Protein AF-0000000076294453 (afdb_homodimer)

Organism: Zalophus californianus (NCBI:txid9704)

Solvent-accessible surface area (backbone atoms only — not comparable to full-atom values): 73682 Å² total; per-residue (Å²): 132,81,81,84,73,70,45,68,74,37,52,49,32,31,35,40,75,52,94,70,22,35,30,37,31,33,67,86,77,64,52,67,44,80,68,43,57,43,66,64,54,66,71,43,93,54,70,73,77,50,72,50,68,24,59,67,66,48,37,33,41,40,30,26,72,77,43,80,71,57,98,69,33,40,28,24,25,54,46,42,32,32,57,86,75,67,43,68,56,78,45,56,62,64,64,71,60,25,55,44,75,48,65,25,65,39,47,58,26,36,40,35,25,48,76,32,16,32,31,38,23,75,39,73,65,36,69,66,40,70,63,51,84,73,35,31,89,80,31,26,27,29,33,32,49,52,62,63,42,21,68,62,53,62,65,29,34,70,32,61,46,63,21,65,68,36,48,33,42,32,32,35,35,36,40,29,77,75,21,48,64,45,71,46,55,37,58,79,51,83,90,40,80,59,65,44,77,48,76,41,52,49,30,25,36,74,50,48,67,58,48,75,47,38,34,41,29,72,51,77,78,68,40,91,89,48,82,65,71,67,42,75,57,76,75,60,79,92,46,66,88,51,67,55,42,82,58,46,80,47,71,67,45,80,53,30,39,35,39,30,35,27,38,58,46,32,26,38,35,40,33,40,44,32,36,58,36,82,90,74,72,41,75,46,69,53,79,59,33,48,48,75,48,72,35,90,67,42,44,41,60,80,82,47,71,55,70,76,48,61,43,96,84,59,53,34,31,37,33,56,43,65,46,97,86,29,22,36,24,43,27,42,31,44,51,76,47,84,70,66,47,67,64,50,86,63,97,38,30,55,73,44,81,72,47,79,57,96,54,37,38,32,30,32,26,17,54,73,89,64,32,59,35,31,27,32,41,33,39,30,32,67,93,42,58,84,49,63,45,69,73,39,64,75,71,42,58,83,40,30,41,22,48,51,75,49,62,23,79,74,48,48,25,30,37,43,35,28,39,1,54,29,77,43,34,33,32,35,29,36,55,87,77,64,44,78,74,48,80,74,41,63,47,59,68,50,51,59,65,45,67,84,45,67,62,48,46,78,45,81,49,68,51,74,57,96,90,36,84,31,42,26,26,35,35,34,25,48,87,68,52,70,88,40,68,25,39,36,35,36,52,43,47,56,38,77,47,35,76,72,35,50,31,61,50,79,90,50,71,58,46,46,38,6,40,73,66,49,25,32,31,30,27,66,35,46,45,8,15,40,62,71,34,43,73,35,26,32,62,29,48,49,35,60,76,42,54,40,31,52,37,52,56,52,49,50,54,56,50,40,68,37,76,32,35,33,63,81,32,24,32,33,29,19,55,34,56,4,5,26,38,32,45,45,43,52,29,62,56,78,78,64,49,44,32,38,35,23,32,35,27,54,31,42,58,59,66,32,46,25,68,68,38,16,37,42,35,43,46,70,36,86,91,62,28,29,66,43,53,70,70,39,34,41,50,84,25,27,66,35,37,66,75,33,47,44,37,44,34,38,23,53,38,14,84,69,54,42,45,59,29,53,41,47,43,47,40,33,22,30,65,55,65,34,73,65,46,34,43,71,41,59,62,20,33,72,76,36,67,50,70,45,50,39,54,38,52,54,52,50,51,49,52,51,51,29,59,71,60,67,50,134,132,80,81,86,73,71,45,68,75,37,52,49,32,33,36,40,76,53,94,70,21,35,28,36,32,34,68,88,79,63,52,66,45,80,68,41,56,42,67,63,54,66,72,41,95,55,70,71,78,48,72,49,68,27,60,68,65,47,38,34,41,39,29,26,71,76,42,81,70,56,98,67,34,38,28,23,24,55,47,42,34,31,58,86,76,68,43,69,57,77,44,55,62,64,64,72,59,25,55,45,75,48,65,25,66,38,47,58,26,36,38,35,24,49,76,33,16,31,32,38,22,75,38,73,65,36,68,66,39,69,64,50,85,70,34,32,88,79,32,24,26,28,33,32,49,53,62,63,42,19,69,61,53,61,66,27,36,68,31,62,46,62,21,66,69,35,47,34,41,32,32,34,34,36,40,29,78,77,21,48,65,46,73,46,56,38,59,80,51,84,91,40,82,58,61,44,76,48,75,40,53,48,30,26,35,75,50,48,67,57,48,76,48,38,35,40,30,71,51,78,76,68,40,92,88,48,80,64,71,67,42,73,59,78,74,60,76,91,46,67,87,51,67,56,42,81,58,45,80,45,70,66,45,80,52,30,39,35,40,32,35,25,38,61,47,31,28,39,34,40,33,40,42,32,36,58,36,81,89,75,73,40,74,45,69,52,78,58,32,48,46,74,48,74,35,93,67,42,44,40,61,79,82,47,70,57,70,75,48,61,41,95,84,56,53,33,30,38,31,54,44,66,46,97,86,30,23,34,24,44,27,42,32,44,49,76,45,85,68,66,47,67,65,48,85,64,97,38,30,56,74,43,81,71,47,77,59,96,54,36,40,31,30,33,26,15,55,74,89,65,32,60,36,32,27,31,43,33,40,29,32,67,92,42,60,84,50,62,44,70,74,40,66,76,74,42,57,83,41,30,40,22,48,50,75,50,63,22,79,78,49,49,26,32,39,42,33,29,40,1,53,30,77,44,34,34,32,36,29,35,56,87,77,65,44,78,75,48,79,74,40,62,45,61,70,52,52,61,64,45,66,83,46,68,62,47,46,78,46,81,50,68,50,76,56,96,90,36,83,31,42,25,25,35,36,33,24,49,86,68,53,70,88,38,67,23,38,36,35,36,52,43,49,58,39,78,46,34,78,73,37,50,31,61,49,78,89,50,71,59,47,50,38,6,40,73,67,49,26,32,33,31,25,66,35,45,45,8,15,40,62,70,34,44,73,35,26,31,63,30,48,50,36,59,77,42,54,41,31,53,38,51,55,52,48,51,54,56,49,40,69,37,75,32,35,32,63,81,33,23,32,32,28,18,54,34,56,4,5,27,40,32,46,43,44,51,28,62,55,76,78,63,50,45,32,38,34,22,32,36,26,53,30,43,57,61,66,32,46,25,66,65,40,16,37,41,34,43,48,70,36,86,93,61,29,28,67,42,53,68,70,37,35,41,48,84,25,26,67,36,36,67,76,34,47,43,37,45,33,39,24,54,38,13,82,70,52,43,45,57,30,52,39,47,43,47,41,32,24,31,66,56,64,34,72,65,45,35,44,72,40,58,61,20,33,71,76,38,66,52,71,45,51,38,53,38,52,53,53,51,51,48,52,51,50,28,59,71,60,69,50,132

Foldseek 3Di:
DDDWDWAFLFQQWIWGADPQFIWIAGQQPGDIDTLDDSVLQVPDPFHFDDKDAASVRFKMKTWGPWADDDPAWTFTAIWIAGSVVRGTQDAQGDDGRWTAKDAALDDGKIWTDDQQWIWIGPDNRDHIATADDPRHPQFKHKQFDADCCCVAFAVHGGQWDAANHRQKIKIKMKGLNQQDWDWFWADPPVVDPDTDIDIGRFAFFQGDGIDMWMWMWGDPPDDSVDHTDTDTDDDDPVPVVADKDWRDWAHLHRFKIKTKMAGLLAQKIKIWMWGADPVVRDIDTDPLQIAMDGHPLAHWDQRHFFDWAADNVRQKTWGWGQDPQFETFIWIDGRRDYDTHTLDDDQFHWPDFADDAPFKTKTWILPQVNDLQFIWIKIAGPVDSVDIDTLGCVVPVQFARHWDKAAHPRRQKIWIWGQFPHHIWIFIAGPVVRDTDDTDDDCVVVVVVCPPAQWWDKDWDWDADPNDTKIKMKTFARVHDLQAAAFEEEEEQQAAQADDRHGGHDDDLQRCCRHPVRYMYMYIHFQLHHGRGCVRNSVCAQAPLPGSLVVVLVVLVVVCPRSHYDQQRYEYEYAESSLLSRLSNQLVLPLRHAEYEHELYAFASSQAGNSVSSSRNNHCDPVGRVPSSVVRGSLVSLLSNQRHEYEYEYESQAPGSHCVRVVSSVVSNVVNVRDYHYYYDRSAYRQLPPPVSVVVVSVVVVVVSCVSNVHD/DDDWDWAFLFQFWIWGADPQFIWIAGQQPGDIDTLDDSVLQVPDPFHFDDKDAASVRFKMKTWGPWADDDPAWTFTAIWIAGSVVRGTQDAQGDDGRWTAKDAALDDGKIWTDDQQWIWIRPDRRDHIATADDPRHPQFKHKQFDADCCCVAFAVHGGQWDAANHRFKIKIKMKGLNQQDWDWFWACPPVVDPDTDIDIGRFAFFQGDGIDMWMWMWGDPPDDSVDHTDTDTDDDDPVPNVADKDWRDWAHLHRFKIKTKMAGLLAQKIKIWMWGADPVVRDIDTDPLQIAMDGHPLAHWDQRHFFDWAADNVRQKTWGWGQDPQFETFIWIDGRRDYDTHTLDDDQFHWPDFADDAPFKTKTWILPQVNDLQFIWIKIATPVDSVDIDTLGCPVPVQFAGHWDKAAHPRRQKIWIWGQFPHHIWIFIAGPVVRDTDDTDDDCVVVVVVCPPAQWWDKDWDWDADPNDTKIKMKTFARVHDLQAAAFEEEEEQQAAQADDRHGGHDDDLQRCCRHPVRYMYMYIHFQLHHGRGCVRNSVCAQAPLPGSLVVVLVVLVVVCPRSHYDQQRYEYEYAESSLLSRLSNQLVLPLRHAEYEHELYAFASSQAGNSVSSSRNNHCDPVGRVPSSVVRGSLVSLLSNQRHEYEYEYESQAPGSHCVRVVSSVVSNVVNVRDYHYYYDRSAYRQLPPPVSVVVVSVVVVVVSCVSNVHD

Secondary structure (DSSP, 8-state):
------EESSSSEEEEEETTEEEEEETTT--EEEEE-HHHHHTSSS---EEEE-TTSSEEEEEEEEEE-SSS-EEEEEEEEETTTTEE--SSPPPSSBSEEEE-SSTT-EEEEETTEEEEESSTTSPPEE-----BTTTEEESB--HHIIIIISSSSB-EEE-TTSSEEEEEEEE-TTSPEEEEEE---TT-SSPEEEEEE--BTTSPPPEEEEEEEE-TT--TTS---PEEPPPPHHHHTS-EEEEEEEEEETTEEEEEEEETTSSEEEEEEEEEETTTTEEEEEEEEEEEEE-SSS-SSSSSPPPPEE-TTSSEEEEEEE-TTS-EEEEEEETTSS-EEES--SSS-EEEEEEE-SSEEEEEES-GGG-TT-BEEEEEETTEEEEEEESSTTTSTTTBSBEEEEE-TTSSEEEEEE--BSS-EEEEEETTT--EEEEEE--HHHHHHHTTS---EEEEEEEEETTEEEEEEEEEPTT--TTS-EEEEEE----TT----SS----SHHHHHHHHH--EEEEEE-TT-SSS-HHHHGGGTT-TTSHHHHHHHHHHHHHHTSTTEEEEEEEEEEETHHHHHHHHHHHTT-S--SEEEEES----GGGSBHHHHHHHH--SSTTTTHHHHHTT-SGGGGGGGGGSEEEEEEETT-SSS-THHHHHHHHHHHHTT---EEEEETT--TT--SHHHHHHHHHHHHHHHHHHHT--/------EESSSSEEEEEETTEEEEEETTT--EEEEE-HHHHHTSSS---EEEE-TTSSEEEEEEEEEE-SSS-EEEEEEEEETTTTEE--SSPPPSSBSEEEE-SSTT-EEEEETTEEEEESSTTSPPEE-----BTTTEEESB--HHIIIIISSSSB-EEE-TTSSEEEEEEEE-TTSPEEEEEE---TT-SSPEEEEEE--BTTSPPPEEEEEEEE-TT--TTS---PEEPPPPHHHHTS-EEEEEEEEEETTEEEEEEEETTSSEEEEEEEEEETTTTEEEEEEEEEEEEE-SSS-SSSSSPPPPEE-TTSSEEEEEEE-TTS-EEEEEEETTSS-EEES--SSS-EEEEEEE-SSEEEEEES-GGG-TT-BEEEEEETTEEEEEEESSTTTSTTTBSBEEEEE-TTSSEEEEEE--BSS-EEEEEETTT--EEEEEE--HHHHHHHTTS---EEEEEEEEETTEEEEEEEEE-TT--TTS-EEEEEEE---TT----SS----SHHHHHHHHH--EEEEEE-TT-SSS-HHHHGGGTT-TTSHHHHHHHHHHHHHHTSTTEEEEEEEEEEETHHHHHHHHHHHTT-S--SEEEEES----GGGSBHHHHHHHH--SSTTTTHHHHHTT-SGGGGGGGGGSEEEEEEETT-SSS-THHHHHHHHHHHHTT---EEEEETT--TT--SHHHHHHHHHHHHHHHHHHHT--

Structure (mmCIF, N/CA/C/O backbone):
data_AF-0000000076294453-model_v1
#
loop_
_entity.id
_entity.type
_entity.pdbx_description
1 polymer 'Dipeptidyl peptidase 4'
#
loop_
_atom_site.group_PDB
_atom_site.id
_atom_site.type_symbol
_atom_site.label_atom_id
_atom_site.label_alt_id
_atom_site.label_comp_id
_atom_site.label_asym_id
_atom_site.label_entity_id
_atom_site.label_seq_id
_atom_site.pdbx_PDB_ins_code
_atom_site.Cartn_x
_atom_site.Cartn_y
_atom_site.Cartn_z
_atom_site.occupancy
_atom_site.B_iso_or_equiv
_atom_site.auth_seq_id
_atom_site.auth_comp_id
_atom_site.auth_asym_id
_atom_site.auth_atom_id
_atom_site.pdbx_PDB_model_num
ATOM 1 N N . MET A 1 1 ? 15.383 18.453 25.781 1 88.38 1 MET A N 1
ATOM 2 C CA . MET A 1 1 ? 14.914 19.828 25.875 1 88.38 1 MET A CA 1
ATOM 3 C C . MET A 1 1 ? 13.625 19.906 26.688 1 88.38 1 MET A C 1
ATOM 5 O O . MET A 1 1 ? 12.688 19.141 26.453 1 88.38 1 MET A O 1
ATOM 9 N N . LYS A 1 2 ? 13.609 20.734 27.641 1 89.12 2 LYS A N 1
ATOM 10 C CA . LYS A 1 2 ? 12.469 20.859 28.531 1 89.12 2 LYS A CA 1
ATOM 11 C C . LYS A 1 2 ? 11.594 22.062 28.156 1 89.12 2 LYS A C 1
ATOM 13 O O . LYS A 1 2 ? 12.102 23.125 27.812 1 89.12 2 LYS A O 1
ATOM 18 N N . PHE A 1 3 ? 10.266 21.875 28.141 1 90.56 3 PHE A N 1
ATOM 19 C CA . PHE A 1 3 ? 9.281 22.922 27.891 1 90.56 3 PHE A CA 1
ATOM 20 C C . PHE A 1 3 ? 8.531 23.281 29.156 1 90.56 3 PHE A C 1
ATOM 22 O O . PHE A 1 3 ? 8.297 22.422 30.016 1 90.56 3 PHE A O 1
ATOM 29 N N . TYR A 1 4 ? 8.297 24.516 29.391 1 94.06 4 TYR A N 1
ATOM 30 C CA . TYR A 1 4 ? 7.48 24.969 30.516 1 94.06 4 TYR A CA 1
ATOM 31 C C . TYR A 1 4 ? 6.109 25.422 30.031 1 94.06 4 TYR A C 1
ATOM 33 O O . TYR A 1 4 ? 5.926 26.578 29.672 1 94.06 4 TYR A O 1
ATOM 41 N N . SER A 1 5 ? 5.211 24.594 30.047 1 91.19 5 SER A N 1
ATOM 42 C CA . SER A 1 5 ? 3.844 24.922 29.641 1 91.19 5 SER A CA 1
ATOM 43 C C . SER A 1 5 ? 2.979 25.281 30.844 1 91.19 5 SER A C 1
ATOM 45 O O . SER A 1 5 ? 2.719 24.438 31.703 1 91.19 5 SER A O 1
ATOM 47 N N . LEU A 1 6 ? 2.588 26.469 30.953 1 93.44 6 LEU A N 1
ATOM 48 C CA . LEU A 1 6 ? 1.692 26.875 32.031 1 93.44 6 LEU A CA 1
ATOM 49 C C . LEU A 1 6 ? 0.281 27.109 31.516 1 93.44 6 LEU A C 1
ATOM 51 O O . LEU A 1 6 ? 0.094 27.391 30.328 1 93.44 6 LEU A O 1
ATOM 55 N N . ARG A 1 7 ? -0.727 26.969 32.406 1 93.25 7 ARG A N 1
ATOM 56 C CA . ARG A 1 7 ? -2.129 27.219 32.094 1 93.25 7 ARG A CA 1
ATOM 57 C C . ARG A 1 7 ? -2.697 28.312 33 1 93.25 7 ARG A C 1
ATOM 59 O O . ARG A 1 7 ? -2.914 28.078 34.188 1 93.25 7 ARG A O 1
ATOM 66 N N . TRP A 1 8 ? -3.006 29.469 32.375 1 93.75 8 TRP A N 1
ATOM 67 C CA . TRP A 1 8 ? -3.557 30.578 33.156 1 93.75 8 TRP A CA 1
ATOM 68 C C . TRP A 1 8 ? -4.969 30.25 33.625 1 93.75 8 TRP A C 1
ATOM 70 O O . TRP A 1 8 ? -5.816 29.828 32.844 1 93.75 8 TRP A O 1
ATOM 80 N N . ILE A 1 9 ? -5.266 30.438 34.875 1 90.31 9 ILE A N 1
ATOM 81 C CA . ILE A 1 9 ? -6.617 30.219 35.406 1 90.31 9 ILE A CA 1
ATOM 82 C C . ILE A 1 9 ? -7.211 31.547 35.875 1 90.31 9 ILE A C 1
ATOM 84 O O . ILE A 1 9 ? -8.422 31.656 36.062 1 90.31 9 ILE A O 1
ATOM 88 N N . SER A 1 10 ? -6.34 32.5 36.188 1 90.38 10 SER A N 1
ATOM 89 C CA . SER A 1 10 ? -6.73 33.875 36.469 1 90.38 10 SER A CA 1
ATOM 90 C C . SER A 1 10 ? -5.664 34.844 36 1 90.38 10 SER A C 1
ATOM 92 O O . SER A 1 10 ? -4.738 34.469 35.281 1 90.38 10 SER A O 1
ATOM 94 N N . ASP A 1 11 ? -5.93 36.062 36.25 1 93.25 11 ASP A N 1
ATOM 95 C CA . ASP A 1 11 ? -4.965 37.062 35.844 1 93.25 11 ASP A CA 1
ATOM 96 C C . ASP A 1 11 ? -3.705 37 36.688 1 93.25 11 ASP A C 1
ATOM 98 O O . ASP A 1 11 ? -2.67 37.562 36.344 1 93.25 11 ASP A O 1
ATOM 102 N N . GLN A 1 12 ? -3.781 36.312 37.812 1 94.25 12 GLN A N 1
ATOM 103 C CA . GLN A 1 12 ? -2.637 36.344 38.719 1 94.25 12 GLN A CA 1
ATOM 104 C C . GLN A 1 12 ? -2.164 34.906 39 1 94.25 12 GLN A C 1
ATOM 106 O O . GLN A 1 12 ? -1.132 34.719 39.656 1 94.25 12 GLN A O 1
ATOM 111 N N . GLU A 1 13 ? -2.9 34 38.531 1 95.19 13 GLU A N 1
ATOM 112 C CA . GLU A 1 13 ? -2.559 32.625 38.906 1 95.19 13 GLU A CA 1
ATOM 113 C C . GLU A 1 13 ? -2.479 31.719 37.656 1 95.19 13 GLU A C 1
ATOM 115 O O . GLU A 1 13 ? -3.217 31.922 36.688 1 95.19 13 GLU A O 1
ATOM 120 N N . TYR A 1 14 ? -1.602 30.703 37.688 1 95.62 14 TYR A N 1
ATOM 121 C CA . TYR A 1 14 ? -1.502 29.703 36.625 1 95.62 14 TYR A CA 1
ATOM 122 C C . TYR A 1 14 ? -1.182 28.328 37.188 1 95.62 14 TYR A C 1
ATOM 124 O O . TYR A 1 14 ? -0.699 28.219 38.312 1 95.62 14 TYR A O 1
ATOM 132 N N . LEU A 1 15 ? -1.502 27.297 36.469 1 94 15 LEU A N 1
ATOM 133 C CA . LEU A 1 15 ? -1.23 25.922 36.844 1 94 15 LEU A CA 1
ATOM 134 C C . LEU A 1 15 ? -0.004 25.391 36.094 1 94 15 LEU A C 1
ATOM 136 O O . LEU A 1 15 ? 0.245 25.766 34.969 1 94 15 LEU A O 1
ATOM 140 N N . TYR A 1 16 ? 0.75 24.641 36.75 1 93.5 16 TYR A N 1
ATOM 141 C CA . TYR A 1 16 ? 1.919 23.969 36.188 1 93.5 16 TYR A CA 1
ATOM 142 C C . TYR A 1 16 ? 2.064 22.562 36.781 1 93.5 16 TYR A C 1
ATOM 144 O O . TYR A 1 16 ? 1.974 22.375 37.969 1 93.5 16 TYR A O 1
ATOM 152 N N . LYS A 1 17 ? 2.17 21.609 35.906 1 89.06 17 LYS A N 1
ATOM 153 C CA . LYS A 1 17 ? 2.301 20.219 36.344 1 89.06 17 LYS A CA 1
ATOM 154 C C . LYS A 1 17 ? 3.76 19.875 36.625 1 89.06 17 LYS A C 1
ATOM 156 O O . LYS A 1 17 ? 4.621 20.047 35.75 1 89.06 17 LYS A O 1
ATOM 161 N N . GLN A 1 18 ? 4.059 19.453 37.781 1 86.38 18 GLN A N 1
ATOM 162 C CA . GLN A 1 18 ? 5.391 19.031 38.188 1 86.38 18 GLN A CA 1
ATOM 163 C C . GLN A 1 18 ? 5.336 17.672 38.906 1 86.38 18 GLN A C 1
ATOM 165 O O . GLN A 1 18 ? 4.664 17.547 39.938 1 86.38 18 GLN A O 1
ATOM 170 N N . GLU A 1 19 ? 6.07 16.719 38.5 1 82.31 19 GLU A N 1
ATOM 171 C CA . GLU A 1 19 ? 6.121 15.383 39.094 1 82.31 19 GLU A CA 1
ATOM 172 C C . GLU A 1 19 ? 4.719 14.836 39.344 1 82.31 19 GLU A C 1
ATOM 174 O O . GLU A 1 19 ? 4.406 14.391 40.438 1 82.31 19 GLU A O 1
ATOM 179 N N . ASN A 1 20 ? 3.771 15.039 38.469 1 80 20 ASN A N 1
ATOM 180 C CA . ASN A 1 20 ? 2.402 14.531 38.438 1 80 20 ASN A CA 1
ATOM 181 C C . ASN A 1 20 ? 1.506 15.273 39.406 1 80 20 ASN A C 1
ATOM 183 O O . ASN A 1 20 ? 0.361 14.875 39.625 1 80 20 ASN A O 1
ATOM 187 N N . ASN A 1 21 ? 2.141 16.297 40.062 1 88.12 21 ASN A N 1
ATOM 188 C CA . ASN A 1 21 ? 1.314 17.219 40.844 1 88.12 21 ASN A CA 1
ATOM 189 C C . ASN A 1 21 ? 0.903 18.438 40 1 88.12 21 ASN A C 1
ATOM 191 O O . ASN A 1 21 ? 1.689 18.938 39.188 1 88.12 21 ASN A O 1
ATOM 195 N N . ILE A 1 22 ? -0.321 18.797 40.188 1 90.31 22 ILE A N 1
ATOM 196 C CA . ILE A 1 22 ? -0.741 20.078 39.625 1 90.31 22 ILE A CA 1
ATOM 197 C C . ILE A 1 22 ? -0.573 21.188 40.656 1 90.31 22 ILE A C 1
ATOM 199 O O . ILE A 1 22 ? -1.228 21.156 41.719 1 90.31 22 ILE A O 1
ATOM 203 N N . LEU A 1 23 ? 0.267 22.078 40.375 1 93.88 23 LEU A N 1
ATOM 204 C CA . LEU A 1 23 ? 0.557 23.172 41.312 1 93.88 23 LEU A CA 1
ATOM 205 C C . LEU A 1 23 ? -0.106 24.469 40.844 1 93.88 23 LEU A C 1
ATOM 207 O O . LEU A 1 23 ? -0.193 24.734 39.656 1 93.88 23 LEU A O 1
ATOM 211 N N . LEU A 1 24 ? -0.628 25.141 41.75 1 94.62 24 LEU A N 1
ATOM 212 C CA . LEU A 1 24 ? -1.154 26.484 41.531 1 94.62 24 LEU A CA 1
ATOM 213 C C . LEU A 1 24 ? -0.132 27.547 41.938 1 94.62 24 LEU A C 1
ATOM 215 O O . LEU A 1 24 ? 0.283 27.594 43.094 1 94.62 24 LEU A O 1
ATOM 219 N N . PHE A 1 25 ? 0.237 28.344 41 1 96 25 PHE A N 1
ATOM 220 C CA . PHE A 1 25 ? 1.238 29.375 41.25 1 96 25 PHE A CA 1
ATOM 221 C C . PHE A 1 25 ? 0.598 30.766 41.281 1 96 25 PHE A C 1
ATOM 223 O O . PHE A 1 25 ? -0.32 31.047 40.5 1 96 25 PHE A O 1
ATOM 230 N N . ASN A 1 26 ? 1.118 31.562 42.188 1 96.06 26 ASN A N 1
ATOM 231 C CA . ASN A 1 26 ? 0.835 33 42.125 1 96.06 26 ASN A CA 1
ATOM 232 C C . ASN A 1 26 ? 1.87 33.75 41.281 1 96.06 26 ASN A C 1
ATOM 234 O O . ASN A 1 26 ? 3.061 33.719 41.594 1 96.06 26 ASN A O 1
ATOM 238 N N . ALA A 1 27 ? 1.435 34.438 40.281 1 95.44 27 ALA A N 1
ATOM 239 C CA . ALA A 1 27 ? 2.352 35.094 39.344 1 95.44 27 ALA A CA 1
ATOM 240 C C . ALA A 1 27 ? 3.119 36.219 40 1 95.44 27 ALA A C 1
ATOM 242 O O . ALA A 1 27 ? 4.297 36.438 39.719 1 95.44 27 ALA A O 1
ATOM 243 N N . GLU A 1 28 ? 2.5 36.906 40.906 1 92.19 28 GLU A N 1
ATOM 244 C CA . GLU A 1 28 ? 3.098 38.062 41.531 1 92.19 28 GLU A CA 1
ATOM 245 C C . GLU A 1 28 ? 4.156 37.656 42.562 1 92.19 28 GLU A C 1
ATOM 247 O O . GLU A 1 28 ? 5.27 38.188 42.562 1 92.19 28 GLU A O 1
ATOM 252 N N . TYR A 1 29 ? 3.867 36.625 43.344 1 93.19 29 TYR A N 1
ATOM 253 C CA . TYR A 1 29 ? 4.719 36.344 44.5 1 93.19 29 TYR A CA 1
ATOM 254 C C . TYR A 1 29 ? 5.594 35.125 44.219 1 93.19 29 TYR A C 1
ATOM 256 O O . TYR A 1 29 ? 6.637 34.938 44.875 1 93.19 29 TYR A O 1
ATOM 264 N N . GLY A 1 30 ? 5.125 34.281 43.375 1 92.31 30 GLY A N 1
ATOM 265 C CA . GLY A 1 30 ? 5.926 33.125 43 1 92.31 30 GLY A CA 1
ATOM 266 C C . GLY A 1 30 ? 5.668 31.906 43.875 1 92.31 30 GLY A C 1
ATOM 267 O O . GLY A 1 30 ? 6.145 30.812 43.594 1 92.31 30 GLY A O 1
ATOM 268 N N . ASN A 1 31 ? 4.918 32.094 44.906 1 94.25 31 ASN A N 1
ATOM 269 C CA . ASN A 1 31 ? 4.594 30.953 45.75 1 94.25 31 ASN A CA 1
ATOM 270 C C . ASN A 1 31 ? 3.598 30.016 45.094 1 94.25 31 ASN A C 1
ATOM 272 O O . ASN A 1 31 ? 2.877 30.422 44.156 1 94.25 31 ASN A O 1
ATOM 276 N N . SER A 1 32 ? 3.66 28.766 45.406 1 93.75 32 SER A N 1
ATOM 277 C CA . SER A 1 32 ? 2.777 27.766 44.812 1 93.75 32 SER A CA 1
ATOM 278 C C . SER A 1 32 ? 2.141 26.891 45.906 1 93.75 32 SER A C 1
ATOM 280 O O . SER A 1 32 ? 2.623 26.844 47.031 1 93.75 32 SER A O 1
ATOM 282 N N . SER A 1 33 ? 1.049 26.422 45.656 1 93.31 33 SER A N 1
ATOM 283 C CA . SER A 1 33 ? 0.343 25.438 46.469 1 93.31 33 SER A CA 1
ATOM 284 C C . SER A 1 33 ? -0.123 24.25 45.625 1 93.31 33 SER A C 1
ATOM 286 O O . SER A 1 33 ? -0.222 24.359 44.375 1 93.31 33 SER A O 1
ATOM 288 N N . ILE A 1 34 ? -0.321 23.172 46.312 1 90.75 34 ILE A N 1
ATOM 289 C CA . ILE A 1 34 ? -0.808 21.984 45.625 1 90.75 34 ILE A CA 1
ATOM 290 C C . ILE A 1 34 ? -2.279 22.156 45.25 1 90.75 34 ILE A C 1
ATOM 292 O O . ILE A 1 34 ? -3.123 22.359 46.125 1 90.75 34 ILE A O 1
ATOM 296 N N . PHE A 1 35 ? -2.5 22.172 44.031 1 89.62 35 PHE A N 1
ATOM 297 C CA . PHE A 1 35 ? -3.873 22.25 43.531 1 89.62 35 PHE A CA 1
ATOM 298 C C . PHE A 1 35 ? -4.523 20.875 43.531 1 89.62 35 PHE A C 1
ATOM 300 O O . PHE A 1 35 ? -5.652 20.703 43.969 1 89.62 35 PHE A O 1
ATOM 307 N N . LEU A 1 36 ? -3.859 19.938 42.969 1 87.75 36 LEU A N 1
ATOM 308 C CA . LEU A 1 36 ? -4.258 18.531 42.969 1 87.75 36 LEU A CA 1
ATOM 309 C C . LEU A 1 36 ? -3.049 17.625 43.188 1 87.75 36 LEU A C 1
ATOM 311 O O . LEU A 1 36 ? -2.062 17.719 42.469 1 87.75 36 LEU A O 1
ATOM 315 N N . GLU A 1 37 ? -3.158 16.781 44.094 1 86.44 37 GLU A N 1
ATOM 316 C CA . GLU A 1 37 ? -2.045 15.906 44.469 1 86.44 37 GLU A CA 1
ATOM 317 C C . GLU A 1 37 ? -1.945 14.719 43.5 1 86.44 37 GLU A C 1
ATOM 319 O O . GLU A 1 37 ? -2.961 14.227 43 1 86.44 37 GLU A O 1
ATOM 324 N N . ASN A 1 38 ? -0.693 14.289 43.375 1 82.88 38 ASN A N 1
ATOM 325 C CA . ASN A 1 38 ? -0.419 13.117 42.562 1 82.88 38 ASN A CA 1
ATOM 326 C C . ASN A 1 38 ? -1.168 11.891 43.062 1 82.88 38 ASN A C 1
ATOM 328 O O . ASN A 1 38 ? -1.541 11.016 42.281 1 82.88 38 ASN A O 1
ATOM 332 N N . SER A 1 39 ? -1.406 11.828 44.344 1 78.12 39 SER A N 1
ATOM 333 C CA . SER A 1 39 ? -2.096 10.695 44.938 1 78.12 39 SER A CA 1
ATOM 334 C C . SER A 1 39 ? -3.545 10.617 44.5 1 78.12 39 SER A C 1
ATOM 336 O O . SER A 1 39 ? -4.133 9.531 44.438 1 78.12 39 SER A O 1
ATOM 338 N N . THR A 1 40 ? -4.09 11.711 44.188 1 78.88 40 THR A N 1
ATOM 339 C CA . THR A 1 40 ? -5.453 11.734 43.656 1 78.88 40 THR A CA 1
ATOM 340 C C . THR A 1 40 ? -5.531 11 42.312 1 78.88 40 THR A C 1
ATOM 342 O O . THR A 1 40 ? -6.492 10.266 42.062 1 78.88 40 THR A O 1
ATOM 345 N N . PHE A 1 41 ? -4.508 11.156 41.562 1 78.19 41 PHE A N 1
ATOM 346 C CA . PHE A 1 41 ? -4.469 10.516 40.25 1 78.19 41 PHE A CA 1
ATOM 347 C C . PHE A 1 41 ? -4.262 9.008 40.406 1 78.19 41 PHE A C 1
ATOM 349 O O . PHE A 1 41 ? -4.719 8.234 39.562 1 78.19 41 PHE A O 1
ATOM 356 N N . GLU A 1 42 ? -3.549 8.617 41.406 1 75.19 42 GLU A N 1
ATOM 357 C CA . GLU A 1 42 ? -3.229 7.207 41.625 1 75.19 42 GLU A CA 1
ATOM 358 C C . GLU A 1 42 ? -4.465 6.418 42.062 1 75.19 42 GLU A C 1
ATOM 360 O O . GLU A 1 42 ? -4.508 5.195 41.906 1 75.19 42 GLU A O 1
ATOM 365 N N . GLU A 1 43 ? -5.387 7.156 42.562 1 77.5 43 GLU A N 1
ATOM 366 C CA . GLU A 1 43 ? -6.605 6.496 43.031 1 77.5 43 GLU A CA 1
ATOM 367 C C . GLU A 1 43 ? -7.504 6.125 41.844 1 77.5 43 GLU A C 1
ATOM 369 O O . GLU A 1 43 ? -8.406 5.293 41.969 1 77.5 43 GLU A O 1
ATOM 374 N N . PHE A 1 44 ? -7.094 6.617 40.75 1 80.56 44 PHE A N 1
ATOM 375 C CA . PHE A 1 44 ? -7.938 6.371 39.594 1 80.56 44 PHE A CA 1
ATOM 376 C C . PHE A 1 44 ? -7.508 5.098 38.875 1 80.56 44 PHE A C 1
ATOM 378 O O . PHE A 1 44 ? -6.32 4.766 38.844 1 80.56 44 PHE A O 1
ATOM 385 N N . GLU A 1 45 ? -8.438 4.289 38.406 1 79.56 45 GLU A N 1
ATOM 386 C CA . GLU A 1 45 ? -8.203 3.021 37.719 1 79.56 45 GLU A CA 1
ATOM 387 C C . GLU A 1 45 ? -7.48 3.232 36.375 1 79.56 45 GLU A C 1
ATOM 389 O O . GLU A 1 45 ? -6.781 2.34 35.906 1 79.56 45 GLU A O 1
ATOM 394 N N . HIS A 1 46 ? -7.762 4.395 35.812 1 86.44 46 HIS A N 1
ATOM 395 C CA . HIS A 1 46 ? -7.199 4.66 34.5 1 86.44 46 HIS A CA 1
ATOM 396 C C . HIS A 1 46 ? -6.098 5.715 34.562 1 86.44 46 HIS A C 1
ATOM 398 O O . HIS A 1 46 ? -6.133 6.594 35.438 1 86.44 46 HIS A O 1
ATOM 404 N N . SER A 1 47 ? -5.141 5.543 33.719 1 86.75 47 SER A N 1
ATOM 405 C CA . SER A 1 47 ? -4.117 6.574 33.594 1 86.75 47 SER A CA 1
ATOM 406 C C . SER A 1 47 ? -4.688 7.855 33 1 86.75 47 SER A C 1
ATOM 408 O O . SER A 1 47 ? -5.359 7.82 31.969 1 86.75 47 SER A O 1
ATOM 410 N N . ILE A 1 48 ? -4.43 8.977 33.688 1 89.5 48 ILE A N 1
ATOM 411 C CA . ILE A 1 48 ? -4.961 10.266 33.25 1 89.5 48 ILE A CA 1
ATOM 412 C C . ILE A 1 48 ? -4.031 10.898 32.219 1 89.5 48 ILE A C 1
ATOM 414 O O . ILE A 1 48 ? -2.838 11.07 32.469 1 89.5 48 ILE A O 1
ATOM 418 N N . ASN A 1 49 ? -4.578 11.25 31.094 1 90 49 ASN A N 1
ATOM 419 C CA . ASN A 1 49 ? -3.822 11.82 29.984 1 90 49 ASN A CA 1
ATOM 420 C C . ASN A 1 49 ? -3.752 13.336 30.078 1 90 49 ASN A C 1
ATOM 422 O O . ASN A 1 49 ? -2.781 13.945 29.625 1 90 49 ASN A O 1
ATOM 426 N N . ASP A 1 50 ? -4.773 13.977 30.469 1 92.06 50 ASP A N 1
ATOM 427 C CA . ASP A 1 50 ? -4.902 15.43 30.531 1 92.06 50 ASP A CA 1
ATOM 428 C C . ASP A 1 50 ? -5.996 15.844 31.516 1 92.06 50 ASP A C 1
ATOM 430 O O . ASP A 1 50 ? -6.688 14.992 32.062 1 92.06 50 ASP A O 1
ATOM 434 N N . TYR A 1 51 ? -6.035 17.109 31.828 1 92.06 51 TYR A N 1
ATOM 435 C CA . TYR A 1 51 ? -7.043 17.641 32.75 1 92.06 51 TYR A CA 1
ATOM 436 C C . TYR A 1 51 ? -7.438 19.062 32.375 1 92.06 51 TYR A C 1
ATOM 438 O O . TYR A 1 51 ? -6.711 19.734 31.641 1 92.06 51 TYR A O 1
ATOM 446 N N . SER A 1 52 ? -8.617 19.516 32.781 1 94.06 52 SER A N 1
ATOM 447 C CA . SER A 1 52 ? -9.086 20.891 32.625 1 94.06 52 SER A CA 1
ATOM 448 C C . SER A 1 52 ? -9.914 21.344 33.812 1 94.06 52 SER A C 1
ATOM 450 O O . SER A 1 52 ? -10.812 20.609 34.281 1 94.06 52 SER A O 1
ATOM 452 N N . VAL A 1 53 ? -9.633 22.5 34.312 1 94.25 53 VAL A N 1
ATOM 453 C CA . VAL A 1 53 ? -10.312 23.031 35.5 1 94.25 53 VAL A CA 1
ATOM 454 C C . VAL A 1 53 ? -11.445 23.953 35.094 1 94.25 53 VAL A C 1
ATOM 456 O O . VAL A 1 53 ? -11.281 24.766 34.156 1 94.25 53 VAL A O 1
ATOM 459 N N . SER A 1 54 ? -12.586 23.766 35.812 1 96 54 SER A N 1
ATOM 460 C CA . SER A 1 54 ? -13.688 24.688 35.5 1 96 54 SER A CA 1
ATOM 461 C C . SER A 1 54 ? -13.312 26.125 35.875 1 96 54 SER A C 1
ATOM 463 O O . SER A 1 54 ? -12.57 26.359 36.812 1 96 54 SER A O 1
ATOM 465 N N . PRO A 1 55 ? -13.891 27.109 35.156 1 94.12 55 PRO A N 1
ATOM 466 C CA . PRO A 1 55 ? -13.516 28.516 35.344 1 94.12 55 PRO A CA 1
ATOM 467 C C . PRO A 1 55 ? -13.766 28.984 36.781 1 94.12 55 PRO A C 1
ATOM 469 O O . PRO A 1 55 ? -13.062 29.875 37.281 1 94.12 55 PRO A O 1
ATOM 472 N N . ASP A 1 56 ? -14.703 28.406 37.469 1 93.94 56 ASP A N 1
ATOM 473 C CA . ASP A 1 56 ? -14.992 28.828 38.844 1 93.94 56 ASP A CA 1
ATOM 474 C C . ASP A 1 56 ? -14.117 28.062 39.844 1 93.94 56 ASP A C 1
ATOM 476 O O . ASP A 1 56 ? -14.211 28.297 41.062 1 93.94 56 ASP A O 1
ATOM 480 N N . GLY A 1 57 ? -13.336 27.078 39.375 1 91.44 57 GLY A N 1
ATOM 481 C CA . GLY A 1 57 ? -12.383 26.375 40.219 1 91.44 57 GLY A CA 1
ATOM 482 C C . GLY A 1 57 ? -13.031 25.297 41.094 1 91.44 57 GLY A C 1
ATOM 483 O O . GLY A 1 57 ? -12.414 24.797 42.031 1 91.44 57 GLY A O 1
ATOM 484 N N . GLN A 1 58 ? -14.188 24.891 40.719 1 94.31 58 GLN A N 1
ATOM 485 C CA . GLN A 1 58 ? -14.906 23.969 41.562 1 94.31 58 GLN A CA 1
ATOM 486 C C . GLN A 1 58 ? -14.734 22.531 41.094 1 94.31 58 GLN A C 1
ATOM 488 O O . GLN A 1 58 ? -14.844 21.594 41.875 1 94.31 58 GLN A O 1
ATOM 493 N N . PHE A 1 59 ? -14.539 22.391 39.844 1 95.44 59 PHE A N 1
ATOM 494 C CA . PHE A 1 59 ? -14.516 21.047 39.25 1 95.44 59 PHE A CA 1
ATOM 495 C C . PHE A 1 59 ? -13.297 20.875 38.344 1 95.44 59 PHE A C 1
ATOM 497 O O . PHE A 1 59 ? -12.742 21.859 37.875 1 95.44 59 PHE A O 1
ATOM 504 N N . ILE A 1 60 ? -12.883 19.609 38.188 1 93.88 60 ILE A N 1
ATOM 505 C CA . ILE A 1 60 ? -11.812 19.234 37.25 1 93.88 60 ILE A CA 1
ATOM 506 C C . ILE A 1 60 ? -12.289 18.109 36.344 1 93.88 60 ILE A C 1
ATOM 508 O O . ILE A 1 60 ? -12.914 17.156 36.812 1 93.88 60 ILE A O 1
ATOM 512 N N . LEU A 1 61 ? -12.094 18.312 35.031 1 95.25 61 LEU A N 1
ATOM 513 C CA . LEU A 1 61 ? -12.242 17.234 34.062 1 95.25 61 LEU A CA 1
ATOM 514 C C . LEU A 1 61 ? -10.961 16.406 33.969 1 95.25 61 LEU A C 1
ATOM 516 O O . LEU A 1 61 ? -9.891 16.953 33.688 1 95.25 61 LEU A O 1
ATOM 520 N N . LEU A 1 62 ? -11.078 15.102 34.188 1 94 62 LEU A N 1
ATOM 521 C CA . LEU A 1 62 ? -9.953 14.188 34.062 1 94 62 LEU A CA 1
ATOM 522 C C . LEU A 1 62 ? -10.094 13.32 32.812 1 94 62 LEU A C 1
ATOM 524 O O . LEU A 1 62 ? -11.047 12.547 32.688 1 94 62 LEU A O 1
ATOM 528 N N . GLU A 1 63 ? -9.148 13.398 31.891 1 95.75 63 GLU A N 1
ATOM 529 C CA . GLU A 1 63 ? -9.203 12.727 30.594 1 95.75 63 GLU A CA 1
ATOM 530 C C . GLU A 1 63 ? -8.477 11.391 30.641 1 95.75 63 GLU A C 1
ATOM 532 O O . GLU A 1 63 ? -7.34 11.312 31.109 1 95.75 63 GLU A O 1
ATOM 537 N N . TYR A 1 64 ? -9.109 10.297 30.219 1 94.94 64 TYR A N 1
ATOM 538 C CA . TYR A 1 64 ? -8.484 8.984 30.094 1 94.94 64 TYR A CA 1
ATOM 539 C C . TYR A 1 64 ? -8.984 8.25 28.859 1 94.94 64 TYR A C 1
ATOM 541 O O . TYR A 1 64 ? -9.906 8.711 28.188 1 94.94 64 TYR A O 1
ATOM 549 N N . ASN A 1 65 ? -8.32 7.184 28.406 1 95.62 65 ASN A N 1
ATOM 550 C CA . ASN A 1 65 ? -8.672 6.391 27.234 1 95.62 65 ASN A CA 1
ATOM 551 C C . ASN A 1 65 ? -8.562 7.207 25.953 1 95.62 65 ASN A C 1
ATOM 553 O O . ASN A 1 65 ? -9.492 7.234 25.141 1 95.62 65 ASN A O 1
ATOM 557 N N . TYR A 1 66 ? -7.441 7.887 25.828 1 95.75 66 TYR A N 1
ATOM 558 C CA . TYR A 1 66 ? -7.168 8.719 24.656 1 95.75 66 TYR A CA 1
ATOM 559 C C . TYR A 1 66 ? -6.879 7.867 23.438 1 95.75 66 TYR A C 1
ATOM 561 O O . TYR A 1 66 ? -6.043 6.961 23.484 1 95.75 66 TYR A O 1
ATOM 569 N N . VAL A 1 67 ? -7.672 8.07 22.312 1 94.06 67 VAL A N 1
ATOM 570 C CA . VAL A 1 67 ? -7.414 7.406 21.047 1 94.06 67 VAL A CA 1
ATOM 571 C C . VAL A 1 67 ? -7.371 8.438 19.922 1 94.06 67 VAL A C 1
ATOM 573 O O . VAL A 1 67 ? -8.383 9.086 19.625 1 94.06 67 VAL A O 1
ATOM 576 N N . LYS A 1 68 ? -6.215 8.594 19.297 1 92.94 68 LYS A N 1
ATOM 577 C CA . LYS A 1 68 ? -6.031 9.523 18.188 1 92.94 68 LYS A CA 1
ATOM 578 C C . LYS A 1 68 ? -6.879 9.117 16.984 1 92.94 68 LYS A C 1
ATOM 580 O O . LYS A 1 68 ? -6.98 7.93 16.656 1 92.94 68 LYS A O 1
ATOM 585 N N . LYS A 1 69 ? -7.523 10.031 16.281 1 92.5 69 LYS A N 1
ATOM 586 C CA . LYS A 1 69 ? -8.25 9.812 15.031 1 92.5 69 LYS A CA 1
ATOM 587 C C . LYS A 1 69 ? -7.473 10.383 13.844 1 92.5 69 LYS A C 1
ATOM 589 O O . LYS A 1 69 ? -6.805 9.641 13.125 1 92.5 69 LYS A O 1
ATOM 594 N N . TRP A 1 70 ? -7.508 11.688 13.633 1 92.31 70 TRP A N 1
ATOM 595 C CA . TRP A 1 70 ? -6.676 12.367 12.641 1 92.31 70 TRP A CA 1
ATOM 596 C C . TRP A 1 70 ? -5.648 13.266 13.32 1 92.31 70 TRP A C 1
ATOM 598 O O . TRP A 1 70 ? -5.297 13.047 14.484 1 92.31 70 TRP A O 1
ATOM 608 N N . ARG A 1 71 ? -5.086 14.219 12.562 1 91.38 71 ARG A N 1
ATOM 609 C CA . ARG A 1 71 ? -3.994 15.062 13.039 1 91.38 71 ARG A CA 1
ATOM 610 C C . ARG A 1 71 ? -4.367 15.758 14.344 1 91.38 71 ARG A C 1
ATOM 612 O O . ARG A 1 71 ? -3.549 15.844 15.266 1 91.38 71 ARG A O 1
ATOM 619 N N . HIS A 1 72 ? -5.656 16.234 14.422 1 91.38 72 HIS A N 1
ATOM 620 C CA . HIS A 1 72 ? -6.062 17.062 15.555 1 91.38 72 HIS A CA 1
ATOM 621 C C . HIS A 1 72 ? -7.145 16.391 16.375 1 91.38 72 HIS A C 1
ATOM 623 O O . HIS A 1 72 ? -7.418 16.797 17.516 1 91.38 72 HIS A O 1
ATOM 629 N N . SER A 1 73 ? -7.742 15.367 15.914 1 93.5 73 SER A N 1
ATOM 630 C CA . SER A 1 73 ? -8.914 14.805 16.578 1 93.5 73 SER A CA 1
ATOM 631 C C . SER A 1 73 ? -8.57 13.516 17.312 1 93.5 73 SER A C 1
ATOM 633 O O . SER A 1 73 ? -7.613 12.828 16.953 1 93.5 73 SER A O 1
ATOM 635 N N . TYR A 1 74 ? -9.328 13.258 18.328 1 95.31 74 TYR A N 1
ATOM 636 C CA . TYR A 1 74 ? -9.242 12.07 19.172 1 95.31 74 TYR A CA 1
ATOM 637 C C . TYR A 1 74 ? -10.57 11.789 19.859 1 95.31 74 TYR A C 1
ATOM 639 O O . TYR A 1 74 ? -11.492 12.609 19.797 1 95.31 74 TYR A O 1
ATOM 647 N N . THR A 1 75 ? -10.711 10.648 20.375 1 96.75 75 THR A N 1
ATOM 648 C CA . THR A 1 75 ? -11.75 10.352 21.344 1 96.75 75 THR A CA 1
ATOM 649 C C . THR A 1 75 ? -11.148 10.07 22.719 1 96.75 75 THR A C 1
ATOM 651 O O . THR A 1 75 ? -9.977 9.68 22.828 1 96.75 75 THR A O 1
ATOM 654 N N . ALA A 1 76 ? -11.859 10.391 23.656 1 97.44 76 ALA A N 1
ATOM 655 C CA . ALA A 1 76 ? -11.422 10.125 25.016 1 97.44 76 ALA A CA 1
ATOM 656 C C . ALA A 1 76 ? -12.617 9.961 25.953 1 97.44 76 ALA A C 1
ATOM 658 O O . ALA A 1 76 ? -13.766 10.133 25.547 1 97.44 76 ALA A O 1
ATOM 659 N N . SER A 1 77 ? -12.336 9.469 27.125 1 97.44 77 SER A N 1
ATOM 660 C CA . SER A 1 77 ? -13.305 9.406 28.203 1 97.44 77 SER A CA 1
ATOM 661 C C . SER A 1 77 ? -12.953 10.391 29.312 1 97.44 77 SER A C 1
ATOM 663 O O . SER A 1 77 ? -11.812 10.844 29.406 1 97.44 77 SER A O 1
ATOM 665 N N . TYR A 1 78 ? -13.977 10.805 30.109 1 96.62 78 TYR A N 1
ATOM 666 C CA . TYR A 1 78 ? -13.75 11.867 31.078 1 96.62 78 TYR A CA 1
ATOM 667 C C . TYR A 1 78 ? -14.445 11.562 32.406 1 96.62 78 TYR A C 1
ATOM 669 O O . TYR A 1 78 ? -15.57 11.055 32.406 1 96.62 78 TYR A O 1
ATOM 677 N N . ASP A 1 79 ? -13.781 11.805 33.5 1 94.69 79 ASP A N 1
ATOM 678 C CA . ASP A 1 79 ? -14.375 11.875 34.844 1 94.69 79 ASP A CA 1
ATOM 679 C C . ASP A 1 79 ? -14.375 13.312 35.344 1 94.69 79 ASP A C 1
ATOM 681 O O . ASP A 1 79 ? -13.461 14.086 35.062 1 94.69 79 ASP A O 1
ATOM 685 N N . ILE A 1 80 ? -15.414 13.633 36.094 1 95.69 80 ILE A N 1
ATOM 686 C CA . ILE A 1 80 ? -15.484 14.953 36.719 1 95.69 80 ILE A CA 1
ATOM 687 C C . ILE A 1 80 ? -15.172 14.836 38.188 1 95.69 80 ILE A C 1
ATOM 689 O O . ILE A 1 80 ? -15.773 14.031 38.906 1 95.69 80 ILE A O 1
ATOM 693 N N . TYR A 1 81 ? -14.273 15.523 38.688 1 93.62 81 TYR A N 1
ATOM 694 C CA . TYR A 1 81 ? -13.867 15.555 40.062 1 93.62 81 TYR A CA 1
ATOM 695 C C . TYR A 1 81 ? -14.352 16.828 40.75 1 93.62 81 TYR A C 1
ATOM 697 O O . TYR A 1 81 ? -14.078 17.938 40.281 1 93.62 81 TYR A O 1
ATOM 705 N N . ASP A 1 82 ? -15.023 16.656 41.844 1 94 82 ASP A N 1
ATOM 706 C CA . ASP A 1 82 ? -15.469 17.781 42.656 1 94 82 ASP A CA 1
ATOM 707 C C . ASP A 1 82 ? -14.391 18.188 43.656 1 94 82 ASP A C 1
ATOM 709 O O . ASP A 1 82 ? -14.086 17.453 44.594 1 94 82 ASP A O 1
ATOM 713 N N . LEU A 1 83 ? -13.945 19.375 43.531 1 91.31 83 LEU A N 1
ATOM 714 C CA . LEU A 1 83 ? -12.82 19.812 44.344 1 91.31 83 LEU A CA 1
ATOM 715 C C . LEU A 1 83 ? -13.258 20.109 45.781 1 91.31 83 LEU A C 1
ATOM 717 O O . LEU A 1 83 ? -12.484 19.938 46.719 1 91.31 83 LEU A O 1
ATOM 721 N N . ALA A 1 84 ? -14.391 20.641 45.969 1 91.56 84 ALA A N 1
ATOM 722 C CA . ALA A 1 84 ? -14.891 20.953 47.281 1 91.56 84 ALA A CA 1
ATOM 723 C C . ALA A 1 84 ? -15.156 19.688 48.094 1 91.56 84 ALA A C 1
ATOM 725 O O . ALA A 1 84 ? -14.805 19.594 49.281 1 91.56 84 ALA A O 1
ATOM 726 N N . LYS A 1 85 ? -15.711 18.781 47.406 1 91.38 85 LYS A N 1
ATOM 727 C CA . LYS A 1 85 ? -16.062 17.516 48.062 1 91.38 85 LYS A CA 1
ATOM 728 C C . LYS A 1 85 ? -14.914 16.516 48 1 91.38 85 LYS A C 1
ATOM 730 O O . LYS A 1 85 ? -14.914 15.516 48.719 1 91.38 85 LYS A O 1
ATOM 735 N N . ARG A 1 86 ? -14 16.766 47.156 1 88.94 86 ARG A N 1
ATOM 736 C CA . ARG A 1 86 ? -12.82 15.922 46.969 1 88.94 86 ARG A CA 1
ATOM 737 C C . ARG A 1 86 ? -13.219 14.508 46.594 1 88.94 86 ARG A C 1
ATOM 739 O O . ARG A 1 86 ? -12.758 13.531 47.188 1 88.94 86 ARG A O 1
ATOM 746 N N . ARG A 1 87 ? -14.102 14.406 45.656 1 90.19 87 ARG A N 1
ATOM 747 C CA . ARG A 1 87 ? -14.531 13.109 45.125 1 90.19 87 ARG A CA 1
ATOM 748 C C . ARG A 1 87 ? -14.992 13.219 43.688 1 90.19 87 ARG A C 1
ATOM 750 O O . ARG A 1 87 ? -15.297 14.312 43.188 1 90.19 87 ARG A O 1
ATOM 757 N N . LEU A 1 88 ? -15.133 12.102 43.031 1 92.25 88 LEU A N 1
ATOM 758 C CA . LEU A 1 88 ? -15.617 12.031 41.656 1 92.25 88 LEU A CA 1
ATOM 759 C C . LEU A 1 88 ? -17.141 12.164 41.625 1 92.25 88 LEU A C 1
ATOM 761 O O . LEU A 1 88 ? -17.828 11.656 42.5 1 92.25 88 LEU A O 1
ATOM 765 N N . VAL A 1 89 ? -17.578 12.875 40.656 1 94 89 VAL A N 1
ATOM 766 C CA . VAL A 1 89 ? -19 12.898 40.344 1 94 89 VAL A CA 1
ATOM 767 C C . VAL A 1 89 ? -19.422 11.578 39.719 1 94 89 VAL A C 1
ATOM 769 O O . VAL A 1 89 ? -18.953 11.227 38.625 1 94 89 VAL A O 1
ATOM 772 N N . THR A 1 90 ? -20.328 10.844 40.281 1 92.31 90 THR A N 1
ATOM 773 C CA . THR A 1 90 ? -20.672 9.5 39.812 1 92.31 90 THR A CA 1
ATOM 774 C C . THR A 1 90 ? -22.016 9.5 39.125 1 92.31 90 THR A C 1
ATOM 776 O O . THR A 1 90 ? -22.344 8.562 38.375 1 92.31 90 THR A O 1
ATOM 779 N N . GLU A 1 91 ? -22.797 10.516 39.312 1 92.12 91 GLU A N 1
ATOM 780 C CA . GLU A 1 91 ? -24.109 10.602 38.688 1 92.12 91 GLU A CA 1
ATOM 781 C C . GLU A 1 91 ? -24 11.172 37.281 1 92.12 91 GLU A C 1
ATOM 783 O O . GLU A 1 91 ? -23.234 12.117 37.031 1 92.12 91 GLU A O 1
ATOM 788 N N . GLU A 1 92 ? -24.828 10.602 36.344 1 94.12 92 GLU A N 1
ATOM 789 C CA . GLU A 1 92 ? -24.953 11.141 35 1 94.12 92 GLU A CA 1
ATOM 790 C C . GLU A 1 92 ? -23.594 11.398 34.375 1 94.12 92 GLU A C 1
ATOM 792 O O . GLU A 1 92 ? -23.312 12.508 33.906 1 94.12 92 GLU A O 1
ATOM 797 N N . LYS A 1 93 ? -22.844 10.406 34.25 1 95.25 93 LYS A N 1
ATOM 798 C CA . LYS A 1 93 ? -21.469 10.5 33.781 1 95.25 93 LYS A CA 1
ATOM 799 C C . LYS A 1 93 ? -21.438 10.867 32.281 1 95.25 93 LYS A C 1
ATOM 801 O O . LYS A 1 93 ? -22.406 10.664 31.578 1 95.25 93 LYS A O 1
ATOM 806 N N . ILE A 1 94 ? -20.312 11.414 31.906 1 96.56 94 ILE A N 1
ATOM 807 C CA . ILE A 1 94 ? -20.047 11.664 30.5 1 96.56 94 ILE A CA 1
ATOM 808 C C . ILE A 1 94 ? -19.828 10.344 29.766 1 96.56 94 ILE A C 1
ATOM 810 O O . ILE A 1 94 ? -19.141 9.453 30.281 1 96.56 94 ILE A O 1
ATOM 814 N N . PRO A 1 95 ? -20.484 10.133 28.625 1 96.94 95 PRO A N 1
ATOM 815 C CA . PRO A 1 95 ? -20.281 8.875 27.891 1 96.94 95 PRO A CA 1
ATOM 816 C C . PRO A 1 95 ? -18.812 8.648 27.5 1 96.94 95 PRO A C 1
ATOM 818 O O . PRO A 1 95 ? -18.078 9.617 27.281 1 96.94 95 PRO A O 1
ATOM 821 N N . ASN A 1 96 ? -18.375 7.402 27.422 1 96.88 96 ASN A N 1
ATOM 822 C CA . ASN A 1 96 ? -17.031 7.07 26.953 1 96.88 96 ASN A CA 1
ATOM 823 C C . ASN A 1 96 ? -16.844 7.445 25.484 1 96.88 96 ASN A C 1
ATOM 825 O O . ASN A 1 96 ? -17.828 7.613 24.75 1 96.88 96 ASN A O 1
ATOM 829 N N . ASN A 1 97 ? -15.602 7.574 25.062 1 97 97 ASN A N 1
ATOM 830 C CA . ASN A 1 97 ? -15.227 7.859 23.672 1 97 97 ASN A CA 1
ATOM 831 C C . ASN A 1 97 ? -15.859 9.156 23.172 1 97 97 ASN A C 1
ATOM 833 O O . ASN A 1 97 ? -16.438 9.188 22.094 1 97 97 ASN A O 1
ATOM 837 N N . THR A 1 98 ? -15.836 10.094 24.109 1 97.88 98 THR A N 1
ATOM 838 C CA . THR A 1 98 ? -16.281 11.438 23.766 1 97.88 98 THR A CA 1
ATOM 839 C C . THR A 1 98 ? -15.352 12.086 22.75 1 97.88 98 THR A C 1
ATOM 841 O O . THR A 1 98 ? -14.125 11.961 22.859 1 97.88 98 THR A O 1
ATOM 844 N N . GLN A 1 99 ? -15.953 12.703 21.766 1 97.62 99 GLN A N 1
ATOM 845 C CA . GLN A 1 99 ? -15.164 13.25 20.656 1 97.62 99 GLN A CA 1
ATOM 846 C C . GLN A 1 99 ? -14.609 14.633 21.016 1 97.62 99 GLN A C 1
ATOM 848 O O . GLN A 1 99 ? -13.547 15.023 20.531 1 97.62 99 GLN A O 1
ATOM 853 N N . TRP A 1 100 ? -15.367 15.469 21.766 1 97.12 100 TRP A N 1
ATOM 854 C CA . TRP A 1 100 ? -14.961 16.797 22.219 1 97.12 100 TRP A CA 1
ATOM 855 C C . TRP A 1 100 ? -15.703 17.188 23.484 1 97.12 100 TRP A C 1
ATOM 857 O O . TRP A 1 100 ? -16.859 16.797 23.688 1 97.12 100 TRP A O 1
ATOM 867 N N . ILE A 1 101 ? -15.023 17.906 24.375 1 97.62 101 ILE A N 1
ATOM 868 C CA . ILE A 1 101 ? -15.664 18.391 25.594 1 97.62 101 ILE A CA 1
ATOM 869 C C . ILE A 1 101 ? -15.023 19.703 26.031 1 97.62 101 ILE A C 1
ATOM 871 O O . ILE A 1 101 ? -13.812 19.891 25.875 1 97.62 101 ILE A O 1
ATOM 875 N N . THR A 1 102 ? -15.828 20.688 26.484 1 97.12 102 THR A N 1
ATOM 876 C CA . THR A 1 102 ? -15.297 21.953 26.953 1 97.12 102 THR A CA 1
ATOM 877 C C . THR A 1 102 ? -16.172 22.547 28.062 1 97.12 102 THR A C 1
ATOM 879 O O . THR A 1 102 ? -17.391 22.359 28.062 1 97.12 102 THR A O 1
ATOM 882 N N . TRP A 1 103 ? -15.547 23.25 29.047 1 97.19 103 TRP A N 1
ATOM 883 C CA . TRP A 1 103 ? -16.25 24.047 30.047 1 97.19 103 TRP A CA 1
ATOM 884 C C . TRP A 1 103 ? -16.781 25.344 29.438 1 97.19 103 TRP A C 1
ATOM 886 O O . TRP A 1 103 ? -16.219 25.859 28.469 1 97.19 103 TRP A O 1
ATOM 896 N N . SER A 1 104 ? -17.906 25.797 30.031 1 96.5 104 SER A N 1
ATOM 897 C CA . SER A 1 104 ? -18.297 27.172 29.75 1 96.5 104 SER A CA 1
ATOM 898 C C . SER A 1 104 ? -17.266 28.156 30.281 1 96.5 104 SER A C 1
ATOM 900 O O . SER A 1 104 ? -16.5 27.828 31.188 1 96.5 104 SER A O 1
ATOM 902 N N . PRO A 1 105 ? -17.25 29.391 29.656 1 94.56 105 PRO A N 1
ATOM 903 C CA . PRO A 1 105 ? -16.234 30.359 30.078 1 94.56 105 PRO A CA 1
ATOM 904 C C . PRO A 1 105 ? -16.469 30.891 31.484 1 94.56 105 PRO A C 1
ATOM 906 O O . PRO A 1 105 ? -15.547 31.453 32.094 1 94.56 105 PRO A O 1
ATOM 909 N N . GLU A 1 106 ? -17.672 30.766 31.984 1 93.94 106 GLU A N 1
ATOM 910 C CA . GLU A 1 106 ? -18.047 31.094 33.344 1 93.94 106 GLU A CA 1
ATOM 911 C C . GLU A 1 106 ? -18.828 29.953 34 1 93.94 106 GLU A C 1
ATOM 913 O O . GLU A 1 106 ? -19.594 29.266 33.344 1 93.94 106 GLU A O 1
ATOM 918 N N . GLY A 1 107 ? -18.516 29.828 35.219 1 94.19 107 GLY A N 1
ATOM 919 C CA . GLY A 1 107 ? -19.203 28.75 35.906 1 94.19 107 GLY A CA 1
ATOM 920 C C . GLY A 1 107 ? -18.625 27.375 35.594 1 94.19 107 GLY A C 1
ATOM 921 O O . GLY A 1 107 ? -17.406 27.203 35.594 1 94.19 107 GLY A O 1
ATOM 922 N N . HIS A 1 108 ? -19.594 26.359 35.531 1 96.44 108 HIS A N 1
ATOM 923 C CA . HIS A 1 108 ? -19.125 25 35.312 1 96.44 108 HIS A CA 1
ATOM 924 C C . HIS A 1 108 ? -20.078 24.234 34.406 1 96.44 108 HIS A C 1
ATOM 926 O O . HIS A 1 108 ? -20.266 23.016 34.594 1 96.44 108 HIS A O 1
ATOM 932 N N . LYS A 1 109 ? -20.734 24.938 33.406 1 94.94 109 LYS A N 1
ATOM 933 C CA . LYS A 1 109 ? -21.469 24.234 32.375 1 94.94 109 LYS A CA 1
ATOM 934 C C . LYS A 1 109 ? -20.516 23.484 31.453 1 94.94 109 LYS A C 1
ATOM 936 O O . LYS A 1 109 ? -19.359 23.875 31.297 1 94.94 109 LYS A O 1
ATOM 941 N N . LEU A 1 110 ? -21.094 22.406 30.953 1 96.62 110 LEU A N 1
ATOM 942 C CA . LEU A 1 110 ? -20.297 21.641 30.016 1 96.62 110 LEU A CA 1
ATOM 943 C C . LEU A 1 110 ? -21.016 21.5 28.672 1 96.62 110 LEU A C 1
ATOM 945 O O . LEU A 1 110 ? -22.25 21.391 28.641 1 96.62 110 LEU A O 1
ATOM 949 N N . ALA A 1 111 ? -20.312 21.516 27.594 1 97.56 111 ALA A N 1
ATOM 950 C CA . ALA A 1 111 ? -20.75 21.062 26.281 1 97.56 111 ALA A CA 1
ATOM 951 C C . ALA A 1 111 ? -19.828 19.969 25.75 1 97.56 111 ALA A C 1
ATOM 953 O O . ALA A 1 111 ? -18.609 20.031 25.922 1 97.56 111 ALA A O 1
ATOM 954 N N . TYR A 1 112 ? -20.375 18.969 25.219 1 98.06 112 TYR A N 1
ATOM 955 C CA . TYR A 1 112 ? -19.562 17.922 24.641 1 98.06 112 TYR A CA 1
ATOM 956 C C . TYR A 1 112 ? -20.219 17.344 23.391 1 98.06 112 TYR A C 1
ATOM 958 O O . TYR A 1 112 ? -21.391 17.609 23.125 1 98.06 112 TYR A O 1
ATOM 966 N N . VAL A 1 113 ? -19.469 16.688 22.578 1 98.38 113 VAL A N 1
ATOM 967 C CA . VAL A 1 113 ? -19.938 16.016 21.375 1 98.38 113 VAL A CA 1
ATOM 968 C C . VAL A 1 113 ? -19.734 14.516 21.5 1 98.38 113 VAL A C 1
ATOM 970 O O . VAL A 1 113 ? -18.641 14.055 21.859 1 98.38 113 VAL A O 1
ATOM 973 N N . TRP A 1 114 ? -20.734 13.805 21.25 1 98.12 114 TRP A N 1
ATOM 974 C CA . TRP A 1 114 ? -20.734 12.344 21.281 1 98.12 114 TRP A CA 1
ATOM 975 C C . TRP A 1 114 ? -21.562 11.773 20.141 1 98.12 114 TRP A C 1
ATOM 977 O O . TRP A 1 114 ? -22.703 12.188 19.922 1 98.12 114 TRP A O 1
ATOM 987 N N . ASN A 1 115 ? -20.922 10.938 19.359 1 97.62 115 ASN A N 1
ATOM 988 C CA . ASN A 1 115 ? -21.547 10.352 18.188 1 97.62 115 ASN A CA 1
ATOM 989 C C . ASN A 1 115 ? -22 11.422 17.203 1 97.62 115 ASN A C 1
ATOM 991 O O . ASN A 1 115 ? -23.109 11.352 16.672 1 97.62 115 ASN A O 1
ATOM 995 N N . ASN A 1 116 ? -21.281 12.461 17.094 1 97.88 116 ASN A N 1
ATOM 996 C CA . ASN A 1 116 ? -21.453 13.531 16.125 1 97.88 116 ASN A CA 1
ATOM 997 C C . ASN A 1 116 ? -22.625 14.445 16.484 1 97.88 116 ASN A C 1
ATOM 999 O O . ASN A 1 116 ? -23.109 15.195 15.633 1 97.88 116 ASN A O 1
ATOM 1003 N N . ASP A 1 117 ? -23.078 14.344 17.688 1 98.06 117 ASP A N 1
ATOM 1004 C CA . ASP A 1 117 ? -24.141 15.227 18.172 1 98.06 117 ASP A CA 1
ATOM 1005 C C . ASP A 1 117 ? -23.672 16.031 19.375 1 98.06 117 ASP A C 1
ATOM 1007 O O . ASP A 1 117 ? -22.828 15.586 20.141 1 98.06 117 ASP A O 1
ATOM 1011 N N . VAL A 1 118 ? -24.312 17.188 19.562 1 98 118 VAL A N 1
ATOM 1012 C CA . VAL A 1 118 ? -23.922 18.125 20.594 1 98 118 VAL A CA 1
ATOM 1013 C C . VAL A 1 118 ? -24.797 17.938 21.828 1 98 118 VAL A C 1
ATOM 1015 O O . VAL A 1 118 ? -26.016 17.734 21.719 1 98 118 VAL A O 1
ATOM 1018 N N . TYR A 1 119 ? -24.188 17.938 22.969 1 96.75 119 TYR A N 1
ATOM 1019 C CA . TYR A 1 119 ? -24.859 17.859 24.266 1 96.75 119 TYR A CA 1
ATOM 1020 C C . TYR A 1 119 ? -24.391 18.984 25.188 1 96.75 119 TYR A C 1
ATOM 1022 O O . TYR A 1 119 ? -23.25 19.453 25.078 1 96.75 119 TYR A O 1
ATOM 1030 N N . VAL A 1 120 ? -25.328 19.438 26.078 1 96.31 120 VAL A N 1
ATOM 1031 C CA . VAL A 1 120 ? -25 20.438 27.078 1 96.31 120 VAL A CA 1
ATOM 1032 C C . VAL A 1 120 ? -25.375 19.938 28.469 1 96.31 120 VAL A C 1
ATOM 1034 O O . VAL A 1 120 ? -26.422 19.312 28.641 1 96.31 120 VAL A O 1
ATOM 1037 N N . LYS A 1 121 ? -24.438 20.109 29.312 1 93.5 121 LYS A N 1
ATOM 1038 C CA . LYS A 1 121 ? -24.672 19.797 30.719 1 93.5 121 LYS A CA 1
ATOM 1039 C C . LYS A 1 121 ? -24.641 21.062 31.578 1 93.5 121 LYS A C 1
ATOM 1041 O O . LYS A 1 121 ? -23.609 21.719 31.688 1 93.5 121 LYS A O 1
ATOM 1046 N N . ASN A 1 122 ? -25.75 21.344 32.25 1 91.25 122 ASN A N 1
ATOM 1047 C CA . ASN A 1 122 ? -25.828 22.562 33.062 1 91.25 122 ASN A CA 1
ATOM 1048 C C . ASN A 1 122 ? -25.094 22.391 34.375 1 91.25 122 ASN A C 1
ATOM 1050 O O . ASN A 1 122 ? -24.562 23.344 34.938 1 91.25 122 ASN A O 1
ATOM 1054 N N . GLU A 1 123 ? -25.25 21.234 34.969 1 92.31 123 GLU A N 1
ATOM 1055 C CA . GLU A 1 123 ? -24.547 20.828 36.188 1 92.31 123 GLU A CA 1
ATOM 1056 C C . GLU A 1 123 ? -23.844 19.5 36 1 92.31 123 GLU A C 1
ATOM 1058 O O . GLU A 1 123 ? -24.391 18.594 35.344 1 92.31 123 GLU A O 1
ATOM 1063 N N . PRO A 1 124 ? -22.688 19.438 36.562 1 94.19 124 PRO A N 1
ATOM 1064 C CA . PRO A 1 124 ? -21.906 18.203 36.375 1 94.19 124 PRO A CA 1
ATOM 1065 C C . PRO A 1 124 ? -22.672 16.953 36.812 1 94.19 124 PRO A C 1
ATOM 1067 O O . PRO A 1 124 ? -22.453 15.875 36.281 1 94.19 124 PRO A O 1
ATOM 1070 N N . ASN A 1 125 ? -23.516 17.109 37.781 1 92.5 125 ASN A N 1
ATOM 1071 C CA . ASN A 1 125 ? -24.219 15.961 38.344 1 92.5 125 ASN A CA 1
ATOM 1072 C C . ASN A 1 125 ? -25.594 15.797 37.719 1 92.5 125 ASN A C 1
ATOM 1074 O O . ASN A 1 125 ? -26.328 14.867 38.031 1 92.5 125 ASN A O 1
ATOM 1078 N N . SER A 1 126 ? -25.938 16.625 36.781 1 90.5 126 SER A N 1
ATOM 1079 C CA . SER A 1 126 ? -27.25 16.562 36.125 1 90.5 126 SER A CA 1
ATOM 1080 C C . SER A 1 126 ? -27.156 15.859 34.781 1 90.5 126 SER A C 1
ATOM 1082 O O . SER A 1 126 ? -26.062 15.633 34.25 1 90.5 126 SER A O 1
ATOM 1084 N N . SER A 1 127 ? -28.328 15.484 34.312 1 91.56 127 SER A N 1
ATOM 1085 C CA . SER A 1 127 ? -28.391 14.859 32.969 1 91.56 127 SER A CA 1
ATOM 1086 C C . SER A 1 127 ? -28.031 15.852 31.891 1 91.56 127 SER A C 1
ATOM 1088 O O . SER A 1 127 ? -28.25 17.062 32.031 1 91.56 127 SER A O 1
ATOM 1090 N N . SER A 1 128 ? -27.516 15.32 30.812 1 93.19 128 SER A N 1
ATOM 1091 C CA . SER A 1 128 ? -27.156 16.141 29.656 1 93.19 128 SER A CA 1
ATOM 1092 C C . SER A 1 128 ? -28.375 16.406 28.781 1 93.19 128 SER A C 1
ATOM 1094 O O . SER A 1 128 ? -29.281 15.57 28.672 1 93.19 128 SER A O 1
ATOM 1096 N N . GLN A 1 129 ? -28.438 17.469 28.234 1 93.12 129 GLN A N 1
ATOM 1097 C CA . GLN A 1 129 ? -29.453 17.812 27.219 1 93.12 129 GLN A CA 1
ATOM 1098 C C . GLN A 1 129 ? -28.875 17.703 25.812 1 93.12 129 GLN A C 1
ATOM 1100 O O . GLN A 1 129 ? -27.859 18.328 25.5 1 93.12 129 GLN A O 1
ATOM 1105 N N . ARG A 1 130 ? -29.562 16.906 24.938 1 94 130 ARG A N 1
ATOM 1106 C CA . ARG A 1 130 ? -29.156 16.75 23.547 1 94 130 ARG A CA 1
ATOM 1107 C C . ARG A 1 130 ? -29.609 17.922 22.703 1 94 130 ARG A C 1
ATOM 1109 O O . ARG A 1 130 ? -30.766 18.344 22.781 1 94 130 ARG A O 1
ATOM 1116 N N . ILE A 1 131 ? -28.797 18.5 21.906 1 96.06 131 ILE A N 1
ATOM 1117 C CA . ILE A 1 131 ? -29.047 19.703 21.125 1 96.06 131 ILE A CA 1
ATOM 1118 C C . ILE A 1 131 ? -29.297 19.328 19.672 1 96.06 131 ILE A C 1
ATOM 1120 O O . ILE A 1 131 ? -30.125 19.969 19 1 96.06 131 ILE A O 1
ATOM 1124 N N . THR A 1 132 ? -28.516 18.422 19.156 1 96.62 132 THR A N 1
ATOM 1125 C CA . THR A 1 132 ? -28.641 18.016 17.766 1 96.62 132 THR A CA 1
ATOM 1126 C C . THR A 1 132 ? -28.953 16.516 17.672 1 96.62 132 THR A C 1
ATOM 1128 O O . THR A 1 132 ? -28.641 15.758 18.594 1 96.62 132 THR A O 1
ATOM 1131 N N . TRP A 1 133 ? -29.5 16.016 16.484 1 95.75 133 TRP A N 1
ATOM 1132 C CA . TRP A 1 133 ? -29.969 14.633 16.375 1 95.75 133 TRP A CA 1
ATOM 1133 C C . TRP A 1 133 ? -29.547 14.023 15.039 1 95.75 133 TRP A C 1
ATOM 1135 O O . TRP A 1 133 ? -29.875 12.867 14.758 1 95.75 133 TRP A O 1
ATOM 1145 N N . THR A 1 134 ? -28.844 14.742 14.25 1 96.5 134 THR A N 1
ATOM 1146 C CA . THR A 1 134 ? -28.609 14.297 12.883 1 96.5 134 THR A CA 1
ATOM 1147 C C . THR A 1 134 ? -27.203 13.703 12.75 1 96.5 134 THR A C 1
ATOM 1149 O O . THR A 1 134 ? -26.797 13.312 11.656 1 96.5 134 THR A O 1
ATOM 1152 N N . GLY A 1 135 ? -26.469 13.641 13.781 1 97.56 135 GLY A N 1
ATOM 1153 C CA . GLY A 1 135 ? -25.078 13.188 13.734 1 97.56 135 GLY A CA 1
ATOM 1154 C C . GLY A 1 135 ? -24.938 11.789 13.156 1 97.56 135 GLY A C 1
ATOM 1155 O O . GLY A 1 135 ? -25.703 10.891 13.5 1 97.56 135 GLY A O 1
ATOM 1156 N N . LYS A 1 136 ? -24.094 11.664 12.188 1 97.31 136 LYS A N 1
ATOM 1157 C CA . LYS A 1 136 ? -23.703 10.383 11.594 1 97.31 136 LYS A CA 1
ATOM 1158 C C . LYS A 1 136 ? -22.25 10.391 11.156 1 97.31 136 LYS A C 1
ATOM 1160 O O . LYS A 1 136 ? -21.812 11.281 10.43 1 97.31 136 LYS A O 1
ATOM 1165 N N . GLU A 1 137 ? -21.484 9.383 11.633 1 94.81 137 GLU A N 1
ATOM 1166 C CA . GLU A 1 137 ? -20.062 9.312 11.367 1 94.81 137 GLU A CA 1
ATOM 1167 C C . GLU A 1 137 ? -19.766 9.383 9.867 1 94.81 137 GLU A C 1
ATOM 1169 O O . GLU A 1 137 ? -20.391 8.664 9.078 1 94.81 137 GLU A O 1
ATOM 1174 N N . ASN A 1 138 ? -18.938 10.219 9.422 1 93.94 138 ASN A N 1
ATOM 1175 C CA . ASN A 1 138 ? -18.469 10.422 8.055 1 93.94 138 ASN A CA 1
ATOM 1176 C C . ASN A 1 138 ? -19.578 10.945 7.148 1 93.94 138 ASN A C 1
ATOM 1178 O O . ASN A 1 138 ? -19.516 10.789 5.926 1 93.94 138 ASN A O 1
ATOM 1182 N N . VAL A 1 139 ? -20.672 11.492 7.715 1 97.5 139 VAL A N 1
ATOM 1183 C CA . VAL A 1 139 ? -21.781 12.016 6.926 1 97.5 139 VAL A CA 1
ATOM 1184 C C . VAL A 1 139 ? -22.156 13.406 7.43 1 97.5 139 VAL A C 1
ATOM 1186 O O . VAL A 1 139 ? -22.078 14.391 6.684 1 97.5 139 VAL A O 1
ATOM 1189 N N . ILE A 1 140 ? -22.547 13.492 8.711 1 98.44 140 ILE A N 1
ATOM 1190 C CA . ILE A 1 140 ? -22.922 14.766 9.312 1 98.44 140 ILE A CA 1
ATOM 1191 C C . ILE A 1 140 ? -22.219 14.914 10.664 1 98.44 140 ILE A C 1
ATOM 1193 O O . ILE A 1 140 ? -22.328 14.047 11.531 1 98.44 140 ILE A O 1
ATOM 1197 N N . SER A 1 141 ? -21.516 15.977 10.867 1 98.12 141 SER A N 1
ATOM 1198 C CA . SER A 1 141 ? -20.844 16.297 12.125 1 98.12 141 SER A CA 1
ATOM 1199 C C . SER A 1 141 ? -21.312 17.641 12.672 1 98.12 141 SER A C 1
ATOM 1201 O O . SER A 1 141 ? -21.312 18.641 11.945 1 98.12 141 SER A O 1
ATOM 1203 N N . SER A 1 142 ? -21.703 17.656 13.914 1 98.44 142 SER A N 1
ATOM 1204 C CA . SER A 1 142 ? -22.078 18.891 14.586 1 98.44 142 SER A CA 1
ATOM 1205 C C . SER A 1 142 ? -21.156 19.188 15.766 1 98.44 142 SER A C 1
ATOM 1207 O O . SER A 1 142 ? -20.953 18.328 16.641 1 98.44 142 SER A O 1
ATOM 1209 N N . GLY A 1 143 ? -20.625 20.328 15.766 1 98.31 143 GLY A N 1
ATOM 1210 C CA . GLY A 1 143 ? -19.797 20.75 16.891 1 98.31 143 GLY A CA 1
ATOM 1211 C C . GLY A 1 143 ? -18.375 20.25 16.797 1 98.31 143 GLY A C 1
ATOM 1212 O O . GLY A 1 143 ? -17.531 20.625 17.609 1 98.31 143 GLY A O 1
ATOM 1213 N N . ILE A 1 144 ? -18.109 19.406 15.883 1 98.19 144 ILE A N 1
ATOM 1214 C CA . ILE A 1 144 ? -16.766 18.953 15.57 1 98.19 144 ILE A CA 1
ATOM 1215 C C . ILE A 1 144 ? -16.531 19.016 14.055 1 98.19 144 ILE A C 1
ATOM 1217 O O . ILE A 1 144 ? -17.484 18.969 13.281 1 98.19 144 ILE A O 1
ATOM 1221 N N . THR A 1 145 ? -15.352 19.109 13.695 1 97.75 145 THR A N 1
ATOM 1222 C CA . THR A 1 145 ? -15.008 19.266 12.281 1 97.75 145 THR A CA 1
ATOM 1223 C C . THR A 1 145 ? -14.977 17.922 11.578 1 97.75 145 THR A C 1
ATOM 1225 O O . THR A 1 145 ? -14.781 16.875 12.219 1 97.75 145 THR A O 1
ATOM 1228 N N . ASP A 1 146 ? -15.32 17.922 10.242 1 97.31 146 ASP A N 1
ATOM 1229 C CA . ASP A 1 146 ? -14.922 16.812 9.383 1 97.31 146 ASP A CA 1
ATOM 1230 C C . ASP A 1 146 ? -13.445 16.891 9.023 1 97.31 146 ASP A C 1
ATOM 1232 O O . ASP A 1 146 ? -12.711 17.719 9.578 1 97.31 146 ASP A O 1
ATOM 1236 N N . TRP A 1 147 ? -12.984 15.992 8.172 1 96.81 147 TRP A N 1
ATOM 1237 C CA . TRP A 1 147 ? -11.547 15.891 7.934 1 96.81 147 TRP A CA 1
ATOM 1238 C C . TRP A 1 147 ? -11 17.188 7.332 1 96.81 147 TRP A C 1
ATOM 1240 O O . TRP A 1 147 ? -10 17.719 7.812 1 96.81 147 TRP A O 1
ATOM 1250 N N . VAL A 1 148 ? -11.625 17.688 6.273 1 97.31 148 VAL A N 1
ATOM 1251 C CA . VAL A 1 148 ? -11.031 18.781 5.52 1 97.31 148 VAL A CA 1
ATOM 1252 C C . VAL A 1 148 ? -11.047 20.062 6.363 1 97.31 148 VAL A C 1
ATOM 1254 O O . VAL A 1 148 ? -10.117 20.875 6.289 1 97.31 148 VAL A O 1
ATOM 1257 N N . TYR A 1 149 ? -12.094 20.328 7.172 1 97.56 149 TYR A N 1
ATOM 1258 C CA . TYR A 1 149 ? -12.133 21.5 8.031 1 97.56 149 TYR A CA 1
ATOM 1259 C C . TYR A 1 149 ? -11.094 21.391 9.148 1 97.56 149 TYR A C 1
ATOM 1261 O O . TYR A 1 149 ? -10.484 22.391 9.531 1 97.56 149 TYR A O 1
ATOM 1269 N N . GLU A 1 150 ? -10.953 20.25 9.648 1 96.81 150 GLU A N 1
ATOM 1270 C CA . GLU A 1 150 ? -9.945 20.062 10.688 1 96.81 150 GLU A CA 1
ATOM 1271 C C . GLU A 1 150 ? -8.539 20.328 10.141 1 96.81 150 GLU A C 1
ATOM 1273 O O . GLU A 1 150 ? -7.73 20.984 10.789 1 96.81 150 GLU A O 1
ATOM 1278 N N . GLU A 1 151 ? -8.32 19.844 8.992 1 95.88 151 GLU A N 1
ATOM 1279 C CA . GLU A 1 151 ? -6.98 19.844 8.422 1 95.88 151 GLU A CA 1
ATOM 1280 C C . GLU A 1 151 ? -6.629 21.219 7.863 1 95.88 151 GLU A C 1
ATOM 1282 O O . GLU A 1 151 ? -5.508 21.703 8.047 1 95.88 151 GLU A O 1
ATOM 1287 N N . GLU A 1 152 ? -7.633 21.875 7.223 1 96.69 152 GLU A N 1
ATOM 1288 C CA . GLU A 1 152 ? -7.238 22.984 6.359 1 96.69 152 GLU A CA 1
ATOM 1289 C C . GLU A 1 152 ? -7.848 24.297 6.84 1 96.69 152 GLU A C 1
ATOM 1291 O O . GLU A 1 152 ? -7.336 25.375 6.527 1 96.69 152 GLU A O 1
ATOM 1296 N N . ILE A 1 153 ? -8.914 24.219 7.574 1 96.5 153 ILE A N 1
ATOM 1297 C CA . ILE A 1 153 ? -9.641 25.469 7.812 1 96.5 153 ILE A CA 1
ATOM 1298 C C . ILE A 1 153 ? -9.469 25.891 9.266 1 96.5 153 ILE A C 1
ATOM 1300 O O . ILE A 1 153 ? -8.844 26.922 9.547 1 96.5 153 ILE A O 1
ATOM 1304 N N . PHE A 1 154 ? -9.852 24.969 10.156 1 94.88 154 PHE A N 1
ATOM 1305 C CA . PHE A 1 154 ? -9.812 25.359 11.562 1 94.88 154 PHE A CA 1
ATOM 1306 C C . PHE A 1 154 ? -8.531 24.859 12.227 1 94.88 154 PHE A C 1
ATOM 1308 O O . PHE A 1 154 ? -8.164 25.328 13.312 1 94.88 154 PHE A O 1
ATOM 1315 N N . SER A 1 155 ? -7.816 23.922 11.523 1 92.56 155 SER A N 1
ATOM 1316 C CA . SER A 1 155 ? -6.68 23.281 12.18 1 92.56 155 SER A CA 1
ATOM 1317 C C . SER A 1 155 ? -7.016 22.906 13.625 1 92.56 155 SER A C 1
ATOM 1319 O O . SER A 1 155 ? -6.23 23.172 14.539 1 92.56 155 SER A O 1
ATOM 1321 N N . ALA A 1 156 ? -8.203 22.484 13.781 1 90.44 156 ALA A N 1
ATOM 1322 C CA . ALA A 1 156 ? -8.758 22.078 15.07 1 90.44 156 ALA A CA 1
ATOM 1323 C C . ALA A 1 156 ? -9.898 21.094 14.891 1 90.44 156 ALA A C 1
ATOM 1325 O O . ALA A 1 156 ? -10.508 21.016 13.82 1 90.44 156 ALA A O 1
ATOM 1326 N N . TYR A 1 157 ? -10.094 20.438 15.914 1 92.88 157 TYR A N 1
ATOM 1327 C CA . TYR A 1 157 ? -11.156 19.438 15.891 1 92.88 157 TYR A CA 1
ATOM 1328 C C . TYR A 1 157 ? -12.484 20.047 16.328 1 92.88 157 TYR A C 1
ATOM 1330 O O . TYR A 1 157 ? -13.555 19.594 15.906 1 92.88 157 TYR A O 1
ATOM 1338 N N . SER A 1 158 ? -12.367 21.062 17.109 1 95.44 158 SER A N 1
ATOM 1339 C CA . SER A 1 158 ? -13.57 21.672 17.672 1 95.44 158 SER A CA 1
ATOM 1340 C C . SER A 1 158 ? -14.219 22.641 16.703 1 95.44 158 SER A C 1
ATOM 1342 O O . SER A 1 158 ? -13.531 23.391 16 1 95.44 158 SER A O 1
ATOM 1344 N N . ALA A 1 159 ? -15.508 22.594 16.609 1 98 159 ALA A N 1
ATOM 1345 C CA . ALA A 1 159 ? -16.344 23.594 15.945 1 98 159 ALA A CA 1
ATOM 1346 C C . ALA A 1 159 ? -17.5 24.016 16.828 1 98 159 ALA A C 1
ATOM 1348 O O . ALA A 1 159 ? -18.656 24.031 16.391 1 98 159 ALA A O 1
ATOM 1349 N N . LEU A 1 160 ? -17.141 24.234 18.094 1 97.5 160 LEU A N 1
ATOM 1350 C CA . LEU A 1 160 ? -18.031 24.641 19.156 1 97.5 160 LEU A CA 1
ATOM 1351 C C . LEU A 1 160 ? -17.5 25.875 19.875 1 97.5 160 LEU A C 1
ATOM 1353 O O . LEU A 1 160 ? -16.328 25.938 20.219 1 97.5 160 LEU A O 1
ATOM 1357 N N . TRP A 1 161 ? -18.484 26.906 20.109 1 97.94 161 TRP A N 1
ATOM 1358 C CA . TRP A 1 161 ? -18.031 28.156 20.719 1 97.94 161 TRP A CA 1
ATOM 1359 C C . TRP A 1 161 ? -19.047 28.656 21.734 1 97.94 161 TRP A C 1
ATOM 1361 O O . TRP A 1 161 ? -20.172 29.016 21.375 1 97.94 161 TRP A O 1
ATOM 1371 N N . TRP A 1 162 ? -18.625 28.766 23.031 1 97.56 162 TRP A N 1
ATOM 1372 C CA . TRP A 1 162 ? -19.453 29.359 24.078 1 97.56 162 TRP A CA 1
ATOM 1373 C C . TRP A 1 162 ? -19.438 30.875 23.984 1 97.56 162 TRP A C 1
ATOM 1375 O O . TRP A 1 162 ? -18.406 31.484 23.703 1 97.56 162 TRP A O 1
ATOM 1385 N N . SER A 1 163 ? -20.625 31.469 24.219 1 97.19 163 SER A N 1
ATOM 1386 C CA . SER A 1 163 ? -20.609 32.906 24.438 1 97.19 163 SER A CA 1
ATOM 1387 C C . SER A 1 163 ? -19.875 33.25 25.734 1 97.19 163 SER A C 1
ATOM 1389 O O . SER A 1 163 ? -19.672 32.406 26.578 1 97.19 163 SER A O 1
ATOM 1391 N N . PRO A 1 164 ? -19.438 34.469 25.953 1 95.31 164 PRO A N 1
ATOM 1392 C CA . PRO A 1 164 ? -18.547 34.844 27.062 1 95.31 164 PRO A CA 1
ATOM 1393 C C . PRO A 1 164 ? -19.109 34.469 28.422 1 95.31 164 PRO A C 1
ATOM 1395 O O . PRO A 1 164 ? -18.359 34.094 29.328 1 95.31 164 PRO A O 1
ATOM 1398 N N . LYS A 1 165 ? -20.406 34.469 28.641 1 94.31 165 LYS A N 1
ATOM 1399 C CA . LYS A 1 165 ? -20.984 34.156 29.938 1 94.31 165 LYS A CA 1
ATOM 1400 C C . LYS A 1 165 ? -21.672 32.781 29.891 1 94.31 165 LYS A C 1
ATOM 1402 O O . LYS A 1 165 ? -22.344 32.375 30.844 1 94.31 165 LYS A O 1
ATOM 1407 N N . GLY A 1 166 ? -21.609 32.156 28.797 1 94.69 166 GLY A N 1
ATOM 1408 C CA . GLY A 1 166 ? -22.172 30.812 28.672 1 94.69 166 GLY A CA 1
ATOM 1409 C C . GLY A 1 166 ? -23.672 30.812 28.438 1 94.69 166 GLY A C 1
ATOM 1410 O O . GLY A 1 166 ? -24.328 29.797 28.641 1 94.69 166 GLY A O 1
ATOM 1411 N N . THR A 1 167 ? -24.188 31.922 28.016 1 93.88 167 THR A N 1
ATOM 1412 C CA . THR A 1 167 ? -25.625 32.031 27.766 1 93.88 167 THR A CA 1
ATOM 1413 C C . THR A 1 167 ? -26 31.438 26.422 1 93.88 167 THR A C 1
ATOM 1415 O O . THR A 1 167 ? -27.141 31.031 26.219 1 93.88 167 THR A O 1
ATOM 1418 N N . PHE A 1 168 ? -25.109 31.5 25.484 1 95.62 168 PHE A N 1
ATOM 1419 C CA . PHE A 1 168 ? -25.297 30.922 24.172 1 95.62 168 PHE A CA 1
ATOM 1420 C C . PHE A 1 168 ? -24.203 29.922 23.844 1 95.62 168 PHE A C 1
ATOM 1422 O O . PHE A 1 168 ? -23.094 30.031 24.359 1 95.62 168 PHE A O 1
ATOM 1429 N N . LEU A 1 169 ? -24.531 28.906 23.078 1 96.94 169 LEU A N 1
ATOM 1430 C CA . LEU A 1 169 ? -23.578 27.984 22.469 1 96.94 169 LEU A CA 1
ATOM 1431 C C . LEU A 1 169 ? -23.734 27.984 20.938 1 96.94 169 LEU A C 1
ATOM 1433 O O . LEU A 1 169 ? -24.828 27.797 20.422 1 96.94 169 LEU A O 1
ATOM 1437 N N . ALA A 1 170 ? -22.656 28.297 20.297 1 98.12 170 ALA A N 1
ATOM 1438 C CA . ALA A 1 170 ? -22.641 28.25 18.844 1 98.12 170 ALA A CA 1
ATOM 1439 C C . ALA A 1 170 ? -21.906 27 18.344 1 98.12 170 ALA A C 1
ATOM 1441 O O . ALA A 1 170 ? -21 26.484 19.016 1 98.12 170 ALA A O 1
ATOM 1442 N N . TYR A 1 171 ? -22.328 26.469 17.234 1 98.44 171 TYR A N 1
ATOM 1443 C CA . TYR A 1 171 ? -21.656 25.328 16.641 1 98.44 171 TYR A CA 1
ATOM 1444 C C . TYR A 1 171 ? -21.828 25.328 15.125 1 98.44 171 TYR A C 1
ATOM 1446 O O . TYR A 1 171 ? -22.781 25.906 14.602 1 98.44 171 TYR A O 1
ATOM 1454 N N . ALA A 1 172 ? -20.906 24.734 14.461 1 98.56 172 ALA A N 1
ATOM 1455 C CA . ALA A 1 172 ? -21.016 24.5 13.023 1 98.56 172 ALA A CA 1
ATOM 1456 C C . ALA A 1 172 ? -21.406 23.047 12.727 1 98.56 172 ALA A C 1
ATOM 1458 O O . ALA A 1 172 ? -21.125 22.156 13.516 1 98.56 172 ALA A O 1
ATOM 1459 N N . GLN A 1 173 ? -22.156 22.859 11.688 1 98.44 173 GLN A N 1
ATOM 1460 C CA . GLN A 1 173 ? -22.531 21.531 11.188 1 98.44 173 GLN A CA 1
ATOM 1461 C C . GLN A 1 173 ? -21.969 21.297 9.789 1 98.44 173 GLN A C 1
ATOM 1463 O O . GLN A 1 173 ? -22.156 22.125 8.891 1 98.44 173 GLN A O 1
ATOM 1468 N N . PHE A 1 174 ? -21.344 20.203 9.625 1 98.38 174 PHE A N 1
ATOM 1469 C CA . PHE A 1 174 ? -20.75 19.859 8.336 1 98.38 174 PHE A CA 1
ATOM 1470 C C . PHE A 1 174 ? -21.453 18.656 7.73 1 98.38 174 PHE A C 1
ATOM 1472 O O . PHE A 1 174 ? -21.719 17.656 8.414 1 98.38 174 PHE A O 1
ATOM 1479 N N . ASN A 1 175 ? -21.781 18.734 6.492 1 98.38 175 ASN A N 1
ATOM 1480 C CA . ASN A 1 175 ? -22.469 17.672 5.75 1 98.38 175 ASN A CA 1
ATOM 1481 C C . ASN A 1 175 ? -21.578 17.109 4.641 1 98.38 175 ASN A C 1
ATOM 1483 O O . ASN A 1 175 ? -21.344 17.781 3.629 1 98.38 175 ASN A O 1
ATOM 1487 N N . ASP A 1 176 ? -21.188 15.883 4.781 1 98.44 176 ASP A N 1
ATOM 1488 C CA . ASP A 1 176 ? -20.266 15.227 3.844 1 98.44 176 ASP A CA 1
ATOM 1489 C C . ASP A 1 176 ? -21.016 14.242 2.947 1 98.44 176 ASP A C 1
ATOM 1491 O O . ASP A 1 176 ? -20.391 13.414 2.277 1 98.44 176 ASP A O 1
ATOM 1495 N N . THR A 1 177 ? -22.266 14.258 2.887 1 97.94 177 THR A N 1
ATOM 1496 C CA . THR A 1 177 ? -23.078 13.273 2.182 1 97.94 177 THR A CA 1
ATOM 1497 C C . THR A 1 177 ? -22.609 13.109 0.74 1 97.94 177 THR A C 1
ATOM 1499 O O . THR A 1 177 ? -22.547 12 0.221 1 97.94 177 THR A O 1
ATOM 1502 N N . GLU A 1 178 ? -22.25 14.234 0.079 1 97.56 178 GLU A N 1
ATOM 1503 C CA . GLU A 1 178 ? -21.922 14.18 -1.344 1 97.56 178 GLU A CA 1
ATOM 1504 C C . GLU A 1 178 ? -20.406 14.195 -1.564 1 97.56 178 GLU A C 1
ATOM 1506 O O . GLU A 1 178 ? -19.938 14.203 -2.705 1 97.56 178 GLU A O 1
ATOM 1511 N N . VAL A 1 179 ? -19.609 14.242 -0.516 1 98.25 179 VAL A N 1
ATOM 1512 C CA . VAL A 1 179 ? -18.156 14.273 -0.635 1 98.25 179 VAL A CA 1
ATOM 1513 C C . VAL A 1 179 ? -17.625 12.883 -0.969 1 98.25 179 VAL A C 1
ATOM 1515 O O . VAL A 1 179 ? -17.969 11.906 -0.302 1 98.25 179 VAL A O 1
ATOM 1518 N N . PRO A 1 180 ? -16.797 12.734 -2.039 1 97.38 180 PRO A N 1
ATOM 1519 C CA . PRO A 1 180 ? -16.234 11.422 -2.357 1 97.38 180 PRO A CA 1
ATOM 1520 C C . PRO A 1 180 ? -15.359 10.859 -1.235 1 97.38 180 PRO A C 1
ATOM 1522 O O . PRO A 1 180 ? -14.75 11.633 -0.49 1 97.38 180 PRO A O 1
ATOM 1525 N N . LEU A 1 181 ? -15.328 9.578 -1.139 1 96.75 181 LEU A N 1
ATOM 1526 C CA . LEU A 1 181 ? -14.57 8.898 -0.096 1 96.75 181 LEU A CA 1
ATOM 1527 C C . LEU A 1 181 ? -13.203 8.453 -0.62 1 96.75 181 LEU A C 1
ATOM 1529 O O . LEU A 1 181 ? -13.086 8.039 -1.774 1 96.75 181 LEU A O 1
ATOM 1533 N N . ILE A 1 182 ? -12.172 8.633 0.127 1 97.12 182 ILE A N 1
ATOM 1534 C CA . ILE A 1 182 ? -10.914 7.922 -0.063 1 97.12 182 ILE A CA 1
ATOM 1535 C C . ILE A 1 182 ? -10.883 6.672 0.813 1 97.12 182 ILE A C 1
ATOM 1537 O O . ILE A 1 182 ? -11.383 6.688 1.942 1 97.12 182 ILE A O 1
ATOM 1541 N N . GLU A 1 183 ? -10.43 5.57 0.263 1 96.19 183 GLU A N 1
ATOM 1542 C CA . GLU A 1 183 ? -10.344 4.305 0.982 1 96.19 183 GLU A CA 1
ATOM 1543 C C . GLU A 1 183 ? -8.914 3.764 0.98 1 96.19 183 GLU A C 1
ATOM 1545 O O . GLU A 1 183 ? -8.203 3.883 -0.02 1 96.19 183 GLU A O 1
ATOM 1550 N N . TYR A 1 184 ? -8.414 3.285 2.029 1 95.38 184 TYR A N 1
ATOM 1551 C CA . TYR A 1 184 ? -7.117 2.615 2.096 1 95.38 184 TYR A CA 1
ATOM 1552 C C . TYR A 1 184 ? -7.121 1.522 3.156 1 95.38 184 TYR A C 1
ATOM 1554 O O . TYR A 1 184 ? -8.023 1.465 3.994 1 95.38 184 TYR A O 1
ATOM 1562 N N . SER A 1 185 ? -6.164 0.666 3.158 1 95.31 185 SER A N 1
ATOM 1563 C CA . SER A 1 185 ? -6.129 -0.51 4.02 1 95.31 185 SER A CA 1
ATOM 1564 C C . SER A 1 185 ? -5.316 -0.243 5.285 1 95.31 185 SER A C 1
ATOM 1566 O O . SER A 1 185 ? -4.297 0.449 5.242 1 95.31 185 SER A O 1
ATOM 1568 N N . PHE A 1 186 ? -5.77 -0.771 6.395 1 95.5 186 PHE A N 1
ATOM 1569 C CA . PHE A 1 186 ? -5.035 -0.887 7.648 1 95.5 186 PHE A CA 1
ATOM 1570 C C . PHE A 1 186 ? -4.73 -2.346 7.965 1 95.5 186 PHE A C 1
ATOM 1572 O O . PHE A 1 186 ? -5.645 -3.15 8.156 1 95.5 186 PHE A O 1
ATOM 1579 N N . TYR A 1 187 ? -3.48 -2.742 8.109 1 94.69 187 TYR A N 1
ATOM 1580 C CA . TYR A 1 187 ? -3.055 -4.137 8.047 1 94.69 187 TYR A CA 1
ATOM 1581 C C . TYR A 1 187 ? -2.869 -4.711 9.445 1 94.69 187 TYR A C 1
ATOM 1583 O O . TYR A 1 187 ? -2.982 -5.922 9.648 1 94.69 187 TYR A O 1
ATOM 1591 N N . SER A 1 188 ? -2.453 -4.023 10.391 1 76.5 188 SER A N 1
ATOM 1592 C CA . SER A 1 188 ? -1.842 -4.582 11.594 1 76.5 188 SER A CA 1
ATOM 1593 C C . SER A 1 188 ? -2.838 -4.633 12.75 1 76.5 188 SER A C 1
ATOM 1595 O O . SER A 1 188 ? -2.459 -4.902 13.891 1 76.5 188 SER A O 1
ATOM 1597 N N . ASP A 1 189 ? -4.078 -4.648 12.414 1 76.75 189 ASP A N 1
ATOM 1598 C CA . ASP A 1 189 ? -4.992 -4.902 13.523 1 76.75 189 ASP A CA 1
ATOM 1599 C C . ASP A 1 189 ? -4.98 -6.379 13.914 1 76.75 189 ASP A C 1
ATOM 1601 O O . ASP A 1 189 ? -5.547 -7.219 13.211 1 76.75 189 ASP A O 1
ATOM 1605 N N . GLU A 1 190 ? -4.199 -6.738 14.922 1 67.19 190 GLU A N 1
ATOM 1606 C CA . GLU A 1 190 ? -3.902 -8.109 15.328 1 67.19 190 GLU A CA 1
ATOM 1607 C C . GLU A 1 190 ? -5.184 -8.898 15.586 1 67.19 190 GLU A C 1
ATOM 1609 O O . GLU A 1 190 ? -5.176 -10.125 15.562 1 67.19 190 GLU A O 1
ATOM 1614 N N . SER A 1 191 ? -6.164 -8.211 15.805 1 71.5 191 SER A N 1
ATOM 1615 C CA . SER A 1 191 ? -7.426 -8.883 16.094 1 71.5 191 SER A CA 1
ATOM 1616 C C . SER A 1 191 ? -8.117 -9.328 14.805 1 71.5 191 SER A C 1
ATOM 1618 O O . SER A 1 191 ? -9.062 -10.125 14.844 1 71.5 191 SER A O 1
ATOM 1620 N N . LEU A 1 192 ? -7.484 -8.883 13.719 1 84.06 192 LEU A N 1
ATOM 1621 C CA . LEU A 1 192 ? -8.18 -9.156 12.469 1 84.06 192 LEU A CA 1
ATOM 1622 C C . LEU A 1 192 ? -7.309 -9.984 11.531 1 84.06 192 LEU A C 1
ATOM 1624 O O . LEU A 1 192 ? -6.117 -9.703 11.375 1 84.06 192 LEU A O 1
ATOM 1628 N N . GLN A 1 193 ? -7.887 -10.992 11.023 1 94.31 193 GLN A N 1
ATOM 1629 C CA . GLN A 1 193 ? -7.211 -11.797 10.016 1 94.31 193 GLN A CA 1
ATOM 1630 C C . GLN A 1 193 ? -7.156 -11.07 8.672 1 94.31 193 GLN A C 1
ATOM 1632 O O . GLN A 1 193 ? -6.199 -11.227 7.914 1 94.31 193 GLN A O 1
ATOM 1637 N N . TYR A 1 194 ? -8.211 -10.234 8.414 1 96.62 194 TYR A N 1
ATOM 1638 C CA . TYR A 1 194 ? -8.312 -9.453 7.188 1 96.62 194 TYR A CA 1
ATOM 1639 C C . TYR A 1 194 ? -8 -7.984 7.449 1 96.62 194 TYR A C 1
ATOM 1641 O O . TYR A 1 194 ? -8.336 -7.449 8.508 1 96.62 194 TYR A O 1
ATOM 1649 N N . PRO A 1 195 ? -7.289 -7.273 6.52 1 96 195 PRO A N 1
ATOM 1650 C CA . PRO A 1 195 ? -7.102 -5.832 6.688 1 96 195 PRO A CA 1
ATOM 1651 C C . PRO A 1 195 ? -8.422 -5.07 6.785 1 96 195 PRO A C 1
ATOM 1653 O O . PRO A 1 195 ? -9.43 -5.508 6.23 1 96 195 PRO A O 1
ATOM 1656 N N . LYS A 1 196 ? -8.375 -4.051 7.516 1 94.38 196 LYS A N 1
ATOM 1657 C CA . LYS A 1 196 ? -9.531 -3.166 7.602 1 94.38 196 LYS A CA 1
ATOM 1658 C C . LYS A 1 196 ? -9.461 -2.061 6.555 1 94.38 196 LYS A C 1
ATOM 1660 O O . LYS A 1 196 ? -8.391 -1.519 6.285 1 94.38 196 LYS A O 1
ATOM 1665 N N . THR A 1 197 ? -10.578 -1.727 5.91 1 94.88 197 THR A N 1
ATOM 1666 C CA . THR A 1 197 ? -10.633 -0.603 4.98 1 94.88 197 THR A CA 1
ATOM 1667 C C . THR A 1 197 ? -11.086 0.667 5.695 1 94.88 197 THR A C 1
ATOM 1669 O O . THR A 1 197 ? -12.172 0.71 6.266 1 94.88 197 THR A O 1
ATOM 1672 N N . VAL A 1 198 ? -10.227 1.632 5.723 1 94.94 198 VAL A N 1
ATOM 1673 C CA . VAL A 1 198 ? -10.555 2.941 6.277 1 94.94 198 VAL A CA 1
ATOM 1674 C C . VAL A 1 198 ? -11.188 3.818 5.199 1 94.94 198 VAL A C 1
ATOM 1676 O O . VAL A 1 198 ? -10.719 3.84 4.055 1 94.94 198 VAL A O 1
ATOM 1679 N N . ARG A 1 199 ? -12.336 4.512 5.551 1 95.25 199 ARG A N 1
ATOM 1680 C CA . ARG A 1 199 ? -13.047 5.402 4.637 1 95.25 199 ARG A CA 1
ATOM 1681 C C . ARG A 1 199 ? -13.125 6.816 5.199 1 95.25 199 ARG A C 1
ATOM 1683 O O . ARG A 1 199 ? -13.562 7.012 6.34 1 95.25 199 ARG A O 1
ATOM 1690 N N . ILE A 1 200 ? -12.68 7.766 4.414 1 96.19 200 ILE A N 1
ATOM 1691 C CA . ILE A 1 200 ? -12.688 9.164 4.844 1 96.19 200 ILE A CA 1
ATOM 1692 C C . ILE A 1 200 ? -13.258 10.039 3.736 1 96.19 200 ILE A C 1
ATOM 1694 O O . ILE A 1 200 ? -12.789 10 2.596 1 96.19 200 ILE A O 1
ATOM 1698 N N . PRO A 1 201 ? -14.383 10.812 4.066 1 97.75 201 PRO A N 1
ATOM 1699 C CA . PRO A 1 201 ? -14.719 11.844 3.08 1 97.75 201 PRO A CA 1
ATOM 1700 C C . PRO A 1 201 ? -13.555 12.797 2.816 1 97.75 201 PRO A C 1
ATOM 1702 O O . PRO A 1 201 ? -13.031 13.414 3.75 1 97.75 201 PRO A O 1
ATOM 1705 N N . TYR A 1 202 ? -13.125 12.844 1.66 1 98.12 202 TYR A N 1
ATOM 1706 C CA . TYR A 1 202 ? -11.945 13.609 1.281 1 98.12 202 TYR A CA 1
ATOM 1707 C C . TYR A 1 202 ? -12.141 14.289 -0.068 1 98.12 202 TYR A C 1
ATOM 1709 O O . TYR A 1 202 ? -11.953 13.672 -1.117 1 98.12 202 TYR A O 1
ATOM 1717 N N . PRO A 1 203 ? -12.578 15.547 -0.064 1 98.5 203 PRO A N 1
ATOM 1718 C CA . PRO A 1 203 ? -12.734 16.25 -1.344 1 98.5 203 PRO A CA 1
ATOM 1719 C C . PRO A 1 203 ? -11.398 16.578 -2.004 1 98.5 203 PRO A C 1
ATOM 1721 O O . PRO A 1 203 ? -10.656 17.422 -1.509 1 98.5 203 PRO A O 1
ATOM 1724 N N . LYS A 1 204 ? -11.156 15.914 -3.111 1 98.19 204 LYS A N 1
ATOM 1725 C CA . LYS A 1 204 ? -9.977 16.266 -3.9 1 98.19 204 LYS A CA 1
ATOM 1726 C C . LYS A 1 204 ? -10.25 17.5 -4.766 1 98.19 204 LYS A C 1
ATOM 1728 O O . LYS A 1 204 ? -11.391 17.969 -4.855 1 98.19 204 LYS A O 1
ATOM 1733 N N . ALA A 1 205 ? -9.195 18.094 -5.344 1 98.25 205 ALA A N 1
ATOM 1734 C CA . ALA A 1 205 ? -9.344 19.297 -6.156 1 98.25 205 ALA A CA 1
ATOM 1735 C C . ALA A 1 205 ? -10.422 19.109 -7.223 1 98.25 205 ALA A C 1
ATOM 1737 O O . ALA A 1 205 ? -10.398 18.141 -7.977 1 98.25 205 ALA A O 1
ATOM 1738 N N . GLY A 1 206 ? -11.32 19.984 -7.258 1 97.69 206 GLY A N 1
ATOM 1739 C CA . GLY A 1 206 ? -12.383 19.938 -8.242 1 97.69 206 GLY A CA 1
ATOM 1740 C C . GLY A 1 206 ? -13.594 19.156 -7.777 1 97.69 206 GLY A C 1
ATOM 1741 O O . GLY A 1 206 ? -14.688 19.297 -8.336 1 97.69 206 GLY A O 1
ATOM 1742 N N . ALA A 1 207 ? -13.508 18.312 -6.738 1 97.62 207 ALA A N 1
ATOM 1743 C CA . ALA A 1 207 ? -14.602 17.484 -6.25 1 97.62 207 ALA A CA 1
ATOM 1744 C C . ALA A 1 207 ? -15.531 18.281 -5.34 1 97.62 207 ALA A C 1
ATOM 1746 O O . ALA A 1 207 ? -15.242 19.422 -4.992 1 97.62 207 ALA A O 1
ATOM 1747 N N . VAL A 1 208 ? -16.656 17.656 -4.953 1 97.56 208 VAL A N 1
ATOM 1748 C CA . VAL A 1 208 ? -17.672 18.281 -4.109 1 97.56 208 VAL A CA 1
ATOM 1749 C C . VAL A 1 208 ? -17.125 18.453 -2.693 1 97.56 208 VAL A C 1
ATOM 1751 O O . VAL A 1 208 ? -16.578 17.516 -2.115 1 97.56 208 VAL A O 1
ATOM 1754 N N . ASN A 1 209 ? -17.188 19.688 -2.143 1 97.81 209 ASN A N 1
ATOM 1755 C CA . ASN A 1 209 ? -16.797 19.984 -0.767 1 97.81 209 ASN A CA 1
ATOM 1756 C C . ASN A 1 209 ? -17.953 19.734 0.201 1 97.81 209 ASN A C 1
ATOM 1758 O O . ASN A 1 209 ? -19.109 19.672 -0.211 1 97.81 209 ASN A O 1
ATOM 1762 N N . PRO A 1 210 ? -17.625 19.562 1.475 1 97.44 210 PRO A N 1
ATOM 1763 C CA . PRO A 1 210 ? -18.719 19.547 2.451 1 97.44 210 PRO A CA 1
ATOM 1764 C C . PRO A 1 210 ? -19.469 20.875 2.527 1 97.44 210 PRO A C 1
ATOM 1766 O O . PRO A 1 210 ? -18.875 21.922 2.275 1 97.44 210 PRO A O 1
ATOM 1769 N N . THR A 1 211 ? -20.719 20.812 2.871 1 96.75 211 THR A N 1
ATOM 1770 C CA . THR A 1 211 ? -21.469 22.031 3.156 1 96.75 211 THR A CA 1
ATOM 1771 C C . THR A 1 211 ? -21.422 22.359 4.648 1 96.75 211 THR A C 1
ATOM 1773 O O . THR A 1 211 ? -21.344 21.453 5.48 1 96.75 211 THR A O 1
ATOM 1776 N N . VAL A 1 212 ? -21.484 23.641 4.941 1 97.25 212 VAL A N 1
ATOM 1777 C CA . VAL A 1 212 ? -21.375 24.062 6.336 1 97.25 212 VAL A CA 1
ATOM 1778 C C . VAL A 1 212 ? -22.562 24.938 6.699 1 97.25 212 VAL A C 1
ATOM 1780 O O . VAL A 1 212 ? -23 25.781 5.898 1 97.25 212 VAL A O 1
ATOM 1783 N N . LYS A 1 213 ? -23.172 24.656 7.773 1 97.06 213 LYS A N 1
ATOM 1784 C CA . LYS A 1 213 ? -24.188 25.5 8.414 1 97.06 213 LYS A CA 1
ATOM 1785 C C . LYS A 1 213 ? -23.734 25.922 9.805 1 97.06 213 LYS A C 1
ATOM 1787 O O . LYS A 1 213 ? -22.938 25.234 10.453 1 97.06 213 LYS A O 1
ATOM 1792 N N . PHE A 1 214 ? -24.203 27.094 10.195 1 97.75 214 PHE A N 1
ATOM 1793 C CA . PHE A 1 214 ? -23.812 27.641 11.5 1 97.75 214 PHE A CA 1
ATOM 1794 C C . PHE A 1 214 ? -25.062 27.922 12.344 1 97.75 214 PHE A C 1
ATOM 1796 O O . PHE A 1 214 ? -26.031 28.484 11.859 1 97.75 214 PHE A O 1
ATOM 1803 N N . PHE A 1 215 ? -25 27.438 13.609 1 97.81 215 PHE A N 1
ATOM 1804 C CA . PHE A 1 215 ? -26.156 27.547 14.484 1 97.81 215 PHE A CA 1
ATOM 1805 C C . PHE A 1 215 ? -25.766 28.172 15.82 1 97.81 215 PHE A C 1
ATOM 1807 O O . PHE A 1 215 ? -24.625 28.062 16.25 1 97.81 215 PHE A O 1
ATOM 1814 N N . VAL A 1 216 ? -26.734 28.859 16.453 1 96.94 216 VAL A N 1
ATOM 1815 C CA . VAL A 1 216 ? -26.594 29.344 17.812 1 96.94 216 VAL A CA 1
ATOM 1816 C C . VAL A 1 216 ? -27.797 28.906 18.641 1 96.94 216 VAL A C 1
ATOM 1818 O O . VAL A 1 216 ? -28.938 28.938 18.156 1 96.94 216 VAL A O 1
ATOM 1821 N N . VAL A 1 217 ? -27.531 28.453 19.859 1 95.06 217 VAL A N 1
ATOM 1822 C CA . VAL A 1 217 ? -28.609 28.016 20.734 1 95.06 217 VAL A CA 1
ATOM 1823 C C . VAL A 1 217 ? -28.469 28.688 22.109 1 95.06 217 VAL A C 1
ATOM 1825 O O . VAL A 1 217 ? -27.359 28.875 22.609 1 95.06 217 VAL A O 1
ATOM 1828 N N . LYS A 1 218 ? -29.578 29.047 22.656 1 92.31 218 LYS A N 1
ATOM 1829 C CA . LYS A 1 218 ? -29.594 29.578 24.016 1 92.31 218 LYS A CA 1
ATOM 1830 C C . LYS A 1 218 ? -29.5 28.453 25.047 1 92.31 218 LYS A C 1
ATOM 1832 O O . LYS A 1 218 ? -30.203 27.438 24.953 1 92.31 218 LYS A O 1
ATOM 1837 N N . THR A 1 219 ? -28.703 28.609 26.078 1 91.81 219 THR A N 1
ATOM 1838 C CA . THR A 1 219 ? -28.453 27.5 26.984 1 91.81 219 THR A CA 1
ATOM 1839 C C . THR A 1 219 ? -28.984 27.797 28.375 1 91.81 219 THR A C 1
ATOM 1841 O O . THR A 1 219 ? -29.016 26.922 29.25 1 91.81 219 THR A O 1
ATOM 1844 N N . ASP A 1 220 ? -29.359 28.984 28.703 1 82.31 220 ASP A N 1
ATOM 1845 C CA . ASP A 1 220 ? -29.812 29.359 30.047 1 82.31 220 ASP A CA 1
ATOM 1846 C C . ASP A 1 220 ? -31.109 28.656 30.406 1 82.31 220 ASP A C 1
ATOM 1848 O O . ASP A 1 220 ? -31.375 28.391 31.578 1 82.31 220 ASP A O 1
ATOM 1852 N N . ASN A 1 221 ? -31.984 28.531 29.453 1 76.12 221 ASN A N 1
ATOM 1853 C CA . ASN A 1 221 ? -33.281 27.953 29.812 1 76.12 221 ASN A CA 1
ATOM 1854 C C . ASN A 1 221 ? -33.5 26.609 29.125 1 76.12 221 ASN A C 1
ATOM 1856 O O . ASN A 1 221 ? -34.594 26.359 28.594 1 76.12 221 ASN A O 1
ATOM 1860 N N . LEU A 1 222 ? -32.406 25.891 29.172 1 81.19 222 LEU A N 1
ATOM 1861 C CA . LEU A 1 222 ? -32.594 24.578 28.562 1 81.19 222 LEU A CA 1
ATOM 1862 C C . LEU A 1 222 ? -33.438 23.672 29.453 1 81.19 222 LEU A C 1
ATOM 1864 O O . LEU A 1 222 ? -33.156 23.531 30.641 1 81.19 222 LEU A O 1
ATOM 1868 N N . ASP A 1 223 ? -34.625 23.422 28.984 1 71.12 223 ASP A N 1
ATOM 1869 C CA . ASP A 1 223 ? -35.562 22.547 29.656 1 71.12 223 ASP A CA 1
ATOM 1870 C C . ASP A 1 223 ? -35.469 21.109 29.125 1 71.12 223 ASP A C 1
ATOM 1872 O O . ASP A 1 223 ? -35.625 20.891 27.922 1 71.12 223 ASP A O 1
ATOM 1876 N N . PRO A 1 224 ? -35.156 20.234 30.047 1 67.25 224 PRO A N 1
ATOM 1877 C CA . PRO A 1 224 ? -35.031 18.844 29.594 1 67.25 224 PRO A CA 1
ATOM 1878 C C . PRO A 1 224 ? -36.281 18.344 28.875 1 67.25 224 PRO A C 1
ATOM 1880 O O . PRO A 1 224 ? -36.219 17.391 28.109 1 67.25 224 PRO A O 1
ATOM 1883 N N . ASN A 1 225 ? -37.375 19.031 29.172 1 67.62 225 ASN A N 1
ATOM 1884 C CA . ASN A 1 225 ? -38.625 18.562 28.609 1 67.62 225 ASN A CA 1
ATOM 1885 C C . ASN A 1 225 ? -38.938 19.203 27.25 1 67.62 225 ASN A C 1
ATOM 1887 O O . ASN A 1 225 ? -39.906 18.844 26.578 1 67.62 225 ASN A O 1
ATOM 1891 N N . THR A 1 226 ? -38.188 20.188 26.875 1 72.62 226 THR A N 1
ATOM 1892 C CA . THR A 1 226 ? -38.375 20.844 25.578 1 72.62 226 THR A CA 1
ATOM 1893 C C . THR A 1 226 ? -37.062 20.844 24.781 1 72.62 226 THR A C 1
ATOM 1895 O O . THR A 1 226 ? -36 21.016 25.328 1 72.62 226 THR A O 1
ATOM 1898 N N . ASN A 1 227 ? -37.281 20.578 23.5 1 76.94 227 ASN A N 1
ATOM 1899 C CA . ASN A 1 227 ? -36.125 20.609 22.625 1 76.94 227 ASN A CA 1
ATOM 1900 C C . ASN A 1 227 ? -35.625 22.031 22.406 1 76.94 227 ASN A C 1
ATOM 1902 O O . ASN A 1 227 ? -36.438 22.953 22.234 1 76.94 227 ASN A O 1
ATOM 1906 N N . ALA A 1 228 ? -34.344 22.109 22.562 1 80 228 ALA A N 1
ATOM 1907 C CA . ALA A 1 228 ? -33.75 23.406 22.203 1 80 228 ALA A CA 1
ATOM 1908 C C . ALA A 1 228 ? -33.906 23.688 20.719 1 80 228 ALA A C 1
ATOM 1910 O O . ALA A 1 228 ? -34.031 22.766 19.906 1 80 228 ALA A O 1
ATOM 1911 N N . THR A 1 229 ? -34.094 24.875 20.375 1 85.12 229 THR A N 1
ATOM 1912 C CA . THR A 1 229 ? -34.25 25.25 18.969 1 85.12 229 THR A CA 1
ATOM 1913 C C . THR A 1 229 ? -33.031 26.062 18.5 1 85.12 229 THR A C 1
ATOM 1915 O O . THR A 1 229 ? -33 27.281 18.672 1 85.12 229 THR A O 1
ATOM 1918 N N . PRO A 1 230 ? -32.094 25.406 17.922 1 93.12 230 PRO A N 1
ATOM 1919 C CA . PRO A 1 230 ? -30.984 26.156 17.344 1 93.12 230 PRO A CA 1
ATOM 1920 C C . PRO A 1 230 ? -31.406 27.094 16.219 1 93.12 230 PRO A C 1
ATOM 1922 O O . PRO A 1 230 ? -32.281 26.75 15.422 1 93.12 230 PRO A O 1
ATOM 1925 N N . ILE A 1 231 ? -30.891 28.234 16.188 1 95 231 ILE A N 1
ATOM 1926 C CA . ILE A 1 231 ? -31.156 29.219 15.148 1 95 231 ILE A CA 1
ATOM 1927 C C . ILE A 1 231 ? -29.984 29.266 14.172 1 95 231 ILE A C 1
ATOM 1929 O O . ILE A 1 231 ? -28.828 29.422 14.578 1 95 231 ILE A O 1
ATOM 1933 N N . GLU A 1 232 ? -30.266 29.141 12.93 1 95.19 232 GLU A N 1
ATOM 1934 C CA . GLU A 1 232 ? -29.234 29.156 11.898 1 95.19 232 GLU A CA 1
ATOM 1935 C C . GLU A 1 232 ? -28.859 30.594 11.523 1 95.19 232 GLU A C 1
ATOM 1937 O O . GLU A 1 232 ? -29.734 31.453 11.375 1 95.19 232 GLU A O 1
ATOM 1942 N N . ILE A 1 233 ? -27.641 30.875 11.492 1 95.19 233 ILE A N 1
ATOM 1943 C CA . ILE A 1 233 ? -27.141 32.125 10.898 1 95.19 233 ILE A CA 1
ATOM 1944 C C . ILE A 1 233 ? -26.625 31.844 9.484 1 95.19 233 ILE A C 1
ATOM 1946 O O . ILE A 1 233 ? -25.656 31.109 9.305 1 95.19 233 ILE A O 1
ATOM 1950 N N . VAL A 1 234 ? -27.234 32.469 8.492 1 92.38 234 VAL A N 1
ATOM 1951 C CA . VAL A 1 234 ? -26.922 32.219 7.09 1 92.38 234 VAL A CA 1
ATOM 1952 C C . VAL A 1 234 ? -25.781 33.125 6.633 1 92.38 234 VAL A C 1
ATOM 1954 O O . VAL A 1 234 ? -25.656 34.25 7.121 1 92.38 234 VAL A O 1
ATOM 1957 N N . PRO A 1 235 ? -24.938 32.625 5.77 1 91.81 235 PRO A N 1
ATOM 1958 C CA . PRO A 1 235 ? -23.875 33.469 5.242 1 91.81 235 PRO A CA 1
ATOM 1959 C C . PRO A 1 235 ? -24.391 34.688 4.465 1 91.81 235 PRO A C 1
ATOM 1961 O O . PRO A 1 235 ? -25.562 34.688 4.062 1 91.81 235 PRO A O 1
ATOM 1964 N N . PRO A 1 236 ? -23.531 35.625 4.25 1 90.94 236 PRO A N 1
ATOM 1965 C CA . PRO A 1 236 ? -23.938 36.781 3.465 1 90.94 236 PRO A CA 1
ATOM 1966 C C . PRO A 1 236 ? -24.359 36.438 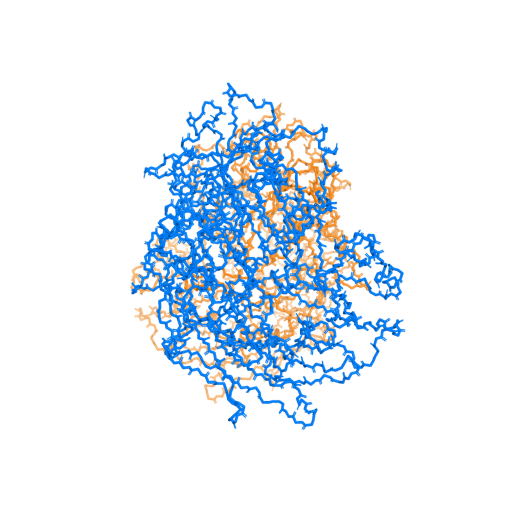2.043 1 90.94 236 PRO A C 1
ATOM 1968 O O . PRO A 1 236 ? -23.875 35.438 1.483 1 90.94 236 PRO A O 1
ATOM 1971 N N . ALA A 1 237 ? -25.188 37.25 1.415 1 84.38 237 ALA A N 1
ATOM 1972 C CA . ALA A 1 237 ? -25.766 37.031 0.097 1 84.38 237 ALA A CA 1
ATOM 1973 C C . ALA A 1 237 ? -24.688 36.875 -0.968 1 84.38 237 ALA A C 1
ATOM 1975 O O . ALA A 1 237 ? -24.844 36.125 -1.929 1 84.38 237 ALA A O 1
ATOM 1976 N N . ALA A 1 238 ? -23.625 37.562 -0.758 1 81.56 238 ALA A N 1
ATOM 1977 C CA . ALA A 1 238 ? -22.547 37.562 -1.733 1 81.56 238 ALA A CA 1
ATOM 1978 C C . ALA A 1 238 ? -21.969 36.156 -1.919 1 81.56 238 ALA A C 1
ATOM 1980 O O . ALA A 1 238 ? -21.344 35.875 -2.941 1 81.56 238 ALA A O 1
ATOM 1981 N N . LEU A 1 239 ? -22.141 35.312 -0.958 1 85.62 239 LEU A N 1
ATOM 1982 C CA . LEU A 1 239 ? -21.531 34 -1 1 85.62 239 LEU A CA 1
ATOM 1983 C C . LEU A 1 239 ? -22.578 32.906 -1.217 1 85.62 239 LEU A C 1
ATOM 1985 O O . LEU A 1 239 ? -22.25 31.781 -1.559 1 85.62 239 LEU A O 1
ATOM 1989 N N . SER A 1 240 ? -23.828 33.125 -0.991 1 74.44 240 SER A N 1
ATOM 1990 C CA . SER A 1 240 ? -24.875 32.125 -0.885 1 74.44 240 SER A CA 1
ATOM 1991 C C . SER A 1 240 ? -25.016 31.328 -2.18 1 74.44 240 SER A C 1
ATOM 1993 O O . SER A 1 240 ? -25.422 30.172 -2.162 1 74.44 240 SER A O 1
ATOM 1995 N N . ALA A 1 241 ? -24.672 31.844 -3.264 1 73.81 241 ALA A N 1
ATOM 1996 C CA . ALA A 1 241 ? -24.891 31.141 -4.523 1 73.81 241 ALA A CA 1
ATOM 1997 C C . ALA A 1 241 ? -23.641 30.344 -4.926 1 73.81 241 ALA A C 1
ATOM 1999 O O . ALA A 1 241 ? -23.594 29.766 -6.016 1 73.81 241 ALA A O 1
ATOM 2000 N N . ARG A 1 242 ? -22.688 30.25 -4.047 1 83.25 242 ARG A N 1
ATOM 2001 C CA . ARG A 1 242 ? -21.406 29.625 -4.395 1 83.25 242 ARG A CA 1
ATOM 2002 C C . ARG A 1 242 ? -20.906 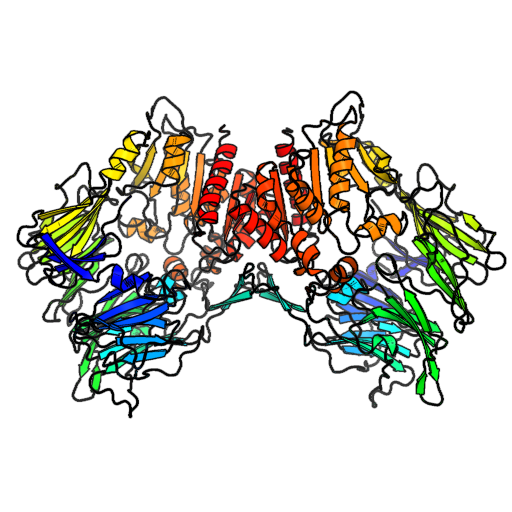28.75 -3.254 1 83.25 242 ARG A C 1
ATOM 2004 O O . ARG A 1 242 ? -21.516 28.688 -2.186 1 83.25 242 ARG A O 1
ATOM 2011 N N . ASP A 1 243 ? -19.906 27.938 -3.557 1 91.88 243 ASP A N 1
ATOM 2012 C CA . ASP A 1 243 ? -19.234 27.188 -2.504 1 91.88 243 ASP A CA 1
ATOM 2013 C C . ASP A 1 243 ? -18.438 28.125 -1.591 1 91.88 243 ASP A C 1
ATOM 2015 O O . ASP A 1 243 ? -17.828 29.094 -2.059 1 91.88 243 ASP A O 1
ATOM 2019 N N . TYR A 1 244 ? -18.625 28 -0.31 1 95.56 244 TYR A N 1
ATOM 2020 C CA . TYR A 1 244 ? -17.922 28.844 0.656 1 95.56 244 TYR A CA 1
ATOM 2021 C C . TYR A 1 244 ? -17.453 28.031 1.85 1 95.56 244 TYR A C 1
ATOM 2023 O O . TYR A 1 244 ? -17.844 26.875 2.014 1 95.56 244 TYR A O 1
ATOM 2031 N N . TYR A 1 245 ? -16.562 28.609 2.582 1 97.06 245 TYR A N 1
ATOM 2032 C CA . TYR A 1 245 ? -16.062 28.031 3.828 1 97.06 245 TYR A CA 1
ATOM 2033 C C . TYR A 1 245 ? -16.312 28.969 5 1 97.06 245 TYR A C 1
ATOM 2035 O O . TYR A 1 245 ? -16.219 30.188 4.855 1 97.06 245 TYR A O 1
ATOM 2043 N N . LEU A 1 246 ? -16.734 28.438 6.152 1 97.5 246 LEU A N 1
ATOM 2044 C CA . LEU A 1 246 ? -16.641 29.156 7.422 1 97.5 246 LEU A CA 1
ATOM 2045 C C . LEU A 1 246 ? -15.242 29.047 8.016 1 97.5 246 LEU A C 1
ATOM 2047 O O . LEU A 1 246 ? -14.789 27.953 8.352 1 97.5 246 LEU A O 1
ATOM 2051 N N . CYS A 1 247 ? -14.57 30.203 8.18 1 96.69 247 CYS A N 1
ATOM 2052 C CA . CYS A 1 247 ? -13.156 30.047 8.508 1 96.69 247 CYS A CA 1
ATOM 2053 C C . CYS A 1 247 ? -12.844 30.672 9.867 1 96.69 247 CYS A C 1
ATOM 2055 O O . CYS A 1 247 ? -11.75 30.5 10.391 1 96.69 247 CYS A O 1
ATOM 2057 N N . ASP A 1 248 ? -13.781 31.391 10.453 1 96.75 248 ASP A N 1
ATOM 2058 C CA . ASP A 1 248 ? -13.531 31.953 11.773 1 96.75 248 ASP A CA 1
ATOM 2059 C C . ASP A 1 248 ? -14.844 32.281 12.477 1 96.75 248 ASP A C 1
ATOM 2061 O O . ASP A 1 248 ? -15.812 32.688 11.836 1 96.75 248 ASP A O 1
ATOM 2065 N N . VAL A 1 249 ? -14.914 32.062 13.727 1 97.81 249 VAL A N 1
ATOM 2066 C CA . VAL A 1 249 ? -16.016 32.438 14.602 1 97.81 249 VAL A CA 1
ATOM 2067 C C . VAL A 1 249 ? -15.477 33.125 15.859 1 97.81 249 VAL A C 1
ATOM 2069 O O . VAL A 1 249 ? -14.688 32.531 16.594 1 97.81 249 VAL A O 1
ATOM 2072 N N . THR A 1 250 ? -15.891 34.344 16.094 1 97.31 250 THR A N 1
ATOM 2073 C CA . THR A 1 250 ? -15.414 35.125 17.234 1 97.31 250 THR A CA 1
ATOM 2074 C C . THR A 1 250 ? -16.578 35.812 17.953 1 97.31 250 THR A C 1
ATOM 2076 O O . THR A 1 250 ? -17.297 36.594 17.344 1 97.31 250 THR A O 1
ATOM 2079 N N . TRP A 1 251 ? -16.844 35.531 19.25 1 97.56 251 TRP A N 1
ATOM 2080 C CA . TRP A 1 251 ? -17.797 36.281 20.047 1 97.56 251 TRP A CA 1
ATOM 2081 C C . TRP A 1 251 ? -17.266 37.656 20.375 1 97.56 251 TRP A C 1
ATOM 2083 O O . TRP A 1 251 ? -16.156 37.812 20.891 1 97.56 251 TRP A O 1
ATOM 2093 N N . VAL A 1 252 ? -18.047 38.688 20.062 1 96.94 252 VAL A N 1
ATOM 2094 C CA . VAL A 1 252 ? -17.703 40.062 20.391 1 96.94 252 VAL A CA 1
ATOM 2095 C C . VAL A 1 252 ? -18.094 40.375 21.828 1 96.94 252 VAL A C 1
ATOM 2097 O O . VAL A 1 252 ? -17.328 40.969 22.578 1 96.94 252 VAL A O 1
ATOM 2100 N N . ASN A 1 253 ? -19.219 40.031 22.141 1 95.62 253 ASN A N 1
ATOM 2101 C CA . ASN A 1 253 ? -19.797 40.031 23.484 1 95.62 253 ASN A CA 1
ATOM 2102 C C . ASN A 1 253 ? -20.938 39.031 23.609 1 95.62 253 ASN A C 1
ATOM 2104 O O . ASN A 1 253 ? -21.031 38.094 22.812 1 95.62 253 ASN A O 1
ATOM 2108 N N . GLU A 1 254 ? -21.766 39.156 24.609 1 93.62 254 GLU A N 1
ATOM 2109 C CA . GLU A 1 254 ? -22.781 38.156 24.922 1 93.62 254 GLU A CA 1
ATOM 2110 C C . GLU A 1 254 ? -23.844 38.062 23.812 1 93.62 254 GLU A C 1
ATOM 2112 O O . GLU A 1 254 ? -24.469 37.031 23.625 1 93.62 254 GLU A O 1
ATOM 2117 N N . GLU A 1 255 ? -24.031 39.125 23.125 1 93.75 255 GLU A N 1
ATOM 2118 C CA . GLU A 1 255 ? -25.125 39.188 22.172 1 93.75 255 GLU A CA 1
ATOM 2119 C C . GLU A 1 255 ? -24.641 39.594 20.781 1 93.75 255 GLU A C 1
ATOM 2121 O O . GLU A 1 255 ? -25.422 40.094 19.969 1 93.75 255 GLU A O 1
ATOM 2126 N N . ARG A 1 256 ? -23.422 39.531 20.5 1 96.44 256 ARG A N 1
ATOM 2127 C CA . ARG A 1 256 ? -22.828 39.844 19.219 1 96.44 256 ARG A CA 1
ATOM 2128 C C . ARG A 1 256 ? -21.734 38.844 18.844 1 96.44 256 ARG A C 1
ATOM 2130 O O . ARG A 1 256 ? -20.875 38.531 19.672 1 96.44 256 ARG A O 1
ATOM 2137 N N . ILE A 1 257 ? -21.828 38.344 17.625 1 97.19 257 ILE A N 1
ATOM 2138 C CA . ILE A 1 257 ? -20.875 37.344 17.156 1 97.19 257 ILE A CA 1
ATOM 2139 C C . ILE A 1 257 ? -20.406 37.688 15.75 1 97.19 257 ILE A C 1
ATOM 2141 O O . ILE A 1 257 ? -21.172 38.219 14.938 1 97.19 257 ILE A O 1
ATOM 2145 N N . SER A 1 258 ? -19.141 37.531 15.523 1 97.62 258 SER A N 1
ATOM 2146 C CA . SER A 1 258 ? -18.578 37.75 14.195 1 97.62 258 SER A CA 1
ATOM 2147 C C . SER A 1 258 ? -18.234 36.438 13.5 1 97.62 258 SER A C 1
ATOM 2149 O O . SER A 1 258 ? -17.719 35.5 14.125 1 97.62 258 SER A O 1
ATOM 2151 N N . LEU A 1 259 ? -18.594 36.312 12.25 1 97.25 259 LEU A N 1
ATOM 2152 C CA . LEU A 1 259 ? -18.312 35.156 11.391 1 97.25 259 LEU A CA 1
ATOM 2153 C C . LEU A 1 259 ? -17.5 35.594 10.172 1 97.25 259 LEU A C 1
ATOM 2155 O O . LEU A 1 259 ? -17.75 36.656 9.594 1 97.25 259 LEU A O 1
ATOM 2159 N N . GLN A 1 260 ? -16.469 34.812 9.844 1 97.12 260 GLN A N 1
ATOM 2160 C CA . GLN A 1 260 ? -15.742 35.062 8.594 1 97.12 260 GLN A CA 1
ATOM 2161 C C . GLN A 1 260 ? -15.938 33.906 7.617 1 97.12 260 GLN A C 1
ATOM 2163 O O . GLN A 1 260 ? -15.859 32.75 8 1 97.12 260 GLN A O 1
ATOM 2168 N N . TRP A 1 261 ? -16.203 34.281 6.387 1 96.38 261 TRP A N 1
ATOM 2169 C CA . TRP A 1 261 ? -16.453 33.344 5.312 1 96.38 261 TRP A CA 1
ATOM 2170 C C . TRP A 1 261 ? -15.469 33.531 4.168 1 96.38 261 TRP A C 1
ATOM 2172 O O . TRP A 1 261 ? -15.023 34.656 3.902 1 96.38 261 TRP A O 1
ATOM 2182 N N . LEU A 1 262 ? -15.109 32.438 3.525 1 96.12 262 LEU A N 1
ATOM 2183 C CA . LEU A 1 262 ? -14.211 32.406 2.377 1 96.12 262 LEU A CA 1
ATOM 2184 C C . LEU A 1 262 ? -14.898 31.828 1.149 1 96.12 262 LEU A C 1
ATOM 2186 O O . LEU A 1 262 ? -15.648 30.844 1.258 1 96.12 262 LEU A O 1
ATOM 2190 N N . ARG A 1 263 ? -14.578 32.469 0.05 1 95.06 263 ARG A N 1
ATOM 2191 C CA . ARG A 1 263 ? -14.945 31.781 -1.188 1 95.06 263 ARG A CA 1
ATOM 2192 C C . ARG A 1 263 ? -14.109 30.516 -1.387 1 95.06 263 ARG A C 1
ATOM 2194 O O . ARG A 1 263 ? -13.039 30.375 -0.785 1 95.06 263 ARG A O 1
ATOM 2201 N N . ARG A 1 264 ? -14.523 29.672 -2.223 1 95.75 264 ARG A N 1
ATOM 2202 C CA . ARG A 1 264 ? -13.883 28.375 -2.42 1 95.75 264 ARG A CA 1
ATOM 2203 C C . ARG A 1 264 ? -12.414 28.531 -2.803 1 95.75 264 ARG A C 1
ATOM 2205 O O . ARG A 1 264 ? -11.547 27.859 -2.248 1 95.75 264 ARG A O 1
ATOM 2212 N N . ILE A 1 265 ? -12.047 29.516 -3.75 1 95.62 265 ILE A N 1
ATOM 2213 C CA . ILE A 1 265 ? -10.664 29.656 -4.211 1 95.62 265 ILE A CA 1
ATOM 2214 C C . ILE A 1 265 ? -9.883 30.531 -3.242 1 95.62 265 ILE A C 1
ATOM 2216 O O . ILE A 1 265 ? -8.672 30.734 -3.406 1 95.62 265 ILE A O 1
ATOM 2220 N N . GLN A 1 266 ? -10.57 31.188 -2.244 1 97 266 GLN A N 1
ATOM 2221 C CA . GLN A 1 266 ? -10.023 31.797 -1.037 1 97 266 GLN A CA 1
ATOM 2222 C C . GLN A 1 266 ? -9.273 33.094 -1.365 1 97 266 GLN A C 1
ATOM 2224 O O . GLN A 1 266 ? -8.266 33.406 -0.731 1 97 266 GLN A O 1
ATOM 2229 N N . ASN A 1 267 ? -9.672 33.781 -2.494 1 96.62 267 ASN A N 1
ATOM 2230 C CA . ASN A 1 267 ? -9.109 35.094 -2.809 1 96.62 267 ASN A CA 1
ATOM 2231 C C . ASN A 1 267 ? -10.008 36.219 -2.301 1 96.62 267 ASN A C 1
ATOM 2233 O O . ASN A 1 267 ? -9.695 37.406 -2.479 1 96.62 267 ASN A O 1
ATOM 2237 N N . TYR A 1 268 ? -11.133 35.812 -1.72 1 95.81 268 TYR A N 1
ATOM 2238 C CA . TYR A 1 268 ? -12.125 36.75 -1.208 1 95.81 268 TYR A CA 1
ATOM 2239 C C . TYR A 1 268 ? -12.727 36.25 0.102 1 95.81 268 TYR A C 1
ATOM 2241 O O . TYR A 1 268 ? -13.156 35.125 0.197 1 95.81 268 TYR A O 1
ATOM 2249 N N . SER A 1 269 ? -12.719 37.156 1.131 1 95.94 269 SER A N 1
ATOM 2250 C CA . SER A 1 269 ? -13.312 36.844 2.426 1 95.94 269 SER A CA 1
ATOM 2251 C C . SER A 1 269 ? -14.281 37.938 2.865 1 95.94 269 SER A C 1
ATOM 2253 O O . SER A 1 269 ? -14.117 39.094 2.504 1 95.94 269 SER A O 1
ATOM 2255 N N . VAL A 1 270 ? -15.328 37.5 3.533 1 95.44 270 VAL A N 1
ATOM 2256 C CA . VAL A 1 270 ? -16.266 38.469 4.109 1 95.44 270 VAL A CA 1
ATOM 2257 C C . VAL A 1 270 ? -16.469 38.156 5.59 1 95.44 270 VAL A C 1
ATOM 2259 O O . VAL A 1 270 ? -16.719 37 5.969 1 95.44 270 VAL A O 1
ATOM 2262 N N . MET A 1 271 ? -16.297 39.156 6.367 1 96.12 271 MET A N 1
ATOM 2263 C CA . MET A 1 271 ? -16.609 39.062 7.789 1 96.12 271 MET A CA 1
ATOM 2264 C C . MET A 1 271 ? -17.938 39.75 8.094 1 96.12 271 MET A C 1
ATOM 2266 O O . MET A 1 271 ? -18.141 40.906 7.734 1 96.12 271 MET A O 1
ATOM 2270 N N . ASP A 1 272 ? -18.828 39.062 8.664 1 94.69 272 ASP A N 1
ATOM 2271 C CA . ASP A 1 272 ? -20.125 39.625 9.055 1 94.69 272 ASP A CA 1
ATOM 2272 C C . ASP A 1 272 ? -20.281 39.625 10.57 1 94.69 272 ASP A C 1
ATOM 2274 O O . ASP A 1 272 ? -19.844 38.688 11.25 1 94.69 272 ASP A O 1
ATOM 2278 N N . ILE A 1 273 ? -20.859 40.625 11.055 1 96.38 273 ILE A N 1
ATOM 2279 C CA . ILE A 1 273 ? -21.109 40.781 12.484 1 96.38 273 ILE A CA 1
ATOM 2280 C C . ILE A 1 273 ? -22.625 40.719 12.75 1 96.38 273 ILE A C 1
ATOM 2282 O O . ILE A 1 273 ? -23.391 41.5 12.188 1 96.38 273 ILE A O 1
ATOM 2286 N N . CYS A 1 274 ? -23.016 39.812 13.594 1 96 274 CYS A N 1
ATOM 2287 C CA . CYS A 1 274 ? -24.422 39.531 13.859 1 96 274 CYS A CA 1
ATOM 2288 C C . CYS A 1 274 ? -24.781 39.906 15.297 1 96 274 CYS A C 1
ATOM 2290 O O . CYS A 1 274 ? -24.062 39.531 16.234 1 96 274 CYS A O 1
ATOM 2292 N N . ASP A 1 275 ? -25.953 40.531 15.406 1 95.56 275 ASP A N 1
ATOM 2293 C CA . ASP A 1 275 ? -26.453 40.938 16.719 1 95.56 275 ASP A CA 1
ATOM 2294 C C . ASP A 1 275 ? -27.719 40.156 17.078 1 95.56 275 ASP A C 1
ATOM 2296 O O . ASP A 1 275 ? -28.562 39.938 16.219 1 95.56 275 ASP A O 1
ATOM 2300 N N . TYR A 1 276 ? -27.766 39.812 18.312 1 95.12 276 TYR A N 1
ATOM 2301 C CA . TYR A 1 276 ? -28.969 39.156 18.797 1 95.12 276 TYR A CA 1
ATOM 2302 C C . TYR A 1 276 ? -30.047 40.156 19.156 1 95.12 276 TYR A C 1
ATOM 2304 O O . TYR A 1 276 ? -29.797 41.125 19.875 1 95.12 276 TYR A O 1
ATOM 2312 N N . ASP A 1 277 ? -31.25 39.906 18.609 1 92.62 277 ASP A N 1
ATOM 2313 C CA . ASP A 1 277 ? -32.406 40.688 18.969 1 92.62 277 ASP A CA 1
ATOM 2314 C C . ASP A 1 277 ? -33.281 39.938 19.984 1 92.62 277 ASP A C 1
ATOM 2316 O O . ASP A 1 277 ? -34.031 39.031 19.609 1 92.62 277 ASP A O 1
ATOM 2320 N N . ASN A 1 278 ? -33.312 40.406 21.125 1 88.38 278 ASN A N 1
ATOM 2321 C CA . ASN A 1 278 ? -34.062 39.75 22.203 1 88.38 278 ASN A CA 1
ATOM 2322 C C . ASN A 1 278 ? -35.562 39.812 21.969 1 88.38 278 ASN A C 1
ATOM 2324 O O . ASN A 1 278 ? -36.281 38.938 22.438 1 88.38 278 ASN A O 1
ATOM 2328 N N . SER A 1 279 ? -36 40.75 21.266 1 89.62 279 SER A N 1
ATOM 2329 C CA . SER A 1 279 ? -37.438 40.906 21.016 1 89.62 279 SER A CA 1
ATOM 2330 C C . SER A 1 279 ? -37.938 39.875 20.016 1 89.62 279 SER A C 1
ATOM 2332 O O . SER A 1 279 ? -39.062 39.344 20.172 1 89.62 279 SER A O 1
ATOM 2334 N N . THR A 1 280 ? -37.156 39.531 19.109 1 88.5 280 THR A N 1
ATOM 2335 C CA . THR A 1 280 ? -37.594 38.594 18.062 1 88.5 280 THR A CA 1
ATOM 2336 C C . THR A 1 280 ? -36.906 37.25 18.219 1 88.5 280 THR A C 1
ATOM 2338 O O . THR A 1 280 ? -37.281 36.281 17.578 1 88.5 280 THR A O 1
ATOM 2341 N N . ASN A 1 281 ? -35.969 37.188 19.109 1 87.06 281 ASN A N 1
ATOM 2342 C CA . ASN A 1 281 ? -35.188 35.969 19.328 1 87.06 281 ASN A CA 1
ATOM 2343 C C . ASN A 1 281 ? -34.5 35.531 18.047 1 87.06 281 ASN A C 1
ATOM 2345 O O . ASN A 1 281 ? -34.5 34.344 17.719 1 87.06 281 ASN A O 1
ATOM 2349 N N . HIS A 1 282 ? -34.031 36.531 17.328 1 90.56 282 HIS A N 1
ATOM 2350 C CA . HIS A 1 282 ? -33.312 36.25 16.094 1 90.56 282 HIS A CA 1
ATOM 2351 C C . HIS A 1 282 ? -31.969 36.969 16.047 1 90.56 282 HIS A C 1
ATOM 2353 O O . HIS A 1 282 ? -31.75 37.938 16.766 1 90.56 282 HIS A O 1
ATOM 2359 N N . TRP A 1 283 ? -31.125 36.375 15.312 1 93.25 283 TRP A N 1
ATOM 2360 C CA . TRP A 1 283 ? -29.844 37 15.023 1 93.25 283 TRP A CA 1
ATOM 2361 C C . TRP A 1 283 ? -29.922 37.844 13.742 1 93.25 283 TRP A C 1
ATOM 2363 O O . TRP A 1 283 ? -30.359 37.312 12.703 1 93.25 283 TRP A O 1
ATOM 2373 N N . ARG A 1 284 ? -29.578 39.094 13.852 1 90.25 284 ARG A N 1
ATOM 2374 C CA . ARG A 1 284 ? -29.688 40 12.711 1 90.25 284 ARG A CA 1
ATOM 2375 C C . ARG A 1 284 ? -28.312 40.469 12.242 1 90.25 284 ARG A C 1
ATOM 2377 O O . ARG A 1 284 ? -27.422 40.688 13.062 1 90.25 284 ARG A O 1
ATOM 2384 N N . ASN A 1 285 ? -28.094 40.375 10.992 1 85.62 285 ASN A N 1
ATOM 2385 C CA . ASN A 1 285 ? -26.922 40.969 10.383 1 85.62 285 ASN A CA 1
ATOM 2386 C C . ASN A 1 285 ? -27.281 42.062 9.391 1 85.62 285 ASN A C 1
ATOM 2388 O O . ASN A 1 285 ? -28.328 42 8.742 1 85.62 285 ASN A O 1
ATOM 2392 N N . THR A 1 286 ? -26.547 43.188 9.445 1 80.44 286 THR A N 1
ATOM 2393 C CA . THR A 1 286 ? -26.75 44.281 8.508 1 80.44 286 THR A CA 1
ATOM 2394 C C . THR A 1 286 ? -25.594 44.375 7.531 1 80.44 286 THR A C 1
ATOM 2396 O O . THR A 1 286 ? -24.438 44.094 7.891 1 80.44 286 THR A O 1
ATOM 2399 N N . VAL A 1 287 ? -25.891 44.781 6.367 1 82.81 287 VAL A N 1
ATOM 2400 C CA . VAL A 1 287 ? -24.906 44.938 5.309 1 82.81 287 VAL A CA 1
ATOM 2401 C C . VAL A 1 287 ? -23.844 45.969 5.738 1 82.81 287 VAL A C 1
ATOM 2403 O O . VAL A 1 287 ? -22.672 45.812 5.395 1 82.81 287 VAL A O 1
ATOM 2406 N N . ALA A 1 288 ? -24.219 46.812 6.512 1 83.31 288 ALA A N 1
ATOM 2407 C CA . ALA A 1 288 ? -23.328 47.875 6.957 1 83.31 288 ALA A CA 1
ATOM 2408 C C . ALA A 1 288 ? -22.219 47.312 7.852 1 83.31 288 ALA A C 1
ATOM 2410 O O . ALA A 1 288 ? -21.172 47.938 7.996 1 83.31 288 ALA A O 1
ATOM 2411 N N . GLN A 1 289 ? -22.375 46.156 8.336 1 89.88 289 GLN A N 1
ATOM 2412 C CA . GLN A 1 289 ? -21.406 45.594 9.266 1 89.88 289 GLN A CA 1
ATOM 2413 C C . GLN A 1 289 ? -20.625 44.469 8.602 1 89.88 289 GLN A C 1
ATOM 2415 O O . GLN A 1 289 ? -19.984 43.656 9.281 1 89.88 289 GLN A O 1
ATOM 2420 N N . GLU A 1 290 ? -20.766 44.438 7.355 1 93.12 290 GLU A N 1
ATOM 2421 C CA . GLU A 1 290 ? -19.969 43.469 6.605 1 93.12 290 GLU A CA 1
ATOM 2422 C C . GLU A 1 290 ? -18.641 44.062 6.164 1 93.12 290 GLU A C 1
ATOM 2424 O O . GLU A 1 290 ? -18.578 45.219 5.73 1 93.12 290 GLU A O 1
ATOM 2429 N N . HIS A 1 291 ? -17.594 43.312 6.34 1 95.25 291 HIS A N 1
ATOM 2430 C CA . HIS A 1 291 ? -16.25 43.719 5.938 1 95.25 291 HIS A CA 1
ATOM 2431 C C . HIS A 1 291 ? -15.617 42.719 5 1 95.25 291 HIS A C 1
ATOM 2433 O O . HIS A 1 291 ? -15.336 41.594 5.402 1 95.25 291 HIS A O 1
ATOM 2439 N N . ALA A 1 292 ? -15.328 43.125 3.805 1 93.94 292 ALA A N 1
ATOM 2440 C CA . ALA A 1 292 ? -14.75 42.25 2.797 1 93.94 292 ALA A CA 1
ATOM 2441 C C . ALA A 1 292 ? -13.242 42.438 2.689 1 93.94 292 ALA A C 1
ATOM 2443 O O . ALA A 1 292 ? -12.734 43.531 2.938 1 93.94 292 ALA A O 1
ATOM 2444 N N . GLU A 1 293 ? -12.531 41.438 2.488 1 94.88 293 GLU A N 1
ATOM 2445 C CA . GLU A 1 293 ? -11.102 41.406 2.176 1 94.88 293 GLU A CA 1
ATOM 2446 C C . GLU A 1 293 ? -10.844 40.656 0.881 1 94.88 293 GLU A C 1
ATOM 2448 O O . GLU A 1 293 ? -11.305 39.5 0.719 1 94.88 293 GLU A O 1
ATOM 2453 N N . MET A 1 294 ? -10.18 41.25 -0.052 1 94.88 294 MET A N 1
ATOM 2454 C CA . MET A 1 294 ? -9.898 40.625 -1.338 1 94.88 294 MET A CA 1
ATOM 2455 C C . MET A 1 294 ? -8.414 40.719 -1.669 1 94.88 294 MET A C 1
ATOM 2457 O O . MET A 1 294 ? -7.777 41.75 -1.45 1 94.88 294 MET A O 1
ATOM 2461 N N . SER A 1 295 ? -7.859 39.656 -2.053 1 96.12 295 SER A N 1
ATOM 2462 C CA . SER A 1 295 ? -6.504 39.656 -2.592 1 96.12 295 SER A CA 1
ATOM 2463 C C . SER A 1 295 ? -6.512 39.719 -4.117 1 96.12 295 SER A C 1
ATOM 2465 O O . SER A 1 295 ? -7.203 38.938 -4.77 1 96.12 295 SER A O 1
ATOM 2467 N N . THR A 1 296 ? -5.715 40.594 -4.676 1 94.19 296 THR A N 1
ATOM 2468 C CA . THR A 1 296 ? -5.664 40.719 -6.125 1 94.19 296 THR A CA 1
ATOM 2469 C C . THR A 1 296 ? -4.453 40 -6.695 1 94.19 296 THR A C 1
ATOM 2471 O O . THR A 1 296 ? -4.328 39.844 -7.91 1 94.19 296 THR A O 1
ATOM 2474 N N . THR A 1 297 ? -3.613 39.531 -5.871 1 96.5 297 THR A N 1
ATOM 2475 C CA . THR A 1 297 ? -2.367 38.938 -6.348 1 96.5 297 THR A CA 1
ATOM 2476 C C . THR A 1 297 ? -2.322 37.438 -6.027 1 96.5 297 THR A C 1
ATOM 2478 O O . THR A 1 297 ? -1.456 36.719 -6.527 1 96.5 297 THR A O 1
ATOM 2481 N N . GLY A 1 298 ? -3.229 36.969 -5.211 1 97.19 298 GLY A N 1
ATOM 2482 C CA . GLY A 1 298 ? -3.225 35.562 -4.82 1 97.19 298 GLY A CA 1
ATOM 2483 C C . GLY A 1 298 ? -4.387 35.188 -3.916 1 97.19 298 GLY A C 1
ATOM 2484 O O . GLY A 1 298 ? -5.543 35.219 -4.336 1 97.19 298 GLY A O 1
ATOM 2485 N N . TRP A 1 299 ? -4.113 34.938 -2.631 1 97.88 299 TRP A N 1
ATOM 2486 C CA . TRP A 1 299 ? -5.098 34.469 -1.658 1 97.88 299 TRP A CA 1
ATOM 2487 C C . TRP A 1 299 ? -5.141 35.375 -0.446 1 97.88 299 TRP A C 1
ATOM 2489 O O . TRP A 1 299 ? -4.238 36.188 -0.245 1 97.88 299 TRP A O 1
ATOM 2499 N N . VAL A 1 300 ? -6.191 35.219 0.352 1 96.88 300 VAL A N 1
ATOM 2500 C CA . VAL A 1 300 ? -6.379 36.062 1.527 1 96.88 300 VAL A CA 1
ATOM 2501 C C . VAL A 1 300 ? -5.582 35.5 2.701 1 96.88 300 VAL A C 1
ATOM 2503 O O . VAL A 1 300 ? -5.621 34.312 2.965 1 96.88 300 VAL A O 1
ATOM 2506 N N . GLY A 1 301 ? -4.812 36.406 3.361 1 95.25 301 GLY A N 1
ATOM 2507 C CA . GLY A 1 301 ? -4.09 36 4.559 1 95.25 301 GLY A CA 1
ATOM 2508 C C . GLY A 1 301 ? -2.885 35.125 4.27 1 95.25 301 GLY A C 1
ATOM 2509 O O . GLY A 1 301 ? -2.363 35.125 3.152 1 95.25 301 GLY A O 1
ATOM 2510 N N . ARG A 1 302 ? -2.346 34.469 5.27 1 93.44 302 ARG A N 1
ATOM 2511 C CA . ARG A 1 302 ? -1.253 33.5 5.121 1 93.44 302 ARG A CA 1
ATOM 2512 C C . ARG A 1 302 ? -1.787 32.094 4.906 1 93.44 302 ARG A C 1
ATOM 2514 O O . ARG A 1 302 ? -1.728 31.562 3.795 1 93.44 302 ARG A O 1
ATOM 2521 N N . PHE A 1 303 ? -2.537 31.547 5.91 1 90.44 303 PHE A N 1
ATOM 2522 C CA . PHE A 1 303 ? -3.18 30.25 5.812 1 90.44 303 PHE A CA 1
ATOM 2523 C C . PHE A 1 303 ? -4.695 30.391 5.863 1 90.44 303 PHE A C 1
ATOM 2525 O O . PHE A 1 303 ? -5.422 29.516 5.379 1 90.44 303 PHE A O 1
ATOM 2532 N N . ARG A 1 304 ? -5.133 31.406 6.496 1 92.88 304 ARG A N 1
ATOM 2533 C CA . ARG A 1 304 ? -6.52 31.859 6.594 1 92.88 304 ARG A CA 1
ATOM 2534 C C . ARG A 1 304 ? -6.598 33.344 6.961 1 92.88 304 ARG A C 1
ATOM 2536 O O . ARG A 1 304 ? -5.59 33.938 7.332 1 92.88 304 ARG A O 1
ATOM 2543 N N . PRO A 1 305 ? -7.812 33.875 6.805 1 95.56 305 PRO A N 1
ATOM 2544 C CA . PRO A 1 305 ? -7.941 35.25 7.277 1 95.56 305 PRO A CA 1
ATOM 2545 C C . PRO A 1 305 ? -7.668 35.375 8.773 1 95.56 305 PRO A C 1
ATOM 2547 O O . PRO A 1 305 ? -8.055 34.5 9.555 1 95.56 305 PRO A O 1
ATOM 2550 N N . SER A 1 306 ? -7.023 36.5 9.117 1 96.81 306 SER A N 1
ATOM 2551 C CA . SER A 1 306 ? -6.688 36.719 10.516 1 96.81 306 SER A CA 1
ATOM 2552 C C . SER A 1 306 ? -7.938 36.938 11.359 1 96.81 306 SER A C 1
ATOM 2554 O O . SER A 1 306 ? -8.93 37.5 10.883 1 96.81 306 SER A O 1
ATOM 2556 N N . GLU A 1 307 ? -7.875 36.531 12.57 1 96.19 307 GLU A N 1
ATOM 2557 C CA . GLU A 1 307 ? -8.977 36.719 13.508 1 96.19 307 GLU A CA 1
ATOM 2558 C C . GLU A 1 307 ? -9.094 38.188 13.922 1 96.19 307 GLU A C 1
ATOM 2560 O O . GLU A 1 307 ? -8.086 38.844 14.125 1 96.19 307 GLU A O 1
ATOM 2565 N N . PRO A 1 308 ? -10.305 38.656 14.062 1 98.06 308 PRO A N 1
ATOM 2566 C CA . PRO A 1 308 ? -10.492 40.031 14.555 1 98.06 308 PRO A CA 1
ATOM 2567 C C . PRO A 1 308 ? -10.32 40.125 16.062 1 98.06 308 PRO A C 1
ATOM 2569 O O . PRO A 1 308 ? -10.68 39.219 16.797 1 98.06 308 PRO A O 1
ATOM 2572 N N . HIS A 1 309 ? -9.766 41.25 16.516 1 98.19 309 HIS A N 1
ATOM 2573 C CA . HIS A 1 309 ? -9.664 41.594 17.938 1 98.19 309 HIS A CA 1
ATOM 2574 C C . HIS A 1 309 ? -10.484 42.844 18.25 1 98.19 309 HIS A C 1
ATOM 2576 O O . HIS A 1 309 ? -10.047 43.969 17.984 1 98.19 309 HIS A O 1
ATOM 2582 N N . PHE A 1 310 ? -11.648 42.656 18.891 1 97.81 310 PHE A N 1
ATOM 2583 C CA . PHE A 1 310 ? -12.609 43.75 19.109 1 97.81 310 PHE A CA 1
ATOM 2584 C C . PHE A 1 310 ? -12.242 44.531 20.359 1 97.81 310 PHE A C 1
ATOM 2586 O O . PHE A 1 310 ? -11.734 44 21.328 1 97.81 310 PHE A O 1
ATOM 2593 N N . THR A 1 311 ? -12.5 45.844 20.266 1 96.56 311 THR A N 1
ATOM 2594 C CA . THR A 1 311 ? -12.414 46.688 21.453 1 96.56 311 THR A CA 1
ATOM 2595 C C . THR A 1 311 ? -13.531 46.344 22.438 1 96.56 311 THR A C 1
ATOM 2597 O O . THR A 1 311 ? -14.508 45.688 22.078 1 96.56 311 THR A O 1
ATOM 2600 N N . SER A 1 312 ? -13.344 46.75 23.719 1 93.75 312 SER A N 1
ATOM 2601 C CA . SER A 1 312 ? -14.266 46.375 24.781 1 93.75 312 SER A CA 1
ATOM 2602 C C . SER A 1 312 ? -15.68 46.844 24.484 1 93.75 312 SER A C 1
ATOM 2604 O O . SER A 1 312 ? -16.656 46.219 24.891 1 93.75 312 SER A O 1
ATOM 2606 N N . ASP A 1 313 ? -15.836 47.938 23.75 1 94.19 313 ASP A N 1
ATOM 2607 C CA . ASP A 1 313 ? -17.156 48.5 23.453 1 94.19 313 ASP A CA 1
ATOM 2608 C C . ASP A 1 313 ? -17.766 47.812 22.234 1 94.19 313 ASP A C 1
ATOM 2610 O O . ASP A 1 313 ? -18.922 48.094 21.891 1 94.19 313 ASP A O 1
ATOM 2614 N N . GLY A 1 314 ? -17.016 47.062 21.5 1 94.75 314 GLY A N 1
ATOM 2615 C CA . GLY A 1 314 ? -17.516 46.281 20.375 1 94.75 314 GLY A CA 1
ATOM 2616 C C . GLY A 1 314 ? -17.734 47.156 19.141 1 94.75 314 GLY A C 1
ATOM 2617 O O . GLY A 1 314 ? -18.297 46.688 18.141 1 94.75 314 GLY A O 1
ATOM 2618 N N . LYS A 1 315 ? -17.234 48.344 19.109 1 95.38 315 LYS A N 1
ATOM 2619 C CA . LYS A 1 315 ? -17.516 49.281 18.016 1 95.38 315 LYS A CA 1
ATOM 2620 C C . LYS A 1 315 ? -16.391 49.281 17 1 95.38 315 LYS A C 1
ATOM 2622 O O . LYS A 1 315 ? -16.562 49.719 15.867 1 95.38 315 LYS A O 1
ATOM 2627 N N . ARG A 1 316 ? -15.227 48.875 17.422 1 97.12 316 ARG A N 1
ATOM 2628 C CA . ARG A 1 316 ? -14.047 48.781 16.578 1 97.12 316 ARG A CA 1
ATOM 2629 C C . ARG A 1 316 ? -13.344 47.438 16.734 1 97.12 316 ARG A C 1
ATOM 2631 O O . ARG A 1 316 ? -13.594 46.719 17.719 1 97.12 316 ARG A O 1
ATOM 2638 N N . PHE A 1 317 ? -12.539 47.062 15.766 1 97.88 317 PHE A N 1
ATOM 2639 C CA . PHE A 1 317 ? -11.719 45.875 15.898 1 97.88 317 PHE A CA 1
ATOM 2640 C C . PHE A 1 317 ? -10.422 46 15.109 1 97.88 317 PHE A C 1
ATOM 2642 O O . PHE A 1 317 ? -10.344 46.812 14.164 1 97.88 317 PHE A O 1
ATOM 2649 N N . TYR A 1 318 ? -9.383 45.344 15.57 1 98.44 318 TYR A N 1
ATOM 2650 C CA . TYR A 1 318 ? -8.102 45.25 14.891 1 98.44 318 TYR A CA 1
ATOM 2651 C C . TYR A 1 318 ? -7.973 43.938 14.156 1 98.44 318 TYR A C 1
ATOM 2653 O O . TYR A 1 318 ? -8.406 42.875 14.656 1 98.44 318 TYR A O 1
ATOM 2661 N N . LYS A 1 319 ? -7.418 44.031 12.984 1 97.69 319 LYS A N 1
ATOM 2662 C CA . LYS A 1 319 ? -7.191 42.844 12.172 1 97.69 319 LYS A CA 1
ATOM 2663 C C . LYS A 1 319 ? -5.902 42.969 11.367 1 97.69 319 LYS A C 1
ATOM 2665 O O . LYS A 1 319 ? -5.492 44.062 11 1 97.69 319 LYS A O 1
ATOM 2670 N N . ILE A 1 320 ? -5.207 41.844 11.133 1 98.12 320 ILE A N 1
ATOM 2671 C CA . ILE A 1 320 ? -4.004 41.812 10.305 1 98.12 320 ILE A CA 1
ATOM 2672 C C . ILE A 1 320 ? -4.375 41.562 8.852 1 98.12 320 ILE A C 1
ATOM 2674 O O . ILE A 1 320 ? -4.961 40.531 8.531 1 98.12 320 ILE A O 1
ATOM 2678 N N . ILE A 1 321 ? -4.078 42.438 7.973 1 97.75 321 ILE A N 1
ATOM 2679 C CA . ILE A 1 321 ? -4.32 42.281 6.543 1 97.75 321 ILE A CA 1
ATOM 2680 C C . ILE A 1 321 ? -3.15 42.844 5.754 1 97.75 321 ILE A C 1
ATOM 2682 O O . ILE A 1 321 ? -2.299 43.531 6.316 1 97.75 321 ILE A O 1
ATOM 2686 N N . SER A 1 322 ? -3.074 42.531 4.496 1 97.06 322 SER A N 1
ATOM 2687 C CA . SER A 1 322 ? -2.041 43.125 3.639 1 97.06 322 SER A CA 1
ATOM 2688 C C . SER A 1 322 ? -2.299 44.594 3.361 1 97.06 322 SER A C 1
ATOM 2690 O O . SER A 1 322 ? -3.422 44.969 3.033 1 97.06 322 SER A O 1
ATOM 2692 N N . ASN A 1 323 ? -1.295 45.344 3.523 1 96.25 323 ASN A N 1
ATOM 2693 C CA . ASN A 1 323 ? -1.439 46.75 3.17 1 96.25 323 ASN A CA 1
ATOM 2694 C C . ASN A 1 323 ? -1.177 47 1.685 1 96.25 323 ASN A C 1
ATOM 2696 O O . ASN A 1 323 ? -1.055 46.031 0.913 1 96.25 323 ASN A O 1
ATOM 2700 N N . GLN A 1 324 ? -1.14 48.219 1.266 1 94.62 324 GLN A N 1
ATOM 2701 C CA . GLN A 1 324 ? -1.022 48.562 -0.15 1 94.62 324 GLN A CA 1
ATOM 2702 C C . GLN A 1 324 ? 0.319 48.094 -0.713 1 94.62 324 GLN A C 1
ATOM 2704 O O . GLN A 1 324 ? 0.427 47.812 -1.902 1 94.62 324 GLN A O 1
ATOM 2709 N N . ASP A 1 325 ? 1.338 48 0.188 1 96.12 325 ASP A N 1
ATOM 2710 C CA . ASP A 1 325 ? 2.672 47.594 -0.242 1 96.12 325 ASP A CA 1
ATOM 2711 C C . ASP A 1 325 ? 2.816 46.062 -0.215 1 96.12 325 ASP A C 1
ATOM 2713 O O . ASP A 1 325 ? 3.852 45.531 -0.612 1 96.12 325 ASP A O 1
ATOM 2717 N N . GLY A 1 326 ? 1.832 45.406 0.241 1 96.69 326 GLY A N 1
ATOM 2718 C CA . GLY A 1 326 ? 1.825 43.969 0.198 1 96.69 326 GLY A CA 1
ATOM 2719 C C . GLY A 1 326 ? 2.422 43.344 1.439 1 96.69 326 GLY A C 1
ATOM 2720 O O . GLY A 1 326 ? 2.922 42.219 1.387 1 96.69 326 GLY A O 1
ATOM 2721 N N . TYR A 1 327 ? 2.516 44.031 2.496 1 97.62 327 TYR A N 1
ATOM 2722 C CA . TYR A 1 327 ? 2.977 43.5 3.762 1 97.62 327 TYR A CA 1
ATOM 2723 C C . TYR A 1 327 ? 1.829 43.375 4.758 1 97.62 327 TYR A C 1
ATOM 2725 O O . TYR A 1 327 ? 0.952 44.25 4.805 1 97.62 327 TYR A O 1
ATOM 2733 N N . LYS A 1 328 ? 1.8 42.344 5.59 1 98.12 328 LYS A N 1
ATOM 2734 C CA . LYS A 1 328 ? 0.765 42.125 6.598 1 98.12 328 LYS A CA 1
ATOM 2735 C C . LYS A 1 328 ? 0.941 43.094 7.785 1 98.12 328 LYS A C 1
ATOM 2737 O O . LYS A 1 328 ? 1.941 43 8.5 1 98.12 328 LYS A O 1
ATOM 2742 N N . HIS A 1 329 ? -0.056 43.844 8.031 1 98.44 329 HIS A N 1
ATOM 2743 C CA . HIS A 1 329 ? -0.001 44.844 9.109 1 98.44 329 HIS A CA 1
ATOM 2744 C C . HIS A 1 329 ? -1.335 44.938 9.836 1 98.44 329 HIS A C 1
ATOM 2746 O O . HIS A 1 329 ? -2.35 44.438 9.359 1 98.44 329 HIS A O 1
ATOM 2752 N N . ILE A 1 330 ? -1.318 45.531 11.031 1 98.62 330 ILE A N 1
ATOM 2753 C CA . ILE A 1 330 ? -2.521 45.688 11.836 1 98.62 330 ILE A CA 1
ATOM 2754 C C . ILE A 1 330 ? -3.342 46.875 11.32 1 98.62 330 ILE A C 1
ATOM 2756 O O . ILE A 1 330 ? -2.826 48 11.18 1 98.62 330 ILE A O 1
ATOM 2760 N N . CYS A 1 331 ? -4.562 46.625 11.031 1 98.19 331 CYS A N 1
ATOM 2761 C CA . CYS A 1 331 ? -5.508 47.656 10.562 1 98.19 331 CYS A CA 1
ATOM 2762 C C . CYS A 1 331 ? -6.668 47.812 11.531 1 98.19 331 CYS A C 1
ATOM 2764 O O . CYS A 1 331 ? -7.215 46.812 12.016 1 98.19 331 CYS A O 1
ATOM 2766 N N . LEU A 1 332 ? -7.012 49.062 11.859 1 98.19 332 LEU A N 1
ATOM 2767 C CA . LEU A 1 332 ? -8.141 49.375 12.719 1 98.19 332 LEU A CA 1
ATOM 2768 C C . LEU A 1 332 ? -9.406 49.625 11.898 1 98.19 332 LEU A C 1
ATOM 2770 O O . LEU A 1 332 ? -9.398 50.438 10.969 1 98.19 332 LEU A O 1
ATOM 2774 N N . PHE A 1 333 ? -10.461 48.938 12.281 1 97.75 333 PHE A N 1
ATOM 2775 C CA . PHE A 1 333 ? -11.75 49.031 11.602 1 97.75 333 PHE A CA 1
ATOM 2776 C C . PHE A 1 333 ? -12.812 49.562 12.547 1 97.75 333 PHE A C 1
ATOM 2778 O O . PHE A 1 333 ? -12.781 49.312 13.75 1 97.75 333 PHE A O 1
ATOM 2785 N N . GLN A 1 334 ? -13.734 50.344 11.953 1 96.44 334 GLN A N 1
ATOM 2786 C CA . GLN A 1 334 ? -15.008 50.656 12.602 1 96.44 334 GLN A CA 1
ATOM 2787 C C . GLN A 1 334 ? -16.109 49.719 12.078 1 96.44 334 GLN A C 1
ATOM 2789 O O . GLN A 1 334 ? -16.188 49.469 10.883 1 96.44 334 GLN A O 1
ATOM 2794 N N . ILE A 1 335 ? -16.938 49.219 12.93 1 94.81 335 ILE A N 1
ATOM 2795 C CA . ILE A 1 335 ? -17.844 48.156 12.539 1 94.81 335 ILE A CA 1
ATOM 2796 C C . ILE A 1 335 ? -18.828 48.656 11.5 1 94.81 335 ILE A C 1
ATOM 2798 O O . ILE A 1 335 ? -19.312 47.906 10.656 1 94.81 335 ILE A O 1
ATOM 2802 N N . ASP A 1 336 ? -19.188 49.938 11.484 1 91.75 336 ASP A N 1
ATOM 2803 C CA . ASP A 1 336 ? -20.219 50.469 10.617 1 91.75 336 ASP A CA 1
ATOM 2804 C C . ASP A 1 336 ? -19.625 51.312 9.477 1 91.75 336 ASP A C 1
ATOM 2806 O O . ASP A 1 336 ? -20.328 52.062 8.828 1 91.75 336 ASP A O 1
ATOM 2810 N N . LYS A 1 337 ? -18.359 51.188 9.289 1 92.31 337 LYS A N 1
ATOM 2811 C CA . LYS A 1 337 ? -17.688 51.906 8.219 1 92.31 337 LYS A CA 1
ATOM 2812 C C . LYS A 1 337 ? -16.797 50.969 7.395 1 92.31 337 LYS A C 1
ATOM 2814 O O . LYS A 1 337 ? -16.188 50.031 7.941 1 92.31 337 LYS A O 1
ATOM 2819 N N . GLN A 1 338 ? -16.766 51.312 6.156 1 89.88 338 GLN A N 1
ATOM 2820 C CA . GLN A 1 338 ? -15.883 50.562 5.281 1 89.88 338 GLN A CA 1
ATOM 2821 C C . GLN A 1 338 ? -14.461 51.125 5.32 1 89.88 338 GLN A C 1
ATOM 2823 O O . GLN A 1 338 ? -14.266 52.312 5.582 1 89.88 338 GLN A O 1
ATOM 2828 N N . GLY A 1 339 ? -13.555 50.375 5.086 1 90.44 339 GLY A N 1
ATOM 2829 C CA . GLY A 1 339 ? -12.164 50.781 5.121 1 90.44 339 GLY A CA 1
ATOM 2830 C C . GLY A 1 339 ? -11.531 50.656 6.492 1 90.44 339 GLY A C 1
ATOM 2831 O O . GLY A 1 339 ? -12.195 50.25 7.445 1 90.44 339 GLY A O 1
ATOM 2832 N N . CYS A 1 340 ? -10.25 50.875 6.551 1 95.69 340 CYS A N 1
ATOM 2833 C CA . CYS A 1 340 ? -9.547 50.719 7.824 1 95.69 340 CYS A CA 1
ATOM 2834 C C . CYS A 1 340 ? -8.32 51.625 7.871 1 95.69 340 CYS A C 1
ATOM 2836 O O . CYS A 1 340 ? -7.961 52.25 6.871 1 95.69 340 CYS A O 1
ATOM 2838 N N . THR A 1 341 ? -7.812 51.844 9.023 1 97.19 341 THR A N 1
ATOM 2839 C CA . THR A 1 341 ? -6.602 52.625 9.242 1 97.19 341 THR A CA 1
ATOM 2840 C C . THR A 1 341 ? -5.465 51.75 9.742 1 97.19 341 THR A C 1
ATOM 2842 O O . THR A 1 341 ? -5.566 51.156 10.82 1 97.19 341 THR A O 1
ATOM 2845 N N . PHE A 1 342 ? -4.402 51.719 8.977 1 98.12 342 PHE A N 1
ATOM 2846 C CA . PHE A 1 342 ? -3.248 50.938 9.391 1 98.12 342 PHE A CA 1
ATOM 2847 C C . PHE A 1 342 ? -2.504 51.625 10.531 1 98.12 342 PHE A C 1
ATOM 2849 O O . PHE A 1 342 ? -2.107 52.781 10.414 1 98.12 342 PHE A O 1
ATOM 2856 N N . ILE A 1 343 ? -2.262 50.875 11.617 1 98 343 ILE A N 1
ATOM 2857 C CA . ILE A 1 343 ? -1.576 51.5 12.75 1 98 343 ILE A CA 1
ATOM 2858 C C . ILE A 1 343 ? -0.121 51.031 12.781 1 98 343 ILE A C 1
ATOM 2860 O O . ILE A 1 343 ? 0.671 51.5 13.602 1 98 343 ILE A O 1
ATOM 2864 N N . THR A 1 344 ? 0.232 50.031 12.008 1 97.81 344 THR A N 1
ATOM 2865 C CA . THR A 1 344 ? 1.61 49.656 11.742 1 97.81 344 THR A CA 1
ATOM 2866 C C . THR A 1 344 ? 1.916 49.75 10.242 1 97.81 344 THR A C 1
ATOM 2868 O O . THR A 1 344 ? 1.003 49.719 9.414 1 97.81 344 THR A O 1
ATOM 2871 N N . LYS A 1 345 ? 3.152 49.844 9.898 1 96.19 345 LYS A N 1
ATOM 2872 C CA . LYS A 1 345 ? 3.568 49.938 8.5 1 96.19 345 LYS A CA 1
ATOM 2873 C C . LYS A 1 345 ? 5.066 49.688 8.359 1 96.19 345 LYS A C 1
ATOM 2875 O O . LYS A 1 345 ? 5.828 49.875 9.312 1 96.19 345 LYS A O 1
ATOM 2880 N N . GLY A 1 346 ? 5.496 49.281 7.168 1 96.5 346 GLY A N 1
ATOM 2881 C CA . GLY A 1 346 ? 6.895 49.031 6.859 1 96.5 346 GLY A CA 1
ATOM 2882 C C . GLY A 1 346 ? 7.105 47.781 6.031 1 96.5 346 GLY A C 1
ATOM 2883 O O . GLY A 1 346 ? 6.148 47.062 5.703 1 96.5 346 GLY A O 1
ATOM 2884 N N . ALA A 1 347 ? 8.414 47.562 5.66 1 96.5 347 ALA A N 1
ATOM 2885 C CA . ALA A 1 347 ? 8.766 46.375 4.887 1 96.5 347 ALA A CA 1
ATOM 2886 C C . ALA A 1 347 ? 9.039 45.188 5.805 1 96.5 347 ALA A C 1
ATOM 2888 O O . ALA A 1 347 ? 10.125 44.594 5.754 1 96.5 347 ALA A O 1
ATOM 2889 N N . TRP A 1 348 ? 8.148 44.969 6.637 1 97.25 348 TRP A N 1
ATOM 2890 C CA . TRP A 1 348 ? 8.109 43.875 7.574 1 97.25 348 TRP A CA 1
ATOM 2891 C C . TRP A 1 348 ? 6.672 43.438 7.852 1 97.25 348 TRP A C 1
ATOM 2893 O O . TRP A 1 348 ? 5.73 44.062 7.355 1 97.25 348 TRP A O 1
ATOM 2903 N N . GLU A 1 349 ? 6.492 42.312 8.594 1 98 349 GLU A N 1
ATOM 2904 C CA . GLU A 1 349 ? 5.141 41.781 8.758 1 98 349 GLU A CA 1
ATOM 2905 C C . GLU A 1 349 ? 4.82 41.562 10.234 1 98 349 GLU A C 1
ATOM 2907 O O . GLU A 1 349 ? 5.688 41.125 11 1 98 349 GLU A O 1
ATOM 2912 N N . VAL A 1 350 ? 3.527 41.812 10.57 1 98.38 350 VAL A N 1
ATOM 2913 C CA . VAL A 1 350 ? 2.986 41.375 11.852 1 98.38 350 VAL A CA 1
ATOM 2914 C C . VAL A 1 350 ? 2.664 39.875 11.781 1 98.38 350 VAL A C 1
ATOM 2916 O O . VAL A 1 350 ? 2.025 39.406 10.836 1 98.38 350 VAL A O 1
ATOM 2919 N N . ILE A 1 351 ? 3.217 39.188 12.781 1 97.69 351 ILE A N 1
ATOM 2920 C CA . ILE A 1 351 ? 2.984 37.75 12.844 1 97.69 351 ILE A CA 1
ATOM 2921 C C . ILE A 1 351 ? 1.646 37.469 13.523 1 97.69 351 ILE A C 1
ATOM 2923 O O . ILE A 1 351 ? 0.877 36.625 13.062 1 97.69 351 ILE A O 1
ATOM 2927 N N . GLY A 1 352 ? 1.356 38.094 14.586 1 97.88 352 GLY A N 1
ATOM 2928 C CA . GLY A 1 352 ? 0.107 37.906 15.305 1 97.88 352 GLY A CA 1
ATOM 2929 C C . GLY A 1 352 ? -0.139 38.938 16.375 1 97.88 352 GLY A C 1
ATOM 2930 O O . GLY A 1 352 ? 0.807 39.5 16.922 1 97.88 352 GLY A O 1
ATOM 2931 N N . ILE A 1 353 ? -1.459 39.25 16.578 1 98.44 353 ILE A N 1
ATOM 2932 C CA . ILE A 1 353 ? -1.869 40.031 17.734 1 98.44 353 ILE A CA 1
ATOM 2933 C C . ILE A 1 353 ? -2.006 39.125 18.969 1 98.44 353 ILE A C 1
ATOM 2935 O O . ILE A 1 353 ? -2.725 38.125 18.938 1 98.44 353 ILE A O 1
ATOM 2939 N N . GLU A 1 354 ? -1.316 39.531 20.031 1 98.06 354 GLU A N 1
ATOM 2940 C CA . GLU A 1 354 ? -1.199 38.594 21.172 1 98.06 354 GLU A CA 1
ATOM 2941 C C . GLU A 1 354 ? -2.117 39.031 22.312 1 98.06 354 GLU A C 1
ATOM 2943 O O . GLU A 1 354 ? -2.525 38.188 23.125 1 98.06 354 GLU A O 1
ATOM 2948 N N . ALA A 1 355 ? -2.389 40.312 22.438 1 97.88 355 ALA A N 1
ATOM 2949 C CA . ALA A 1 355 ? -3.283 40.812 23.469 1 97.88 355 ALA A CA 1
ATOM 2950 C C . ALA A 1 355 ? -3.762 42.219 23.125 1 97.88 355 ALA A C 1
ATOM 2952 O O . ALA A 1 355 ? -3.037 43 22.484 1 97.88 355 ALA A O 1
ATOM 2953 N N . LEU A 1 356 ? -4.98 42.531 23.453 1 97.81 356 LEU A N 1
ATOM 2954 C CA . LEU A 1 356 ? -5.578 43.875 23.328 1 97.81 356 LEU A CA 1
ATOM 2955 C C . LEU A 1 356 ? -6.176 44.312 24.641 1 97.81 356 LEU A C 1
ATOM 2957 O O . LEU A 1 356 ? -7.129 43.719 25.141 1 97.81 356 LEU A O 1
ATOM 2961 N N . THR A 1 357 ? -5.594 45.344 25.266 1 96 357 THR A N 1
ATOM 2962 C CA . THR A 1 357 ? -6.121 45.969 26.484 1 96 357 THR A CA 1
ATOM 2963 C C . THR A 1 357 ? -6.703 47.344 26.188 1 96 357 THR A C 1
ATOM 2965 O O . THR A 1 357 ? -6.797 47.75 25.031 1 96 357 THR A O 1
ATOM 2968 N N . SER A 1 358 ? -7.137 48 27.266 1 94.31 358 SER A N 1
ATOM 2969 C CA . SER A 1 358 ? -7.684 49.344 27.078 1 94.31 358 SER A CA 1
ATOM 2970 C C . SER A 1 358 ? -6.594 50.312 26.688 1 94.31 358 SER A C 1
ATOM 2972 O O . SER A 1 358 ? -6.875 51.344 26.031 1 94.31 358 SER A O 1
ATOM 2974 N N . ASP A 1 359 ? -5.367 49.969 26.984 1 95.25 359 ASP A N 1
ATOM 2975 C CA . ASP A 1 359 ? -4.309 50.938 26.812 1 95.25 359 ASP A CA 1
ATOM 2976 C C . ASP A 1 359 ? -3.324 50.531 25.734 1 95.25 359 ASP A C 1
ATOM 2978 O O . ASP A 1 359 ? -2.662 51.344 25.109 1 95.25 359 ASP A O 1
ATOM 2982 N N . TYR A 1 360 ? -3.264 49.219 25.625 1 97.38 360 TYR A N 1
ATOM 2983 C CA . TYR A 1 360 ? -2.172 48.75 24.781 1 97.38 360 TYR A CA 1
ATOM 2984 C C . TYR A 1 360 ? -2.637 47.625 23.859 1 97.38 360 TYR A C 1
ATOM 2986 O O . TYR A 1 360 ? -3.59 46.906 24.188 1 97.38 360 TYR A O 1
ATOM 2994 N N . LEU A 1 361 ? -1.983 47.5 22.719 1 98.31 361 LEU A N 1
ATOM 2995 C CA . LEU A 1 361 ? -2.043 46.344 21.828 1 98.31 361 LEU A CA 1
ATOM 2996 C C . LEU A 1 361 ? -0.678 45.656 21.734 1 98.31 361 LEU A C 1
ATOM 2998 O O . LEU A 1 361 ? 0.319 46.312 21.422 1 98.31 361 LEU A O 1
ATOM 3002 N N . TYR A 1 362 ? -0.59 44.375 22.062 1 98.62 362 TYR A N 1
ATOM 3003 C CA . TYR A 1 362 ? 0.64 43.594 22 1 98.62 362 TYR A CA 1
ATOM 3004 C C . TYR A 1 362 ? 0.657 42.719 20.75 1 98.62 362 TYR A C 1
ATOM 3006 O O . TYR A 1 362 ? -0.343 42.062 20.422 1 98.62 362 TYR A O 1
ATOM 3014 N N . TYR A 1 363 ? 1.742 42.75 20.047 1 98.62 363 TYR A N 1
ATOM 3015 C CA . TYR A 1 363 ? 1.833 41.938 18.844 1 98.62 363 TYR A CA 1
ATOM 3016 C C . TYR A 1 363 ? 3.256 41.406 18.641 1 98.62 363 TYR A C 1
ATOM 3018 O O . TYR A 1 363 ? 4.203 41.969 19.203 1 98.62 363 TYR A O 1
ATOM 3026 N N . ILE A 1 364 ? 3.396 40.312 17.969 1 98.62 364 ILE A N 1
ATOM 3027 C CA . ILE A 1 364 ? 4.68 39.781 17.531 1 98.62 364 ILE A CA 1
ATOM 3028 C C . ILE A 1 364 ? 4.918 40.156 16.062 1 98.62 364 ILE A C 1
ATOM 3030 O O . ILE A 1 364 ? 3.998 40.062 15.242 1 98.62 364 ILE A O 1
ATOM 3034 N N . SER A 1 365 ? 6.078 40.562 15.719 1 98.44 365 SER A N 1
ATOM 3035 C CA . SER A 1 365 ? 6.426 40.875 14.328 1 98.44 365 SER A CA 1
ATOM 3036 C C . SER A 1 365 ? 7.879 40.5 14.039 1 98.44 365 SER A C 1
ATOM 3038 O O . SER A 1 365 ? 8.617 40.094 14.938 1 98.44 365 SER A O 1
ATOM 3040 N N . ASN A 1 366 ? 8.258 40.625 12.766 1 98 366 ASN A N 1
ATOM 3041 C CA . ASN A 1 366 ? 9.633 40.375 12.336 1 98 366 ASN A CA 1
ATOM 3042 C C . ASN A 1 366 ? 10.312 41.688 11.922 1 98 366 ASN A C 1
ATOM 3044 O O . ASN A 1 366 ? 11.227 41.688 11.086 1 98 366 ASN A O 1
ATOM 3048 N N . GLU A 1 367 ? 9.906 42.781 12.461 1 96.75 367 GLU A N 1
ATOM 3049 C CA . GLU A 1 367 ? 10.391 44.094 12.07 1 96.75 367 GLU A CA 1
ATOM 3050 C C . GLU A 1 367 ? 11.836 44.312 12.508 1 96.75 367 GLU A C 1
ATOM 3052 O O . GLU A 1 367 ? 12.602 45 11.828 1 96.75 367 GLU A O 1
ATOM 3057 N N . TYR A 1 368 ? 12.203 43.75 13.703 1 96 368 TYR A N 1
ATOM 3058 C CA . TYR A 1 368 ? 13.516 44.031 14.273 1 96 368 TYR A CA 1
ATOM 3059 C C . TYR A 1 368 ? 14.625 43.562 13.359 1 96 368 TYR A C 1
ATOM 3061 O O . TYR A 1 368 ? 14.688 42.375 13.016 1 96 368 TYR A O 1
ATOM 3069 N N . LYS A 1 369 ? 15.5 44.469 12.852 1 92.62 369 LYS A N 1
ATOM 3070 C CA . LYS A 1 369 ? 16.672 44.219 12.023 1 92.62 369 LYS A CA 1
ATOM 3071 C C . LYS A 1 369 ? 16.281 43.688 10.648 1 92.62 369 LYS A C 1
ATOM 3073 O O . LYS A 1 369 ? 17.125 43.156 9.93 1 92.62 369 LYS A O 1
ATOM 3078 N N . GLY A 1 370 ? 15.031 43.688 10.352 1 90.56 370 GLY A N 1
ATOM 3079 C CA . GLY A 1 370 ? 14.57 43.281 9.039 1 90.56 370 GLY A CA 1
ATOM 3080 C C . GLY A 1 370 ? 14.82 41.812 8.758 1 90.56 370 GLY A C 1
ATOM 3081 O O . GLY A 1 370 ? 15.156 41.438 7.633 1 90.56 370 GLY A O 1
ATOM 3082 N N . MET A 1 371 ? 14.789 41 9.703 1 93.38 371 MET A N 1
ATOM 3083 C CA . MET A 1 371 ? 15.031 39.562 9.578 1 93.38 371 MET A CA 1
ATOM 3084 C C . MET A 1 371 ? 13.711 38.781 9.523 1 93.38 371 MET A C 1
ATOM 3086 O O . MET A 1 371 ? 13.094 38.531 10.562 1 93.38 371 MET A O 1
ATOM 3090 N N . PRO A 1 372 ? 13.32 38.281 8.344 1 96.75 372 PRO A N 1
ATOM 3091 C CA . PRO A 1 372 ? 12.047 37.562 8.227 1 96.75 372 PRO A CA 1
ATOM 3092 C C . PRO A 1 372 ? 11.93 36.406 9.211 1 96.75 372 PRO A C 1
ATOM 3094 O O . PRO A 1 372 ? 10.82 36.062 9.648 1 96.75 372 PRO A O 1
ATOM 3097 N N . GLY A 1 373 ? 13.031 35.812 9.609 1 97.69 373 GLY A N 1
ATOM 3098 C CA . GLY A 1 373 ? 13.023 34.656 10.484 1 97.69 373 GLY A CA 1
ATOM 3099 C C . GLY A 1 373 ? 13.117 35 11.953 1 97.69 373 GLY A C 1
ATOM 3100 O O . GLY A 1 373 ? 13.289 34.125 12.805 1 97.69 373 GLY A O 1
ATOM 3101 N N . GLY A 1 374 ? 12.992 36.25 12.281 1 97.38 374 GLY A N 1
ATOM 3102 C CA . GLY A 1 374 ? 12.969 36.719 13.656 1 97.38 374 GLY A CA 1
ATOM 3103 C C . GLY A 1 374 ? 11.562 36.938 14.188 1 97.38 374 GLY A C 1
ATOM 3104 O O . GLY A 1 374 ? 10.617 37.094 13.406 1 97.38 374 GLY A O 1
ATOM 3105 N N . ARG A 1 375 ? 11.344 36.875 15.5 1 98.56 375 ARG A N 1
ATOM 3106 C CA . ARG A 1 375 ? 10.094 37.156 16.188 1 98.56 375 ARG A CA 1
ATOM 3107 C C . ARG A 1 375 ? 10.344 37.938 17.484 1 98.56 375 ARG A C 1
ATOM 3109 O O . ARG A 1 375 ? 11.086 37.5 18.359 1 98.56 375 ARG A O 1
ATOM 3116 N N . ASN A 1 376 ? 9.781 39.094 17.547 1 98.31 376 ASN A N 1
ATOM 3117 C CA . ASN A 1 376 ? 9.914 39.906 18.75 1 98.31 376 ASN A CA 1
ATOM 3118 C C . ASN A 1 376 ? 8.562 40.469 19.203 1 98.31 376 ASN A C 1
ATOM 3120 O O . ASN A 1 376 ? 7.672 40.688 18.391 1 98.31 376 ASN A O 1
ATOM 3124 N N . LEU A 1 377 ? 8.438 40.625 20.453 1 98.62 377 LEU A N 1
ATOM 3125 C CA . LEU A 1 377 ? 7.215 41.125 21.062 1 98.62 377 LEU A CA 1
ATOM 3126 C C . LEU A 1 377 ? 7.238 42.656 21.125 1 98.62 377 LEU A C 1
ATOM 3128 O O . LEU A 1 377 ? 8.203 43.25 21.609 1 98.62 377 LEU A O 1
ATOM 3132 N N . TYR A 1 378 ? 6.195 43.281 20.609 1 98.5 378 TYR A N 1
ATOM 3133 C CA . TYR A 1 378 ? 6.031 44.75 20.609 1 98.5 378 TYR A CA 1
ATOM 3134 C C . TYR A 1 378 ? 4.754 45.156 21.344 1 98.5 378 TYR A C 1
ATOM 3136 O O . TYR A 1 378 ? 3.848 44.344 21.516 1 98.5 378 TYR A O 1
ATOM 3144 N N . LYS A 1 379 ? 4.695 46.344 21.797 1 97.5 379 LYS A N 1
ATOM 3145 C CA . LYS A 1 379 ? 3.502 46.969 22.391 1 97.5 379 LYS A CA 1
ATOM 3146 C C . LYS A 1 379 ? 3.268 48.344 21.828 1 97.5 379 LYS A C 1
ATOM 3148 O O . LYS A 1 379 ? 4.211 49.125 21.688 1 97.5 379 LYS A O 1
ATOM 3153 N N . ILE A 1 380 ? 2.025 48.625 21.422 1 97.94 380 ILE A N 1
ATOM 3154 C CA . ILE A 1 380 ? 1.624 49.938 20.906 1 97.94 380 ILE A CA 1
ATOM 3155 C C . ILE A 1 380 ? 0.635 50.594 21.875 1 97.94 380 ILE A C 1
ATOM 3157 O O . ILE A 1 380 ? -0.305 49.938 22.344 1 97.94 380 ILE A O 1
ATOM 3161 N N . GLN A 1 381 ? 0.894 51.906 22.125 1 97.19 381 GLN A N 1
ATOM 3162 C CA . GLN A 1 381 ? -0.055 52.656 22.938 1 97.19 381 GLN A CA 1
ATOM 3163 C C . GLN A 1 381 ? -1.272 53.062 22.109 1 97.19 381 GLN A C 1
ATOM 3165 O O . GLN A 1 381 ? -1.134 53.688 21.062 1 97.19 381 GLN A O 1
ATOM 3170 N N . LEU A 1 382 ? -2.465 52.812 22.578 1 96.75 382 LEU A N 1
ATOM 3171 C CA . LEU A 1 382 ? -3.672 52.969 21.781 1 96.75 382 LEU A CA 1
ATOM 3172 C C . LEU A 1 382 ? -4.059 54.438 21.688 1 96.75 382 LEU A C 1
ATOM 3174 O O . LEU A 1 382 ? -4.766 54.875 20.766 1 96.75 382 LEU A O 1
ATOM 3178 N N . SER A 1 383 ? -3.621 55.312 22.625 1 96.12 383 SER A N 1
ATOM 3179 C CA . SER A 1 383 ? -3.902 56.75 22.594 1 96.12 383 SER A CA 1
ATOM 3180 C C . SER A 1 383 ? -3.004 57.438 21.578 1 96.12 383 SER A C 1
ATOM 3182 O O . SER A 1 383 ? -3.305 58.562 21.156 1 96.12 383 SER A O 1
ATOM 3184 N N . ASP A 1 384 ? -1.877 56.812 21.312 1 97.06 384 ASP A N 1
ATOM 3185 C CA . ASP A 1 384 ? -0.906 57.312 20.344 1 97.06 384 ASP A CA 1
ATOM 3186 C C . ASP A 1 384 ? -0.181 56.188 19.641 1 97.06 384 ASP A C 1
ATOM 3188 O O . ASP A 1 384 ? 0.825 55.656 20.141 1 97.06 384 ASP A O 1
ATOM 3192 N N . TYR A 1 385 ? -0.59 55.906 18.438 1 96.44 385 TYR A N 1
ATOM 3193 C CA . TYR A 1 385 ? -0.116 54.719 17.734 1 96.44 385 TYR A CA 1
ATOM 3194 C C . TYR A 1 385 ? 1.344 54.875 17.328 1 96.44 385 TYR A C 1
ATOM 3196 O O . TYR A 1 385 ? 1.978 53.938 16.875 1 96.44 385 TYR A O 1
ATOM 3204 N N . THR A 1 386 ? 1.899 56.031 17.453 1 95.88 386 THR A N 1
ATOM 3205 C CA . THR A 1 386 ? 3.301 56.25 17.109 1 95.88 386 THR A CA 1
ATOM 3206 C C . THR A 1 386 ? 4.211 55.75 18.234 1 95.88 386 THR A C 1
ATOM 3208 O O . THR A 1 386 ? 5.418 55.594 18.031 1 95.88 386 THR A O 1
ATOM 3211 N N . LYS A 1 387 ? 3.621 55.562 19.391 1 97.44 387 LYS A N 1
ATOM 3212 C CA . LYS A 1 387 ? 4.391 55.062 20.531 1 97.44 387 LYS A CA 1
ATOM 3213 C C . LYS A 1 387 ? 4.449 53.531 20.547 1 97.44 387 LYS A C 1
ATOM 3215 O O . LYS A 1 387 ? 3.684 52.906 21.25 1 97.44 387 LYS A O 1
ATOM 3220 N N . VAL A 1 388 ? 5.371 53.094 19.859 1 97.81 388 VAL A N 1
ATOM 3221 C CA . VAL A 1 388 ? 5.602 51.656 19.766 1 97.81 388 VAL A CA 1
ATOM 3222 C C . 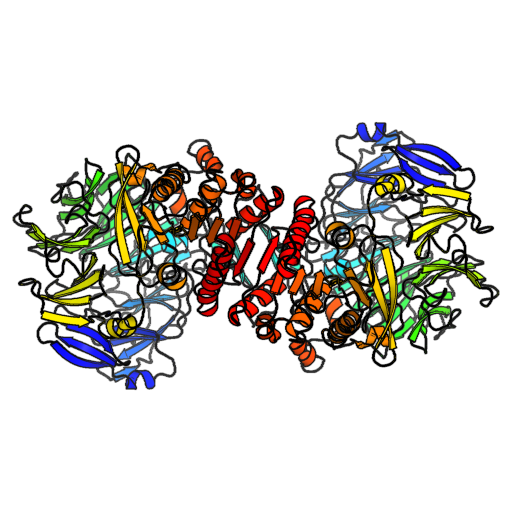VAL A 1 388 ? 6.871 51.281 20.531 1 97.81 388 VAL A C 1
ATOM 3224 O O . VAL A 1 388 ? 7.898 51.938 20.406 1 97.81 388 VAL A O 1
ATOM 3227 N N . THR A 1 389 ? 6.844 50.281 21.391 1 97.38 389 THR A N 1
ATOM 3228 C CA . THR A 1 389 ? 7.992 49.812 22.156 1 97.38 389 THR A CA 1
ATOM 3229 C C . THR A 1 389 ? 8.258 48.344 21.875 1 97.38 389 THR A C 1
ATOM 3231 O O . THR A 1 389 ? 7.336 47.5 21.906 1 97.38 389 THR A O 1
ATOM 3234 N N . CYS A 1 390 ? 9.484 48.062 21.531 1 97.69 390 CYS A N 1
ATOM 3235 C CA . CYS A 1 390 ? 9.891 46.656 21.438 1 97.69 390 CYS A CA 1
ATOM 3236 C C . CYS A 1 390 ? 10.281 46.125 22.797 1 97.69 390 CYS A C 1
ATOM 3238 O O . CYS A 1 390 ? 11.227 46.594 23.422 1 97.69 390 CYS A O 1
ATOM 3240 N N . LEU A 1 391 ? 9.594 45.125 23.266 1 97.62 391 LEU A N 1
ATOM 3241 C CA . LEU A 1 391 ? 9.789 44.625 24.625 1 97.62 391 LEU A CA 1
ATOM 3242 C C . LEU A 1 391 ? 10.898 43.594 24.656 1 97.62 391 LEU A C 1
ATOM 3244 O O . LEU A 1 391 ? 11.5 43.344 25.719 1 97.62 391 LEU A O 1
ATOM 3248 N N . SER A 1 392 ? 11.164 42.906 23.531 1 97.44 392 SER A N 1
ATOM 3249 C CA . SER A 1 392 ? 12.055 41.75 23.609 1 97.44 392 SER A CA 1
ATOM 3250 C C . SER A 1 392 ? 13.289 41.969 22.734 1 97.44 392 SER A C 1
ATOM 3252 O O . SER A 1 392 ? 14.227 41.156 22.781 1 97.44 392 SER A O 1
ATOM 3254 N N . CYS A 1 393 ? 13.43 43 21.906 1 96.56 393 CYS A N 1
ATOM 3255 C CA . CYS A 1 393 ? 14.461 43.156 20.906 1 96.56 393 CYS A CA 1
ATOM 3256 C C . CYS A 1 393 ? 15.852 43.156 21.531 1 96.56 393 CYS A C 1
ATOM 3258 O O . CYS A 1 393 ? 16.781 42.562 20.984 1 96.56 393 CYS A O 1
ATOM 3260 N N . GLU A 1 394 ? 15.961 43.719 22.781 1 93.94 394 GLU A N 1
ATOM 3261 C CA . GLU A 1 394 ? 17.297 43.875 23.359 1 93.94 394 GLU A CA 1
ATOM 3262 C C . GLU A 1 394 ? 17.438 43.094 24.656 1 93.94 394 GLU A C 1
ATOM 3264 O O . GLU A 1 394 ? 18.422 43.25 25.375 1 93.94 394 GLU A O 1
ATOM 3269 N N . LEU A 1 395 ? 16.484 42.281 25 1 94.12 395 LEU A N 1
ATOM 3270 C CA . LEU A 1 395 ? 16.531 41.531 26.25 1 94.12 395 LEU A CA 1
ATOM 3271 C C . LEU A 1 395 ? 17.734 40.594 26.281 1 94.12 395 LEU A C 1
ATOM 3273 O O . LEU A 1 395 ? 18.5 40.594 27.234 1 94.12 395 LEU A O 1
ATOM 3277 N N . ASN A 1 396 ? 17.938 39.688 25.344 1 91.5 396 ASN A N 1
ATOM 3278 C CA . ASN A 1 396 ? 19.047 38.75 25.172 1 91.5 396 ASN A CA 1
ATOM 3279 C C . ASN A 1 396 ? 19.375 38.562 23.688 1 91.5 396 ASN A C 1
ATOM 3281 O O . ASN A 1 396 ? 19.234 37.438 23.172 1 91.5 396 ASN A O 1
ATOM 3285 N N . PRO A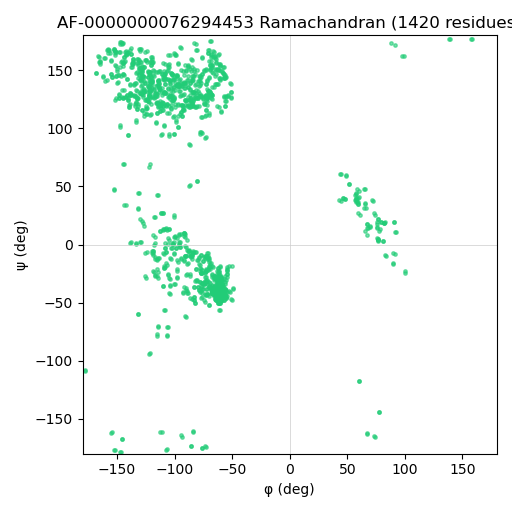 1 397 ? 19.906 39.594 23.094 1 90.06 397 PRO A N 1
ATOM 3286 C CA . PRO A 1 397 ? 19.984 39.594 21.625 1 90.06 397 PRO A CA 1
ATOM 3287 C C . PRO A 1 397 ? 20.797 38.406 21.078 1 90.06 397 PRO A C 1
ATOM 3289 O O . PRO A 1 397 ? 20.547 37.938 19.969 1 90.06 397 PRO A O 1
ATOM 3292 N N . GLU A 1 398 ? 21.859 37.938 21.797 1 91 398 GLU A N 1
ATOM 3293 C CA . GLU A 1 398 ? 22.688 36.844 21.297 1 91 398 GLU A CA 1
ATOM 3294 C C . GLU A 1 398 ? 21.984 35.5 21.5 1 91 398 GLU A C 1
ATOM 3296 O O . GLU A 1 398 ? 22.078 34.625 20.656 1 91 398 GLU A O 1
ATOM 3301 N N . ARG A 1 399 ? 21.234 35.375 22.5 1 94.19 399 ARG A N 1
ATOM 3302 C CA . ARG A 1 399 ? 20.609 34.094 22.859 1 94.19 399 ARG A CA 1
ATOM 3303 C C . ARG A 1 399 ? 19.234 33.969 22.219 1 94.19 399 ARG A C 1
ATOM 3305 O O . ARG A 1 399 ? 18.812 32.844 21.875 1 94.19 399 ARG A O 1
ATOM 3312 N N . CYS A 1 400 ? 18.5 35.125 22.141 1 96.62 400 CYS A N 1
ATOM 3313 C CA . CYS A 1 400 ? 17.094 35 21.797 1 96.62 400 CYS A CA 1
ATOM 3314 C C . CYS A 1 400 ? 16.703 36 20.703 1 96.62 400 CYS A C 1
ATOM 3316 O O . CYS A 1 400 ? 16.797 37.219 20.891 1 96.62 400 CYS A O 1
ATOM 3318 N N . GLN A 1 401 ? 16.297 35.5 19.562 1 97.44 401 GLN A N 1
ATOM 3319 C CA . GLN A 1 401 ? 15.844 36.281 18.438 1 97.44 401 GLN A CA 1
ATOM 3320 C C . GLN A 1 401 ? 14.492 35.781 17.922 1 97.44 401 GLN A C 1
ATOM 3322 O O . GLN A 1 401 ? 13.992 36.281 16.906 1 97.44 401 GLN A O 1
ATOM 3327 N N . TYR A 1 402 ? 13.938 34.812 18.547 1 98.12 402 TYR A N 1
ATOM 3328 C CA . TYR A 1 402 ? 12.648 34.25 18.203 1 98.12 402 TYR A CA 1
ATOM 3329 C C . TYR A 1 402 ? 11.781 34.062 19.438 1 98.12 402 TYR A C 1
ATOM 3331 O O . TYR A 1 402 ? 11.93 33.094 20.172 1 98.12 402 TYR A O 1
ATOM 3339 N N . TYR A 1 403 ? 10.766 34.938 19.609 1 98.25 403 TYR A N 1
ATOM 3340 C CA . TYR A 1 403 ? 9.969 34.969 20.828 1 98.25 403 TYR A CA 1
ATOM 3341 C C . TYR A 1 403 ? 8.523 34.562 20.547 1 98.25 403 TYR A C 1
ATOM 3343 O O . TYR A 1 403 ? 8.031 34.75 19.422 1 98.25 403 TYR A O 1
ATOM 3351 N N . SER A 1 404 ? 7.879 33.969 21.438 1 97.94 404 SER A N 1
ATOM 3352 C CA . SER A 1 404 ? 6.43 33.844 21.562 1 97.94 404 SER A CA 1
ATOM 3353 C C . SER A 1 404 ? 5.953 34.25 22.953 1 97.94 404 SER A C 1
ATOM 3355 O O . SER A 1 404 ? 6.766 34.406 23.859 1 97.94 404 SER A O 1
ATOM 3357 N N . VAL A 1 405 ? 4.629 34.406 23.094 1 98.12 405 VAL A N 1
ATOM 3358 C CA . VAL A 1 405 ? 4.172 34.938 24.375 1 98.12 405 VAL A CA 1
ATOM 3359 C C . VAL A 1 405 ? 2.824 34.344 24.734 1 98.12 405 VAL A C 1
ATOM 3361 O O . VAL A 1 405 ? 2.061 33.938 23.844 1 98.12 405 VAL A O 1
ATOM 3364 N N . SER A 1 406 ? 2.611 34.125 26 1 97.38 406 SER A N 1
ATOM 3365 C CA . SER A 1 406 ? 1.329 33.719 26.578 1 97.38 406 SER A CA 1
ATOM 3366 C C . SER A 1 406 ? 0.89 34.688 27.672 1 97.38 406 SER A C 1
ATOM 3368 O O . SER A 1 406 ? 1.504 34.75 28.734 1 97.38 406 SER A O 1
ATOM 3370 N N . PHE A 1 407 ? -0.191 35.438 27.438 1 97.69 407 PHE A N 1
ATOM 3371 C CA . PHE A 1 407 ? -0.675 36.438 28.375 1 97.69 407 PHE A CA 1
ATOM 3372 C C . PHE A 1 407 ? -1.686 35.812 29.344 1 97.69 407 PHE A C 1
ATOM 3374 O O . PHE A 1 407 ? -2.4 34.875 28.984 1 97.69 407 PHE A O 1
ATOM 3381 N N . SER A 1 408 ? -1.669 36.406 30.547 1 96.56 408 SER A N 1
ATOM 3382 C CA . SER A 1 408 ? -2.736 36.062 31.484 1 96.56 408 SER A CA 1
ATOM 3383 C C . SER A 1 408 ? -4.078 36.625 31.016 1 96.56 408 SER A C 1
ATOM 3385 O O . SER A 1 408 ? -4.145 37.312 30 1 96.56 408 SER A O 1
ATOM 3387 N N . LYS A 1 409 ? -5.137 36.344 31.672 1 91.12 409 LYS A N 1
ATOM 3388 C CA . LYS A 1 409 ? -6.504 36.594 31.219 1 91.12 409 LYS A CA 1
ATOM 3389 C C . LYS A 1 409 ? -6.703 38.094 30.875 1 91.12 409 LYS A C 1
ATOM 3391 O O . LYS A 1 409 ? -7.34 38.406 29.859 1 91.12 409 LYS A O 1
ATOM 3396 N N . GLU A 1 410 ? -6.211 38.969 31.672 1 92.62 410 GLU A N 1
ATOM 3397 C CA . GLU A 1 410 ? -6.355 40.406 31.438 1 92.62 410 GLU A CA 1
ATOM 3398 C C . GLU A 1 410 ? -5.02 41.031 31.062 1 92.62 410 GLU A C 1
ATOM 3400 O O . GLU A 1 410 ? -4.859 42.25 31.141 1 92.62 410 GLU A O 1
ATOM 3405 N N . ALA A 1 411 ? -4.066 40.25 30.766 1 96.88 411 ALA A N 1
ATOM 3406 C CA . ALA A 1 411 ? -2.754 40.656 30.281 1 96.88 411 ALA A CA 1
ATOM 3407 C C . ALA A 1 411 ? -1.981 41.438 31.344 1 96.88 411 ALA A C 1
ATOM 3409 O O . ALA A 1 411 ? -1.25 42.375 31.031 1 96.88 411 ALA A O 1
ATOM 3410 N N . LYS A 1 412 ? -2.174 41.031 32.594 1 96.75 412 LYS A N 1
ATOM 3411 C CA . LYS A 1 412 ? -1.393 41.656 33.656 1 96.75 412 LYS A CA 1
ATOM 3412 C C . LYS A 1 412 ? 0.006 41.062 33.719 1 96.75 412 LYS A C 1
ATOM 3414 O O . LYS A 1 412 ? 0.955 41.719 34.156 1 96.75 412 LYS A O 1
ATOM 3419 N N . TYR A 1 413 ? 0.039 39.781 33.469 1 97.69 413 TYR A N 1
ATOM 3420 C CA . TYR A 1 413 ? 1.3 39.062 33.375 1 97.69 413 TYR A CA 1
ATOM 3421 C C . TYR A 1 413 ? 1.414 38.312 32.062 1 97.69 413 TYR A C 1
ATOM 3423 O O . TYR A 1 413 ? 0.414 38.094 31.375 1 97.69 413 TYR A O 1
ATOM 3431 N N . TYR A 1 414 ? 2.574 38 31.688 1 97.94 414 TYR A N 1
ATOM 3432 C CA . TYR A 1 414 ? 2.736 37.156 30.516 1 97.94 414 TYR A CA 1
ATOM 3433 C C . TYR A 1 414 ? 4.008 36.312 30.609 1 97.94 414 TYR A C 1
ATOM 3435 O O . TYR A 1 414 ? 4.98 36.719 31.25 1 97.94 414 TYR A O 1
ATOM 3443 N N . GLN A 1 415 ? 3.988 35.094 30.094 1 97.88 415 GLN A N 1
ATOM 3444 C CA . GLN A 1 415 ? 5.172 34.281 29.891 1 97.88 415 GLN A CA 1
ATOM 3445 C C . GLN A 1 415 ? 5.816 34.562 28.531 1 97.88 415 GLN A C 1
ATOM 3447 O O . GLN A 1 415 ? 5.137 34.594 27.516 1 97.88 415 GLN A O 1
ATOM 3452 N N . LEU A 1 416 ? 7.023 34.906 28.562 1 98.19 416 LEU A N 1
ATOM 3453 C CA . LEU A 1 416 ? 7.816 35.125 27.344 1 98.19 416 LEU A CA 1
ATOM 3454 C C . LEU A 1 416 ? 8.703 33.906 27.062 1 98.19 416 LEU A C 1
ATOM 3456 O O . LEU A 1 416 ? 9.477 33.5 27.922 1 98.19 416 LEU A O 1
ATOM 3460 N N . ARG A 1 417 ? 8.57 33.406 25.906 1 97.88 417 ARG A N 1
ATOM 3461 C CA . ARG A 1 417 ? 9.344 32.219 25.5 1 97.88 417 ARG A CA 1
ATOM 3462 C C . ARG A 1 417 ? 10.359 32.594 24.422 1 97.88 417 ARG A C 1
ATOM 3464 O O . ARG A 1 417 ? 10 33.094 23.359 1 97.88 417 ARG A O 1
ATOM 3471 N N . CYS A 1 418 ? 11.57 32.375 24.719 1 97.69 418 CYS A N 1
ATOM 3472 C CA . CYS A 1 418 ? 12.656 32.469 23.75 1 97.69 418 CYS A CA 1
ATOM 3473 C C . CYS A 1 418 ? 12.953 31.094 23.141 1 97.69 418 CYS A C 1
ATOM 3475 O O . CYS A 1 418 ? 13.336 30.156 23.859 1 97.69 418 CYS A O 1
ATOM 3477 N N . SER A 1 419 ? 12.812 30.984 21.844 1 97.56 419 SER A N 1
ATOM 3478 C CA . SER A 1 419 ? 13 29.688 21.203 1 97.56 419 SER A CA 1
ATOM 3479 C C . SER A 1 419 ? 14.352 29.609 20.5 1 97.56 419 SER A C 1
ATOM 3481 O O . SER A 1 419 ? 14.703 28.562 19.938 1 97.56 419 SER A O 1
ATOM 3483 N N . GLY A 1 420 ? 15.18 30.703 20.484 1 96.38 420 GLY A N 1
ATOM 3484 C CA . GLY A 1 420 ? 16.5 30.641 19.875 1 96.38 420 GLY A CA 1
ATOM 3485 C C . GLY A 1 420 ? 17.031 31.984 19.469 1 96.38 420 GLY A C 1
ATOM 3486 O O . GLY A 1 420 ? 16.359 33 19.609 1 96.38 420 GLY A O 1
ATOM 3487 N N . PRO A 1 421 ? 18.25 31.984 18.969 1 95.69 421 PRO A N 1
ATOM 3488 C CA . PRO A 1 421 ? 19.062 30.875 18.453 1 95.69 421 PRO A CA 1
ATOM 3489 C C . PRO A 1 421 ? 19.75 30.094 19.562 1 95.69 421 PRO A C 1
ATOM 3491 O O . PRO A 1 421 ? 20.234 28.969 19.328 1 95.69 421 PRO A O 1
ATOM 3494 N N . GLY A 1 422 ? 19.938 30.625 20.703 1 95.12 422 GLY A N 1
ATOM 3495 C CA . GLY A 1 422 ? 20.453 29.875 21.844 1 95.12 422 GLY A CA 1
ATOM 3496 C C . GLY A 1 422 ? 19.438 28.906 22.422 1 95.12 422 GLY A C 1
ATOM 3497 O O . GLY A 1 422 ? 18.359 28.703 21.844 1 95.12 422 GLY A O 1
ATOM 3498 N N . LEU A 1 423 ? 19.797 28.266 23.562 1 95.75 423 LEU A N 1
ATOM 3499 C CA . LEU A 1 423 ? 18.906 27.312 24.203 1 95.75 423 LEU A CA 1
ATOM 3500 C C . LEU A 1 423 ? 17.594 27.984 24.609 1 95.75 423 LEU A C 1
ATOM 3502 O O . LEU A 1 423 ? 17.578 29.125 25.047 1 95.75 423 LEU A O 1
ATOM 3506 N N . PRO A 1 424 ? 16.453 27.312 24.484 1 97.19 424 PRO A N 1
ATOM 3507 C CA . PRO A 1 424 ? 15.148 27.891 24.844 1 97.19 424 PRO A CA 1
ATOM 3508 C C . PRO A 1 424 ? 15.117 28.406 26.297 1 97.19 424 PRO A C 1
ATOM 3510 O O . PRO A 1 424 ? 15.734 27.812 27.172 1 97.19 424 PRO A O 1
ATOM 3513 N N . LEU A 1 425 ? 14.43 29.469 26.5 1 97.62 425 LEU A N 1
ATOM 3514 C CA . LEU A 1 425 ? 14.312 30.141 27.781 1 97.62 425 LEU A CA 1
ATOM 3515 C C . LEU A 1 425 ? 12.875 30.594 28.031 1 97.62 425 LEU A C 1
ATOM 3517 O O . LEU A 1 425 ? 12.227 31.141 27.141 1 97.62 425 LEU A O 1
ATOM 3521 N N . TYR A 1 426 ? 12.32 30.25 29.188 1 97.88 426 TYR A N 1
ATOM 3522 C CA . TYR A 1 426 ? 10.984 30.641 29.609 1 97.88 426 TYR A CA 1
ATOM 3523 C C . TYR A 1 426 ? 11.047 31.578 30.812 1 97.88 426 TYR A C 1
ATOM 3525 O O . TYR A 1 426 ? 11.617 31.234 31.844 1 97.88 426 TYR A O 1
ATOM 3533 N N . THR A 1 427 ? 10.477 32.781 30.625 1 97.5 427 THR A N 1
ATOM 3534 C CA . THR A 1 427 ? 10.477 33.75 31.703 1 97.5 427 THR A CA 1
ATOM 3535 C C . THR A 1 427 ? 9.078 34.312 31.938 1 97.5 427 THR A C 1
ATOM 3537 O O . THR A 1 427 ? 8.25 34.312 31.031 1 97.5 427 THR A O 1
ATOM 3540 N N . LEU A 1 428 ? 8.805 34.719 33.156 1 97.94 428 LEU A N 1
ATOM 3541 C CA . LEU A 1 428 ? 7.551 35.375 33.531 1 97.94 428 LEU A CA 1
ATOM 3542 C C . LEU A 1 428 ? 7.75 36.875 33.688 1 97.94 428 LEU A C 1
ATOM 3544 O O . LEU A 1 428 ? 8.727 37.312 34.312 1 97.94 428 LEU A O 1
ATOM 3548 N N . HIS A 1 429 ? 6.895 37.688 33.125 1 97.81 429 HIS A N 1
ATOM 3549 C CA . HIS A 1 429 ? 6.992 39.156 33.125 1 97.81 429 HIS A CA 1
ATOM 3550 C C . HIS A 1 429 ? 5.707 39.781 33.656 1 97.81 429 HIS A C 1
ATOM 3552 O O . HIS A 1 429 ? 4.633 39.188 33.594 1 97.81 429 HIS A O 1
ATOM 3558 N N . SER A 1 430 ? 5.863 40.969 34.219 1 96.88 430 SER A N 1
ATOM 3559 C CA . SER A 1 430 ? 4.727 41.844 34.562 1 96.88 430 SER A CA 1
ATOM 3560 C C . SER A 1 430 ? 4.453 42.844 33.438 1 96.88 430 SER A C 1
ATOM 3562 O O . SER A 1 430 ? 5.383 43.438 32.906 1 96.88 430 SER A O 1
ATOM 3564 N N . SER A 1 431 ? 3.18 43.094 33.125 1 96 431 SER A N 1
ATOM 3565 C CA . SER A 1 431 ? 2.83 44.031 32.062 1 96 431 SER A CA 1
ATOM 3566 C C . SER A 1 431 ? 2.895 45.469 32.531 1 96 431 SER A C 1
ATOM 3568 O O . SER A 1 431 ? 2.91 46.406 31.734 1 96 431 SER A O 1
ATOM 3570 N N . SER A 1 432 ? 2.971 45.625 33.812 1 93.88 432 SER A N 1
ATOM 3571 C CA . SER A 1 432 ? 2.996 46.969 34.375 1 93.88 432 SER A CA 1
ATOM 3572 C C . SER A 1 432 ? 4.281 47.719 34 1 93.88 432 SER A C 1
ATOM 3574 O O . SER A 1 432 ? 4.262 48.906 33.719 1 93.88 432 SER A O 1
ATOM 3576 N N . ASP A 1 433 ? 5.391 47 34.031 1 94.25 433 ASP A N 1
ATOM 3577 C CA . ASP A 1 433 ? 6.668 47.625 33.688 1 94.25 433 ASP A CA 1
ATOM 3578 C C . ASP A 1 433 ? 7.461 46.75 32.719 1 94.25 433 ASP A C 1
ATOM 3580 O O . ASP A 1 433 ? 8.578 47.094 32.344 1 94.25 433 ASP A O 1
ATOM 3584 N N . ASP A 1 434 ? 6.859 45.625 32.344 1 94.56 434 ASP A N 1
ATOM 3585 C CA . ASP A 1 434 ? 7.406 44.688 31.359 1 94.56 434 ASP A CA 1
ATOM 3586 C C . ASP A 1 434 ? 8.758 44.125 31.828 1 94.56 434 ASP A C 1
ATOM 3588 O O . ASP A 1 434 ? 9.602 43.781 31 1 94.56 434 ASP A O 1
ATOM 3592 N N . LYS A 1 435 ? 8.945 44.125 33.125 1 94.69 435 LYS A N 1
ATOM 3593 C CA . LYS A 1 435 ? 10.18 43.562 33.656 1 94.69 435 LYS A CA 1
ATOM 3594 C C . LYS A 1 435 ? 10.023 42.094 33.969 1 94.69 435 LYS A C 1
ATOM 3596 O O . LYS A 1 435 ? 8.914 41.594 34.219 1 94.69 435 LYS A O 1
ATOM 3601 N N . GLU A 1 436 ? 11.125 41.438 33.938 1 96.06 436 GLU A N 1
ATOM 3602 C CA . GLU A 1 436 ? 11.164 40.031 34.281 1 96.06 436 GLU A CA 1
ATOM 3603 C C . GLU A 1 436 ? 10.961 39.781 35.781 1 96.06 436 GLU A C 1
ATOM 3605 O O . GLU A 1 436 ? 11.625 40.438 36.594 1 96.06 436 GLU A O 1
ATOM 3610 N N . LEU A 1 437 ? 10.062 38.938 36.094 1 96.56 437 LEU A N 1
ATOM 3611 C CA . LEU A 1 437 ? 9.812 38.594 37.5 1 96.56 437 LEU A CA 1
ATOM 3612 C C . LEU A 1 437 ? 10.625 37.375 37.906 1 96.56 437 LEU A C 1
ATOM 3614 O O . LEU A 1 437 ? 11.188 37.344 39 1 96.56 437 LEU A O 1
ATOM 3618 N N . ARG A 1 438 ? 10.727 36.344 37.031 1 95.75 438 ARG A N 1
ATOM 3619 C CA . ARG A 1 438 ? 11.484 35.125 37.344 1 95.75 438 ARG A CA 1
ATOM 3620 C C . ARG A 1 438 ? 11.742 34.312 36.094 1 95.75 438 ARG A C 1
ATOM 3622 O O . ARG A 1 438 ? 11.031 34.438 35.094 1 95.75 438 ARG A O 1
ATOM 3629 N N . VAL A 1 439 ? 12.75 33.469 36.156 1 96.38 439 VAL A N 1
ATOM 3630 C CA . VAL A 1 439 ? 13.055 32.469 35.156 1 96.38 439 VAL A CA 1
ATOM 3631 C C . VAL A 1 439 ? 12.305 31.172 35.469 1 96.38 439 VAL A C 1
ATOM 3633 O O . VAL A 1 439 ? 12.438 30.625 36.562 1 96.38 439 VAL A O 1
ATOM 3636 N N . LEU A 1 440 ? 11.461 30.75 34.531 1 96.69 440 LEU A N 1
ATOM 3637 C CA . LEU A 1 440 ? 10.68 29.547 34.719 1 96.69 440 LEU A CA 1
ATOM 3638 C C . LEU A 1 440 ? 11.469 28.312 34.281 1 96.69 440 LEU A C 1
ATOM 3640 O O . LEU A 1 440 ? 11.398 27.266 34.938 1 96.69 440 LEU A O 1
ATOM 3644 N N . GLU A 1 441 ? 12.109 28.281 33.188 1 96.75 441 GLU A N 1
ATOM 3645 C CA . GLU A 1 441 ? 12.945 27.219 32.656 1 96.75 441 GLU A CA 1
ATOM 3646 C C . GLU A 1 441 ? 14.039 27.781 31.75 1 96.75 441 GLU A C 1
ATOM 3648 O O . GLU A 1 441 ? 13.758 28.516 30.797 1 96.75 441 GLU A O 1
ATOM 3653 N N . ASP A 1 442 ? 15.305 27.469 32 1 96.19 442 ASP A N 1
ATOM 3654 C CA . ASP A 1 442 ? 16.391 28.047 31.234 1 96.19 442 ASP A CA 1
ATOM 3655 C C . ASP A 1 442 ? 17.172 26.969 30.484 1 96.19 442 ASP A C 1
ATOM 3657 O O . ASP A 1 442 ? 18.172 27.266 29.828 1 96.19 442 ASP A O 1
ATOM 3661 N N . ASN A 1 443 ? 16.797 25.672 30.609 1 97.12 443 ASN A N 1
ATOM 3662 C CA . ASN A 1 443 ? 17.391 24.516 29.938 1 97.12 443 ASN A CA 1
ATOM 3663 C C . ASN A 1 443 ? 18.859 24.375 30.266 1 97.12 443 ASN A C 1
ATOM 3665 O O . ASN A 1 443 ? 19.672 24.016 29.406 1 97.12 443 ASN A O 1
ATOM 3669 N N . SER A 1 444 ? 19.234 24.672 31.453 1 95.44 444 SER A N 1
ATOM 3670 C CA . SER A 1 444 ? 20.609 24.5 31.938 1 95.44 444 SER A CA 1
ATOM 3671 C C . SER A 1 444 ? 21 23.031 31.938 1 95.44 444 SER A C 1
ATOM 3673 O O . SER A 1 444 ? 22.172 22.703 31.703 1 95.44 444 SER A O 1
ATOM 3675 N N . ALA A 1 445 ? 20.062 22.203 32.281 1 94.94 445 ALA A N 1
ATOM 3676 C CA . ALA A 1 445 ? 20.344 20.766 32.25 1 94.94 445 ALA A CA 1
ATOM 3677 C C . ALA A 1 445 ? 20.734 20.312 30.859 1 94.94 445 ALA A C 1
ATOM 3679 O O . ALA A 1 445 ? 21.656 19.5 30.688 1 94.94 445 ALA A O 1
ATOM 3680 N N . LEU A 1 446 ? 19.984 20.766 29.906 1 94.56 446 LEU A N 1
ATOM 3681 C CA . LEU A 1 446 ? 20.328 20.453 28.516 1 94.56 446 LEU A CA 1
ATOM 3682 C C . LEU A 1 446 ? 21.703 21 28.156 1 94.56 446 LEU A C 1
ATOM 3684 O O . LEU A 1 446 ? 22.469 20.344 27.453 1 94.56 446 LEU A O 1
ATOM 3688 N N . ASP A 1 447 ? 22.016 22.156 28.562 1 94.44 447 ASP A N 1
ATOM 3689 C CA . ASP A 1 447 ? 23.312 22.781 28.312 1 94.44 447 ASP A CA 1
ATOM 3690 C C . ASP A 1 447 ? 24.453 21.891 28.828 1 94.44 447 ASP A C 1
ATOM 3692 O O . ASP A 1 447 ? 25.453 21.719 28.141 1 94.44 447 ASP A O 1
ATOM 3696 N N . LYS A 1 448 ? 24.281 21.344 29.984 1 94.94 448 LYS A N 1
ATOM 3697 C CA . LYS A 1 448 ? 25.297 20.469 30.578 1 94.94 448 LYS A CA 1
ATOM 3698 C C . LYS A 1 448 ? 25.453 19.188 29.766 1 94.94 448 LYS A C 1
ATOM 3700 O O . LYS A 1 448 ? 26.578 18.703 29.578 1 94.94 448 LYS A O 1
ATOM 3705 N N . MET A 1 449 ? 24.344 18.719 29.344 1 93.62 449 MET A N 1
ATOM 3706 C CA . MET A 1 449 ? 24.359 17.484 28.547 1 93.62 449 MET A CA 1
ATOM 3707 C C . MET A 1 449 ? 25.094 17.719 27.219 1 93.62 449 MET A C 1
ATOM 3709 O O . MET A 1 449 ? 25.75 16.812 26.703 1 93.62 449 MET A O 1
ATOM 3713 N N . LEU A 1 450 ? 24.953 18.891 26.688 1 92.88 450 LEU A N 1
ATOM 3714 C CA . LEU A 1 450 ? 25.484 19.188 25.359 1 92.88 450 LEU A CA 1
ATOM 3715 C C . LEU A 1 450 ? 26.953 19.594 25.453 1 92.88 450 LEU A C 1
ATOM 3717 O O . LEU A 1 450 ? 27.641 19.688 24.422 1 92.88 450 LEU A O 1
ATOM 3721 N N . GLN A 1 451 ? 27.453 19.75 26.641 1 89.94 451 GLN A N 1
ATOM 3722 C CA . GLN A 1 451 ? 28.844 20.172 26.812 1 89.94 451 GLN A CA 1
ATOM 3723 C C . GLN A 1 451 ? 29.812 19.141 26.234 1 89.94 451 GLN A C 1
ATOM 3725 O O . GLN A 1 451 ? 30.891 19.484 25.75 1 89.94 451 GLN A O 1
ATOM 3730 N N . ASP A 1 452 ? 29.422 17.953 26.188 1 87.88 452 ASP A N 1
ATOM 3731 C CA . ASP A 1 452 ? 30.312 16.891 25.719 1 87.88 452 ASP A CA 1
ATOM 3732 C C . ASP A 1 452 ? 30.016 16.547 24.266 1 87.88 452 ASP A C 1
ATOM 3734 O O . ASP A 1 452 ? 30.547 15.562 23.734 1 87.88 452 ASP A O 1
ATOM 3738 N N . VAL A 1 453 ? 29.172 17.312 23.688 1 87.81 453 VAL A N 1
ATOM 3739 C CA . VAL A 1 453 ? 28.797 17.047 22.297 1 87.81 453 VAL A CA 1
ATOM 3740 C C . VAL A 1 453 ? 29.359 18.156 21.391 1 87.81 453 VAL A C 1
ATOM 3742 O O . VAL A 1 453 ? 29.312 19.328 21.75 1 87.81 453 VAL A O 1
ATOM 3745 N N . GLN A 1 454 ? 30.031 17.734 20.375 1 92 454 GLN A N 1
ATOM 3746 C CA . GLN A 1 454 ? 30.453 18.719 19.375 1 92 454 GLN A CA 1
ATOM 3747 C C . GLN A 1 454 ? 29.266 19.203 18.547 1 92 454 GLN A C 1
ATOM 3749 O O . GLN A 1 454 ? 28.969 18.656 17.5 1 92 454 GLN A O 1
ATOM 3754 N N . MET A 1 455 ? 28.672 20.297 19.016 1 94.5 455 MET A N 1
ATOM 3755 C CA . MET A 1 455 ? 27.469 20.812 18.375 1 94.5 455 MET A CA 1
ATOM 3756 C C . MET A 1 455 ? 27.812 21.562 17.094 1 94.5 455 MET A C 1
ATOM 3758 O O . MET A 1 455 ? 28.844 22.234 17.016 1 94.5 455 MET A O 1
ATOM 3762 N N . PRO A 1 456 ? 26.953 21.438 16.078 1 96.81 456 PRO A N 1
ATOM 3763 C CA . PRO A 1 456 ? 27.125 22.281 14.883 1 96.81 456 PRO A CA 1
ATOM 3764 C C . PRO A 1 456 ? 26.781 23.734 15.141 1 96.81 456 PRO A C 1
ATOM 3766 O O . PRO A 1 456 ? 26.281 24.078 16.219 1 96.81 456 PRO A O 1
ATOM 3769 N N . SER A 1 457 ? 27.219 24.547 14.203 1 95.88 457 SER A N 1
ATOM 3770 C CA . SER A 1 457 ? 26.828 25.953 14.266 1 95.88 457 SER A CA 1
ATOM 3771 C C . SER A 1 457 ? 25.781 26.297 13.211 1 95.88 457 SER A C 1
ATOM 3773 O O . SER A 1 457 ? 25.719 25.641 12.172 1 95.88 457 SER A O 1
ATOM 3775 N N . LYS A 1 458 ? 24.984 27.234 13.547 1 96.38 458 LYS A N 1
ATOM 3776 C CA . LYS A 1 458 ? 23.938 27.688 12.625 1 96.38 458 LYS A CA 1
ATOM 3777 C C . LYS A 1 458 ? 24.266 29.062 12.07 1 96.38 458 LYS A C 1
ATOM 3779 O O . LYS A 1 458 ? 24.641 29.969 12.82 1 96.38 458 LYS A O 1
ATOM 3784 N N . LYS A 1 459 ? 24.188 29.188 10.773 1 96 459 LYS A N 1
ATOM 3785 C CA . LYS A 1 459 ? 24.359 30.453 10.086 1 96 459 LYS A CA 1
ATOM 3786 C C . LYS A 1 459 ? 23.078 30.875 9.383 1 96 459 LYS A C 1
ATOM 3788 O O . LYS A 1 459 ? 22.469 30.094 8.648 1 96 459 LYS A O 1
ATOM 3793 N N . LEU A 1 460 ? 22.547 32.062 9.727 1 96.56 460 LEU A N 1
ATOM 3794 C CA . LEU A 1 460 ? 21.438 32.688 9.016 1 96.56 460 LEU A CA 1
ATOM 3795 C C . LEU A 1 460 ? 21.938 33.844 8.141 1 96.56 460 LEU A C 1
ATOM 3797 O O . LEU A 1 460 ? 22.578 34.781 8.625 1 96.56 460 LEU A O 1
ATOM 3801 N N . ASP A 1 461 ? 21.703 33.688 6.875 1 96.69 461 ASP A N 1
ATOM 3802 C CA . ASP A 1 461 ? 22.219 34.688 5.922 1 96.69 461 ASP A CA 1
ATOM 3803 C C . ASP A 1 461 ? 21.328 34.75 4.688 1 96.69 461 ASP A C 1
ATOM 3805 O O . ASP A 1 461 ? 20.219 34.219 4.68 1 96.69 461 ASP A O 1
ATOM 3809 N N . PHE A 1 462 ? 21.703 35.562 3.705 1 97.12 462 PHE A N 1
ATOM 3810 C CA . PHE A 1 462 ? 20.859 35.75 2.531 1 97.12 462 PHE A CA 1
ATOM 3811 C C . PHE A 1 462 ? 21.688 35.719 1.256 1 97.12 462 PHE A C 1
ATOM 3813 O O . PHE A 1 462 ? 22.922 35.812 1.306 1 97.12 462 PHE A O 1
ATOM 3820 N N . ILE A 1 463 ? 21.094 35.406 0.183 1 96.5 463 ILE A N 1
ATOM 3821 C CA . ILE A 1 463 ? 21.656 35.594 -1.157 1 96.5 463 ILE A CA 1
ATOM 3822 C C . ILE A 1 463 ? 20.703 36.406 -2.012 1 96.5 463 ILE A C 1
ATOM 3824 O O . ILE A 1 463 ? 19.516 36.562 -1.679 1 96.5 463 ILE A O 1
ATOM 3828 N N . ILE A 1 464 ? 21.25 37 -3.049 1 95.69 464 ILE A N 1
ATOM 3829 C CA . ILE A 1 464 ? 20.453 37.812 -3.973 1 95.69 464 ILE A CA 1
ATOM 3830 C C . ILE A 1 464 ? 20.266 37.062 -5.281 1 95.69 464 ILE A C 1
ATOM 3832 O O . ILE A 1 464 ? 21.234 36.688 -5.949 1 95.69 464 ILE A O 1
ATOM 3836 N N . LEU A 1 465 ? 19.016 36.688 -5.539 1 93.25 465 LEU A N 1
ATOM 3837 C CA . LEU A 1 465 ? 18.656 36.094 -6.812 1 93.25 465 LEU A CA 1
ATOM 3838 C C . LEU A 1 465 ? 17.688 36.969 -7.586 1 93.25 465 LEU A C 1
ATOM 3840 O O . LEU A 1 465 ? 16.641 37.375 -7.055 1 93.25 465 LEU A O 1
ATOM 3844 N N . ASN A 1 466 ? 17.938 37.312 -8.844 1 88.5 466 ASN A N 1
ATOM 3845 C CA . ASN A 1 466 ? 17.094 38.156 -9.68 1 88.5 466 ASN A CA 1
ATOM 3846 C C . ASN A 1 466 ? 16.672 39.438 -8.953 1 88.5 466 ASN A C 1
ATOM 3848 O O . ASN A 1 466 ? 15.484 39.781 -8.891 1 88.5 466 ASN A O 1
ATOM 3852 N N . GLU A 1 467 ? 17.531 40.031 -8.203 1 90.38 467 GLU A N 1
ATOM 3853 C CA . GLU A 1 467 ? 17.406 41.312 -7.543 1 90.38 467 GLU A CA 1
ATOM 3854 C C . GLU A 1 467 ? 16.5 41.219 -6.316 1 90.38 467 GLU A C 1
ATOM 3856 O O . GLU A 1 467 ? 15.945 42.219 -5.863 1 90.38 467 GLU A O 1
ATOM 3861 N N . THR A 1 468 ? 16.344 40.094 -5.875 1 93.88 468 THR A N 1
ATOM 3862 C CA . THR A 1 468 ? 15.539 39.875 -4.68 1 93.88 468 THR A CA 1
ATOM 3863 C C . THR A 1 468 ? 16.359 39.188 -3.594 1 93.88 468 THR A C 1
ATOM 3865 O O . THR A 1 468 ? 17.109 38.25 -3.879 1 93.88 468 THR A O 1
ATOM 3868 N N . LYS A 1 469 ? 16.266 39.688 -2.43 1 94.81 469 LYS A N 1
ATOM 3869 C CA . LYS A 1 469 ? 16.969 39.156 -1.275 1 94.81 469 LYS A CA 1
ATOM 3870 C C . LYS A 1 469 ? 16.219 37.938 -0.715 1 94.81 469 LYS A C 1
ATOM 3872 O O . LYS A 1 469 ? 15.047 38.031 -0.356 1 94.81 469 LYS A O 1
ATOM 3877 N N . PHE A 1 470 ? 16.859 36.781 -0.701 1 97.56 470 PHE A N 1
ATOM 3878 C CA . PHE A 1 470 ? 16.281 35.562 -0.131 1 97.56 470 PHE A CA 1
ATOM 3879 C C . PHE A 1 470 ? 17.141 35.062 1.008 1 97.56 470 PHE A C 1
ATOM 3881 O O . PHE A 1 470 ? 18.375 35.094 0.938 1 97.56 470 PHE A O 1
ATOM 3888 N N . TRP A 1 471 ? 16.531 34.562 2.035 1 97.88 471 TRP A N 1
ATOM 3889 C CA . TRP A 1 471 ? 17.234 34.125 3.236 1 97.88 471 TRP A CA 1
ATOM 3890 C C . TRP A 1 471 ? 17.469 32.625 3.217 1 97.88 471 TRP A C 1
ATOM 3892 O O . TRP A 1 471 ? 16.656 31.875 2.668 1 97.88 471 TRP A O 1
ATOM 3902 N N . TYR A 1 472 ? 18.594 32.188 3.748 1 98.31 472 TYR A N 1
ATOM 3903 C CA . TYR A 1 472 ? 18.906 30.766 3.939 1 98.31 472 TYR A CA 1
ATOM 3904 C C . TYR A 1 472 ? 19.516 30.531 5.316 1 98.31 472 TYR A C 1
ATOM 3906 O O . TYR A 1 472 ? 19.875 31.469 6.02 1 98.31 472 TYR A O 1
ATOM 3914 N N . GLN A 1 473 ? 19.438 29.328 5.73 1 98.44 473 GLN A N 1
ATOM 3915 C CA . GLN A 1 473 ? 20.188 28.891 6.91 1 98.44 473 GLN A CA 1
ATOM 3916 C C . GLN A 1 473 ? 21.094 27.719 6.582 1 98.44 473 GLN A C 1
ATOM 3918 O O . GLN A 1 473 ? 20.812 26.938 5.676 1 98.44 473 GLN A O 1
ATOM 3923 N N . MET A 1 474 ? 22.219 27.609 7.262 1 98.5 474 MET A N 1
ATOM 3924 C CA . MET A 1 474 ? 23.141 26.484 7.148 1 98.5 474 MET A CA 1
ATOM 3925 C C . MET A 1 474 ? 23.5 25.953 8.523 1 98.5 474 MET A C 1
ATOM 3927 O O . MET A 1 474 ? 23.766 26.719 9.453 1 98.5 474 MET A O 1
ATOM 3931 N N . ILE A 1 475 ? 23.375 24.734 8.641 1 98.62 475 ILE A N 1
ATOM 3932 C CA . ILE A 1 475 ? 23.953 24.031 9.781 1 98.62 475 ILE A CA 1
ATOM 3933 C C . ILE A 1 475 ? 25.328 23.484 9.414 1 98.62 475 ILE A C 1
ATOM 3935 O O . ILE A 1 475 ? 25.438 22.578 8.578 1 98.62 475 ILE A O 1
ATOM 3939 N N . LEU A 1 476 ? 26.375 24.016 10.07 1 98.5 476 LEU A N 1
ATOM 3940 C CA . LEU A 1 476 ? 27.75 23.734 9.703 1 98.5 476 LEU A CA 1
ATOM 3941 C C . LEU A 1 476 ? 28.391 22.75 10.68 1 98.5 476 LEU A C 1
ATOM 3943 O O . LEU A 1 476 ? 28.141 22.812 11.883 1 98.5 476 LEU A O 1
ATOM 3947 N N . PRO A 1 477 ? 29.188 21.875 10.141 1 98.19 477 PRO A N 1
ATOM 3948 C CA . PRO A 1 477 ? 29.844 20.906 11.023 1 98.19 477 PRO A CA 1
ATOM 3949 C C . PRO A 1 477 ? 30.688 21.578 12.109 1 98.19 477 PRO A C 1
ATOM 3951 O O . PRO A 1 477 ? 31.109 22.719 11.945 1 98.19 477 PRO A O 1
ATOM 3954 N N . PRO A 1 478 ? 30.828 20.828 13.25 1 96.88 478 PRO A N 1
ATOM 3955 C CA . PRO A 1 478 ? 31.75 21.359 14.266 1 96.88 478 PRO A CA 1
ATOM 3956 C C . PRO A 1 478 ? 33.156 21.594 13.734 1 96.88 478 PRO A C 1
ATOM 3958 O O . PRO A 1 478 ? 33.625 20.828 12.875 1 96.88 478 PRO A O 1
ATOM 3961 N N . HIS A 1 479 ? 33.844 22.594 14.195 1 95.81 479 HIS A N 1
ATOM 3962 C CA . HIS A 1 479 ? 35.188 22.938 13.734 1 95.81 479 HIS A CA 1
ATOM 3963 C C . HIS A 1 479 ? 35.219 23.219 12.234 1 95.81 479 HIS A C 1
ATOM 3965 O O . HIS A 1 479 ? 36.125 22.797 11.531 1 95.81 479 HIS A O 1
ATOM 3971 N N . PHE A 1 480 ? 34.188 23.812 11.852 1 97.31 480 PHE A N 1
ATOM 3972 C CA . PHE A 1 480 ? 34 24.156 10.445 1 97.31 480 PHE A CA 1
ATOM 3973 C C . PHE A 1 480 ? 35.219 24.891 9.898 1 97.31 480 PHE A C 1
ATOM 3975 O O . PHE A 1 480 ? 35.719 25.812 10.539 1 97.31 480 PHE A O 1
ATOM 3982 N N . ASP A 1 481 ? 35.656 24.391 8.742 1 96.81 481 ASP A N 1
ATOM 3983 C CA . ASP A 1 481 ? 36.812 24.922 8.047 1 96.81 481 ASP A CA 1
ATOM 3984 C C . ASP A 1 481 ? 36.469 25.312 6.609 1 96.81 481 ASP A C 1
ATOM 3986 O O . ASP A 1 481 ? 36.156 24.438 5.789 1 96.81 481 ASP A O 1
ATOM 3990 N N . THR A 1 482 ? 36.594 26.594 6.289 1 96.19 482 THR A N 1
ATOM 3991 C CA . THR A 1 482 ? 36.188 27.094 4.98 1 96.19 482 THR A CA 1
ATOM 3992 C C . THR A 1 482 ? 37.125 26.594 3.896 1 96.19 482 THR A C 1
ATOM 3994 O O . THR A 1 482 ? 36.844 26.688 2.705 1 96.19 482 THR A O 1
ATOM 3997 N N . SER A 1 483 ? 38.25 26.062 4.297 1 96.19 483 SER A N 1
ATOM 3998 C CA . SER A 1 483 ? 39.25 25.578 3.338 1 96.19 483 SER A CA 1
ATOM 3999 C C . SER A 1 483 ? 38.969 24.141 2.932 1 96.19 483 SER A C 1
ATOM 4001 O O . SER A 1 483 ? 39.531 23.641 1.963 1 96.19 483 SER A O 1
ATOM 4003 N N . LYS A 1 484 ? 38.062 23.562 3.621 1 96.69 484 LYS A N 1
ATOM 4004 C CA . LYS A 1 484 ? 37.688 22.188 3.314 1 96.69 484 LYS A CA 1
ATOM 4005 C C . LYS A 1 484 ? 36.406 22.141 2.48 1 96.69 484 LYS A C 1
ATOM 4007 O O . LYS A 1 484 ? 35.688 23.141 2.359 1 96.69 484 LYS A O 1
ATOM 4012 N N . LYS A 1 485 ? 36.219 20.953 1.862 1 97.31 485 LYS A N 1
ATOM 4013 C CA . LYS A 1 485 ? 35 20.734 1.096 1 97.31 485 LYS A CA 1
ATOM 4014 C C . LYS A 1 485 ? 34.094 19.75 1.813 1 97.31 485 LYS A C 1
ATOM 4016 O O . LYS A 1 485 ? 34.531 18.703 2.277 1 97.31 485 LYS A O 1
ATOM 4021 N N . TYR A 1 486 ? 32.906 20.156 1.909 1 98.38 486 TYR A N 1
ATOM 4022 C CA . TYR A 1 486 ? 31.891 19.359 2.586 1 98.38 486 TYR A CA 1
ATOM 4023 C C . TYR A 1 486 ? 30.734 19.016 1.646 1 98.38 486 TYR A C 1
ATOM 4025 O O . TYR A 1 486 ? 30.391 19.812 0.76 1 98.38 486 TYR A O 1
ATOM 4033 N N . PRO A 1 487 ? 30.125 17.75 1.785 1 98.62 487 PRO A N 1
ATOM 4034 C CA . PRO A 1 487 ? 28.859 17.516 1.096 1 98.62 487 PRO A CA 1
ATOM 4035 C C . PRO A 1 487 ? 27.75 18.469 1.565 1 98.62 487 PRO A C 1
ATOM 4037 O O . PRO A 1 487 ? 27.812 18.984 2.688 1 98.62 487 PRO A O 1
ATOM 4040 N N . LEU A 1 488 ? 26.781 18.734 0.7 1 98.81 488 LEU A N 1
ATOM 4041 C CA . LEU A 1 488 ? 25.688 19.641 1 1 98.81 488 LEU A CA 1
ATOM 4042 C C . LEU A 1 488 ? 24.344 18.938 0.835 1 98.81 488 LEU A C 1
ATOM 4044 O O . LEU A 1 488 ? 24.078 18.312 -0.197 1 98.81 488 LEU A O 1
ATOM 4048 N N . LEU A 1 489 ? 23.578 18.938 1.846 1 98.88 489 LEU A N 1
ATOM 4049 C CA . LEU A 1 489 ? 22.203 18.469 1.785 1 98.88 489 LEU A CA 1
ATOM 4050 C C . LEU A 1 489 ? 21.219 19.641 1.929 1 98.88 489 LEU A C 1
ATOM 4052 O O . LEU A 1 489 ? 21.234 20.344 2.938 1 98.88 489 LEU A O 1
ATOM 4056 N N . ILE A 1 490 ? 20.422 19.844 0.942 1 98.88 490 ILE A N 1
ATOM 4057 C CA . ILE A 1 490 ? 19.375 20.859 1.021 1 98.88 490 ILE A CA 1
ATOM 4058 C C . ILE A 1 490 ? 18.125 20.266 1.691 1 98.88 490 ILE A C 1
ATOM 4060 O O . ILE A 1 490 ? 17.594 19.25 1.24 1 98.88 490 ILE A O 1
ATOM 4064 N N . ASP A 1 491 ? 17.75 20.859 2.805 1 98.75 491 ASP A N 1
ATOM 4065 C CA . ASP A 1 491 ? 16.5 20.547 3.488 1 98.75 491 ASP A CA 1
ATOM 4066 C C . ASP A 1 491 ? 15.391 21.5 3.049 1 98.75 491 ASP A C 1
ATOM 4068 O O . ASP A 1 491 ? 15.359 22.656 3.473 1 98.75 491 ASP A O 1
ATOM 4072 N N . VAL A 1 492 ? 14.375 20.938 2.279 1 98.75 492 VAL A N 1
ATOM 4073 C CA . VAL A 1 492 ? 13.453 21.844 1.613 1 98.75 492 VAL A CA 1
ATOM 4074 C C . VAL A 1 492 ? 12.023 21.562 2.059 1 98.75 492 VAL A C 1
ATOM 4076 O O . VAL A 1 492 ? 11.664 20.406 2.291 1 98.75 492 VAL A O 1
ATOM 4079 N N . TYR A 1 493 ? 11.258 22.578 2.248 1 98 493 TYR A N 1
ATOM 4080 C CA . TYR A 1 493 ? 9.797 22.516 2.221 1 98 493 TYR A CA 1
ATOM 4081 C C . TYR A 1 493 ? 9.242 23.328 1.048 1 98 493 TYR A C 1
ATOM 4083 O O . TYR A 1 493 ? 8.945 22.766 -0.01 1 98 493 TYR A O 1
ATOM 4091 N N . ALA A 1 494 ? 9.32 24.609 1.079 1 97.5 494 ALA A N 1
ATOM 4092 C CA . ALA A 1 494 ? 9.148 25.531 -0.043 1 97.5 494 ALA A CA 1
ATOM 4093 C C . ALA A 1 494 ? 7.676 25.688 -0.4 1 97.5 494 ALA A C 1
ATOM 4095 O O . ALA A 1 494 ? 7.336 26.344 -1.39 1 97.5 494 ALA A O 1
ATOM 4096 N N . GLY A 1 495 ? 6.668 25.109 0.342 1 97.44 495 GLY A N 1
ATOM 4097 C CA . GLY A 1 495 ? 5.258 25.344 0.092 1 97.44 495 GLY A CA 1
ATOM 4098 C C . GLY A 1 495 ? 4.832 26.766 0.376 1 97.44 495 GLY A C 1
ATOM 4099 O O . GLY A 1 495 ? 5.566 27.516 1.018 1 97.44 495 GLY A O 1
ATOM 4100 N N . PRO A 1 496 ? 3.65 27.094 -0.102 1 97.5 496 PRO A N 1
ATOM 4101 C CA . PRO A 1 496 ? 3.189 28.469 0.095 1 97.5 496 PRO A CA 1
ATOM 4102 C C . PRO A 1 496 ? 3.197 28.891 1.562 1 97.5 496 PRO A C 1
ATOM 4104 O O . PRO A 1 496 ? 2.695 28.172 2.422 1 97.5 496 PRO A O 1
ATOM 4107 N N . CYS A 1 497 ? 3.848 30.031 1.847 1 96.81 497 CYS A N 1
ATOM 4108 C CA . CYS A 1 497 ? 3.871 30.719 3.133 1 96.81 497 CYS A CA 1
ATOM 4109 C C . CYS A 1 497 ? 4.805 30.016 4.109 1 96.81 497 CYS A C 1
ATOM 4111 O O . CYS A 1 497 ? 4.91 30.406 5.27 1 96.81 497 CYS A O 1
ATOM 4113 N N . SER A 1 498 ? 5.508 29 3.691 1 97.12 498 SER A N 1
ATOM 4114 C CA . SER A 1 498 ? 6.395 28.266 4.59 1 97.12 498 SER A CA 1
ATOM 4115 C C . SER A 1 498 ? 7.68 29.047 4.852 1 97.12 498 SER A C 1
ATOM 4117 O O . SER A 1 498 ? 8 29.984 4.121 1 97.12 498 SER A O 1
ATOM 4119 N N . GLN A 1 499 ? 8.375 28.734 5.887 1 97.75 499 GLN A N 1
ATOM 4120 C CA . GLN A 1 499 ? 9.656 29.328 6.262 1 97.75 499 GLN A CA 1
ATOM 4121 C C . GLN A 1 499 ? 10.539 28.312 6.973 1 97.75 499 GLN A C 1
ATOM 4123 O O . GLN A 1 499 ? 10.094 27.625 7.898 1 97.75 499 GLN A O 1
ATOM 4128 N N . LYS A 1 500 ? 11.703 28.141 6.48 1 98 500 LYS A N 1
ATOM 4129 C CA . LYS A 1 500 ? 12.68 27.266 7.125 1 98 500 LYS A CA 1
ATOM 4130 C C . LYS A 1 500 ? 13.82 28.078 7.73 1 98 500 LYS A C 1
ATOM 4132 O O . LYS A 1 500 ? 14.328 27.734 8.805 1 98 500 LYS A O 1
ATOM 4137 N N . ALA A 1 501 ? 14.203 29.156 7.078 1 98.25 501 ALA A N 1
ATOM 4138 C CA . ALA A 1 501 ? 15.289 30 7.566 1 98.25 501 ALA A CA 1
ATOM 4139 C C . ALA A 1 501 ? 14.805 30.906 8.703 1 98.25 501 ALA A C 1
ATOM 4141 O O . ALA A 1 501 ? 14.258 31.984 8.461 1 98.25 501 ALA A O 1
ATOM 4142 N N . ASP A 1 502 ? 15.031 30.5 9.93 1 98.12 502 ASP A N 1
ATOM 4143 C CA . ASP A 1 502 ? 14.594 31.25 11.102 1 98.12 502 ASP A CA 1
ATOM 4144 C C . ASP A 1 502 ? 15.578 31.094 12.258 1 98.12 502 ASP A C 1
ATOM 4146 O O . ASP A 1 502 ? 16.562 30.359 12.141 1 98.12 502 ASP A O 1
ATOM 4150 N N . ALA A 1 503 ? 15.375 31.781 13.297 1 97.5 503 ALA A N 1
ATOM 4151 C CA . ALA A 1 503 ? 16.359 31.859 14.383 1 97.5 503 ALA A CA 1
ATOM 4152 C C . ALA A 1 503 ? 16.094 30.781 15.438 1 97.5 503 ALA A C 1
ATOM 4154 O O . ALA A 1 503 ? 16.766 30.75 16.469 1 97.5 503 ALA A O 1
ATOM 4155 N N . VAL A 1 504 ? 15.211 29.797 15.227 1 97.56 504 VAL A N 1
ATOM 4156 C CA . VAL A 1 504 ? 14.812 28.812 16.234 1 97.56 504 VAL A CA 1
ATOM 4157 C C . VAL A 1 504 ? 15.953 27.828 16.453 1 97.56 504 VAL A C 1
ATOM 4159 O O . VAL A 1 504 ? 16.609 27.406 15.508 1 97.56 504 VAL A O 1
ATOM 4162 N N . PHE A 1 505 ? 16.219 27.469 17.719 1 96.62 505 PHE A N 1
ATOM 4163 C CA . PHE A 1 505 ? 17.141 26.391 18.078 1 96.62 505 PHE A CA 1
ATOM 4164 C C . PHE A 1 505 ? 16.484 25.031 17.844 1 96.62 505 PHE A C 1
ATOM 4166 O O . PHE A 1 505 ? 15.367 24.797 18.312 1 96.62 505 PHE A O 1
ATOM 4173 N N . ARG A 1 506 ? 17.125 24.219 17.125 1 96 506 ARG A N 1
ATOM 4174 C CA . ARG A 1 506 ? 16.578 22.906 16.828 1 96 506 ARG A CA 1
ATOM 4175 C C . ARG A 1 506 ? 17.641 21.812 17.016 1 96 506 ARG A C 1
ATOM 4177 O O . ARG A 1 506 ? 18.812 22.016 16.688 1 96 506 ARG A O 1
ATOM 4184 N N . LEU A 1 507 ? 17.297 20.641 17.609 1 94.88 507 LEU A N 1
ATOM 4185 C CA . LEU A 1 507 ? 18.031 19.375 17.578 1 94.88 507 LEU A CA 1
ATOM 4186 C C . LEU A 1 507 ? 17.312 18.344 16.734 1 94.88 507 LEU A C 1
ATOM 4188 O O . LEU A 1 507 ? 16.312 17.75 17.188 1 94.88 507 LEU A O 1
ATOM 4192 N N . ASN A 1 508 ? 17.766 18.141 15.57 1 95.62 508 ASN A N 1
ATOM 4193 C CA . ASN A 1 508 ? 17.078 17.266 14.633 1 95.62 508 ASN A CA 1
ATOM 4194 C C . ASN A 1 508 ? 18.062 16.516 13.734 1 95.62 508 ASN A C 1
ATOM 4196 O O . ASN A 1 508 ? 19.25 16.391 14.078 1 95.62 508 ASN A O 1
ATOM 4200 N N . TRP A 1 509 ? 17.578 15.883 12.68 1 97.5 509 TRP A N 1
ATOM 4201 C CA . TRP A 1 509 ? 18.391 15.07 11.781 1 97.5 509 TRP A CA 1
ATOM 4202 C C . TRP A 1 509 ? 19.562 15.875 11.219 1 97.5 509 TRP A C 1
ATOM 4204 O O . TRP A 1 509 ? 20.656 15.336 11.023 1 97.5 509 TRP A O 1
ATOM 4214 N N . ALA A 1 510 ? 19.344 17.172 10.891 1 97.88 510 ALA A N 1
ATOM 4215 C CA . ALA A 1 510 ? 20.406 18.047 10.398 1 97.88 510 ALA A CA 1
ATOM 4216 C C . ALA A 1 510 ? 21.547 18.141 11.398 1 97.88 510 ALA A C 1
ATOM 4218 O O . ALA A 1 510 ? 22.719 18.188 11.008 1 97.88 510 ALA A O 1
ATOM 4219 N N . THR A 1 511 ? 21.188 18.188 12.695 1 96.94 511 THR A N 1
ATOM 4220 C CA . THR A 1 511 ? 22.203 18.234 13.742 1 96.94 511 THR A CA 1
ATOM 4221 C C . THR A 1 511 ? 23.109 17 13.68 1 96.94 511 THR A C 1
ATOM 4223 O O . THR A 1 511 ? 24.328 17.109 13.742 1 96.94 511 THR A O 1
ATOM 4226 N N . TYR A 1 512 ? 22.5 15.883 13.555 1 96.75 512 TYR A N 1
ATOM 4227 C CA . TYR A 1 512 ? 23.234 14.625 13.469 1 96.75 512 TYR A CA 1
ATOM 4228 C C . TYR A 1 512 ? 24.141 14.617 12.242 1 96.75 512 TYR A C 1
ATOM 4230 O O . TYR A 1 512 ? 25.328 14.289 12.344 1 96.75 512 TYR A O 1
ATOM 4238 N N . LEU A 1 513 ? 23.594 14.945 11.07 1 97.94 513 LEU A N 1
ATOM 4239 C CA . LEU A 1 513 ? 24.344 14.891 9.82 1 97.94 513 LEU A CA 1
ATOM 4240 C C . LEU A 1 513 ? 25.547 15.836 9.875 1 97.94 513 LEU A C 1
ATOM 4242 O O . LEU A 1 513 ? 26.641 15.477 9.43 1 97.94 513 LEU A O 1
ATOM 4246 N N . ALA A 1 514 ? 25.297 17.047 10.414 1 98 514 ALA A N 1
ATOM 4247 C CA . ALA A 1 514 ? 26.375 18.031 10.492 1 98 514 ALA A CA 1
ATOM 4248 C C . ALA A 1 514 ? 27.422 17.609 11.531 1 98 514 ALA A C 1
ATOM 4250 O O . ALA A 1 514 ? 28.625 17.703 11.289 1 98 514 ALA A O 1
ATOM 4251 N N . SER A 1 515 ? 26.969 17.172 12.672 1 96.38 515 SER A N 1
ATOM 4252 C CA . SER A 1 515 ? 27.859 16.891 13.789 1 96.38 515 SER A CA 1
ATOM 4253 C C . SER A 1 515 ? 28.625 15.586 13.586 1 96.38 515 SER A C 1
ATOM 4255 O O . SER A 1 515 ? 29.797 15.484 13.914 1 96.38 515 SER A O 1
ATOM 4257 N N . THR A 1 516 ? 27.969 14.594 13.031 1 95.31 516 THR A N 1
ATOM 4258 C CA . THR A 1 516 ? 28.531 13.242 13 1 95.31 516 THR A CA 1
ATOM 4259 C C . THR A 1 516 ? 29.062 12.914 11.609 1 95.31 516 THR A C 1
ATOM 4261 O O . THR A 1 516 ? 30.109 12.266 11.477 1 95.31 516 THR A O 1
ATOM 4264 N N . GLU A 1 517 ? 28.422 13.383 10.555 1 96.88 517 GLU A N 1
ATOM 4265 C CA . GLU A 1 517 ? 28.781 12.945 9.203 1 96.88 517 GLU A CA 1
ATOM 4266 C C . GLU A 1 517 ? 29.484 14.062 8.43 1 96.88 517 GLU A C 1
ATOM 4268 O O . GLU A 1 517 ? 29.875 13.875 7.281 1 96.88 517 GLU A O 1
ATOM 4273 N N . ASN A 1 518 ? 29.625 15.25 9.023 1 97.5 518 ASN A N 1
ATOM 4274 C CA . ASN A 1 518 ? 30.312 16.391 8.422 1 97.5 518 ASN A CA 1
ATOM 4275 C C . ASN A 1 518 ? 29.641 16.812 7.109 1 97.5 518 ASN A C 1
ATOM 4277 O O . ASN A 1 518 ? 30.312 17.031 6.109 1 97.5 518 ASN A O 1
ATOM 4281 N N . VAL A 1 519 ? 28.312 16.781 7.145 1 98.5 519 VAL A N 1
ATOM 4282 C CA . VAL A 1 519 ? 27.5 17.234 6.023 1 98.5 519 VAL A CA 1
ATOM 4283 C C . VAL A 1 519 ? 26.906 18.609 6.344 1 98.5 519 VAL A C 1
ATOM 4285 O O . VAL A 1 519 ? 26.312 18.797 7.41 1 98.5 519 VAL A O 1
ATOM 4288 N N . ILE A 1 520 ? 27.078 19.578 5.488 1 98.75 520 ILE A N 1
ATOM 4289 C CA . ILE A 1 520 ? 26.391 20.844 5.629 1 98.75 520 ILE A CA 1
ATOM 4290 C C . ILE A 1 520 ? 24.906 20.672 5.273 1 98.75 520 ILE A C 1
ATOM 4292 O O . ILE A 1 520 ? 24.578 20.094 4.238 1 98.75 520 ILE A O 1
ATOM 4296 N N . VAL A 1 521 ? 24.062 21.094 6.148 1 98.88 521 VAL A N 1
ATOM 4297 C CA . VAL A 1 521 ? 22.625 21.078 5.844 1 98.88 521 VAL A CA 1
ATOM 4298 C C . VAL A 1 521 ? 22.125 22.5 5.676 1 98.88 521 VAL A C 1
ATOM 4300 O O . VAL A 1 521 ? 22.219 23.312 6.598 1 98.88 521 VAL A O 1
ATOM 4303 N N . ALA A 1 522 ? 21.562 22.797 4.527 1 98.81 522 ALA A N 1
ATOM 4304 C CA . ALA A 1 522 ? 21.094 24.156 4.242 1 98.81 522 ALA A CA 1
ATOM 4305 C C . ALA A 1 522 ? 19.594 24.156 3.916 1 98.81 522 ALA A C 1
ATOM 4307 O O . ALA A 1 522 ? 19.062 23.172 3.424 1 98.81 522 ALA A O 1
ATOM 4308 N N . SER A 1 523 ? 18.953 25.203 4.262 1 98.75 523 SER A N 1
ATOM 4309 C CA . SER A 1 523 ? 17.594 25.516 3.859 1 98.75 523 SER A CA 1
ATOM 4310 C C . SER A 1 523 ? 17.5 26.906 3.238 1 98.75 523 SER A C 1
ATOM 4312 O O . SER A 1 523 ? 18.234 27.812 3.635 1 98.75 523 SER A O 1
ATOM 4314 N N . PHE A 1 524 ? 16.641 27.016 2.256 1 98.5 524 PHE A N 1
ATOM 4315 C CA . PHE A 1 524 ? 16.531 28.25 1.478 1 98.5 524 PHE A CA 1
ATOM 4316 C C . PHE A 1 524 ? 15.07 28.625 1.279 1 98.5 524 PHE A C 1
ATOM 4318 O O . PHE A 1 524 ? 14.258 27.812 0.832 1 98.5 524 PHE A O 1
ATOM 4325 N N . ASP A 1 525 ? 14.695 29.906 1.615 1 98.44 525 ASP A N 1
ATOM 4326 C CA . ASP A 1 525 ? 13.344 30.422 1.437 1 98.44 525 ASP A CA 1
ATOM 4327 C C . ASP A 1 525 ? 13.242 31.281 0.178 1 98.44 525 ASP A C 1
ATOM 4329 O O . ASP A 1 525 ? 13.516 32.5 0.218 1 98.44 525 ASP A O 1
ATOM 4333 N N . GLY A 1 526 ? 12.812 30.625 -0.887 1 98.06 526 GLY A N 1
ATOM 4334 C CA . GLY A 1 526 ? 12.641 31.312 -2.156 1 98.06 526 GLY A CA 1
ATOM 4335 C C . GLY A 1 526 ? 11.227 31.812 -2.367 1 98.06 526 GLY A C 1
ATOM 4336 O O . GLY A 1 526 ? 10.531 32.156 -1.406 1 98.06 526 GLY A O 1
ATOM 4337 N N . ARG A 1 527 ? 10.914 32.188 -3.68 1 97.31 527 ARG A N 1
ATOM 4338 C CA . ARG A 1 527 ? 9.555 32.594 -4.016 1 97.31 527 ARG A CA 1
ATOM 4339 C C . ARG A 1 527 ? 8.531 31.578 -3.533 1 97.31 527 ARG A C 1
ATOM 4341 O O . ARG A 1 527 ? 8.758 30.375 -3.619 1 97.31 527 ARG A O 1
ATOM 4348 N N . GLY A 1 528 ? 7.355 32 -2.947 1 97.88 528 GLY A N 1
ATOM 4349 C CA . GLY A 1 528 ? 6.32 31.188 -2.324 1 97.88 528 GLY A CA 1
ATOM 4350 C C . GLY A 1 528 ? 6.41 31.172 -0.81 1 97.88 528 GLY A C 1
ATOM 4351 O O . GLY A 1 528 ? 5.434 30.859 -0.129 1 97.88 528 GLY A O 1
ATOM 4352 N N . SER A 1 529 ? 7.582 31.453 -0.275 1 97.25 529 SER A N 1
ATOM 4353 C CA . SER A 1 529 ? 7.77 31.422 1.172 1 97.25 529 SER A CA 1
ATOM 4354 C C . SER A 1 529 ? 7.051 32.594 1.84 1 97.25 529 SER A C 1
ATOM 4356 O O . SER A 1 529 ? 6.629 33.531 1.166 1 97.25 529 SER A O 1
ATOM 4358 N N . GLY A 1 530 ? 6.941 32.5 3.16 1 96.88 530 GLY A N 1
ATOM 4359 C CA . GLY A 1 530 ? 6.188 33.5 3.895 1 96.88 530 GLY A CA 1
ATOM 4360 C C . GLY A 1 530 ? 7.066 34.5 4.641 1 96.88 530 GLY A C 1
ATOM 4361 O O . GLY A 1 530 ? 8.289 34.344 4.656 1 96.88 530 GLY A O 1
ATOM 4362 N N . TYR A 1 531 ? 6.473 35.625 5.035 1 97.56 531 TYR A N 1
ATOM 4363 C CA . TYR A 1 531 ? 6.98 36.594 5.992 1 97.56 531 TYR A CA 1
ATOM 4364 C C . TYR A 1 531 ? 7.977 37.562 5.328 1 97.56 531 TYR A C 1
ATOM 4366 O O . TYR A 1 531 ? 8.867 38.094 5.988 1 97.56 531 TYR A O 1
ATOM 4374 N N . GLN A 1 532 ? 7.902 37.594 4.004 1 95.62 532 GLN A N 1
ATOM 4375 C CA . GLN A 1 532 ? 8.719 38.531 3.24 1 95.62 532 GLN A CA 1
ATOM 4376 C C . GLN A 1 532 ? 7.871 39.344 2.252 1 95.62 532 GLN A C 1
ATOM 4378 O O . GLN A 1 532 ? 8.367 39.75 1.206 1 95.62 532 GLN A O 1
ATOM 4383 N N . GLY A 1 533 ? 6.523 39.375 2.553 1 96.44 533 GLY A N 1
ATOM 4384 C CA . GLY A 1 533 ? 5.629 40.156 1.709 1 96.44 533 GLY A CA 1
ATOM 4385 C C . GLY A 1 533 ? 4.891 39.312 0.688 1 96.44 533 GLY A C 1
ATOM 4386 O O . GLY A 1 533 ? 5.348 38.219 0.325 1 96.44 533 GLY A O 1
ATOM 4387 N N . ASP A 1 534 ? 3.803 39.875 0.142 1 97.56 534 ASP A N 1
ATOM 4388 C CA . ASP A 1 534 ? 2.918 39.188 -0.788 1 97.56 534 ASP A CA 1
ATOM 4389 C C . ASP A 1 534 ? 3.6 38.969 -2.137 1 97.56 534 ASP A C 1
ATOM 4391 O O . ASP A 1 534 ? 3.322 37.969 -2.828 1 97.56 534 ASP A O 1
ATOM 4395 N N . LYS A 1 535 ? 4.48 39.938 -2.486 1 96.5 535 LYS A N 1
ATOM 4396 C CA . LYS A 1 535 ? 5.168 39.812 -3.77 1 96.5 535 LYS A CA 1
ATOM 4397 C C . LYS A 1 535 ? 5.91 38.469 -3.865 1 96.5 535 LYS A C 1
ATOM 4399 O O . LYS A 1 535 ? 5.848 37.781 -4.895 1 96.5 535 LYS A O 1
ATOM 4404 N N . ILE A 1 536 ? 6.602 38.094 -2.82 1 97.12 536 ILE A N 1
ATOM 4405 C CA . ILE A 1 536 ? 7.344 36.812 -2.779 1 97.12 536 ILE A CA 1
ATOM 4406 C C . ILE A 1 536 ? 6.379 35.656 -2.566 1 97.12 536 ILE A C 1
ATOM 4408 O O . ILE A 1 536 ? 6.418 34.688 -3.299 1 97.12 536 ILE A O 1
ATOM 4412 N N . MET A 1 537 ? 5.449 35.781 -1.651 1 97.81 537 MET A N 1
ATOM 4413 C CA . MET A 1 537 ? 4.562 34.719 -1.242 1 97.81 537 MET A CA 1
ATOM 4414 C C . MET A 1 537 ? 3.625 34.312 -2.379 1 97.81 537 MET A C 1
ATOM 4416 O O . MET A 1 537 ? 3.43 33.125 -2.645 1 97.81 537 MET A O 1
ATOM 4420 N N . HIS A 1 538 ? 3.041 35.281 -3.145 1 98.06 538 HIS A N 1
ATOM 4421 C CA . HIS A 1 538 ? 2.021 35.031 -4.152 1 98.06 538 HIS A CA 1
ATOM 4422 C C . HIS A 1 538 ? 2.652 34.75 -5.516 1 98.06 538 HIS A C 1
ATOM 4424 O O . HIS A 1 538 ? 1.942 34.531 -6.5 1 98.06 538 HIS A O 1
ATOM 4430 N N . ALA A 1 539 ? 4.004 34.688 -5.551 1 97.5 539 ALA A N 1
ATOM 4431 C CA . ALA A 1 539 ? 4.688 34.469 -6.82 1 97.5 539 ALA A CA 1
ATOM 4432 C C . ALA A 1 539 ? 4.309 33.094 -7.406 1 97.5 539 ALA A C 1
ATOM 4434 O O . ALA A 1 539 ? 4.344 32.906 -8.625 1 97.5 539 ALA A O 1
ATOM 4435 N N . VAL A 1 540 ? 3.877 32.219 -6.578 1 98.06 540 VAL A N 1
ATOM 4436 C CA . VAL A 1 540 ? 3.611 30.844 -7.023 1 98.06 540 VAL A CA 1
ATOM 4437 C C . VAL A 1 540 ? 2.113 30.656 -7.258 1 98.06 540 VAL A C 1
ATOM 4439 O O . VAL A 1 540 ? 1.651 29.547 -7.504 1 98.06 540 VAL A O 1
ATOM 4442 N N . ASN A 1 541 ? 1.295 31.766 -7.168 1 98.25 541 ASN A N 1
ATOM 4443 C CA . ASN A 1 541 ? -0.145 31.672 -7.383 1 98.25 541 ASN A CA 1
ATOM 4444 C C . ASN A 1 541 ? -0.474 31.062 -8.742 1 98.25 541 ASN A C 1
ATOM 4446 O O . ASN A 1 541 ? 0.033 31.516 -9.766 1 98.25 541 ASN A O 1
ATOM 4450 N N . ARG A 1 542 ? -1.258 29.969 -8.727 1 98.12 542 ARG A N 1
ATOM 4451 C CA . ARG A 1 542 ? -1.786 29.266 -9.891 1 98.12 542 ARG A CA 1
ATOM 4452 C C . ARG A 1 542 ? -0.675 28.547 -10.648 1 98.12 542 ARG A C 1
ATOM 4454 O O . ARG A 1 542 ? -0.854 28.156 -11.805 1 98.12 542 ARG A O 1
ATOM 4461 N N . ARG A 1 543 ? 0.513 28.375 -10.023 1 98.06 543 ARG A N 1
ATOM 4462 C CA . ARG A 1 543 ? 1.608 27.734 -10.742 1 98.06 543 ARG A CA 1
ATOM 4463 C C . ARG A 1 543 ? 2.562 27.047 -9.781 1 98.06 543 ARG A C 1
ATOM 4465 O O . ARG A 1 543 ? 3.773 27.266 -9.828 1 98.06 543 ARG A O 1
ATOM 4472 N N . LEU A 1 544 ? 1.979 26.297 -8.883 1 98.31 544 LEU A N 1
ATOM 4473 C CA . LEU A 1 544 ? 2.818 25.484 -8.008 1 98.31 544 LEU A CA 1
ATOM 4474 C C . LEU A 1 544 ? 3.713 24.547 -8.82 1 98.31 544 LEU A C 1
ATOM 4476 O O . LEU A 1 544 ? 3.303 24.047 -9.867 1 98.31 544 LEU A O 1
ATOM 4480 N N . GLY A 1 545 ? 4.973 24.344 -8.328 1 97.81 545 GLY A N 1
ATOM 4481 C CA . GLY A 1 545 ? 5.91 23.453 -9 1 97.81 545 GLY A CA 1
ATOM 4482 C C . GLY A 1 545 ? 6.797 24.172 -10 1 97.81 545 GLY A C 1
ATOM 4483 O O . GLY A 1 545 ? 7.512 23.531 -10.773 1 97.81 545 GLY A O 1
ATOM 4484 N N . THR A 1 546 ? 6.805 25.484 -10.016 1 97.31 546 THR A N 1
ATOM 4485 C CA . THR A 1 546 ? 7.598 26.234 -10.992 1 97.31 546 THR A CA 1
ATOM 4486 C C . THR A 1 546 ? 8.695 27.031 -10.297 1 97.31 546 THR A C 1
ATOM 4488 O O . THR A 1 546 ? 9.781 26.516 -10.039 1 97.31 546 THR A O 1
ATOM 4491 N N . PHE A 1 547 ? 8.273 28.203 -9.695 1 97.5 547 PHE A N 1
ATOM 4492 C CA . PHE A 1 547 ? 9.273 29.141 -9.203 1 97.5 547 PHE A CA 1
ATOM 4493 C C . PHE A 1 547 ? 9.969 28.609 -7.957 1 97.5 547 PHE A C 1
ATOM 4495 O O . PHE A 1 547 ? 11.172 28.797 -7.777 1 97.5 547 PHE A O 1
ATOM 4502 N N . GLU A 1 548 ? 9.203 28.031 -7.066 1 97.69 548 GLU A N 1
ATOM 4503 C CA . GLU A 1 548 ? 9.812 27.516 -5.844 1 97.69 548 GLU A CA 1
ATOM 4504 C C . GLU A 1 548 ? 10.781 26.375 -6.148 1 97.69 548 GLU A C 1
ATOM 4506 O O . GLU A 1 548 ? 11.758 26.172 -5.418 1 97.69 548 GLU A O 1
ATOM 4511 N N . VAL A 1 549 ? 10.555 25.641 -7.227 1 98.19 549 VAL A N 1
ATOM 4512 C CA . VAL A 1 549 ? 11.461 24.594 -7.668 1 98.19 549 VAL A CA 1
ATOM 4513 C C . VAL A 1 549 ? 12.711 25.219 -8.281 1 98.19 549 VAL A C 1
ATOM 4515 O O . VAL A 1 549 ? 13.836 24.844 -7.93 1 98.19 549 VAL A O 1
ATOM 4518 N N . GLU A 1 550 ? 12.531 26.172 -9.195 1 97.81 550 GLU A N 1
ATOM 4519 C CA . GLU A 1 550 ? 13.633 26.875 -9.852 1 97.81 550 GLU A CA 1
ATOM 4520 C C . GLU A 1 550 ? 14.555 27.531 -8.828 1 97.81 550 GLU A C 1
ATOM 4522 O O . GLU A 1 550 ? 15.781 27.5 -8.977 1 97.81 550 GLU A O 1
ATOM 4527 N N . ASP A 1 551 ? 13.93 28.109 -7.848 1 98.12 551 ASP A N 1
ATOM 4528 C CA . ASP A 1 551 ? 14.695 28.844 -6.848 1 98.12 551 ASP A CA 1
ATOM 4529 C C . ASP A 1 551 ? 15.586 27.891 -6.039 1 98.12 551 ASP A C 1
ATOM 4531 O O . ASP A 1 551 ? 16.688 28.266 -5.645 1 98.12 551 ASP A O 1
ATOM 4535 N N . GLN A 1 552 ? 15.102 26.672 -5.727 1 98.56 552 GLN A N 1
ATOM 4536 C CA . GLN A 1 552 ? 15.93 25.703 -5.004 1 98.56 552 GLN A CA 1
ATOM 4537 C C . GLN A 1 552 ? 17.141 25.297 -5.824 1 98.56 552 GLN A C 1
ATOM 4539 O O . GLN A 1 552 ? 18.25 25.156 -5.285 1 98.56 552 GLN A O 1
ATOM 4544 N N . ILE A 1 553 ? 16.953 25.047 -7.113 1 98.56 553 ILE A N 1
ATOM 4545 C CA . ILE A 1 553 ? 18.031 24.672 -8.008 1 98.56 553 ILE A CA 1
ATOM 4546 C C . ILE A 1 553 ? 19.078 25.797 -8.07 1 98.56 553 ILE A C 1
ATOM 4548 O O . ILE A 1 553 ? 20.266 25.547 -7.941 1 98.56 553 ILE A O 1
ATOM 4552 N N . GLU A 1 554 ? 18.594 27.016 -8.219 1 98.12 554 GLU A N 1
ATOM 4553 C CA . GLU A 1 554 ? 19.484 28.156 -8.32 1 98.12 554 GLU A CA 1
ATOM 4554 C C . GLU A 1 554 ? 20.234 28.391 -7.008 1 98.12 554 GLU A C 1
ATOM 4556 O O . GLU A 1 554 ? 21.422 28.75 -7.008 1 98.12 554 GLU A O 1
ATOM 4561 N N . ALA A 1 555 ? 19.516 28.266 -5.898 1 98.38 555 ALA A N 1
ATOM 4562 C CA . ALA A 1 555 ? 20.172 28.391 -4.602 1 98.38 555 ALA A CA 1
ATOM 4563 C C . ALA A 1 555 ? 21.281 27.359 -4.453 1 98.38 555 ALA A C 1
ATOM 4565 O O . ALA A 1 555 ? 22.375 27.672 -3.977 1 98.38 555 ALA A O 1
ATOM 4566 N N . ALA A 1 556 ? 21 26.141 -4.836 1 98.44 556 ALA A N 1
ATOM 4567 C CA . ALA A 1 556 ? 22 25.094 -4.766 1 98.44 556 ALA A CA 1
ATOM 4568 C C . ALA A 1 556 ? 23.219 25.422 -5.633 1 98.44 556 ALA A C 1
ATOM 4570 O O . ALA A 1 556 ? 24.359 25.156 -5.246 1 98.44 556 ALA A O 1
ATOM 4571 N N . ARG A 1 557 ? 23 26.016 -6.809 1 98 557 ARG A N 1
ATOM 4572 C CA . ARG A 1 557 ? 24.094 26.453 -7.676 1 98 557 ARG A CA 1
ATOM 4573 C C . ARG A 1 557 ? 24.938 27.516 -6.992 1 98 557 ARG A C 1
ATOM 4575 O O . ARG A 1 557 ? 26.172 27.484 -7.074 1 98 557 ARG A O 1
ATOM 4582 N N . GLN A 1 558 ? 24.297 28.422 -6.352 1 97.5 558 GLN A N 1
ATOM 4583 C CA . GLN A 1 558 ? 25.016 29.469 -5.633 1 97.5 558 GLN A CA 1
ATOM 4584 C C . GLN A 1 558 ? 25.828 28.891 -4.48 1 97.5 558 GLN A C 1
ATOM 4586 O O . GLN A 1 558 ? 26.969 29.281 -4.258 1 97.5 558 GLN A O 1
ATOM 4591 N N . PHE A 1 559 ? 25.188 27.969 -3.742 1 98.19 559 PHE A N 1
ATOM 4592 C CA . PHE A 1 559 ? 25.891 27.328 -2.633 1 98.19 559 PHE A CA 1
ATOM 4593 C C . PHE A 1 559 ? 27.109 26.562 -3.135 1 98.19 559 PHE A C 1
ATOM 4595 O O . PHE A 1 559 ? 28.141 26.516 -2.469 1 98.19 559 PHE A O 1
ATOM 4602 N N . SER A 1 560 ? 26.969 25.938 -4.281 1 97.31 560 SER A N 1
ATOM 4603 C CA . SER A 1 560 ? 28.047 25.141 -4.848 1 97.31 560 SER A CA 1
ATOM 4604 C C . SER A 1 560 ? 29.266 26 -5.16 1 97.31 560 SER A C 1
ATOM 4606 O O . SER A 1 560 ? 30.391 25.484 -5.273 1 97.31 560 SER A O 1
ATOM 4608 N N . LYS A 1 561 ? 29.062 27.281 -5.281 1 96.31 561 LYS A N 1
ATOM 4609 C CA . LYS A 1 561 ? 30.156 28.203 -5.602 1 96.31 561 LYS A CA 1
ATOM 4610 C C . LYS A 1 561 ? 30.875 28.672 -4.336 1 96.31 561 LYS A C 1
ATOM 4612 O O . LYS A 1 561 ? 31.938 29.297 -4.41 1 96.31 561 LYS A O 1
ATOM 4617 N N . MET A 1 562 ? 30.234 28.219 -3.268 1 96.44 562 MET A N 1
ATOM 4618 C CA . MET A 1 562 ? 30.922 28.516 -2.016 1 96.44 562 MET A CA 1
ATOM 4619 C C . MET A 1 562 ? 32.125 27.609 -1.825 1 96.44 562 MET A C 1
ATOM 4621 O O . MET A 1 562 ? 32.031 26.391 -2.025 1 96.44 562 MET A O 1
ATOM 4625 N N . GLY A 1 563 ? 33.312 28.062 -1.605 1 95.56 563 GLY A N 1
ATOM 4626 C CA . GLY A 1 563 ? 34.594 27.359 -1.554 1 95.56 563 GLY A CA 1
ATOM 4627 C C . GLY A 1 563 ? 34.562 26.141 -0.661 1 95.56 563 GLY A C 1
ATOM 4628 O O . GLY A 1 563 ? 35.344 25.203 -0.852 1 95.56 563 GLY A O 1
ATOM 4629 N N . PHE A 1 564 ? 33.625 25.984 0.252 1 97.88 564 PHE A N 1
ATOM 4630 C CA . PHE A 1 564 ? 33.625 24.906 1.225 1 97.88 564 PHE A CA 1
ATOM 4631 C C . PHE A 1 564 ? 32.594 23.844 0.87 1 97.88 564 PHE A C 1
ATOM 4633 O O . PHE A 1 564 ? 32.406 22.875 1.61 1 97.88 564 PHE A O 1
ATOM 4640 N N . VAL A 1 565 ? 31.875 23.938 -0.275 1 98.38 565 VAL A N 1
ATOM 4641 C CA . VAL A 1 565 ? 30.875 22.953 -0.699 1 98.38 565 VAL A CA 1
ATOM 4642 C C . VAL A 1 565 ? 31.453 22.078 -1.809 1 98.38 565 VAL A C 1
ATOM 4644 O O . VAL A 1 565 ? 32.062 22.578 -2.76 1 98.38 565 VAL A O 1
ATOM 4647 N N . ASP A 1 566 ? 31.359 20.812 -1.671 1 98.12 566 ASP A N 1
ATOM 4648 C CA . ASP A 1 566 ? 31.703 19.859 -2.725 1 98.12 566 ASP A CA 1
ATOM 4649 C C . ASP A 1 566 ? 30.609 19.781 -3.783 1 98.12 566 ASP A C 1
ATOM 4651 O O . ASP A 1 566 ? 29.562 19.188 -3.545 1 98.12 566 ASP A O 1
ATOM 4655 N N . ASP A 1 567 ? 30.844 20.25 -4.926 1 96.62 567 ASP A N 1
ATOM 4656 C CA . ASP A 1 567 ? 29.828 20.391 -5.965 1 96.62 567 ASP A CA 1
ATOM 4657 C C . ASP A 1 567 ? 29.438 19.031 -6.535 1 96.62 567 ASP A C 1
ATOM 4659 O O . ASP A 1 567 ? 28.422 18.922 -7.238 1 96.62 567 ASP A O 1
ATOM 4663 N N . LYS A 1 568 ? 30.172 17.969 -6.211 1 96.62 568 LYS A N 1
ATOM 4664 C CA . LYS A 1 568 ? 29.828 16.625 -6.695 1 96.62 568 LYS A CA 1
ATOM 4665 C C . LYS A 1 568 ? 28.984 15.875 -5.676 1 96.62 568 LYS A C 1
ATOM 4667 O O . LYS A 1 568 ? 28.422 14.82 -5.988 1 96.62 568 LYS A O 1
ATOM 4672 N N . ARG A 1 569 ? 28.891 16.391 -4.504 1 98.12 569 ARG A N 1
ATOM 4673 C CA . ARG A 1 569 ? 28.156 15.742 -3.426 1 98.12 569 ARG A CA 1
ATOM 4674 C C . ARG A 1 569 ? 27.062 16.656 -2.891 1 98.12 569 ARG A C 1
ATOM 4676 O O . ARG A 1 569 ? 27.078 17.047 -1.722 1 98.12 569 ARG A O 1
ATOM 4683 N N . ILE A 1 570 ? 26.047 16.938 -3.693 1 98.75 570 ILE A N 1
ATOM 4684 C CA . ILE A 1 570 ? 24.891 17.766 -3.34 1 98.75 570 ILE A CA 1
ATOM 4685 C C . ILE A 1 570 ? 23.609 16.938 -3.436 1 98.75 570 ILE A C 1
ATOM 4687 O O . ILE A 1 570 ? 23.375 16.25 -4.434 1 98.75 570 ILE A O 1
ATOM 4691 N N . ALA A 1 571 ? 22.859 16.938 -2.418 1 98.88 571 ALA A N 1
ATOM 4692 C CA . ALA A 1 571 ? 21.594 16.219 -2.354 1 98.88 571 ALA A CA 1
ATOM 4693 C C . ALA A 1 571 ? 20.469 17.125 -1.846 1 98.88 571 ALA A C 1
ATOM 4695 O O . ALA A 1 571 ? 20.719 18.25 -1.428 1 98.88 571 ALA A O 1
ATOM 4696 N N . ILE A 1 572 ? 19.281 16.688 -1.967 1 98.88 572 ILE A N 1
ATOM 4697 C CA . ILE A 1 572 ? 18.109 17.422 -1.515 1 98.88 572 ILE A CA 1
ATOM 4698 C C . ILE A 1 572 ? 17.094 16.453 -0.908 1 98.88 572 ILE A C 1
ATOM 4700 O O . ILE A 1 572 ? 16.969 15.312 -1.354 1 98.88 572 ILE A O 1
ATOM 4704 N N . TRP A 1 573 ? 16.422 16.891 0.159 1 98.88 573 TRP A N 1
ATOM 4705 C CA . TRP A 1 573 ? 15.367 16.062 0.724 1 98.88 573 TRP A CA 1
ATOM 4706 C C . TRP A 1 573 ? 14.227 16.922 1.263 1 98.88 573 TRP A C 1
ATOM 4708 O O . TRP A 1 573 ? 14.422 18.109 1.555 1 98.88 573 TRP A O 1
ATOM 4718 N N . GLY A 1 574 ? 13.094 16.359 1.347 1 98.75 574 GLY A N 1
ATOM 4719 C CA . GLY A 1 574 ? 11.961 17.047 1.943 1 98.75 574 GLY A CA 1
ATOM 4720 C C . GLY A 1 574 ? 10.797 16.125 2.262 1 98.75 574 GLY A C 1
ATOM 4721 O O . GLY A 1 574 ? 10.75 14.992 1.779 1 98.75 574 GLY A O 1
ATOM 4722 N N . TRP A 1 575 ? 9.906 16.562 3.115 1 98.62 575 TRP A N 1
ATOM 4723 C CA . TRP A 1 575 ? 8.719 15.859 3.594 1 98.62 575 TRP A CA 1
ATOM 4724 C C . TRP A 1 575 ? 7.445 16.547 3.102 1 98.62 575 TRP A C 1
ATOM 4726 O O . TRP A 1 575 ? 7.387 17.781 3.021 1 98.62 575 TRP A O 1
ATOM 4736 N N . SER A 1 576 ? 6.387 15.773 2.65 1 98.44 576 SER A N 1
ATOM 4737 C CA . SER A 1 576 ? 5.125 16.344 2.193 1 98.44 576 SER A CA 1
ATOM 4738 C C . SER A 1 576 ? 5.34 17.266 0.995 1 98.44 576 SER A C 1
ATOM 4740 O O . SER A 1 576 ? 5.934 16.859 -0.006 1 98.44 576 SER A O 1
ATOM 4742 N N . TYR A 1 577 ? 5.023 18.594 1.101 1 98.62 577 TYR A N 1
ATOM 4743 C CA . TYR A 1 577 ? 5.324 19.531 0.025 1 98.62 577 TYR A CA 1
ATOM 4744 C C . TYR A 1 577 ? 6.812 19.547 -0.289 1 98.62 577 TYR A C 1
ATOM 4746 O O . TYR A 1 577 ? 7.211 19.688 -1.448 1 98.62 577 TYR A O 1
ATOM 4754 N N . GLY A 1 578 ? 7.656 19.391 0.746 1 98.81 578 GLY A N 1
ATOM 4755 C CA . GLY A 1 578 ? 9.094 19.281 0.518 1 98.81 578 GLY A CA 1
ATOM 4756 C C . GLY A 1 578 ? 9.477 18.078 -0.331 1 98.81 578 GLY A C 1
ATOM 4757 O O . GLY A 1 578 ? 10.422 18.141 -1.112 1 98.81 578 GLY A O 1
ATOM 4758 N N . GLY A 1 579 ? 8.719 16.984 -0.122 1 98.88 579 GLY A N 1
ATOM 4759 C CA . GLY A 1 579 ? 8.906 15.82 -0.984 1 98.88 579 GLY A CA 1
ATOM 4760 C C . GLY A 1 579 ? 8.539 16.094 -2.432 1 98.88 579 GLY A C 1
ATOM 4761 O O . GLY A 1 579 ? 9.211 15.617 -3.348 1 98.88 579 GLY A O 1
ATOM 4762 N N . TYR A 1 580 ? 7.469 16.844 -2.646 1 98.81 580 TYR A N 1
ATOM 4763 C CA . TYR A 1 580 ? 7.062 17.266 -3.982 1 98.81 580 TYR A CA 1
ATOM 4764 C C . TYR A 1 580 ? 8.156 18.078 -4.648 1 98.81 580 TYR A C 1
ATOM 4766 O O . TYR A 1 580 ? 8.57 17.781 -5.773 1 98.81 580 TYR A O 1
ATOM 4774 N N . VAL A 1 581 ? 8.695 19.047 -3.895 1 98.88 581 VAL A N 1
ATOM 4775 C CA . VAL A 1 581 ? 9.711 19.938 -4.449 1 98.88 581 VAL A CA 1
ATOM 4776 C C . VAL A 1 581 ? 10.992 19.141 -4.719 1 98.88 581 VAL A C 1
ATOM 4778 O O . VAL A 1 581 ? 11.641 19.328 -5.75 1 98.88 581 VAL A O 1
ATOM 4781 N N . THR A 1 582 ? 11.352 18.266 -3.793 1 98.88 582 THR A N 1
ATOM 4782 C CA . THR A 1 582 ? 12.5 17.406 -4 1 98.88 582 THR A CA 1
ATOM 4783 C C . THR A 1 582 ? 12.359 16.609 -5.301 1 98.88 582 THR A C 1
ATOM 4785 O O . THR A 1 582 ? 13.289 16.578 -6.113 1 98.88 582 THR A O 1
ATOM 4788 N N . SER A 1 583 ? 11.18 16.031 -5.516 1 98.88 583 SER A N 1
ATOM 4789 C CA . SER A 1 583 ? 10.93 15.227 -6.707 1 98.88 583 SER A CA 1
ATOM 4790 C C . SER A 1 583 ? 10.961 16.078 -7.969 1 98.88 583 SER A C 1
ATOM 4792 O O . SER A 1 583 ? 11.539 15.68 -8.984 1 98.88 583 SER A O 1
ATOM 4794 N N . MET A 1 584 ? 10.367 17.25 -7.879 1 98.81 584 MET A N 1
ATOM 4795 C CA . MET A 1 584 ? 10.344 18.141 -9.031 1 98.81 584 MET A CA 1
ATOM 4796 C C . MET A 1 584 ? 11.742 18.641 -9.359 1 98.81 584 MET A C 1
ATOM 4798 O O . MET A 1 584 ? 12.102 18.781 -10.539 1 98.81 584 MET A O 1
ATOM 4802 N N . VAL A 1 585 ? 12.523 18.938 -8.328 1 98.69 585 VAL A N 1
ATOM 4803 C CA . VAL A 1 585 ? 13.891 19.406 -8.516 1 98.69 585 VAL A CA 1
ATOM 4804 C C . VAL A 1 585 ? 14.734 18.328 -9.195 1 98.69 585 VAL A C 1
ATOM 4806 O O . VAL A 1 585 ? 15.445 18.609 -10.164 1 98.69 585 VAL A O 1
ATOM 4809 N N . LEU A 1 586 ? 14.648 17.125 -8.719 1 98.69 586 LEU A N 1
ATOM 4810 C CA . LEU A 1 586 ? 15.383 16.016 -9.32 1 98.69 586 LEU A CA 1
ATOM 4811 C C . LEU A 1 586 ? 14.898 15.727 -10.734 1 98.69 586 LEU A C 1
ATOM 4813 O O . LEU A 1 586 ? 15.695 15.438 -11.625 1 98.69 586 LEU A O 1
ATOM 4817 N N . GLY A 1 587 ? 13.578 15.859 -10.938 1 98.19 587 GLY A N 1
ATOM 4818 C CA . GLY A 1 587 ? 12.977 15.617 -12.234 1 98.19 587 GLY A CA 1
ATOM 4819 C C . GLY A 1 587 ? 13.258 16.703 -13.242 1 98.19 587 GLY A C 1
ATOM 4820 O O . GLY A 1 587 ? 12.992 16.547 -14.438 1 98.19 587 GLY A O 1
ATOM 4821 N N . ALA A 1 588 ? 13.781 17.781 -12.781 1 97.5 588 ALA A N 1
ATOM 4822 C CA . ALA A 1 588 ? 14.055 18.891 -13.68 1 97.5 588 ALA A CA 1
ATOM 4823 C C . ALA A 1 588 ? 15.258 18.594 -14.57 1 97.5 588 ALA A C 1
ATOM 4825 O O . ALA A 1 588 ? 15.414 19.203 -15.641 1 97.5 588 ALA A O 1
ATOM 4826 N N . GLY A 1 589 ? 16.141 17.688 -14.125 1 96.62 589 GLY A N 1
ATOM 4827 C CA . GLY A 1 589 ? 17.312 17.328 -14.922 1 96.62 589 GLY A CA 1
ATOM 4828 C C . GLY A 1 589 ? 18.359 18.438 -14.984 1 96.62 589 GLY A C 1
ATOM 4829 O O . GLY A 1 589 ? 18.953 18.672 -16.031 1 96.62 589 GLY A O 1
ATOM 4830 N N . SER A 1 590 ? 18.531 19.125 -13.844 1 96.62 590 SER A N 1
ATOM 4831 C CA . SER A 1 590 ? 19.438 20.266 -13.82 1 96.62 590 SER A CA 1
ATOM 4832 C C . SER A 1 590 ? 20.891 19.828 -13.773 1 96.62 590 SER A C 1
ATOM 4834 O O . SER A 1 590 ? 21.797 20.609 -14.078 1 96.62 590 SER A O 1
ATOM 4836 N N . GLY A 1 591 ? 21.141 18.594 -13.258 1 96.81 591 GLY A N 1
ATOM 4837 C CA . GLY A 1 591 ? 22.5 18.094 -13.102 1 96.81 591 GLY A CA 1
ATOM 4838 C C . GLY A 1 591 ? 23.188 18.609 -11.852 1 96.81 591 GLY A C 1
ATOM 4839 O O . GLY A 1 591 ? 24.328 18.25 -11.578 1 96.81 591 GLY A O 1
ATOM 4840 N N . VAL A 1 592 ? 22.484 19.375 -11.031 1 97.81 592 VAL A N 1
ATOM 4841 C CA . VAL A 1 592 ? 23.062 20 -9.844 1 97.81 592 VAL A CA 1
ATOM 4842 C C . VAL A 1 592 ? 23.094 18.984 -8.703 1 97.81 592 VAL A C 1
ATOM 4844 O O . VAL A 1 592 ? 24 19.016 -7.867 1 97.81 592 VAL A O 1
ATOM 4847 N N . PHE A 1 593 ? 22.172 18.109 -8.672 1 98.62 593 PHE A N 1
ATOM 4848 C CA . PHE A 1 593 ? 22.016 17.203 -7.543 1 98.62 593 PHE A CA 1
ATOM 4849 C C . PHE A 1 593 ? 22.406 15.789 -7.918 1 98.62 593 PHE A C 1
ATOM 4851 O O . PHE A 1 593 ? 22.109 15.328 -9.031 1 98.62 593 PHE A O 1
ATOM 4858 N N . LYS A 1 594 ? 23 15.141 -6.977 1 98.31 594 LYS A N 1
ATOM 4859 C CA . LYS A 1 594 ? 23.406 13.75 -7.172 1 98.31 594 LYS A CA 1
ATOM 4860 C C . LYS A 1 594 ? 22.297 12.789 -6.773 1 98.31 594 LYS A C 1
ATOM 4862 O O . LYS A 1 594 ? 22.094 11.758 -7.414 1 98.31 594 LYS A O 1
ATOM 4867 N N . CYS A 1 595 ? 21.656 13.109 -5.672 1 98.5 595 CYS A N 1
ATOM 4868 C CA . CYS A 1 595 ? 20.609 12.25 -5.141 1 98.5 595 CYS A CA 1
ATOM 4869 C C . CYS A 1 595 ? 19.594 13.047 -4.336 1 98.5 595 CYS A C 1
ATOM 4871 O O . CYS A 1 595 ? 19.781 14.242 -4.094 1 98.5 595 CYS A O 1
ATOM 4873 N N . GLY A 1 596 ? 18.469 12.422 -3.994 1 98.81 596 GLY A N 1
ATOM 4874 C CA . GLY A 1 596 ? 17.453 13.078 -3.184 1 98.81 596 GLY A CA 1
ATOM 4875 C C . GLY A 1 596 ? 16.5 12.102 -2.521 1 98.81 596 GLY A C 1
ATOM 4876 O O . GLY A 1 596 ? 16.422 10.93 -2.908 1 98.81 596 GLY A O 1
ATOM 4877 N N . ILE A 1 597 ? 15.812 12.562 -1.47 1 98.94 597 ILE A N 1
ATOM 4878 C CA . ILE A 1 597 ? 14.859 11.781 -0.689 1 98.94 597 ILE A CA 1
ATOM 4879 C C . ILE A 1 597 ? 13.516 12.516 -0.64 1 98.94 597 ILE A C 1
ATOM 4881 O O . ILE A 1 597 ? 13.453 13.688 -0.263 1 98.94 597 ILE A O 1
ATOM 4885 N N . ALA A 1 598 ? 12.492 11.906 -1.024 1 98.94 598 ALA A N 1
ATOM 4886 C CA . ALA A 1 598 ? 11.141 12.445 -0.898 1 98.94 598 ALA A CA 1
ATOM 4887 C C . ALA A 1 598 ? 10.305 11.609 0.065 1 98.94 598 ALA A C 1
ATOM 4889 O O . ALA A 1 598 ? 10.094 10.414 -0.161 1 98.94 598 ALA A O 1
ATOM 4890 N N . VAL A 1 599 ? 9.836 12.211 1.143 1 98.88 599 VAL A N 1
ATOM 4891 C CA . VAL A 1 599 ? 8.984 11.531 2.111 1 98.88 599 VAL A CA 1
ATOM 4892 C C . VAL A 1 599 ? 7.547 12.023 1.976 1 98.88 599 VAL A C 1
ATOM 4894 O O . VAL A 1 599 ? 7.285 13.227 2.076 1 98.88 599 VAL A O 1
ATOM 4897 N N . ALA A 1 600 ? 6.605 11.141 1.7 1 98.69 600 ALA A N 1
ATOM 4898 C CA . ALA A 1 600 ? 5.172 11.398 1.592 1 98.69 600 ALA A CA 1
ATOM 4899 C C . ALA A 1 600 ? 4.895 12.57 0.647 1 98.69 600 ALA A C 1
ATOM 4901 O O . ALA A 1 600 ? 4.18 13.508 1.003 1 98.69 600 ALA A O 1
ATOM 4902 N N . PRO A 1 601 ? 5.445 12.516 -0.556 1 98.81 601 PRO A N 1
ATOM 4903 C CA . PRO A 1 601 ? 5.316 13.648 -1.474 1 98.81 601 PRO A CA 1
ATOM 4904 C C . PRO A 1 601 ? 3.936 13.727 -2.121 1 98.81 601 PRO A C 1
ATOM 4906 O O . PRO A 1 601 ? 3.324 12.695 -2.406 1 98.81 601 PRO A O 1
ATOM 4909 N N . VAL A 1 602 ? 3.506 14.914 -2.361 1 98.44 602 VAL A N 1
ATOM 4910 C CA . VAL A 1 602 ? 2.486 15.125 -3.385 1 98.44 602 VAL A CA 1
ATOM 4911 C C . VAL A 1 602 ? 3.086 14.883 -4.77 1 98.44 602 VAL A C 1
ATOM 4913 O O . VAL A 1 602 ? 4.27 15.141 -4.992 1 98.44 602 VAL A O 1
ATOM 4916 N N . SER A 1 603 ? 2.357 14.344 -5.664 1 97.44 603 SER A N 1
ATOM 4917 C CA . SER A 1 603 ? 2.873 14.094 -7.008 1 97.44 603 SER A CA 1
ATOM 4918 C C . SER A 1 603 ? 1.98 14.719 -8.07 1 97.44 603 SER A C 1
ATOM 4920 O O . SER A 1 603 ? 2.441 15.031 -9.172 1 97.44 603 SER A O 1
ATOM 4922 N N . ARG A 1 604 ? 0.712 14.852 -7.73 1 96.88 604 ARG A N 1
ATOM 4923 C CA . ARG A 1 604 ? -0.319 15.453 -8.562 1 96.88 604 ARG A CA 1
ATOM 4924 C C . ARG A 1 604 ? -1.332 16.219 -7.719 1 96.88 604 ARG A C 1
ATOM 4926 O O . ARG A 1 604 ? -1.945 15.648 -6.812 1 96.88 604 ARG A O 1
ATOM 4933 N N . TRP A 1 605 ? -1.51 17.438 -8.086 1 98.25 605 TRP A N 1
ATOM 4934 C CA . TRP A 1 605 ? -2.312 18.312 -7.234 1 98.25 605 TRP A CA 1
ATOM 4935 C C . TRP A 1 605 ? -3.793 17.953 -7.332 1 98.25 605 TRP A C 1
ATOM 4937 O O . TRP A 1 605 ? -4.555 18.172 -6.387 1 98.25 605 TRP A O 1
ATOM 4947 N N . GLU A 1 606 ? -4.223 17.297 -8.375 1 97.19 606 GLU A N 1
ATOM 4948 C CA . GLU A 1 606 ? -5.605 16.844 -8.5 1 97.19 606 GLU A CA 1
ATOM 4949 C C . GLU A 1 606 ? -5.926 15.758 -7.484 1 97.19 606 GLU A C 1
ATOM 4951 O O . GLU A 1 606 ? -7.094 15.461 -7.23 1 97.19 606 GLU A O 1
ATOM 4956 N N . TYR A 1 607 ? -4.871 15.141 -6.949 1 97.06 607 TYR A N 1
ATOM 4957 C CA . TYR A 1 607 ? -5.078 14.062 -5.984 1 97.06 607 TYR A CA 1
ATOM 4958 C C . TYR A 1 607 ? -5.121 14.602 -4.562 1 97.06 607 TYR A C 1
ATOM 4960 O O . TYR A 1 607 ? -5.418 13.867 -3.619 1 97.06 607 TYR A O 1
ATOM 4968 N N . TYR A 1 608 ? -4.793 15.844 -4.309 1 98.12 608 TYR A N 1
ATOM 4969 C CA . TYR A 1 608 ? -4.762 16.422 -2.975 1 98.12 608 TYR A CA 1
ATOM 4970 C C . TYR A 1 608 ? -6.074 17.141 -2.658 1 98.12 608 TYR A C 1
ATOM 4972 O O . TYR A 1 608 ? -6.945 17.266 -3.523 1 98.12 608 TYR A O 1
ATOM 4980 N N . ASP A 1 609 ? -6.277 17.531 -1.448 1 98.25 609 ASP A N 1
ATOM 4981 C CA . ASP A 1 609 ? -7.586 18.016 -1.025 1 98.25 609 ASP A CA 1
ATOM 4982 C C . ASP A 1 609 ? -7.918 19.344 -1.713 1 98.25 609 ASP A C 1
ATOM 4984 O O . ASP A 1 609 ? -7.016 20.109 -2.076 1 98.25 609 ASP A O 1
ATOM 4988 N N . SER A 1 610 ? -9.141 19.641 -1.849 1 98.25 610 SER A N 1
ATOM 4989 C CA . SER A 1 610 ? -9.672 20.797 -2.588 1 98.25 610 SER A CA 1
ATOM 4990 C C . SER A 1 610 ? -9.312 22.109 -1.901 1 98.25 610 SER A C 1
ATOM 4992 O O . SER A 1 610 ? -8.891 23.062 -2.559 1 98.25 610 SER A O 1
ATOM 4994 N N . VAL A 1 611 ? -9.406 22.172 -0.549 1 98 611 VAL A N 1
ATOM 4995 C CA . VAL A 1 611 ? -9.25 23.438 0.182 1 98 611 VAL A CA 1
ATOM 4996 C C . VAL A 1 611 ? -7.832 23.969 -0.006 1 98 611 VAL A C 1
ATOM 4998 O O . VAL A 1 611 ? -7.648 25.141 -0.351 1 98 611 VAL A O 1
ATOM 5001 N N . TYR A 1 612 ? -6.883 23.172 0.154 1 98.19 612 TYR A N 1
ATOM 5002 C CA . TYR A 1 612 ? -5.492 23.578 0.002 1 98.19 612 TYR A CA 1
ATOM 5003 C C . TYR A 1 612 ? -5.164 23.859 -1.459 1 98.19 612 TYR A C 1
ATOM 5005 O O . TYR A 1 612 ? -4.625 24.922 -1.787 1 98.19 612 TYR A O 1
ATOM 5013 N N . THR A 1 613 ? -5.453 22.938 -2.328 1 98.62 613 THR A N 1
ATOM 5014 C CA . THR A 1 613 ? -5.008 22.984 -3.717 1 98.62 613 THR A CA 1
ATOM 5015 C C . THR A 1 613 ? -5.641 24.172 -4.441 1 98.62 613 THR A C 1
ATOM 5017 O O . THR A 1 613 ? -4.949 24.922 -5.137 1 98.62 613 THR A O 1
ATOM 5020 N N . GLU A 1 614 ? -6.93 24.344 -4.273 1 98.44 614 GLU A N 1
ATOM 5021 C CA . GLU A 1 614 ? -7.645 25.359 -5.047 1 98.44 614 GLU A CA 1
ATOM 5022 C C . GLU A 1 614 ? -7.309 26.766 -4.559 1 98.44 614 GLU A C 1
ATOM 5024 O O . GLU A 1 614 ? -7.441 27.734 -5.309 1 98.44 614 GLU A O 1
ATOM 5029 N N . ARG A 1 615 ? -6.867 26.828 -3.311 1 98.06 615 ARG A N 1
ATOM 5030 C CA . ARG A 1 615 ? -6.379 28.094 -2.787 1 98.06 615 ARG A CA 1
ATOM 5031 C C . ARG A 1 615 ? -5.211 28.625 -3.615 1 98.06 615 ARG A C 1
ATOM 5033 O O . ARG A 1 615 ? -5.121 29.828 -3.887 1 98.06 615 ARG A O 1
ATOM 5040 N N . TYR A 1 616 ? -4.379 27.734 -4.074 1 98.56 616 TYR A N 1
ATOM 5041 C CA . TYR A 1 616 ? -3.129 28.156 -4.699 1 98.56 616 TYR A CA 1
ATOM 5042 C C . TYR A 1 616 ? -3.16 27.906 -6.203 1 98.56 616 TYR A C 1
ATOM 5044 O O . TYR A 1 616 ? -2.445 28.562 -6.961 1 98.56 616 TYR A O 1
ATOM 5052 N N . MET A 1 617 ? -4.043 27.016 -6.645 1 98.5 617 MET A N 1
ATOM 5053 C CA . MET A 1 617 ? -3.986 26.578 -8.039 1 98.5 617 MET A CA 1
ATOM 5054 C C . MET A 1 617 ? -5.277 26.938 -8.766 1 98.5 617 MET A C 1
ATOM 5056 O O . MET A 1 617 ? -5.355 26.828 -9.992 1 98.5 617 MET A O 1
ATOM 5060 N N . GLY A 1 618 ? -6.254 27.453 -8.078 1 98 618 GLY A N 1
ATOM 5061 C CA . GLY A 1 618 ? -7.559 27.578 -8.711 1 98 618 GLY A CA 1
ATOM 5062 C C . GLY A 1 618 ? -8.211 26.25 -9.008 1 98 618 GLY A C 1
ATOM 5063 O O . GLY A 1 618 ? -7.883 25.234 -8.383 1 98 618 GLY A O 1
ATOM 5064 N N . LEU A 1 619 ? -9.227 26.219 -9.891 1 98.12 619 LEU A N 1
ATOM 5065 C CA . LEU A 1 619 ? -9.977 25 -10.188 1 98.12 619 LEU A CA 1
ATOM 5066 C C . LEU A 1 619 ? -9.328 24.219 -11.312 1 98.12 619 LEU A C 1
ATOM 5068 O O . LEU A 1 619 ? -8.797 24.812 -12.258 1 98.12 619 LEU A O 1
ATOM 5072 N N . PRO A 1 620 ? -9.336 22.859 -11.203 1 97.88 620 PRO A N 1
ATOM 5073 C CA . PRO A 1 620 ? -8.758 22.031 -12.25 1 97.88 620 PRO A CA 1
ATOM 5074 C C . PRO A 1 620 ? -9.695 21.828 -13.438 1 97.88 620 PRO A C 1
ATOM 5076 O O . PRO A 1 620 ? -9.984 20.688 -13.812 1 97.88 620 PRO A O 1
ATOM 5079 N N . THR A 1 621 ? -10.18 22.859 -14.016 1 97.38 621 THR A N 1
ATOM 5080 C CA . THR A 1 621 ? -11.047 22.828 -15.188 1 97.38 621 THR A CA 1
ATOM 5081 C C . THR A 1 621 ? -10.398 23.562 -16.359 1 97.38 621 THR A C 1
ATOM 5083 O O . THR A 1 621 ? -9.531 24.422 -16.156 1 97.38 621 THR A O 1
ATOM 5086 N N . PRO A 1 622 ? -10.797 23.25 -17.578 1 96.75 622 PRO A N 1
ATOM 5087 C CA . PRO A 1 622 ? -10.227 23.938 -18.734 1 96.75 622 PRO A CA 1
ATOM 5088 C C . PRO A 1 622 ? -10.461 25.438 -18.719 1 96.75 622 PRO A C 1
ATOM 5090 O O . PRO A 1 622 ? -9.625 26.203 -19.203 1 96.75 622 PRO A O 1
ATOM 5093 N N . GLU A 1 623 ? -11.57 25.859 -18.109 1 97 623 GLU A N 1
ATOM 5094 C CA . GLU A 1 623 ? -11.938 27.266 -18.094 1 97 623 GLU A CA 1
ATOM 5095 C C . GLU A 1 623 ? -11.125 28.031 -17.047 1 97 623 GLU A C 1
ATOM 5097 O O . GLU A 1 623 ? -11.102 29.25 -17.031 1 97 623 GLU A O 1
ATOM 5102 N N . ASP A 1 624 ? -10.445 27.25 -16.219 1 97.31 624 ASP A N 1
ATOM 5103 C CA . ASP A 1 624 ? -9.688 27.922 -15.156 1 97.31 624 ASP A CA 1
ATOM 5104 C C . ASP A 1 624 ? -8.203 27.578 -15.242 1 97.31 624 ASP A C 1
ATOM 5106 O O . ASP A 1 624 ? -7.48 28.109 -16.078 1 97.31 624 ASP A O 1
ATOM 5110 N N . ASN A 1 625 ? -7.684 26.562 -14.547 1 98.25 625 ASN A N 1
ATOM 5111 C CA . ASN A 1 625 ? -6.238 26.406 -14.43 1 98.25 625 ASN A CA 1
ATOM 5112 C C . ASN A 1 625 ? -5.805 24.969 -14.727 1 98.25 625 ASN A C 1
ATOM 5114 O O . ASN A 1 625 ? -4.812 24.484 -14.172 1 98.25 625 ASN A O 1
ATOM 5118 N N . LEU A 1 626 ? -6.496 24.25 -15.57 1 97.69 626 LEU A N 1
ATOM 5119 C CA . LEU A 1 626 ? -6.234 22.844 -15.859 1 97.69 626 LEU A CA 1
ATOM 5120 C C . LEU A 1 626 ? -4.82 22.656 -16.391 1 97.69 626 LEU A C 1
ATOM 5122 O O . LEU A 1 626 ? -4.152 21.672 -16.062 1 97.69 626 LEU A O 1
ATOM 5126 N N . ASP A 1 627 ? -4.32 23.516 -17.203 1 97.25 627 ASP A N 1
ATOM 5127 C CA . ASP A 1 627 ? -3.01 23.391 -17.844 1 97.25 627 ASP A CA 1
ATOM 5128 C C . ASP A 1 627 ? -1.896 23.359 -16.797 1 97.25 627 ASP A C 1
ATOM 5130 O O . ASP A 1 627 ? -0.956 22.578 -16.906 1 97.25 627 ASP A O 1
ATOM 5134 N N . HIS A 1 628 ? -1.986 24.234 -15.844 1 97.44 628 HIS A N 1
ATOM 5135 C CA . HIS A 1 628 ? -0.941 24.266 -14.82 1 97.44 628 HIS A CA 1
ATOM 5136 C C . HIS A 1 628 ? -1.037 23.062 -13.898 1 97.44 628 HIS A C 1
ATOM 5138 O O . HIS A 1 628 ? -0.025 22.594 -13.359 1 97.44 628 HIS A O 1
ATOM 5144 N N . TYR A 1 629 ? -2.289 22.578 -13.711 1 97.44 629 TYR A N 1
ATOM 5145 C CA . TYR A 1 629 ? -2.422 21.312 -12.992 1 97.44 629 TYR A CA 1
ATOM 5146 C C . TYR A 1 629 ? -1.662 20.203 -13.703 1 97.44 629 TYR A C 1
ATOM 5148 O O . TYR A 1 629 ? -0.942 19.422 -13.07 1 97.44 629 TYR A O 1
ATOM 5156 N N . ARG A 1 630 ? -1.728 20.141 -15.008 1 95.44 630 ARG A N 1
ATOM 5157 C CA . ARG A 1 630 ? -1.122 19.094 -15.82 1 95.44 630 ARG A CA 1
ATOM 5158 C C . ARG A 1 630 ? 0.395 19.25 -15.867 1 95.44 630 ARG A C 1
ATOM 5160 O O . ARG A 1 630 ? 1.12 18.25 -15.969 1 95.44 630 ARG A O 1
ATOM 5167 N N . ASN A 1 631 ? 0.845 20.453 -15.734 1 94.94 631 ASN A N 1
ATOM 5168 C CA . ASN A 1 631 ? 2.271 20.719 -15.898 1 94.94 631 ASN A CA 1
ATOM 5169 C C . ASN A 1 631 ? 2.994 20.734 -14.555 1 94.94 631 ASN A C 1
ATOM 5171 O O . ASN A 1 631 ? 4.168 21.109 -14.484 1 94.94 631 ASN A O 1
ATOM 5175 N N . SER A 1 632 ? 2.34 20.359 -13.516 1 97 632 SER A N 1
ATOM 5176 C CA . SER A 1 632 ? 2.951 20.422 -12.188 1 97 632 SER A CA 1
ATOM 5177 C C . SER A 1 632 ? 3.055 19.016 -11.578 1 97 632 SER A C 1
ATOM 5179 O O . SER A 1 632 ? 3.119 18.891 -10.352 1 97 632 SER A O 1
ATOM 5181 N N . THR A 1 633 ? 3.074 17.984 -12.391 1 97.12 633 THR A N 1
ATOM 5182 C CA . THR A 1 633 ? 3.076 16.625 -11.883 1 97.12 633 THR A CA 1
ATOM 5183 C C . THR A 1 633 ? 4.492 16.047 -11.867 1 97.12 633 THR A C 1
ATOM 5185 O O . THR A 1 633 ? 5.297 16.359 -12.75 1 97.12 633 THR A O 1
ATOM 5188 N N . VAL A 1 634 ? 4.832 15.203 -10.898 1 98.12 634 VAL A N 1
ATOM 5189 C CA . VAL A 1 634 ? 6.125 14.531 -10.781 1 98.12 634 VAL A CA 1
ATOM 5190 C C . VAL A 1 634 ? 6.266 13.484 -11.891 1 98.12 634 VAL A C 1
ATOM 5192 O O . VAL A 1 634 ? 7.34 13.336 -12.477 1 98.12 634 VAL A O 1
ATOM 5195 N N . MET A 1 635 ? 5.188 12.781 -12.266 1 96.81 635 MET A N 1
ATOM 5196 C CA . MET A 1 635 ? 5.184 11.641 -13.18 1 96.81 635 MET A CA 1
ATOM 5197 C C . MET A 1 635 ? 5.668 12.055 -14.57 1 96.81 635 MET A C 1
ATOM 5199 O O . MET A 1 635 ? 6.332 11.273 -15.258 1 96.81 635 MET A O 1
ATOM 5203 N N . SER A 1 636 ? 5.371 13.266 -14.93 1 96.25 636 SER A N 1
ATOM 5204 C CA . SER A 1 636 ? 5.727 13.734 -16.266 1 96.25 636 SER A CA 1
ATOM 5205 C C . SER A 1 636 ? 7.234 13.938 -16.391 1 96.25 636 SER A C 1
ATOM 5207 O O . SER A 1 636 ? 7.746 14.109 -17.5 1 96.25 636 SER A O 1
ATOM 5209 N N . ARG A 1 637 ? 7.98 13.828 -15.312 1 97.38 637 ARG A N 1
ATOM 5210 C CA . ARG A 1 637 ? 9.422 14.062 -15.305 1 97.38 637 ARG A CA 1
ATOM 5211 C C . ARG A 1 637 ? 10.188 12.766 -15.047 1 97.38 637 ARG A C 1
ATOM 5213 O O . ARG A 1 637 ? 11.398 12.789 -14.82 1 97.38 637 ARG A O 1
ATOM 5220 N N . ALA A 1 638 ? 9.562 11.688 -15.094 1 98 638 ALA A N 1
ATOM 5221 C CA . ALA A 1 638 ? 10.094 10.398 -14.664 1 98 638 ALA A CA 1
ATOM 5222 C C . ALA A 1 638 ? 11.391 10.062 -15.391 1 98 638 ALA A C 1
ATOM 5224 O O . ALA A 1 638 ? 12.328 9.547 -14.781 1 98 638 ALA A O 1
ATOM 5225 N N . GLU A 1 639 ? 11.555 10.367 -16.672 1 97.88 639 GLU A N 1
ATOM 5226 C CA . GLU A 1 639 ? 12.711 10.016 -17.484 1 97.88 639 GLU A CA 1
ATOM 5227 C C . GLU A 1 639 ? 13.984 10.656 -16.938 1 97.88 639 GLU A C 1
ATOM 5229 O O . GLU A 1 639 ? 15.07 10.086 -17.062 1 97.88 639 GLU A O 1
ATOM 5234 N N . ASN A 1 640 ? 13.82 11.797 -16.344 1 97.94 640 ASN A N 1
ATOM 5235 C CA . ASN A 1 640 ? 14.969 12.562 -15.891 1 97.94 640 ASN A CA 1
ATOM 5236 C C . ASN A 1 640 ? 15.586 11.961 -14.633 1 97.94 640 ASN A C 1
ATOM 5238 O O . ASN A 1 640 ? 16.719 12.273 -14.273 1 97.94 640 ASN A O 1
ATOM 5242 N N . PHE A 1 641 ? 14.898 11.102 -14.008 1 98.56 641 PHE A N 1
ATOM 5243 C CA . PHE A 1 641 ? 15.406 10.492 -12.781 1 98.56 641 PHE A CA 1
ATOM 5244 C C . PHE A 1 641 ? 16.5 9.492 -13.094 1 98.56 641 PHE A C 1
ATOM 5246 O O . PHE A 1 641 ? 17.203 9.016 -12.195 1 98.56 641 PHE A O 1
ATOM 5253 N N . LYS A 1 642 ? 16.703 9.156 -14.32 1 97.44 642 LYS A N 1
ATOM 5254 C CA . LYS A 1 642 ? 17.781 8.242 -14.719 1 97.44 642 LYS A CA 1
ATOM 5255 C C . LYS A 1 642 ? 19.141 8.797 -14.352 1 97.44 642 LYS A C 1
ATOM 5257 O O . LYS A 1 642 ? 20.109 8.047 -14.203 1 97.44 642 LYS A O 1
ATOM 5262 N N . GLN A 1 643 ? 19.219 10.109 -14.102 1 96.31 643 GLN A N 1
ATOM 5263 C CA . GLN A 1 643 ? 20.5 10.773 -13.891 1 96.31 643 GLN A CA 1
ATOM 5264 C C . GLN A 1 643 ? 20.797 10.969 -12.406 1 96.31 643 GLN A C 1
ATOM 5266 O O . GLN A 1 643 ? 21.859 11.461 -12.039 1 96.31 643 GLN A O 1
ATOM 5271 N N . VAL A 1 644 ? 19.859 10.586 -11.578 1 98 644 VAL A N 1
ATOM 5272 C CA . VAL A 1 644 ? 20 10.844 -10.148 1 98 644 VAL A CA 1
ATOM 5273 C C . VAL A 1 644 ? 19.594 9.602 -9.359 1 98 644 VAL A C 1
ATOM 5275 O O . VAL A 1 644 ? 18.922 8.711 -9.883 1 98 644 VAL A O 1
ATOM 5278 N N . GLU A 1 645 ? 20.078 9.492 -8.141 1 98.19 645 GLU A N 1
ATOM 5279 C CA . GLU A 1 645 ? 19.578 8.5 -7.203 1 98.19 645 GLU A CA 1
ATOM 5280 C C . GLU A 1 645 ? 18.391 9.039 -6.406 1 98.19 645 GLU A C 1
ATOM 5282 O O . GLU A 1 645 ? 18.406 10.195 -5.977 1 98.19 645 GLU A O 1
ATOM 5287 N N . TYR A 1 646 ? 17.406 8.242 -6.277 1 98.81 646 TYR A N 1
ATOM 5288 C CA . TYR A 1 646 ? 16.141 8.703 -5.703 1 98.81 646 TYR A CA 1
ATOM 5289 C C . TYR A 1 646 ? 15.617 7.719 -4.672 1 98.81 646 TYR A C 1
ATOM 5291 O O . TYR A 1 646 ? 15.547 6.516 -4.934 1 98.81 646 TYR A O 1
ATOM 5299 N N . LEU A 1 647 ? 15.281 8.156 -3.447 1 98.88 647 LEU A N 1
ATOM 5300 C CA . LEU A 1 647 ? 14.625 7.375 -2.404 1 98.88 647 LEU A CA 1
ATOM 5301 C C . LEU A 1 647 ? 13.219 7.895 -2.141 1 98.88 647 LEU A C 1
ATOM 5303 O O . LEU A 1 647 ? 13.047 9.047 -1.731 1 98.88 647 LEU A O 1
ATOM 5307 N N . LEU A 1 648 ? 12.219 7.113 -2.426 1 98.94 648 LEU A N 1
ATOM 5308 C CA . LEU A 1 648 ? 10.805 7.43 -2.238 1 98.94 648 LEU A CA 1
ATOM 5309 C C . LEU A 1 648 ? 10.25 6.719 -1.008 1 98.94 648 LEU A C 1
ATOM 5311 O O . LEU A 1 648 ? 10.258 5.484 -0.942 1 98.94 648 LEU A O 1
ATOM 5315 N N . ILE A 1 649 ? 9.797 7.469 0.018 1 98.88 649 ILE A N 1
ATOM 5316 C CA . ILE A 1 649 ? 9.312 6.898 1.269 1 98.88 649 ILE A CA 1
ATOM 5317 C C . ILE A 1 649 ? 7.855 7.309 1.49 1 98.88 649 ILE A C 1
ATOM 5319 O O . ILE A 1 649 ? 7.484 8.453 1.234 1 98.88 649 ILE A O 1
ATOM 5323 N N . HIS A 1 650 ? 7.012 6.449 1.974 1 98.81 650 HIS A N 1
ATOM 5324 C CA . HIS A 1 650 ? 5.621 6.809 2.23 1 98.81 650 HIS A CA 1
ATOM 5325 C C . HIS A 1 650 ? 5.012 5.914 3.305 1 98.81 650 HIS A C 1
ATOM 5327 O O . HIS A 1 650 ? 5.387 4.746 3.432 1 98.81 650 HIS A O 1
ATOM 5333 N N . GLY A 1 651 ? 4.102 6.398 4.145 1 98.56 651 GLY A N 1
ATOM 5334 C CA . GLY A 1 651 ? 3.279 5.594 5.031 1 98.56 651 GLY A CA 1
ATOM 5335 C C . GLY A 1 651 ? 2.031 5.051 4.363 1 98.56 651 GLY A C 1
ATOM 5336 O O . GLY A 1 651 ? 1.362 5.766 3.611 1 98.56 651 GLY A O 1
ATOM 5337 N N . THR A 1 652 ? 1.626 3.844 4.66 1 97.94 652 THR A N 1
ATOM 5338 C CA . THR A 1 652 ? 0.527 3.209 3.941 1 97.94 652 THR A CA 1
ATOM 5339 C C . THR A 1 652 ? -0.817 3.752 4.418 1 97.94 652 THR A C 1
ATOM 5341 O O . THR A 1 652 ? -1.833 3.596 3.74 1 97.94 652 THR A O 1
ATOM 5344 N N . ALA A 1 653 ? -0.873 4.336 5.602 1 97.06 653 ALA A N 1
ATOM 5345 C CA . ALA A 1 653 ? -2.121 4.852 6.156 1 97.06 653 ALA A CA 1
ATOM 5346 C C . ALA A 1 653 ? -2.098 6.379 6.227 1 97.06 653 ALA A C 1
ATOM 5348 O O . ALA A 1 653 ? -2.676 6.969 7.141 1 97.06 653 ALA A O 1
ATOM 5349 N N . ASP A 1 654 ? -1.33 7 5.359 1 97.81 654 ASP A N 1
ATOM 5350 C CA . ASP A 1 654 ? -1.299 8.453 5.262 1 97.81 654 ASP A CA 1
ATOM 5351 C C . ASP A 1 654 ? -2.682 9.016 4.93 1 97.81 654 ASP A C 1
ATOM 5353 O O . ASP A 1 654 ? -3.203 8.781 3.838 1 97.81 654 ASP A O 1
ATOM 5357 N N . ASP A 1 655 ? -3.271 9.75 5.828 1 96.25 655 ASP A N 1
ATOM 5358 C CA . ASP A 1 655 ? -4.633 10.25 5.652 1 96.25 655 ASP A CA 1
ATOM 5359 C C . ASP A 1 655 ? -4.621 11.68 5.105 1 96.25 655 ASP A C 1
ATOM 5361 O O . ASP A 1 655 ? -5.676 12.305 4.977 1 96.25 655 ASP A O 1
ATOM 5365 N N . ASN A 1 656 ? -3.426 12.203 4.883 1 97.69 656 ASN A N 1
ATOM 5366 C CA . ASN A 1 656 ? -3.26 13.555 4.352 1 97.69 656 ASN A CA 1
ATOM 5367 C C . ASN A 1 656 ? -2.805 13.531 2.895 1 97.69 656 ASN A C 1
ATOM 5369 O O . ASN A 1 656 ? -3.582 13.844 1.991 1 97.69 656 ASN A O 1
ATOM 5373 N N . VAL A 1 657 ? -1.61 13.148 2.68 1 98.31 657 VAL A N 1
ATOM 5374 C CA . VAL A 1 657 ? -1.119 12.828 1.345 1 98.31 657 VAL A CA 1
ATOM 5375 C C . VAL A 1 657 ? -1.198 11.32 1.111 1 98.31 657 VAL A C 1
ATOM 5377 O O . VAL A 1 657 ? -0.298 10.578 1.509 1 98.31 657 VAL A O 1
ATOM 5380 N N . HIS A 1 658 ? -2.195 10.93 0.416 1 97.88 658 HIS A N 1
ATOM 5381 C CA . HIS A 1 658 ? -2.523 9.508 0.351 1 97.88 658 HIS A CA 1
ATOM 5382 C C . HIS A 1 658 ? -1.469 8.734 -0.432 1 97.88 658 HIS A C 1
ATOM 5384 O O . HIS A 1 658 ? -0.824 9.289 -1.326 1 97.88 658 HIS A O 1
ATOM 5390 N N . PHE A 1 659 ? -1.344 7.492 -0.153 1 98.12 659 PHE A N 1
ATOM 5391 C CA . PHE A 1 659 ? -0.362 6.594 -0.747 1 98.12 659 PHE A CA 1
ATOM 5392 C C . PHE A 1 659 ? -0.459 6.613 -2.268 1 98.12 659 PHE A C 1
ATOM 5394 O O . PHE A 1 659 ? 0.513 6.309 -2.961 1 98.12 659 PHE A O 1
ATOM 5401 N N . GLN A 1 660 ? -1.612 6.949 -2.852 1 97.44 660 GLN A N 1
ATOM 5402 C CA . GLN A 1 660 ? -1.839 7.07 -4.289 1 97.44 660 GLN A CA 1
ATOM 5403 C C . GLN A 1 660 ? -0.759 7.926 -4.941 1 97.44 660 GLN A C 1
ATOM 5405 O O . GLN A 1 660 ? -0.333 7.645 -6.066 1 97.44 660 GLN A O 1
ATOM 5410 N N . GLN A 1 661 ? -0.341 8.961 -4.219 1 97.62 661 GLN A N 1
ATOM 5411 C CA . GLN A 1 661 ? 0.661 9.883 -4.742 1 97.62 661 GLN A CA 1
ATOM 5412 C C . GLN A 1 661 ? 1.98 9.172 -5.012 1 97.62 661 GLN A C 1
ATOM 5414 O O . GLN A 1 661 ? 2.502 9.219 -6.129 1 97.62 661 GLN A O 1
ATOM 5419 N N . SER A 1 662 ? 2.479 8.43 -4.094 1 98.25 662 SER A N 1
ATOM 5420 C CA . SER A 1 662 ? 3.734 7.699 -4.246 1 98.25 662 SER A CA 1
ATOM 5421 C C . SER A 1 662 ? 3.568 6.492 -5.16 1 98.25 662 SER A C 1
ATOM 5423 O O . SER A 1 662 ? 4.488 6.133 -5.898 1 98.25 662 SER A O 1
ATOM 5425 N N . ALA A 1 663 ? 2.367 5.871 -5.117 1 97.81 663 ALA A N 1
ATOM 5426 C CA . ALA A 1 663 ? 2.096 4.766 -6.031 1 97.81 663 ALA A CA 1
ATOM 5427 C C . ALA A 1 663 ? 2.23 5.211 -7.484 1 97.81 663 ALA A C 1
ATOM 5429 O O . ALA A 1 663 ? 2.801 4.492 -8.305 1 97.81 663 ALA A O 1
ATOM 5430 N N . GLN A 1 664 ? 1.771 6.391 -7.781 1 96.88 664 GLN A N 1
ATOM 5431 C CA . GLN A 1 664 ? 1.844 6.906 -9.148 1 96.88 664 GLN A CA 1
ATOM 5432 C C . GLN A 1 664 ? 3.277 7.273 -9.516 1 96.88 664 GLN A C 1
ATOM 5434 O O . GLN A 1 664 ? 3.693 7.086 -10.664 1 96.88 664 GLN A O 1
ATOM 5439 N N . ILE A 1 665 ? 4.02 7.832 -8.57 1 97.94 665 ILE A N 1
ATOM 5440 C CA . ILE A 1 665 ? 5.426 8.125 -8.828 1 97.94 665 ILE A CA 1
ATOM 5441 C C . ILE A 1 665 ? 6.168 6.836 -9.156 1 97.94 665 ILE A C 1
ATOM 5443 O O . ILE A 1 665 ? 6.883 6.762 -10.164 1 97.94 665 ILE A O 1
ATOM 5447 N N . SER A 1 666 ? 6.004 5.832 -8.336 1 97.94 666 SER A N 1
ATOM 5448 C CA . SER A 1 666 ? 6.672 4.551 -8.531 1 97.94 666 SER A CA 1
ATOM 5449 C C . SER A 1 666 ? 6.344 3.953 -9.891 1 97.94 666 SER A C 1
ATOM 5451 O O . SER A 1 666 ? 7.234 3.486 -10.602 1 97.94 666 SER A O 1
ATOM 5453 N N . LYS A 1 667 ? 5.066 3.932 -10.258 1 97.25 667 LYS A N 1
ATOM 5454 C CA . LYS A 1 667 ? 4.641 3.385 -11.539 1 97.25 667 LYS A CA 1
ATOM 5455 C C . LYS A 1 667 ? 5.316 4.113 -12.703 1 97.25 667 LYS A C 1
ATOM 5457 O O . LYS A 1 667 ? 5.805 3.48 -13.641 1 97.25 667 LYS A O 1
ATOM 5462 N N . ALA A 1 668 ? 5.324 5.438 -12.617 1 97.31 668 ALA A N 1
ATOM 5463 C CA . ALA A 1 668 ? 5.926 6.238 -13.68 1 97.31 668 ALA A CA 1
ATOM 5464 C C . ALA A 1 668 ? 7.418 5.949 -13.805 1 97.31 668 ALA A C 1
ATOM 5466 O O . ALA A 1 668 ? 7.945 5.859 -14.922 1 97.31 668 ALA A O 1
ATOM 5467 N N . LEU A 1 669 ? 8.141 5.879 -12.672 1 98.56 669 LEU A N 1
ATOM 5468 C CA . LEU A 1 669 ? 9.578 5.602 -12.688 1 98.56 669 LEU A CA 1
ATOM 5469 C C . LEU A 1 669 ? 9.852 4.211 -13.258 1 98.56 669 LEU A C 1
ATOM 5471 O O . LEU A 1 669 ? 10.766 4.039 -14.062 1 98.56 669 LEU A O 1
ATOM 5475 N N . VAL A 1 670 ? 9.039 3.189 -12.867 1 98.31 670 VAL A N 1
ATOM 5476 C CA . VAL A 1 670 ? 9.18 1.824 -13.367 1 98.31 670 VAL A CA 1
ATOM 5477 C C . VAL A 1 670 ? 8.945 1.796 -14.875 1 98.31 670 VAL A C 1
ATOM 5479 O O . VAL A 1 670 ? 9.711 1.18 -15.617 1 98.31 670 VAL A O 1
ATOM 5482 N N . ASP A 1 671 ? 7.938 2.488 -15.328 1 97.19 671 ASP A N 1
ATOM 5483 C CA . ASP A 1 671 ? 7.613 2.547 -16.75 1 97.19 671 ASP A CA 1
ATOM 5484 C C . ASP A 1 671 ? 8.742 3.191 -17.547 1 97.19 671 ASP A C 1
ATOM 5486 O O . ASP A 1 671 ? 8.984 2.836 -18.703 1 97.19 671 ASP A O 1
ATOM 5490 N N . ALA A 1 672 ? 9.422 4.125 -16.922 1 97.88 672 ALA A N 1
ATOM 5491 C CA . ALA A 1 672 ? 10.516 4.828 -17.578 1 97.88 672 ALA A CA 1
ATOM 5492 C C . ALA A 1 672 ? 11.812 4.031 -17.469 1 97.88 672 ALA A C 1
ATOM 5494 O O . ALA A 1 672 ? 12.836 4.426 -18.031 1 97.88 672 ALA A O 1
ATOM 5495 N N . GLY A 1 673 ? 11.836 2.928 -16.75 1 97.75 673 GLY A N 1
ATOM 5496 C CA . GLY A 1 673 ? 13.031 2.107 -16.578 1 97.75 673 GLY A CA 1
ATOM 5497 C C . GLY A 1 673 ? 14.023 2.695 -15.602 1 97.75 673 GLY A C 1
ATOM 5498 O O . GLY A 1 673 ? 15.219 2.406 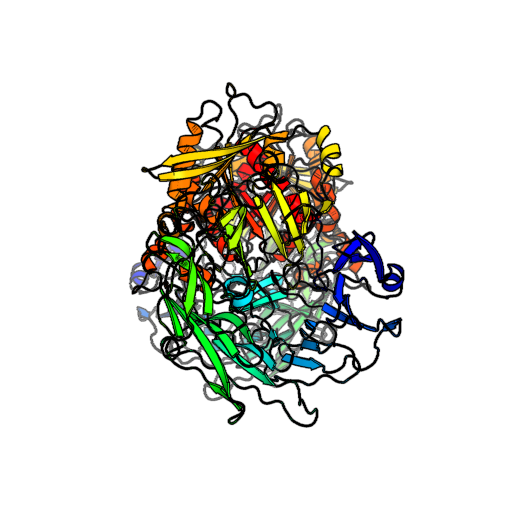-15.68 1 97.75 673 GLY A O 1
ATOM 5499 N N . VAL A 1 674 ? 13.547 3.576 -14.695 1 98.38 674 VAL A N 1
ATOM 5500 C CA . VAL A 1 674 ? 14.406 4.223 -13.703 1 98.38 674 VAL A CA 1
ATOM 5501 C C . VAL A 1 674 ? 14.562 3.311 -12.492 1 98.38 674 VAL A C 1
ATOM 5503 O O . VAL A 1 674 ? 13.578 2.902 -11.875 1 98.38 674 VAL A O 1
ATOM 5506 N N . ASP A 1 675 ? 15.781 2.967 -12.18 1 97.31 675 ASP A N 1
ATOM 5507 C CA . ASP A 1 675 ? 16.016 2.256 -10.922 1 97.31 675 ASP A CA 1
ATOM 5508 C C . ASP A 1 675 ? 16.078 3.227 -9.742 1 97.31 675 ASP A C 1
ATOM 5510 O O . ASP A 1 675 ? 16.719 4.277 -9.828 1 97.31 675 ASP A O 1
ATOM 5514 N N . PHE A 1 676 ? 15.328 3.037 -8.758 1 98.44 676 PHE A N 1
ATOM 5515 C CA . PHE A 1 676 ? 15.227 3.877 -7.57 1 98.44 676 PHE A CA 1
ATOM 5516 C C . PHE A 1 676 ? 15.023 3.027 -6.32 1 98.44 676 PHE A C 1
ATOM 5518 O O . PHE A 1 676 ? 14.82 1.814 -6.414 1 98.44 676 PHE A O 1
ATOM 5525 N N . GLN A 1 677 ? 15.188 3.627 -5.164 1 98.25 677 GLN A N 1
ATOM 5526 C CA . GLN A 1 677 ? 14.906 2.969 -3.893 1 98.25 677 GLN A CA 1
ATOM 5527 C C . GLN A 1 677 ? 13.57 3.432 -3.32 1 98.25 677 GLN A C 1
ATOM 5529 O O . GLN A 1 677 ? 13.156 4.574 -3.533 1 98.25 677 GLN A O 1
ATOM 5534 N N . ALA A 1 678 ? 12.914 2.564 -2.688 1 98.5 678 ALA A N 1
ATOM 5535 C CA . ALA A 1 678 ? 11.633 2.875 -2.061 1 98.5 678 ALA A CA 1
ATOM 5536 C C . ALA A 1 678 ? 11.539 2.26 -0.667 1 98.5 678 ALA A C 1
ATOM 5538 O O . ALA A 1 678 ? 12.289 1.339 -0.336 1 98.5 678 ALA A O 1
ATOM 5539 N N . MET A 1 679 ? 10.734 2.809 0.18 1 98.75 679 MET A N 1
ATOM 5540 C CA . MET A 1 679 ? 10.422 2.281 1.506 1 98.75 679 MET A CA 1
ATOM 5541 C C . MET A 1 679 ? 8.992 2.637 1.912 1 98.75 679 MET A C 1
ATOM 5543 O O . MET A 1 679 ? 8.539 3.758 1.679 1 98.75 679 MET A O 1
ATOM 5547 N N . TRP A 1 680 ? 8.211 1.671 2.342 1 98.62 680 TRP A N 1
ATOM 5548 C CA . TRP A 1 680 ? 6.91 1.985 2.928 1 98.62 680 TRP A CA 1
ATOM 5549 C C . TRP A 1 680 ? 6.898 1.688 4.422 1 98.62 680 TRP A C 1
ATOM 5551 O O . TRP A 1 680 ? 7.617 0.802 4.891 1 98.62 680 TRP A O 1
ATOM 5561 N N . TYR A 1 681 ? 6.211 2.414 5.172 1 98.56 681 TYR A N 1
ATOM 5562 C CA . TYR A 1 681 ? 5.969 2.197 6.594 1 98.56 681 TYR A CA 1
ATOM 5563 C C . TYR A 1 681 ? 4.516 1.808 6.848 1 98.56 681 TYR A C 1
ATOM 5565 O O . TYR A 1 681 ? 3.607 2.617 6.652 1 98.56 681 TYR A O 1
ATOM 5573 N N . THR A 1 682 ? 4.297 0.609 7.332 1 97.81 682 THR A N 1
ATOM 5574 C CA . THR A 1 682 ? 2.98 -0.012 7.445 1 97.81 682 THR A CA 1
ATOM 5575 C C . THR A 1 682 ? 2.131 0.711 8.484 1 97.81 682 THR A C 1
ATOM 5577 O O . THR A 1 682 ? 2.559 0.89 9.633 1 97.81 682 THR A O 1
ATOM 5580 N N . ASP A 1 683 ? 0.956 1.15 8.109 1 96.75 683 ASP A N 1
ATOM 5581 C CA . ASP A 1 683 ? -0.107 1.699 8.945 1 96.75 683 ASP A CA 1
ATOM 5582 C C . ASP A 1 683 ? 0.301 3.047 9.539 1 96.75 683 ASP A C 1
ATOM 5584 O O . ASP A 1 683 ? -0.3 3.512 10.508 1 96.75 683 ASP A O 1
ATOM 5588 N N . GLU A 1 684 ? 1.393 3.641 8.984 1 97.56 684 GLU A N 1
ATOM 5589 C CA . GLU A 1 684 ? 1.812 4.965 9.43 1 97.56 684 GLU A CA 1
ATOM 5590 C C . GLU A 1 684 ? 1.077 6.066 8.664 1 97.56 684 GLU A C 1
ATOM 5592 O O . GLU A 1 684 ? 0.855 5.945 7.461 1 97.56 684 GLU A O 1
ATOM 5597 N N . ASP A 1 685 ? 0.707 7.039 9.375 1 96.44 685 ASP A N 1
ATOM 5598 C CA . ASP A 1 685 ? 0.071 8.195 8.75 1 96.44 685 ASP A CA 1
ATOM 5599 C C . ASP A 1 685 ? 1.113 9.172 8.211 1 96.44 685 ASP A C 1
ATOM 5601 O O . ASP A 1 685 ? 2.264 8.789 7.977 1 96.44 685 ASP A O 1
ATOM 5605 N N . HIS A 1 686 ? 0.749 10.375 7.988 1 96.94 686 HIS A N 1
ATOM 5606 C CA . HIS A 1 686 ? 1.545 11.359 7.258 1 96.94 686 HIS A CA 1
ATOM 5607 C C . HIS A 1 686 ? 2.85 11.656 7.984 1 96.94 686 HIS A C 1
ATOM 5609 O O . HIS A 1 686 ? 3.865 11.953 7.352 1 96.94 686 HIS A O 1
ATOM 5615 N N . GLY A 1 687 ? 2.896 11.594 9.273 1 96.56 687 GLY A N 1
ATOM 5616 C CA . GLY A 1 687 ? 4.055 11.984 10.062 1 96.56 687 GLY A CA 1
ATOM 5617 C C . GLY A 1 687 ? 5.004 10.836 10.336 1 96.56 687 GLY A C 1
ATOM 5618 O O . GLY A 1 687 ? 6.133 11.047 10.781 1 96.56 687 GLY A O 1
ATOM 5619 N N . ILE A 1 688 ? 4.543 9.562 10.07 1 97.06 688 ILE A N 1
ATOM 5620 C CA . ILE A 1 688 ? 5.328 8.375 10.383 1 97.06 688 ILE A CA 1
ATOM 5621 C C . ILE A 1 688 ? 5.953 8.523 11.773 1 97.06 688 ILE A C 1
ATOM 5623 O O . ILE A 1 688 ? 7.172 8.422 11.922 1 97.06 688 ILE A O 1
ATOM 5627 N N . ALA A 1 689 ? 5.086 8.648 12.742 1 93 689 ALA A N 1
ATOM 5628 C CA . ALA A 1 689 ? 5.535 9.234 14.008 1 93 689 ALA A CA 1
ATOM 5629 C C . ALA A 1 689 ? 5.641 8.172 15.094 1 93 689 ALA A C 1
ATOM 5631 O O . ALA A 1 689 ? 6.117 8.445 16.203 1 93 689 ALA A O 1
ATOM 5632 N N . SER A 1 690 ? 5.191 6.926 14.773 1 91.75 690 SER A N 1
ATOM 5633 C CA . SER A 1 690 ? 5.414 5.934 15.82 1 91.75 690 SER A CA 1
ATOM 5634 C C . SER A 1 690 ? 6.891 5.844 16.188 1 91.75 690 SER A C 1
ATOM 5636 O O . SER A 1 690 ? 7.762 6.023 15.336 1 91.75 690 SER A O 1
ATOM 5638 N N . SER A 1 691 ? 7.145 5.641 17.453 1 88.12 691 SER A N 1
ATOM 5639 C CA . SER A 1 691 ? 8.5 5.723 17.969 1 88.12 691 SER A CA 1
ATOM 5640 C C . SER A 1 691 ? 9.469 4.887 17.141 1 88.12 691 SER A C 1
ATOM 5642 O O . SER A 1 691 ? 10.484 5.395 16.656 1 88.12 691 SER A O 1
ATOM 5644 N N . THR A 1 692 ? 9.141 3.697 16.844 1 94.44 692 THR A N 1
ATOM 5645 C CA . THR A 1 692 ? 10.055 2.805 16.125 1 94.44 692 THR A CA 1
ATOM 5646 C C . THR A 1 692 ? 10.188 3.217 14.664 1 94.44 692 THR A C 1
ATOM 5648 O O . THR A 1 692 ? 11.297 3.246 14.125 1 94.44 692 THR A O 1
ATOM 5651 N N . ALA A 1 693 ? 9.047 3.527 14.086 1 96.19 693 ALA A N 1
ATOM 5652 C CA . ALA A 1 693 ? 9.078 3.92 12.68 1 96.19 693 ALA A CA 1
ATOM 5653 C C . ALA A 1 693 ? 9.828 5.238 12.5 1 96.19 693 ALA A C 1
ATOM 5655 O O . ALA A 1 693 ? 10.586 5.402 11.539 1 96.19 693 ALA A O 1
ATOM 5656 N N . HIS A 1 694 ? 9.602 6.145 13.422 1 95.88 694 HIS A N 1
ATOM 5657 C CA . HIS A 1 694 ? 10.227 7.457 13.32 1 95.88 694 HIS A CA 1
ATOM 5658 C C . HIS A 1 694 ? 11.742 7.359 13.461 1 95.88 694 HIS A C 1
ATOM 5660 O O . HIS A 1 694 ? 12.477 8.062 12.766 1 95.88 694 HIS A O 1
ATOM 5666 N N . GLN A 1 695 ? 12.219 6.602 14.336 1 96.56 695 GLN A N 1
ATOM 5667 C CA . GLN A 1 695 ? 13.656 6.383 14.469 1 96.56 695 GLN A CA 1
ATOM 5668 C C . GLN A 1 695 ? 14.219 5.672 13.242 1 96.56 695 GLN A C 1
ATOM 5670 O O . GLN A 1 695 ? 15.281 6.039 12.742 1 96.56 695 GLN A O 1
ATOM 5675 N N . HIS A 1 696 ? 13.523 4.676 12.805 1 98.25 696 HIS A N 1
ATOM 5676 C CA . HIS A 1 696 ? 13.977 3.859 11.688 1 98.25 696 HIS A CA 1
ATOM 5677 C C . HIS A 1 696 ? 14.141 4.699 10.422 1 98.25 696 HIS A C 1
ATOM 5679 O O . HIS A 1 696 ? 15.109 4.523 9.672 1 98.25 696 HIS A O 1
ATOM 5685 N N . ILE A 1 697 ? 13.18 5.559 10.141 1 98.38 697 ILE A N 1
ATOM 5686 C CA . ILE A 1 697 ? 13.18 6.312 8.898 1 98.38 697 ILE A CA 1
ATOM 5687 C C . ILE A 1 697 ? 14.445 7.164 8.805 1 98.38 697 ILE A C 1
ATOM 5689 O O . ILE A 1 697 ? 15.047 7.281 7.738 1 98.38 697 ILE A O 1
ATOM 5693 N N . TYR A 1 698 ? 14.93 7.738 9.859 1 98 698 TYR A N 1
ATOM 5694 C CA . TYR A 1 698 ? 16.109 8.586 9.82 1 98 698 TYR A CA 1
ATOM 5695 C C . TYR A 1 698 ? 17.375 7.742 9.695 1 98 698 TYR A C 1
ATOM 5697 O O . TYR A 1 698 ? 18.359 8.164 9.07 1 98 698 TYR A O 1
ATOM 5705 N N . THR A 1 699 ? 17.312 6.605 10.289 1 97.75 699 THR A N 1
ATOM 5706 C CA . THR A 1 699 ? 18.422 5.688 10.07 1 97.75 699 THR A CA 1
ATOM 5707 C C . THR A 1 699 ? 18.516 5.285 8.602 1 97.75 699 THR A C 1
ATOM 5709 O O . THR A 1 699 ? 19.594 5.297 8.016 1 97.75 699 THR A O 1
ATOM 5712 N N . HIS A 1 700 ? 17.359 4.93 8.078 1 98.38 700 HIS A N 1
ATOM 5713 C CA . HIS A 1 700 ? 17.281 4.508 6.688 1 98.38 700 HIS A CA 1
ATOM 5714 C C . HIS A 1 700 ? 17.719 5.621 5.746 1 98.38 700 HIS A C 1
ATOM 5716 O O . HIS A 1 700 ? 18.484 5.383 4.812 1 98.38 700 HIS A O 1
ATOM 5722 N N . MET A 1 701 ? 17.25 6.805 5.977 1 98.69 701 MET A N 1
ATOM 5723 C CA . MET A 1 701 ? 17.625 7.957 5.16 1 98.69 701 MET A CA 1
ATOM 5724 C C . MET A 1 701 ? 19.109 8.258 5.293 1 98.69 701 MET A C 1
ATOM 5726 O O . MET A 1 701 ? 19.766 8.656 4.32 1 98.69 701 MET A O 1
ATOM 5730 N N . SER A 1 702 ? 19.688 8.133 6.496 1 98.38 702 SER A N 1
ATOM 5731 C CA . SER A 1 702 ? 21.109 8.359 6.699 1 98.38 702 SER A CA 1
ATOM 5732 C C . SER A 1 702 ? 21.953 7.391 5.863 1 98.38 702 SER A C 1
ATOM 5734 O O . SER A 1 702 ? 22.938 7.789 5.246 1 98.38 702 SER A O 1
ATOM 5736 N N . HIS A 1 703 ? 21.547 6.141 5.812 1 97.25 703 HIS A N 1
ATOM 5737 C CA . HIS A 1 703 ? 22.25 5.148 5.016 1 97.25 703 HIS A CA 1
ATOM 5738 C C . HIS A 1 703 ? 22.219 5.504 3.533 1 97.25 703 HIS A C 1
ATOM 5740 O O . HIS A 1 703 ? 23.219 5.348 2.83 1 97.25 703 HIS A O 1
ATOM 5746 N N . PHE A 1 704 ? 21.141 5.922 3.062 1 98.25 704 PHE A N 1
ATOM 5747 C CA . PHE A 1 704 ? 21 6.32 1.666 1 98.25 704 PHE A CA 1
ATOM 5748 C C . PHE A 1 704 ? 21.938 7.473 1.335 1 98.25 704 PHE A C 1
ATOM 5750 O O . PHE A 1 704 ? 22.625 7.441 0.317 1 98.25 704 PHE A O 1
ATOM 5757 N N . ILE A 1 705 ? 21.922 8.516 2.199 1 98.25 705 ILE A N 1
ATOM 5758 C CA . ILE A 1 705 ? 22.75 9.695 1.969 1 98.25 705 ILE A CA 1
ATOM 5759 C C . ILE A 1 705 ? 24.219 9.32 2.012 1 98.25 705 ILE A C 1
ATOM 5761 O O . ILE A 1 705 ? 25.016 9.836 1.228 1 98.25 705 ILE A O 1
ATOM 5765 N N . LYS A 1 706 ? 24.594 8.484 2.928 1 97.44 706 LYS A N 1
ATOM 5766 C CA . LYS A 1 706 ? 25.969 8.039 3.027 1 97.44 706 LYS A CA 1
ATOM 5767 C C . LYS A 1 706 ? 26.406 7.301 1.765 1 97.44 706 LYS A C 1
ATOM 5769 O O . LYS A 1 706 ? 27.531 7.496 1.279 1 97.44 706 LYS A O 1
ATOM 5774 N N . GLN A 1 707 ? 25.516 6.469 1.296 1 95.25 707 GLN A N 1
ATOM 5775 C CA . GLN A 1 707 ? 25.797 5.762 0.049 1 95.25 707 GLN A CA 1
ATOM 5776 C C . GLN A 1 707 ? 25.922 6.738 -1.118 1 95.25 707 GLN A C 1
ATOM 5778 O O . GLN A 1 707 ? 26.844 6.621 -1.936 1 95.25 707 GLN A O 1
ATOM 5783 N N . CYS A 1 708 ? 24.984 7.648 -1.154 1 96.56 708 CYS A N 1
ATOM 5784 C CA . CYS A 1 708 ? 24.953 8.641 -2.223 1 96.56 708 CYS A CA 1
ATOM 5785 C C . CYS A 1 708 ? 26.25 9.453 -2.252 1 96.56 708 CYS A C 1
ATOM 5787 O O . CYS A 1 708 ? 26.797 9.703 -3.324 1 96.56 708 CYS A O 1
ATOM 5789 N N . PHE A 1 709 ? 26.75 9.852 -1.054 1 97.38 709 PHE A N 1
ATOM 5790 C CA . PHE A 1 709 ? 27.922 10.711 -0.934 1 97.38 709 PHE A CA 1
ATOM 5791 C C . PHE A 1 709 ? 29.203 9.883 -0.843 1 97.38 709 PHE A C 1
ATOM 5793 O O . PHE A 1 709 ? 30.297 10.43 -0.761 1 97.38 709 PHE A O 1
ATOM 5800 N N . SER A 1 710 ? 29.094 8.539 -0.846 1 93.94 710 SER A N 1
ATOM 5801 C CA . SER A 1 710 ? 30.234 7.637 -0.685 1 93.94 710 SER A CA 1
ATOM 5802 C C . SER A 1 710 ? 30.969 7.902 0.622 1 93.94 710 SER A C 1
ATOM 5804 O O . SER A 1 710 ? 32.188 8.047 0.631 1 93.94 710 SER A O 1
ATOM 5806 N N . LEU A 1 711 ? 30.156 8.07 1.619 1 90.44 711 LEU A N 1
ATOM 5807 C CA . LEU A 1 711 ? 30.719 8.227 2.959 1 90.44 711 LEU A CA 1
ATOM 5808 C C . LEU A 1 711 ? 30.906 6.871 3.631 1 90.44 711 LEU A C 1
ATOM 5810 O O . LEU A 1 711 ? 30.281 5.883 3.244 1 90.44 711 LEU A O 1
ATOM 5814 N N . PRO A 1 712 ? 31.875 6.797 4.562 1 82.31 712 PRO A N 1
ATOM 5815 C CA . PRO A 1 712 ? 32.062 5.531 5.273 1 82.31 712 PRO A CA 1
ATOM 5816 C C . PRO A 1 712 ? 30.859 5.168 6.148 1 82.31 712 PRO A C 1
ATOM 5818 O O . PRO A 1 712 ? 30.156 6.055 6.637 1 82.31 712 PRO A O 1
ATOM 5821 N N . MET B 1 1 ? 13.016 -17.969 -28.281 1 88.38 1 MET B N 1
ATOM 5822 C CA . MET B 1 1 ? 12.633 -19.375 -28.312 1 88.38 1 MET B CA 1
ATOM 5823 C C . MET B 1 1 ? 11.258 -19.547 -28.938 1 88.38 1 MET B C 1
ATOM 5825 O O . MET B 1 1 ? 10.312 -18.844 -28.578 1 88.38 1 MET B O 1
ATOM 5829 N N . LYS B 1 2 ? 11.164 -20.406 -29.875 1 89 2 LYS B N 1
ATOM 5830 C CA . LYS B 1 2 ? 9.922 -20.609 -30.609 1 89 2 LYS B CA 1
ATOM 5831 C C . LYS B 1 2 ? 9.188 -21.859 -30.109 1 89 2 LYS B C 1
ATOM 5833 O O . LYS B 1 2 ? 9.812 -22.875 -29.828 1 89 2 LYS B O 1
ATOM 5838 N N . PHE B 1 3 ? 7.863 -21.766 -29.906 1 90.5 3 PHE B N 1
ATOM 5839 C CA . PHE B 1 3 ? 6.992 -22.875 -29.516 1 90.5 3 PHE B CA 1
ATOM 5840 C C . PHE B 1 3 ? 6.102 -23.297 -30.672 1 90.5 3 PHE B C 1
ATOM 5842 O O . PHE B 1 3 ? 5.695 -22.453 -31.484 1 90.5 3 PHE B O 1
ATOM 5849 N N . TYR B 1 4 ? 5.926 -24.531 -30.875 1 94.06 4 TYR B N 1
ATOM 5850 C CA . TYR B 1 4 ? 5 -25.047 -31.875 1 94.06 4 TYR B CA 1
ATOM 5851 C C . TYR B 1 4 ? 3.738 -25.594 -31.219 1 94.06 4 TYR B C 1
ATOM 5853 O O . TYR B 1 4 ? 3.695 -26.766 -30.828 1 94.06 4 TYR B O 1
ATOM 5861 N N . SER B 1 5 ? 2.783 -24.859 -31.141 1 91.06 5 SER B N 1
ATOM 5862 C CA . SER B 1 5 ? 1.512 -25.266 -30.547 1 91.06 5 SER B CA 1
ATOM 5863 C C . SER B 1 5 ? 0.522 -25.703 -31.625 1 91.06 5 SER B C 1
ATOM 5865 O O . SER B 1 5 ? 0.085 -24.891 -32.438 1 91.06 5 SER B O 1
ATOM 5867 N N . LEU B 1 6 ? 0.215 -26.922 -31.688 1 93.38 6 LEU B N 1
ATOM 5868 C CA . LEU B 1 6 ? -0.786 -27.391 -32.625 1 93.38 6 LEU B CA 1
ATOM 5869 C C . LEU B 1 6 ? -2.094 -27.719 -31.922 1 93.38 6 LEU B C 1
ATOM 5871 O O . LEU B 1 6 ? -2.1 -28 -30.734 1 93.38 6 LEU B O 1
ATOM 5875 N N . ARG B 1 7 ? -3.217 -27.656 -32.688 1 93.25 7 ARG B N 1
ATOM 5876 C CA . ARG B 1 7 ? -4.543 -28 -32.188 1 93.25 7 ARG B CA 1
ATOM 5877 C C . ARG B 1 7 ? -5.152 -29.125 -33 1 93.25 7 ARG B C 1
ATOM 5879 O O . ARG B 1 7 ? -5.539 -28.922 -34.156 1 93.25 7 ARG B O 1
ATOM 5886 N N . TRP B 1 8 ? -5.293 -30.297 -32.344 1 93.69 8 TRP B N 1
ATOM 5887 C CA . TRP B 1 8 ? -5.867 -31.453 -33.062 1 93.69 8 TRP B CA 1
ATOM 5888 C C . TRP B 1 8 ? -7.348 -31.219 -33.344 1 93.69 8 TRP B C 1
ATOM 5890 O O . TRP B 1 8 ? -8.109 -30.859 -32.438 1 93.69 8 TRP B O 1
ATOM 5900 N N . ILE B 1 9 ? -7.797 -31.438 -34.562 1 90.44 9 ILE B N 1
ATOM 5901 C CA . ILE B 1 9 ? -9.219 -31.312 -34.875 1 90.44 9 ILE B CA 1
ATOM 5902 C C . ILE B 1 9 ? -9.773 -32.688 -35.281 1 90.44 9 ILE B C 1
ATOM 5904 O O . ILE B 1 9 ? -10.992 -32.875 -35.281 1 90.44 9 ILE B O 1
ATOM 5908 N N . SER B 1 10 ? -8.898 -33.562 -35.688 1 90.38 10 SER B N 1
ATOM 5909 C CA . SER B 1 10 ? -9.227 -34.969 -35.938 1 90.38 10 SER B CA 1
ATOM 5910 C C . SER B 1 10 ? -8.047 -35.875 -35.625 1 90.38 10 SER B C 1
ATOM 5912 O O . SER B 1 10 ? -7.066 -35.438 -35 1 90.38 10 SER B O 1
ATOM 5914 N N . ASP B 1 11 ? -8.266 -37.094 -35.844 1 93.25 11 ASP B N 1
ATOM 5915 C CA . ASP B 1 11 ? -7.184 -38.031 -35.562 1 93.25 11 ASP B CA 1
ATOM 5916 C C . ASP B 1 11 ? -6.059 -37.906 -36.594 1 93.25 11 ASP B C 1
ATOM 5918 O O . ASP B 1 11 ? -4.949 -38.406 -36.375 1 93.25 11 ASP B O 1
ATOM 5922 N N . GLN B 1 12 ? -6.316 -37.219 -37.656 1 94.31 12 GLN B N 1
ATOM 5923 C CA . GLN B 1 12 ? -5.305 -37.156 -38.719 1 94.31 12 GLN B CA 1
ATOM 5924 C C . GLN B 1 12 ? -4.98 -35.719 -39.062 1 94.31 12 GLN B C 1
ATOM 5926 O O . GLN B 1 12 ? -4.062 -35.469 -39.844 1 94.31 12 GLN B O 1
ATOM 5931 N N . GLU B 1 13 ? -5.707 -34.844 -38.5 1 95.19 13 GLU B N 1
ATOM 5932 C CA . GLU B 1 13 ? -5.516 -33.438 -38.906 1 95.19 13 GLU B CA 1
ATOM 5933 C C . GLU B 1 13 ? -5.332 -32.531 -37.688 1 95.19 13 GLU B C 1
ATOM 5935 O O . GLU B 1 13 ? -5.926 -32.781 -36.625 1 95.19 13 GLU B O 1
ATOM 5940 N N . TYR B 1 14 ? -4.535 -31.469 -37.812 1 95.62 14 TYR B N 1
ATOM 5941 C CA . TYR B 1 14 ? -4.367 -30.469 -36.781 1 95.62 14 TYR B CA 1
ATOM 5942 C C . TYR B 1 14 ? -4.219 -29.078 -37.375 1 95.62 14 TYR B C 1
ATOM 5944 O O . TYR B 1 14 ? -3.9 -28.938 -38.562 1 95.62 14 TYR B O 1
ATOM 5952 N N . LEU B 1 15 ? -4.508 -28.047 -36.594 1 94 15 LEU B N 1
ATOM 5953 C CA . LEU B 1 15 ? -4.387 -26.656 -37 1 94 15 LEU B CA 1
ATOM 5954 C C . LEU B 1 15 ? -3.113 -26.031 -36.438 1 94 15 LEU B C 1
ATOM 5956 O O . LEU B 1 15 ? -2.691 -26.391 -35.344 1 94 15 LEU B O 1
ATOM 5960 N N . TYR B 1 16 ? -2.502 -25.25 -37.156 1 93.44 16 TYR B N 1
ATOM 5961 C CA . TYR B 1 16 ? -1.32 -24.5 -36.781 1 93.44 16 TYR B CA 1
ATOM 5962 C C . TYR B 1 16 ? -1.351 -23.094 -37.344 1 93.44 16 TYR B C 1
ATOM 5964 O O . TYR B 1 16 ? -1.613 -22.906 -38.562 1 93.44 16 TYR B O 1
ATOM 5972 N N . LYS B 1 17 ? -1.203 -22.109 -36.5 1 88.94 17 LYS B N 1
ATOM 5973 C CA . LYS B 1 17 ? -1.229 -20.719 -36.969 1 88.94 17 LYS B CA 1
ATOM 5974 C C . LYS B 1 17 ? 0.151 -20.266 -37.438 1 88.94 17 LYS B C 1
ATOM 5976 O O . LYS B 1 17 ? 1.132 -20.391 -36.688 1 88.94 17 LYS B O 1
ATOM 5981 N N . GLN B 1 18 ? 0.263 -19.828 -38.594 1 86.38 18 GLN B N 1
ATOM 5982 C CA . GLN B 1 18 ? 1.491 -19.328 -39.188 1 86.38 18 GLN B CA 1
ATOM 5983 C C . GLN B 1 18 ? 1.247 -17.984 -39.906 1 86.38 18 GLN B C 1
ATOM 5985 O O . GLN B 1 18 ? 0.439 -17.906 -40.844 1 86.38 18 GLN B O 1
ATOM 5990 N N . GLU B 1 19 ? 1.952 -16.969 -39.594 1 82.12 19 GLU B N 1
ATOM 5991 C CA . GLU B 1 19 ? 1.83 -15.633 -40.156 1 82.12 19 GLU B CA 1
ATOM 5992 C C . GLU B 1 19 ? 0.371 -15.188 -40.219 1 82.12 19 GLU B C 1
ATOM 5994 O O . GLU B 1 19 ? -0.113 -14.781 -41.281 1 82.12 19 GLU B O 1
ATOM 5999 N N . ASN B 1 20 ? -0.434 -15.469 -39.219 1 79.94 20 ASN B N 1
ATOM 6000 C CA . ASN B 1 20 ? -1.818 -15.062 -39 1 79.94 20 ASN B CA 1
ATOM 6001 C C . ASN B 1 20 ? -2.781 -15.867 -39.875 1 79.94 20 ASN B C 1
ATOM 6003 O O . ASN B 1 20 ? -3.969 -15.547 -39.969 1 79.94 20 ASN B O 1
ATOM 6007 N N . ASN B 1 21 ? -2.162 -16.844 -40.594 1 88.12 21 ASN B N 1
ATOM 6008 C CA . ASN B 1 21 ? -3.014 -17.828 -41.281 1 88.12 21 ASN B CA 1
ATOM 6009 C C . ASN B 1 21 ? -3.225 -19.062 -40.406 1 88.12 21 ASN B C 1
ATOM 6011 O O . ASN B 1 21 ? -2.303 -19.5 -39.719 1 88.12 21 ASN B O 1
ATOM 6015 N N . ILE B 1 22 ? -4.434 -19.516 -40.406 1 90.31 22 ILE B N 1
ATOM 6016 C CA . ILE B 1 22 ? -4.684 -20.812 -39.812 1 90.31 22 ILE B CA 1
ATOM 6017 C C . ILE B 1 22 ? -4.574 -21.906 -40.875 1 90.31 22 ILE B C 1
ATOM 6019 O O . ILE B 1 22 ? -5.363 -21.953 -41.812 1 90.31 22 ILE B O 1
ATOM 6023 N N . LEU B 1 23 ? -3.637 -22.75 -40.719 1 93.94 23 LEU B N 1
ATOM 6024 C CA . LEU B 1 23 ? -3.395 -23.812 -41.656 1 93.94 23 LEU B CA 1
ATOM 6025 C C . LEU B 1 23 ? -3.902 -25.156 -41.125 1 93.94 23 LEU B C 1
ATOM 6027 O O . LEU B 1 23 ? -3.814 -25.422 -39.938 1 93.94 23 LEU B O 1
ATOM 6031 N N . LEU B 1 24 ? -4.496 -25.875 -41.969 1 94.69 24 LEU B N 1
ATOM 6032 C CA . LEU B 1 24 ? -4.895 -27.25 -41.688 1 94.69 24 LEU B CA 1
ATOM 6033 C C . LEU B 1 24 ? -3.865 -28.234 -42.219 1 94.69 24 LEU B C 1
ATOM 6035 O O . LEU B 1 24 ? -3.607 -28.281 -43.406 1 94.69 24 LEU B O 1
ATOM 6039 N N . PHE B 1 25 ? -3.316 -29.016 -41.344 1 96.06 25 PHE B N 1
ATOM 6040 C CA . PHE B 1 25 ? -2.289 -29.969 -41.719 1 96.06 25 PHE B CA 1
ATOM 6041 C C . PHE B 1 25 ? -2.828 -31.391 -41.656 1 96.06 25 PHE B C 1
ATOM 6043 O O . PHE B 1 25 ? -3.611 -31.734 -40.781 1 96.06 25 PHE B O 1
ATOM 6050 N N . ASN B 1 26 ? -2.385 -32.156 -42.625 1 96.06 26 ASN B N 1
ATOM 6051 C CA . ASN B 1 26 ? -2.559 -33.625 -42.531 1 96.06 26 ASN B CA 1
ATOM 6052 C C . ASN B 1 26 ? -1.372 -34.281 -41.844 1 96.06 26 ASN B C 1
ATOM 6054 O O . ASN B 1 26 ? -0.238 -34.188 -42.312 1 96.06 26 ASN B O 1
ATOM 6058 N N . ALA B 1 27 ? -1.622 -35 -40.812 1 95.44 27 ALA B N 1
ATOM 6059 C CA . ALA B 1 27 ? -0.548 -35.594 -40 1 95.44 27 ALA B CA 1
ATOM 6060 C C . ALA B 1 27 ? 0.204 -36.656 -40.75 1 95.44 27 ALA B C 1
ATOM 6062 O O . ALA B 1 27 ? 1.424 -36.781 -40.625 1 95.44 27 ALA B O 1
ATOM 6063 N N . GLU B 1 28 ? -0.471 -37.406 -41.562 1 92.19 28 GLU B N 1
ATOM 6064 C CA . GLU B 1 28 ? 0.12 -38.531 -42.281 1 92.19 28 GLU B CA 1
ATOM 6065 C C . GLU B 1 28 ? 1.006 -38.062 -43.406 1 92.19 28 GLU B C 1
ATOM 6067 O O . GLU B 1 28 ? 2.146 -38.5 -43.562 1 92.19 28 GLU B O 1
ATOM 6072 N N . TYR B 1 29 ? 0.537 -37.031 -44.156 1 93.31 29 TYR B N 1
ATOM 6073 C CA . TYR B 1 29 ? 1.21 -36.688 -45.406 1 93.31 29 TYR B CA 1
ATOM 6074 C C . TYR B 1 29 ? 2.021 -35.406 -45.25 1 93.31 29 TYR B C 1
ATOM 6076 O O . TYR B 1 29 ? 2.957 -35.156 -46.031 1 93.31 29 TYR B O 1
ATOM 6084 N N . GLY B 1 30 ? 1.616 -34.625 -44.344 1 92.44 30 GLY B N 1
ATOM 6085 C CA . GLY B 1 30 ? 2.375 -33.406 -44.062 1 92.44 30 GLY B CA 1
ATOM 6086 C C . GLY B 1 30 ? 1.919 -32.219 -44.906 1 92.44 30 GLY B C 1
ATOM 6087 O O . GLY B 1 30 ? 2.355 -31.094 -44.688 1 92.44 30 GLY B O 1
ATOM 6088 N N . ASN B 1 31 ? 1.051 -32.469 -45.844 1 94.31 31 ASN B N 1
ATOM 6089 C CA . ASN B 1 31 ? 0.538 -31.344 -46.625 1 94.31 31 ASN B CA 1
ATOM 6090 C C . ASN B 1 31 ? -0.42 -30.469 -45.844 1 94.31 31 ASN B C 1
ATOM 6092 O O . ASN B 1 31 ? -0.989 -30.922 -44.844 1 94.31 31 ASN B O 1
ATOM 6096 N N . SER B 1 32 ? -0.487 -29.219 -46.156 1 93.81 32 SER B N 1
ATOM 6097 C CA . SER B 1 32 ? -1.349 -28.281 -45.438 1 93.81 32 SER B CA 1
ATOM 6098 C C . SER B 1 32 ? -2.182 -27.453 -46.438 1 93.81 32 SER B C 1
ATOM 6100 O O . SER B 1 32 ? -1.86 -27.375 -47.625 1 93.81 32 SER B O 1
ATOM 6102 N N . SER B 1 33 ? -3.256 -27.047 -46.031 1 93.38 33 SER B N 1
ATOM 6103 C CA . SER B 1 33 ? -4.129 -26.109 -46.75 1 93.38 33 SER B CA 1
ATOM 6104 C C . SER B 1 33 ? -4.562 -24.969 -45.844 1 93.38 33 SER B C 1
ATOM 6106 O O . SER B 1 33 ? -4.488 -25.062 -44.625 1 93.38 33 SER B O 1
ATOM 6108 N N . ILE B 1 34 ? -4.922 -23.906 -46.5 1 90.75 34 ILE B N 1
ATOM 6109 C CA . ILE B 1 34 ? -5.395 -22.75 -45.75 1 90.75 34 ILE B CA 1
ATOM 6110 C C . ILE B 1 34 ? -6.789 -23.031 -45.188 1 90.75 34 ILE B C 1
ATOM 6112 O O . ILE B 1 34 ? -7.723 -23.297 -45.969 1 90.75 34 ILE B O 1
ATOM 6116 N N . PHE B 1 35 ? -6.852 -23.062 -43.938 1 89.69 35 PHE B N 1
ATOM 6117 C CA . PHE B 1 35 ? -8.141 -23.234 -43.281 1 89.69 35 PHE B CA 1
ATOM 6118 C C . PHE B 1 35 ? -8.875 -21.906 -43.188 1 89.69 35 PHE B C 1
ATOM 6120 O O . PHE B 1 35 ? -10.07 -21.828 -43.5 1 89.69 35 PHE B O 1
ATOM 6127 N N . LEU B 1 36 ? -8.219 -20.938 -42.719 1 87.75 36 LEU B N 1
ATOM 6128 C CA . LEU B 1 36 ? -8.711 -19.562 -42.656 1 87.75 36 LEU B CA 1
ATOM 6129 C C . LEU B 1 36 ? -7.605 -18.578 -43.031 1 87.75 36 LEU B C 1
ATOM 6131 O O . LEU B 1 36 ? -6.523 -18.594 -42.438 1 87.75 36 LEU B O 1
ATOM 6135 N N . GLU B 1 37 ? -7.891 -17.734 -43.906 1 86.38 37 GLU B N 1
ATOM 6136 C CA . GLU B 1 37 ? -6.902 -16.797 -44.406 1 86.38 37 GLU B CA 1
ATOM 6137 C C . GLU B 1 37 ? -6.762 -15.594 -43.5 1 86.38 37 GLU B C 1
ATOM 6139 O O . GLU B 1 37 ? -7.73 -15.18 -42.844 1 86.38 37 GLU B O 1
ATOM 6144 N N . ASN B 1 38 ? -5.543 -15.062 -43.531 1 82.88 38 ASN B N 1
ATOM 6145 C CA . ASN B 1 38 ? -5.242 -13.875 -42.75 1 82.88 38 ASN B CA 1
ATOM 6146 C C . ASN B 1 38 ? -6.141 -12.703 -43.156 1 82.88 38 ASN B C 1
ATOM 6148 O O . ASN B 1 38 ? -6.461 -11.859 -42.312 1 82.88 38 ASN B O 1
ATOM 6152 N N . SER B 1 39 ? -6.551 -12.664 -44.375 1 78.06 39 SER B N 1
ATOM 6153 C CA . SER B 1 39 ? -7.395 -11.594 -44.875 1 78.06 39 SER B CA 1
ATOM 6154 C C . SER B 1 39 ? -8.773 -11.609 -44.219 1 78.06 39 SER B C 1
ATOM 6156 O O . SER B 1 39 ? -9.422 -10.57 -44.094 1 78.06 39 SER B O 1
ATOM 6158 N N . THR B 1 40 ? -9.195 -12.742 -43.844 1 79.06 40 THR B N 1
ATOM 6159 C CA . THR B 1 40 ? -10.469 -12.859 -43.156 1 79.06 40 THR B CA 1
ATOM 6160 C C . THR B 1 40 ? -10.422 -12.125 -41.812 1 79.06 40 THR B C 1
ATOM 6162 O O . THR B 1 40 ? -11.383 -11.461 -41.438 1 79.06 40 THR B O 1
ATOM 6165 N N . PHE B 1 41 ? -9.297 -12.195 -41.188 1 78.06 41 PHE B N 1
ATOM 6166 C CA . PHE B 1 41 ? -9.125 -11.547 -39.906 1 78.06 41 PHE B CA 1
ATOM 6167 C C . PHE B 1 41 ? -9.047 -10.031 -40.062 1 78.06 41 PHE B C 1
ATOM 6169 O O . PHE B 1 41 ? -9.438 -9.289 -39.156 1 78.06 41 PHE B O 1
ATOM 6176 N N . GLU B 1 42 ? -8.508 -9.594 -41.156 1 75 42 GLU B N 1
ATOM 6177 C CA . GLU B 1 42 ? -8.32 -8.172 -41.406 1 75 42 GLU B CA 1
ATOM 6178 C C . GLU B 1 42 ? -9.656 -7.469 -41.656 1 75 42 GLU B C 1
ATOM 6180 O O . GLU B 1 42 ? -9.758 -6.25 -41.5 1 75 42 GLU B O 1
ATOM 6185 N N . GLU B 1 43 ? -10.586 -8.281 -42.031 1 77.44 43 GLU B N 1
ATOM 6186 C CA . GLU B 1 43 ? -11.898 -7.707 -42.312 1 77.44 43 GLU B CA 1
ATOM 6187 C C . GLU B 1 43 ? -12.648 -7.387 -41.031 1 77.44 43 GLU B C 1
ATOM 6189 O O . GLU B 1 43 ? -13.617 -6.621 -41.062 1 77.44 43 GLU B O 1
ATOM 6194 N N . PHE B 1 44 ? -12.055 -7.844 -40.031 1 80.69 44 PHE B N 1
ATOM 6195 C CA . PHE B 1 44 ? -12.742 -7.645 -38.75 1 80.69 44 PHE B CA 1
ATOM 6196 C C . PHE B 1 44 ? -12.312 -6.336 -38.094 1 80.69 44 PHE B C 1
ATOM 6198 O O . PHE B 1 44 ? -11.156 -5.922 -38.219 1 80.69 44 PHE B O 1
ATOM 6205 N N . GLU B 1 45 ? -13.242 -5.586 -37.5 1 79.62 45 GLU B N 1
ATOM 6206 C CA . GLU B 1 45 ? -13 -4.297 -36.875 1 79.62 45 GLU B CA 1
ATOM 6207 C C . GLU B 1 45 ? -12.094 -4.445 -35.656 1 79.62 45 GLU B C 1
ATOM 6209 O O . GLU B 1 45 ? -11.375 -3.516 -35.281 1 79.62 45 GLU B O 1
ATOM 6214 N N . HIS B 1 46 ? -12.219 -5.625 -35.031 1 86.44 46 HIS B N 1
ATOM 6215 C CA . HIS B 1 46 ? -11.461 -5.844 -33.812 1 86.44 46 HIS B CA 1
ATOM 6216 C C . HIS B 1 46 ? -10.312 -6.824 -34.031 1 86.44 46 HIS B C 1
ATOM 6218 O O . HIS B 1 46 ? -10.406 -7.703 -34.906 1 86.44 46 HIS B O 1
ATOM 6224 N N . SER B 1 47 ? -9.266 -6.574 -33.312 1 86.75 47 SER B N 1
ATOM 6225 C CA . SER B 1 47 ? -8.164 -7.531 -33.344 1 86.75 47 SER B CA 1
ATOM 6226 C C . SER B 1 47 ? -8.562 -8.852 -32.688 1 86.75 47 SER B C 1
ATOM 6228 O O . SER B 1 47 ? -9.094 -8.852 -31.562 1 86.75 47 SER B O 1
ATOM 6230 N N . ILE B 1 48 ? -8.328 -9.953 -33.406 1 89.5 48 ILE B N 1
ATOM 6231 C CA . ILE B 1 48 ? -8.711 -11.281 -32.906 1 89.5 48 ILE B CA 1
ATOM 6232 C C . ILE B 1 48 ? -7.598 -11.836 -32.031 1 89.5 48 ILE B C 1
ATOM 6234 O O . ILE B 1 48 ? -6.445 -11.93 -32.438 1 89.5 48 ILE B O 1
ATOM 6238 N N . ASN B 1 49 ? -7.965 -12.211 -30.828 1 90 49 ASN B N 1
ATOM 6239 C CA . ASN B 1 49 ? -7.02 -12.719 -29.828 1 90 49 ASN B CA 1
ATOM 6240 C C . ASN B 1 49 ? -6.863 -14.234 -29.938 1 90 49 ASN B C 1
ATOM 6242 O O . ASN B 1 49 ? -5.809 -14.773 -29.594 1 90 49 ASN B O 1
ATOM 6246 N N . ASP B 1 50 ? -7.875 -14.945 -30.172 1 92.12 50 ASP B N 1
ATOM 6247 C CA . ASP B 1 50 ? -7.918 -16.406 -30.219 1 92.12 50 ASP B CA 1
ATOM 6248 C C . ASP B 1 50 ? -9.094 -16.891 -31.047 1 92.12 50 ASP B C 1
ATOM 6250 O O . ASP B 1 50 ? -9.914 -16.094 -31.516 1 92.12 50 ASP B O 1
ATOM 6254 N N . TYR B 1 51 ? -9.086 -18.172 -31.375 1 92.19 51 TYR B N 1
ATOM 6255 C CA . TYR B 1 51 ? -10.164 -18.781 -32.156 1 92.19 51 TYR B CA 1
ATOM 6256 C C . TYR B 1 51 ? -10.406 -20.219 -31.719 1 92.19 51 TYR B C 1
ATOM 6258 O O . TYR B 1 51 ? -9.547 -20.844 -31.094 1 92.19 51 TYR B O 1
ATOM 6266 N N . SER B 1 52 ? -11.602 -20.75 -32 1 94.12 52 SER B N 1
ATOM 6267 C CA . SER B 1 52 ? -11.953 -22.156 -31.766 1 94.12 52 SER B CA 1
ATOM 6268 C C . SER B 1 52 ? -12.898 -22.672 -32.844 1 94.12 52 SER B C 1
ATOM 6270 O O . SER B 1 52 ? -13.898 -22.016 -33.156 1 94.12 52 SER B O 1
ATOM 6272 N N . VAL B 1 53 ? -12.594 -23.828 -33.375 1 94.38 53 VAL B N 1
ATOM 6273 C CA . VAL B 1 53 ? -13.391 -24.391 -34.469 1 94.38 53 VAL B CA 1
ATOM 6274 C C . VAL B 1 53 ? -14.391 -25.406 -33.906 1 94.38 53 VAL B C 1
ATOM 6276 O O . VAL B 1 53 ? -14.047 -26.188 -33 1 94.38 53 VAL B O 1
ATOM 6279 N N . SER B 1 54 ? -15.625 -25.297 -34.469 1 96.06 54 SER B N 1
ATOM 6280 C CA . SER B 1 54 ? -16.609 -26.281 -34.031 1 96.06 54 SER B CA 1
ATOM 6281 C C . SER B 1 54 ? -16.203 -27.688 -34.438 1 96.06 54 SER B C 1
ATOM 6283 O O . SER B 1 54 ? -15.57 -27.875 -35.469 1 96.06 54 SER B O 1
ATOM 6285 N N . PRO B 1 55 ? -16.594 -28.719 -33.656 1 94.19 55 PRO B N 1
ATOM 6286 C CA . PRO B 1 55 ? -16.156 -30.094 -33.906 1 94.19 55 PRO B CA 1
ATOM 6287 C C . PRO B 1 55 ? -16.562 -30.594 -35.281 1 94.19 55 PRO B C 1
ATOM 6289 O O . PRO B 1 55 ? -15.875 -31.422 -35.875 1 94.19 55 PRO B O 1
ATOM 6292 N N . ASP B 1 56 ? -17.625 -30.094 -35.844 1 94 56 ASP B N 1
ATOM 6293 C CA . ASP B 1 56 ? -18.062 -30.531 -37.188 1 94 56 ASP B CA 1
ATOM 6294 C C . ASP B 1 56 ? -17.391 -29.719 -38.281 1 94 56 ASP B C 1
ATOM 6296 O O . ASP B 1 56 ? -17.641 -29.953 -39.469 1 94 56 ASP B O 1
ATOM 6300 N N . GLY B 1 57 ? -16.625 -28.688 -37.938 1 91.44 57 GLY B N 1
ATOM 6301 C CA . GLY B 1 57 ? -15.852 -27.906 -38.875 1 91.44 57 GLY B CA 1
ATOM 6302 C C . GLY B 1 57 ? -16.672 -26.891 -39.625 1 91.44 57 GLY B C 1
ATOM 6303 O O . GLY B 1 57 ? -16.234 -26.344 -40.656 1 91.44 57 GLY B O 1
ATOM 6304 N N . GLN B 1 58 ? -17.797 -26.562 -39.125 1 94.31 58 GLN B N 1
ATOM 6305 C CA . GLN B 1 58 ? -18.688 -25.688 -39.875 1 94.31 58 GLN B CA 1
ATOM 6306 C C . GLN B 1 58 ? -18.562 -24.234 -39.406 1 94.31 58 GLN B C 1
ATOM 6308 O O . GLN B 1 58 ? -18.844 -23.312 -40.188 1 94.31 58 GLN B O 1
ATOM 6313 N N . PHE B 1 59 ? -18.203 -24.078 -38.188 1 95.5 59 PHE B N 1
ATOM 6314 C CA . PHE B 1 59 ? -18.203 -22.734 -37.625 1 95.5 59 PHE B CA 1
ATOM 6315 C C . PHE B 1 59 ? -16.891 -22.469 -36.875 1 95.5 59 PHE B C 1
ATOM 6317 O O . PHE B 1 59 ? -16.203 -23.406 -36.469 1 95.5 59 PHE B O 1
ATOM 6324 N N . ILE B 1 60 ? -16.547 -21.172 -36.75 1 94 60 ILE B N 1
ATOM 6325 C CA . ILE B 1 60 ? -15.391 -20.734 -35.969 1 94 60 ILE B CA 1
ATOM 6326 C C . ILE B 1 60 ? -15.812 -19.641 -35 1 94 60 ILE B C 1
ATOM 6328 O O . ILE B 1 60 ? -16.562 -18.734 -35.375 1 94 60 ILE B O 1
ATOM 6332 N N . LEU B 1 61 ? -15.438 -19.812 -33.719 1 95.25 61 LEU B N 1
ATOM 6333 C CA . LEU B 1 61 ? -15.531 -18.734 -32.75 1 95.25 61 LEU B CA 1
ATOM 6334 C C . LEU B 1 61 ? -14.305 -17.828 -32.812 1 95.25 61 LEU B C 1
ATOM 6336 O O . LEU B 1 61 ? -13.172 -18.297 -32.688 1 95.25 61 LEU B O 1
ATOM 6340 N N . LEU B 1 62 ? -14.523 -16.516 -33.031 1 94 62 LEU B N 1
ATOM 6341 C CA . LEU B 1 62 ? -13.453 -15.531 -33.062 1 94 62 LEU B CA 1
ATOM 6342 C C . LEU B 1 62 ? -13.492 -14.664 -31.797 1 94 62 LEU B C 1
ATOM 6344 O O . LEU B 1 62 ? -14.477 -13.961 -31.547 1 94 62 LEU B O 1
ATOM 6348 N N . GLU B 1 63 ? -12.43 -14.68 -31 1 95.75 63 GLU B N 1
ATOM 6349 C CA . GLU B 1 63 ? -12.367 -14 -29.703 1 95.75 63 GLU B CA 1
ATOM 6350 C C . GLU B 1 63 ? -11.742 -12.617 -29.844 1 95.75 63 GLU B C 1
ATOM 6352 O O . GLU B 1 63 ? -10.695 -12.461 -30.469 1 95.75 63 GLU B O 1
ATOM 6357 N N . TYR B 1 64 ? -12.391 -11.57 -29.328 1 95 64 TYR B N 1
ATOM 6358 C CA . TYR B 1 64 ? -11.859 -10.219 -29.297 1 95 64 TYR B CA 1
ATOM 6359 C C . TYR B 1 64 ? -12.234 -9.508 -28.016 1 95 64 TYR B C 1
ATOM 6361 O O . TYR B 1 64 ? -13.031 -10.031 -27.219 1 95 64 TYR B O 1
ATOM 6369 N N . ASN B 1 65 ? -11.594 -8.398 -27.641 1 95.69 65 ASN B N 1
ATOM 6370 C CA . ASN B 1 65 ? -11.844 -7.621 -26.422 1 95.69 65 ASN B CA 1
ATOM 6371 C C . ASN B 1 65 ? -11.5 -8.422 -25.172 1 95.69 65 ASN B C 1
ATOM 6373 O O . ASN B 1 65 ? -12.312 -8.508 -24.25 1 95.69 65 ASN B O 1
ATOM 6377 N N . TYR B 1 66 ? -10.328 -9.023 -25.203 1 95.88 66 TYR B N 1
ATOM 6378 C CA . TYR B 1 66 ? -9.852 -9.828 -24.094 1 95.88 66 TYR B CA 1
ATOM 6379 C C . TYR B 1 66 ? -9.453 -8.953 -22.922 1 95.88 66 TYR B C 1
ATOM 6381 O O . TYR B 1 66 ? -8.695 -7.992 -23.078 1 95.88 66 TYR B O 1
ATOM 6389 N N . VAL B 1 67 ? -10.062 -9.203 -21.703 1 94.38 67 VAL B N 1
ATOM 6390 C CA . VAL B 1 67 ? -9.68 -8.516 -20.469 1 94.38 67 VAL B CA 1
ATOM 6391 C C . VAL B 1 67 ? -9.414 -9.539 -19.375 1 94.38 67 VAL B C 1
ATOM 6393 O O . VAL B 1 67 ? -10.328 -10.25 -18.938 1 94.38 67 VAL B O 1
ATOM 6396 N N . LYS B 1 68 ? -8.172 -9.609 -18.906 1 93.31 68 LYS B N 1
ATOM 6397 C CA . LYS B 1 68 ? -7.777 -10.516 -17.844 1 93.31 68 LYS B CA 1
ATOM 6398 C C . LYS B 1 68 ? -8.477 -10.156 -16.531 1 93.31 68 LYS B C 1
ATOM 6400 O O . LYS B 1 68 ? -8.617 -8.977 -16.203 1 93.31 68 LYS B O 1
ATOM 6405 N N . LYS B 1 69 ? -8.961 -11.117 -15.742 1 92.88 69 LYS B N 1
ATOM 6406 C CA . LYS B 1 69 ? -9.516 -10.938 -14.398 1 92.88 69 LYS B CA 1
ATOM 6407 C C . LYS B 1 69 ? -8.555 -11.445 -13.336 1 92.88 69 LYS B C 1
ATOM 6409 O O . LYS B 1 69 ? -7.836 -10.656 -12.711 1 92.88 69 LYS B O 1
ATOM 6414 N N . TRP B 1 70 ? -8.477 -12.742 -13.109 1 92.81 70 TRP B N 1
ATOM 6415 C CA . TRP B 1 70 ? -7.473 -13.367 -12.25 1 92.81 70 TRP B CA 1
ATOM 6416 C C . TRP B 1 70 ? -6.488 -14.195 -13.07 1 92.81 70 TRP B C 1
ATOM 6418 O O . TRP B 1 70 ? -6.316 -13.961 -14.266 1 92.81 70 TRP B O 1
ATOM 6428 N N . ARG B 1 71 ? -5.77 -15.117 -12.422 1 92.5 71 ARG B N 1
ATOM 6429 C CA . ARG B 1 71 ? -4.703 -15.883 -13.055 1 92.5 71 ARG B CA 1
ATOM 6430 C C . ARG B 1 71 ? -5.211 -16.609 -14.289 1 92.5 71 ARG B C 1
ATOM 6432 O O . ARG B 1 71 ? -4.523 -16.656 -15.312 1 92.5 71 ARG B O 1
ATOM 6439 N N . HIS B 1 72 ? -6.473 -17.188 -14.195 1 92.5 72 HIS B N 1
ATOM 6440 C CA . HIS B 1 72 ? -6.98 -18.047 -15.258 1 92.5 72 HIS B CA 1
ATOM 6441 C C . HIS B 1 72 ? -8.219 -17.453 -15.914 1 92.5 72 HIS B C 1
ATOM 6443 O O . HIS B 1 72 ? -8.648 -17.906 -16.969 1 92.5 72 HIS B O 1
ATOM 6449 N N . SER B 1 73 ? -8.789 -16.438 -15.367 1 94.06 73 SER B N 1
ATOM 6450 C CA . SER B 1 73 ? -10.078 -15.945 -15.844 1 94.06 73 SER B CA 1
ATOM 6451 C C . SER B 1 73 ? -9.922 -14.656 -16.641 1 94.06 73 SER B C 1
ATOM 6453 O O . SER B 1 73 ? -8.961 -13.898 -16.422 1 94.06 73 SER B O 1
ATOM 6455 N N . TYR B 1 74 ? -10.82 -14.453 -17.5 1 95.5 74 TYR B N 1
ATOM 6456 C CA . TYR B 1 74 ? -10.922 -13.281 -18.375 1 95.5 74 TYR B CA 1
ATOM 6457 C C . TYR B 1 74 ? -12.344 -13.094 -18.859 1 95.5 74 TYR B C 1
ATOM 6459 O O . TYR B 1 74 ? -13.195 -13.969 -18.688 1 95.5 74 TYR B O 1
ATOM 6467 N N . THR B 1 75 ? -12.633 -11.961 -19.375 1 96.94 75 THR B N 1
ATOM 6468 C CA . THR B 1 75 ? -13.82 -11.75 -20.203 1 96.94 75 THR B CA 1
ATOM 6469 C C . THR B 1 75 ? -13.422 -11.43 -21.641 1 96.94 75 THR B C 1
ATOM 6471 O O . THR B 1 75 ? -12.312 -10.969 -21.891 1 96.94 75 THR B O 1
ATOM 6474 N N . ALA B 1 76 ? -14.234 -11.82 -22.469 1 97.5 76 ALA B N 1
ATOM 6475 C CA . ALA B 1 76 ? -14.008 -11.531 -23.875 1 97.5 76 ALA B CA 1
ATOM 6476 C C . ALA B 1 76 ? -15.32 -11.453 -24.641 1 97.5 76 ALA B C 1
ATOM 6478 O O . ALA B 1 76 ? -16.391 -11.703 -24.078 1 97.5 76 ALA B O 1
ATOM 6479 N N . SER B 1 77 ? -15.234 -10.938 -25.828 1 97.5 77 SER B N 1
ATOM 6480 C CA . SER B 1 77 ? -16.344 -10.953 -26.781 1 97.5 77 SER B CA 1
ATOM 6481 C C . SER B 1 77 ? -16.078 -11.914 -27.922 1 97.5 77 SER B C 1
ATOM 6483 O O . SER B 1 77 ? -14.922 -12.281 -28.172 1 97.5 77 SER B O 1
ATOM 6485 N N . TYR B 1 78 ? -17.172 -12.406 -28.562 1 96.69 78 TYR B N 1
ATOM 6486 C CA . TYR B 1 78 ? -16.984 -13.461 -29.562 1 96.69 78 TYR B CA 1
ATOM 6487 C C . TYR B 1 78 ? -17.875 -13.219 -30.781 1 96.69 78 TYR B C 1
ATOM 6489 O O . TYR B 1 78 ? -19.031 -12.789 -30.641 1 96.69 78 TYR B O 1
ATOM 6497 N N . ASP B 1 79 ? -17.344 -13.43 -31.969 1 94.69 79 ASP B N 1
ATOM 6498 C CA . ASP B 1 79 ? -18.094 -13.547 -33.219 1 94.69 79 ASP B CA 1
ATOM 6499 C C . ASP B 1 79 ? -18.062 -14.977 -33.75 1 94.69 79 ASP B C 1
ATOM 6501 O O . ASP B 1 79 ? -17.078 -15.688 -33.562 1 94.69 79 ASP B O 1
ATOM 6505 N N . ILE B 1 80 ? -19.172 -15.391 -34.312 1 95.69 80 ILE B N 1
ATOM 6506 C CA . ILE B 1 80 ? -19.25 -16.703 -34.938 1 95.69 80 ILE B CA 1
ATOM 6507 C C . ILE B 1 80 ? -19.141 -16.578 -36.438 1 95.69 80 ILE B C 1
ATOM 6509 O O . ILE B 1 80 ? -19.891 -15.82 -37.062 1 95.69 80 ILE B O 1
ATOM 6513 N N . TYR B 1 81 ? -18.266 -17.203 -37.062 1 93.69 81 TYR B N 1
ATOM 6514 C CA . TYR B 1 81 ? -18.047 -17.219 -38.5 1 93.69 81 TYR B CA 1
ATOM 6515 C C . TYR B 1 81 ? -18.516 -18.531 -39.094 1 93.69 81 TYR B C 1
ATOM 6517 O O . TYR B 1 81 ? -18.125 -19.609 -38.688 1 93.69 81 TYR B O 1
ATOM 6525 N N . ASP B 1 82 ? -19.359 -18.406 -40.094 1 94 82 ASP B N 1
ATOM 6526 C CA . ASP B 1 82 ? -19.828 -19.562 -40.844 1 94 82 ASP B CA 1
ATOM 6527 C C . ASP B 1 82 ? -18.875 -19.906 -41.969 1 94 82 ASP B C 1
ATOM 6529 O O . ASP B 1 82 ? -18.734 -19.156 -42.938 1 94 82 ASP B O 1
ATOM 6533 N N . LEU B 1 83 ? -18.328 -21.062 -41.906 1 91.38 83 LEU B N 1
ATOM 6534 C CA . LEU B 1 83 ? -17.281 -21.422 -42.875 1 91.38 83 LEU B CA 1
ATOM 6535 C C . LEU B 1 83 ? -17.891 -21.766 -44.219 1 91.38 83 LEU B C 1
ATOM 6537 O O . LEU B 1 83 ? -17.266 -21.531 -45.25 1 91.38 83 LEU B O 1
ATOM 6541 N N . ALA B 1 84 ? -19 -22.359 -44.25 1 91.62 84 ALA B N 1
ATOM 6542 C CA . ALA B 1 84 ? -19.656 -22.719 -45.531 1 91.62 84 ALA B CA 1
ATOM 6543 C C . ALA B 1 84 ? -20.109 -21.484 -46.281 1 91.62 84 ALA B C 1
ATOM 6545 O O . ALA B 1 84 ? -19.922 -21.375 -47.5 1 91.62 84 ALA B O 1
ATOM 6546 N N . LYS B 1 85 ? -20.641 -20.594 -45.531 1 91.31 85 LYS B N 1
ATOM 6547 C CA . LYS B 1 85 ? -21.156 -19.375 -46.125 1 91.31 85 LYS B CA 1
ATOM 6548 C C . LYS B 1 85 ? -20.078 -18.297 -46.219 1 91.31 85 LYS B C 1
ATOM 6550 O O . LYS B 1 85 ? -20.25 -17.312 -46.938 1 91.31 85 LYS B O 1
ATOM 6555 N N . ARG B 1 86 ? -19.031 -18.484 -45.5 1 88.94 86 ARG B N 1
ATOM 6556 C CA . ARG B 1 86 ? -17.906 -17.562 -45.469 1 88.94 86 ARG B CA 1
ATOM 6557 C C . ARG B 1 86 ? -18.344 -16.172 -45 1 88.94 86 ARG B C 1
ATOM 6559 O O . ARG B 1 86 ? -18.047 -15.172 -45.656 1 88.94 86 ARG B O 1
ATOM 6566 N N . ARG B 1 87 ? -19.109 -16.125 -43.969 1 90.12 87 ARG B N 1
ATOM 6567 C CA . ARG B 1 87 ? -19.562 -14.859 -43.406 1 90.12 87 ARG B CA 1
ATOM 6568 C C . ARG B 1 87 ? -19.812 -14.984 -41.906 1 90.12 87 ARG B C 1
ATOM 6570 O O . ARG B 1 87 ? -19.984 -16.094 -41.406 1 90.12 87 ARG B O 1
ATOM 6577 N N . LEU B 1 88 ? -19.938 -13.883 -41.25 1 92.19 88 LEU B N 1
ATOM 6578 C CA . LEU B 1 88 ? -20.234 -13.836 -39.812 1 92.19 88 LEU B CA 1
ATOM 6579 C C . LEU B 1 88 ? -21.719 -14.07 -39.562 1 92.19 88 LEU B C 1
ATOM 6581 O O . LEU B 1 88 ? -22.578 -13.625 -40.344 1 92.19 88 LEU B O 1
ATOM 6585 N N . VAL B 1 89 ? -21.969 -14.805 -38.531 1 94 89 VAL B N 1
ATOM 6586 C CA . VAL B 1 89 ? -23.344 -14.93 -38.062 1 94 89 VAL B CA 1
ATOM 6587 C C . VAL B 1 89 ? -23.781 -13.633 -37.375 1 94 89 VAL B C 1
ATOM 6589 O O . VAL B 1 89 ? -23.172 -13.242 -36.375 1 94 89 VAL B O 1
ATOM 6592 N N . THR B 1 90 ? -24.797 -12.977 -37.812 1 92.38 90 THR B N 1
ATOM 6593 C CA . THR B 1 90 ? -25.172 -11.664 -37.312 1 92.38 90 THR B CA 1
ATOM 6594 C C . THR B 1 90 ? -26.406 -11.75 -36.438 1 92.38 90 THR B C 1
ATOM 6596 O O . THR B 1 90 ? -26.703 -10.828 -35.688 1 92.38 90 THR B O 1
ATOM 6599 N N . GLU B 1 91 ? -27.125 -12.82 -36.531 1 92.25 91 GLU B N 1
ATOM 6600 C CA . GLU B 1 91 ? -28.328 -12.992 -35.75 1 92.25 91 GLU B CA 1
ATOM 6601 C C . GLU B 1 91 ? -28 -13.555 -34.344 1 92.25 91 GLU B C 1
ATOM 6603 O O . GLU B 1 91 ? -27.141 -14.43 -34.219 1 92.25 91 GLU B O 1
ATOM 6608 N N . GLU B 1 92 ? -28.734 -13.039 -33.312 1 94.19 92 GLU B N 1
ATOM 6609 C CA . GLU B 1 92 ? -28.641 -13.586 -31.969 1 94.19 92 GLU B CA 1
ATOM 6610 C C . GLU B 1 92 ? -27.188 -13.742 -31.531 1 94.19 92 GLU B C 1
ATOM 6612 O O . GLU B 1 92 ? -26.766 -14.82 -31.125 1 94.19 92 GLU B O 1
ATOM 6617 N N . LYS B 1 93 ? -26.5 -12.68 -31.516 1 95.31 93 LYS B N 1
ATOM 6618 C CA . LYS B 1 93 ? -25.078 -12.672 -31.219 1 95.31 93 LYS B CA 1
ATOM 6619 C C . LYS B 1 93 ? -24.812 -13.031 -29.75 1 95.31 93 LYS B C 1
ATOM 6621 O O . LYS B 1 93 ? -25.703 -12.906 -28.906 1 95.31 93 LYS B O 1
ATOM 6626 N N . ILE B 1 94 ? -23.609 -13.484 -29.516 1 96.69 94 ILE B N 1
ATOM 6627 C CA . ILE B 1 94 ? -23.141 -13.711 -28.156 1 96.69 94 ILE B CA 1
ATOM 6628 C C . ILE B 1 94 ? -22.938 -12.367 -27.453 1 96.69 94 ILE B C 1
ATOM 6630 O O . ILE B 1 94 ? -22.391 -11.43 -28.047 1 96.69 94 ILE B O 1
ATOM 6634 N N . PRO B 1 95 ? -23.438 -12.195 -26.234 1 97 95 PRO B N 1
ATOM 6635 C CA . PRO B 1 95 ? -23.219 -10.922 -25.547 1 97 95 PRO B CA 1
ATOM 6636 C C . PRO B 1 95 ? -21.75 -10.594 -25.344 1 97 95 PRO B C 1
ATOM 6638 O O . PRO B 1 95 ? -20.922 -11.5 -25.219 1 97 95 PRO B O 1
ATOM 6641 N N . ASN B 1 96 ? -21.391 -9.32 -25.328 1 96.94 96 ASN B N 1
ATOM 6642 C CA . ASN B 1 96 ? -20.031 -8.891 -25.031 1 96.94 96 ASN B CA 1
ATOM 6643 C C . ASN B 1 96 ? -19.625 -9.242 -23.609 1 96.94 96 ASN B C 1
ATOM 6645 O O . ASN B 1 96 ? -20.469 -9.477 -22.75 1 96.94 96 ASN B O 1
ATOM 6649 N N . ASN B 1 97 ? -18.328 -9.281 -23.359 1 97.06 97 ASN B N 1
ATOM 6650 C CA . ASN B 1 97 ? -17.734 -9.523 -22.047 1 97.06 97 ASN B CA 1
ATOM 6651 C C . ASN B 1 97 ? -18.219 -10.852 -21.453 1 97.06 97 ASN B C 1
ATOM 6653 O O . ASN B 1 97 ? -18.641 -10.914 -20.312 1 97.06 97 ASN B O 1
ATOM 6657 N N . THR B 1 98 ? -18.234 -11.797 -22.375 1 97.94 98 THR B N 1
ATOM 6658 C CA . THR B 1 98 ? -18.547 -13.164 -21.984 1 97.94 98 THR B CA 1
ATOM 6659 C C . THR B 1 98 ? -17.438 -13.742 -21.109 1 97.94 98 THR B C 1
ATOM 6661 O O . THR B 1 98 ? -16.25 -13.539 -21.391 1 97.94 98 THR B O 1
ATOM 6664 N N . GLN B 1 99 ? -17.859 -14.391 -20.062 1 97.75 99 GLN B N 1
ATOM 6665 C CA . GLN B 1 99 ? -16.906 -14.883 -19.078 1 97.75 99 GLN B CA 1
ATOM 6666 C C . GLN B 1 99 ? -16.312 -16.219 -19.516 1 97.75 99 GLN B C 1
ATOM 6668 O O . GLN B 1 99 ? -15.156 -16.531 -19.188 1 97.75 99 GLN B O 1
ATOM 6673 N N . TRP B 1 100 ? -17.094 -17.109 -20.156 1 97.31 100 TRP B N 1
ATOM 6674 C CA . TRP B 1 100 ? -16.656 -18.406 -20.656 1 97.31 100 TRP B CA 1
ATOM 6675 C C . TRP B 1 100 ? -17.531 -18.859 -21.828 1 97.31 100 TRP B C 1
ATOM 6677 O O . TRP B 1 100 ? -18.719 -18.547 -21.875 1 97.31 100 TRP B O 1
ATOM 6687 N N . ILE B 1 101 ? -16.922 -19.531 -22.797 1 97.69 101 ILE B N 1
ATOM 6688 C CA . ILE B 1 101 ? -17.688 -20.062 -23.922 1 97.69 101 ILE B CA 1
ATOM 6689 C C . ILE B 1 101 ? -17.016 -21.344 -24.438 1 97.69 101 ILE B C 1
ATOM 6691 O O . ILE B 1 101 ? -15.781 -21.438 -24.453 1 97.69 101 ILE B O 1
ATOM 6695 N N . THR B 1 102 ? -17.812 -22.375 -24.797 1 97.19 102 THR B N 1
ATOM 6696 C CA . THR B 1 102 ? -17.25 -23.625 -25.328 1 97.19 102 THR B CA 1
ATOM 6697 C C . THR B 1 102 ? -18.219 -24.266 -26.297 1 97.19 102 THR B C 1
ATOM 6699 O O . THR B 1 102 ? -19.438 -24.172 -26.141 1 97.19 102 THR B O 1
ATOM 6702 N N . TRP B 1 103 ? -17.688 -24.938 -27.375 1 97.19 103 TRP B N 1
ATOM 6703 C CA . TRP B 1 103 ? -18.453 -25.781 -28.266 1 97.19 103 TRP B CA 1
ATOM 6704 C C . TRP B 1 103 ? -18.812 -27.109 -27.609 1 97.19 103 TRP B C 1
ATOM 6706 O O . TRP B 1 103 ? -18.078 -27.578 -26.734 1 97.19 103 TRP B O 1
ATOM 6716 N N . SER B 1 104 ? -19.984 -27.641 -28.047 1 96.56 104 SER B N 1
ATOM 6717 C CA . SER B 1 104 ? -20.234 -29.047 -27.703 1 96.56 104 SER B CA 1
ATOM 6718 C C . SER B 1 104 ? -19.203 -29.953 -28.375 1 96.56 104 SER B C 1
ATOM 6720 O O . SER B 1 104 ? -18.578 -29.578 -29.359 1 96.56 104 SER B O 1
ATOM 6722 N N . PRO B 1 105 ? -19.016 -31.188 -27.766 1 94.56 105 PRO B N 1
ATOM 6723 C CA . PRO B 1 105 ? -17.984 -32.094 -28.312 1 94.56 105 PRO B CA 1
ATOM 6724 C C . PRO B 1 105 ? -18.375 -32.656 -29.688 1 94.56 105 PRO B C 1
ATOM 6726 O O . PRO B 1 105 ? -17.516 -33.125 -30.422 1 94.56 105 PRO B O 1
ATOM 6729 N N . GLU B 1 106 ? -19.641 -32.594 -30.016 1 93.94 106 GLU B N 1
ATOM 6730 C CA . GLU B 1 106 ? -20.172 -32.969 -31.328 1 93.94 106 GLU B CA 1
ATOM 6731 C C . GLU B 1 106 ? -21.109 -31.875 -31.859 1 93.94 106 GLU B C 1
ATOM 6733 O O . GLU B 1 106 ? -21.828 -31.234 -31.094 1 93.94 106 GLU B O 1
ATOM 6738 N N . GLY B 1 107 ? -20.984 -31.75 -33.125 1 94.31 107 GLY B N 1
ATOM 6739 C CA . GLY B 1 107 ? -21.828 -30.734 -33.688 1 94.31 107 GLY B CA 1
ATOM 6740 C C . GLY B 1 107 ? -21.312 -29.328 -33.469 1 94.31 107 GLY B C 1
ATOM 6741 O O . GLY B 1 107 ? -20.109 -29.062 -33.625 1 94.31 107 GLY B O 1
ATOM 6742 N N . HIS B 1 108 ? -22.328 -28.375 -33.25 1 96.5 108 HIS B N 1
ATOM 6743 C CA . HIS B 1 108 ? -21.922 -26.984 -33.094 1 96.5 108 HIS B CA 1
ATOM 6744 C C . HIS B 1 108 ? -22.812 -26.266 -32.062 1 96.5 108 HIS B C 1
ATOM 6746 O O . HIS B 1 108 ? -23.094 -25.078 -32.219 1 96.5 108 HIS B O 1
ATOM 6752 N N . LYS B 1 109 ? -23.266 -27.016 -31 1 95 109 LYS B N 1
ATOM 6753 C CA . LYS B 1 109 ? -23.906 -26.359 -29.859 1 95 109 LYS B CA 1
ATOM 6754 C C . LYS B 1 109 ? -22.891 -25.531 -29.062 1 95 109 LYS B C 1
ATOM 6756 O O . LYS B 1 109 ? -21.703 -25.828 -29.062 1 95 109 LYS B O 1
ATOM 6761 N N . LEU B 1 110 ? -23.484 -24.5 -28.5 1 96.75 110 LEU B N 1
ATOM 6762 C CA . LEU B 1 110 ? -22.625 -23.672 -27.672 1 96.75 110 LEU B CA 1
ATOM 6763 C C . LEU B 1 110 ? -23.172 -23.578 -26.25 1 96.75 110 LEU B C 1
ATOM 6765 O O . LEU B 1 110 ? -24.391 -23.547 -26.047 1 96.75 110 LEU B O 1
ATOM 6769 N N . ALA B 1 111 ? -22.328 -23.531 -25.281 1 97.62 111 ALA B N 1
ATOM 6770 C CA . ALA B 1 111 ? -22.609 -23.109 -23.906 1 97.62 111 ALA B CA 1
ATOM 6771 C C . ALA B 1 111 ? -21.719 -21.938 -23.5 1 97.62 111 ALA B C 1
ATOM 6773 O O . ALA B 1 111 ? -20.531 -21.922 -23.844 1 97.62 111 ALA B O 1
ATOM 6774 N N . TYR B 1 112 ? -22.25 -20.984 -22.906 1 98.12 112 TYR B N 1
ATOM 6775 C CA . TYR B 1 112 ? -21.438 -19.875 -22.438 1 98.12 112 TYR B CA 1
ATOM 6776 C C . TYR B 1 112 ? -21.953 -19.328 -21.109 1 98.12 112 TYR B C 1
ATOM 6778 O O . TYR B 1 112 ? -23.062 -19.672 -20.688 1 98.12 112 TYR B O 1
ATOM 6786 N N . VAL B 1 113 ? -21.156 -18.609 -20.406 1 98.44 113 VAL B N 1
ATOM 6787 C CA . VAL B 1 113 ? -21.516 -17.984 -19.141 1 98.44 113 VAL B CA 1
ATOM 6788 C C . VAL B 1 113 ? -21.422 -16.453 -19.297 1 98.44 113 VAL B C 1
ATOM 6790 O O . VAL B 1 113 ? -20.438 -15.93 -19.797 1 98.44 113 VAL B O 1
ATOM 6793 N N . TRP B 1 114 ? -22.438 -15.82 -18.906 1 98.19 114 TRP B N 1
ATOM 6794 C CA . TRP B 1 114 ? -22.547 -14.367 -18.938 1 98.19 114 TRP B CA 1
ATOM 6795 C C . TRP B 1 114 ? -23.25 -13.844 -17.688 1 98.19 114 TRP B C 1
ATOM 6797 O O . TRP B 1 114 ? -24.312 -14.336 -17.328 1 98.19 114 TRP B O 1
ATOM 6807 N N . ASN B 1 115 ? -22.562 -12.961 -17.016 1 97.69 115 ASN B N 1
ATOM 6808 C CA . ASN B 1 115 ? -23.047 -12.414 -15.75 1 97.69 115 ASN B CA 1
ATOM 6809 C C . ASN B 1 115 ? -23.312 -13.508 -14.719 1 97.69 115 ASN B C 1
ATOM 6811 O O . ASN B 1 115 ? -24.344 -13.508 -14.047 1 97.69 115 ASN B O 1
ATOM 6815 N N . ASN B 1 116 ? -22.516 -14.484 -14.711 1 97.94 116 ASN B N 1
ATOM 6816 C CA . ASN B 1 116 ? -22.469 -15.555 -13.727 1 97.94 116 ASN B CA 1
ATOM 6817 C C . ASN B 1 116 ? -23.609 -16.562 -13.938 1 97.94 116 ASN B C 1
ATOM 6819 O O . ASN B 1 116 ? -23.922 -17.344 -13.039 1 97.94 116 ASN B O 1
ATOM 6823 N N . ASP B 1 117 ? -24.234 -16.5 -15.07 1 98.12 117 ASP B N 1
ATOM 6824 C CA . ASP B 1 117 ? -25.281 -17.453 -15.398 1 98.12 117 ASP B CA 1
ATOM 6825 C C . ASP B 1 117 ? -24.938 -18.234 -16.672 1 98.12 117 ASP B C 1
ATOM 6827 O O . ASP B 1 117 ? -24.234 -17.719 -17.547 1 98.12 117 ASP B O 1
ATOM 6831 N N . VAL B 1 118 ? -25.516 -19.438 -16.75 1 98.06 118 VAL B N 1
ATOM 6832 C CA . VAL B 1 118 ? -25.188 -20.359 -17.844 1 98.06 118 VAL B CA 1
ATOM 6833 C C . VAL B 1 118 ? -26.234 -20.234 -18.953 1 98.06 118 VAL B C 1
ATOM 6835 O O . VAL B 1 118 ? -27.438 -20.125 -18.672 1 98.06 118 VAL B O 1
ATOM 6838 N N . TYR B 1 119 ? -25.797 -20.203 -20.156 1 96.75 119 TYR B N 1
ATOM 6839 C CA . TYR B 1 119 ? -26.641 -20.188 -21.344 1 96.75 119 TYR B CA 1
ATOM 6840 C C . TYR B 1 119 ? -26.219 -21.281 -22.328 1 96.75 119 TYR B C 1
ATOM 6842 O O . TYR B 1 119 ? -25.047 -21.656 -22.375 1 96.75 119 TYR B O 1
ATOM 6850 N N . VAL B 1 120 ? -27.219 -21.797 -23.094 1 96.38 120 VAL B N 1
ATOM 6851 C CA . VAL B 1 120 ? -26.953 -22.797 -24.125 1 96.38 120 VAL B CA 1
ATOM 6852 C C . VAL B 1 120 ? -27.562 -22.328 -25.453 1 96.38 120 VAL B C 1
ATOM 6854 O O . VAL B 1 120 ? -28.656 -21.781 -25.484 1 96.38 120 VAL B O 1
ATOM 6857 N N . LYS B 1 121 ? -26.734 -22.422 -26.422 1 93.62 121 LYS B N 1
ATOM 6858 C CA . LYS B 1 121 ? -27.172 -22.125 -27.781 1 93.62 121 LYS B CA 1
ATOM 6859 C C . LYS B 1 121 ? -27.172 -23.391 -28.641 1 93.62 121 LYS B C 1
ATOM 6861 O O . LYS B 1 121 ? -26.109 -23.969 -28.891 1 93.62 121 LYS B O 1
ATOM 6866 N N . ASN B 1 122 ? -28.328 -23.766 -29.141 1 91.31 122 ASN B N 1
ATOM 6867 C CA . ASN B 1 122 ? -28.422 -24.984 -29.938 1 91.31 122 ASN B CA 1
ATOM 6868 C C . ASN B 1 122 ? -27.891 -24.781 -31.359 1 91.31 122 ASN B C 1
ATOM 6870 O O . ASN B 1 122 ? -27.375 -25.703 -31.984 1 91.31 122 ASN B O 1
ATOM 6874 N N . GLU B 1 123 ? -28.203 -23.641 -31.906 1 92.38 123 GLU B N 1
ATOM 6875 C CA . GLU B 1 123 ? -27.688 -23.203 -33.188 1 92.38 123 GLU B CA 1
ATOM 6876 C C . GLU B 1 123 ? -27.078 -21.812 -33.125 1 92.38 123 GLU B C 1
ATOM 6878 O O . GLU B 1 123 ? -27.578 -20.938 -32.406 1 92.38 123 GLU B O 1
ATOM 6883 N N . PRO B 1 124 ? -26.016 -21.688 -33.844 1 94.25 124 PRO B N 1
ATOM 6884 C CA . PRO B 1 124 ? -25.312 -20.406 -33.75 1 94.25 124 PRO B CA 1
ATOM 6885 C C . PRO B 1 124 ? -26.203 -19.203 -34.094 1 94.25 124 PRO B C 1
ATOM 6887 O O . PRO B 1 124 ? -26 -18.109 -33.562 1 94.25 124 PRO B O 1
ATOM 6890 N N . ASN B 1 125 ? -27.156 -19.422 -34.938 1 92.56 125 ASN B N 1
ATOM 6891 C CA . ASN B 1 125 ? -28.016 -18.328 -35.375 1 92.56 125 ASN B CA 1
ATOM 6892 C C . ASN B 1 125 ? -29.297 -18.266 -34.562 1 92.56 125 ASN B C 1
ATOM 6894 O O . ASN B 1 125 ? -30.141 -17.391 -34.812 1 92.56 125 ASN B O 1
ATOM 6898 N N . SER B 1 126 ? -29.453 -19.109 -33.594 1 90.56 126 SER B N 1
ATOM 6899 C CA . SER B 1 126 ? -30.672 -19.141 -32.781 1 90.56 126 SER B CA 1
ATOM 6900 C C . SER B 1 126 ? -30.453 -18.422 -31.453 1 90.56 126 SER B C 1
ATOM 6902 O O . SER B 1 126 ? -29.312 -18.125 -31.078 1 90.56 126 SER B O 1
ATOM 6904 N N . SER B 1 127 ? -31.578 -18.141 -30.828 1 91.56 127 SER B N 1
ATOM 6905 C CA . SER B 1 127 ? -31.5 -17.516 -29.516 1 91.56 127 SER B CA 1
ATOM 6906 C C . SER B 1 127 ? -30.938 -18.469 -28.469 1 91.56 127 SER B C 1
ATOM 6908 O O . SER B 1 127 ? -31.078 -19.688 -28.594 1 91.56 127 SER B O 1
ATOM 6910 N N . SER B 1 128 ? -30.312 -17.891 -27.469 1 93.12 128 SER B N 1
ATOM 6911 C CA . SER B 1 128 ? -29.75 -18.688 -26.375 1 93.12 128 SER B CA 1
ATOM 6912 C C . SER B 1 128 ? -30.828 -19.031 -25.344 1 93.12 128 SER B C 1
ATOM 6914 O O . SER B 1 128 ? -31.75 -18.25 -25.109 1 93.12 128 SER B O 1
ATOM 6916 N N . GLN B 1 129 ? -30.734 -20.078 -24.797 1 93.19 129 GLN B N 1
ATOM 6917 C CA . GLN B 1 129 ? -31.562 -20.469 -23.656 1 93.19 129 GLN B CA 1
ATOM 6918 C C . GLN B 1 129 ? -30.812 -20.312 -22.344 1 93.19 129 GLN B C 1
ATOM 6920 O O . GLN B 1 129 ? -29.734 -20.875 -22.172 1 93.19 129 GLN B O 1
ATOM 6925 N N . ARG B 1 130 ? -31.438 -19.578 -21.375 1 94.06 130 ARG B N 1
ATOM 6926 C CA . ARG B 1 130 ? -30.859 -19.375 -20.062 1 94.06 130 ARG B CA 1
ATOM 6927 C C . ARG B 1 130 ? -31.109 -20.578 -19.156 1 94.06 130 ARG B C 1
ATOM 6929 O O . ARG B 1 130 ? -32.25 -21.078 -19.078 1 94.06 130 ARG B O 1
ATOM 6936 N N . ILE B 1 131 ? -30.141 -21.078 -18.469 1 96.06 131 ILE B N 1
ATOM 6937 C CA . ILE B 1 131 ? -30.219 -22.297 -17.672 1 96.06 131 ILE B CA 1
ATOM 6938 C C . ILE B 1 131 ? -30.297 -21.938 -16.188 1 96.06 131 ILE B C 1
ATOM 6940 O O . ILE B 1 131 ? -30.969 -22.609 -15.406 1 96.06 131 ILE B O 1
ATOM 6944 N N . THR B 1 132 ? -29.516 -20.969 -15.789 1 96.69 132 THR B N 1
ATOM 6945 C CA . THR B 1 132 ? -29.484 -20.547 -14.391 1 96.69 132 THR B CA 1
ATOM 6946 C C . THR B 1 132 ? -29.875 -19.078 -14.258 1 96.69 132 THR B C 1
ATOM 6948 O O . THR B 1 132 ? -29.734 -18.312 -15.203 1 96.69 132 THR B O 1
ATOM 6951 N N . TRP B 1 133 ? -30.281 -18.609 -13 1 95.81 133 TRP B N 1
ATOM 6952 C CA . TRP B 1 133 ? -30.828 -17.266 -12.828 1 95.81 133 TRP B CA 1
ATOM 6953 C C . TRP B 1 133 ? -30.281 -16.609 -11.555 1 95.81 133 TRP B C 1
ATOM 6955 O O . TRP B 1 133 ? -30.625 -15.477 -11.234 1 95.81 133 TRP B O 1
ATOM 6965 N N . THR B 1 134 ? -29.438 -17.297 -10.859 1 96.56 134 THR B N 1
ATOM 6966 C CA . THR B 1 134 ? -29.047 -16.812 -9.539 1 96.56 134 THR B CA 1
ATOM 6967 C C . THR B 1 134 ? -27.688 -16.125 -9.594 1 96.56 134 THR B C 1
ATOM 6969 O O . THR B 1 134 ? -27.156 -15.703 -8.57 1 96.56 134 THR B O 1
ATOM 6972 N N . GLY B 1 135 ? -27.094 -16.016 -10.727 1 97.62 135 GLY B N 1
ATOM 6973 C CA . GLY B 1 135 ? -25.766 -15.469 -10.859 1 97.62 135 GLY B CA 1
ATOM 6974 C C . GLY B 1 135 ? -25.625 -14.062 -10.305 1 97.62 135 GLY B C 1
ATOM 6975 O O . GLY B 1 135 ? -26.5 -13.219 -10.539 1 97.62 135 GLY B O 1
ATOM 6976 N N . LYS B 1 136 ? -24.672 -13.867 -9.453 1 97.38 136 LYS B N 1
ATOM 6977 C CA . LYS B 1 136 ? -24.297 -12.562 -8.906 1 97.38 136 LYS B CA 1
ATOM 6978 C C . LYS B 1 136 ? -22.797 -12.461 -8.672 1 97.38 136 LYS B C 1
ATOM 6980 O O . LYS B 1 136 ? -22.203 -13.32 -8.016 1 97.38 136 LYS B O 1
ATOM 6985 N N . GLU B 1 137 ? -22.188 -11.414 -9.234 1 95 137 GLU B N 1
ATOM 6986 C CA . GLU B 1 137 ? -20.734 -11.242 -9.156 1 95 137 GLU B CA 1
ATOM 6987 C C . GLU B 1 137 ? -20.25 -11.289 -7.711 1 95 137 GLU B C 1
ATOM 6989 O O . GLU B 1 137 ? -20.797 -10.617 -6.84 1 95 137 GLU B O 1
ATOM 6994 N N . ASN B 1 138 ? -19.312 -12.055 -7.395 1 94.19 138 ASN B N 1
ATOM 6995 C CA . ASN B 1 138 ? -18.641 -12.219 -6.105 1 94.19 138 ASN B CA 1
ATOM 6996 C C . ASN B 1 138 ? -19.578 -12.812 -5.062 1 94.19 138 ASN B C 1
ATOM 6998 O O . ASN B 1 138 ? -19.359 -12.656 -3.859 1 94.19 138 ASN B O 1
ATOM 7002 N N . VAL B 1 139 ? -20.703 -13.438 -5.477 1 97.56 139 VAL B N 1
ATOM 7003 C CA . VAL B 1 139 ? -21.656 -14.039 -4.547 1 97.56 139 VAL B CA 1
ATOM 7004 C C . VAL B 1 139 ? -22 -15.453 -5.004 1 97.56 139 VAL B C 1
ATOM 7006 O O . VAL B 1 139 ? -21.75 -16.422 -4.285 1 97.56 139 VAL B O 1
ATOM 7009 N N . ILE B 1 140 ? -22.547 -15.57 -6.219 1 98.44 140 ILE B N 1
ATOM 7010 C CA . ILE B 1 140 ? -22.906 -16.875 -6.777 1 98.44 140 ILE B CA 1
ATOM 7011 C C . ILE B 1 140 ? -22.391 -16.984 -8.211 1 98.44 140 ILE B C 1
ATOM 7013 O O . ILE B 1 140 ? -22.672 -16.109 -9.047 1 98.44 140 ILE B O 1
ATOM 7017 N N . SER B 1 141 ? -21.641 -18 -8.508 1 98.19 141 SER B N 1
ATOM 7018 C CA . SER B 1 141 ? -21.125 -18.281 -9.844 1 98.19 141 SER B CA 1
ATOM 7019 C C . SER B 1 141 ? -21.562 -19.656 -10.328 1 98.19 141 SER B C 1
ATOM 7021 O O . SER B 1 141 ? -21.406 -20.656 -9.625 1 98.19 141 SER B O 1
ATOM 7023 N N . SER B 1 142 ? -22.109 -19.688 -11.5 1 98.44 142 SER B N 1
ATOM 7024 C CA . SER B 1 142 ? -22.5 -20.953 -12.125 1 98.44 142 SER B CA 1
ATOM 7025 C C . SER B 1 142 ? -21.734 -21.188 -13.422 1 98.44 142 SER B C 1
ATOM 7027 O O . SER B 1 142 ? -21.703 -20.328 -14.305 1 98.44 142 SER B O 1
ATOM 7029 N N . GLY B 1 143 ? -21.125 -22.297 -13.508 1 98.38 143 GLY B N 1
ATOM 7030 C CA . GLY B 1 143 ? -20.438 -22.656 -14.734 1 98.38 143 GLY B CA 1
ATOM 7031 C C . GLY B 1 143 ? -19.031 -22.062 -14.828 1 98.38 143 GLY B C 1
ATOM 7032 O O . GLY B 1 143 ? -18.281 -22.375 -15.758 1 98.38 143 GLY B O 1
ATOM 7033 N N . ILE B 1 144 ? -18.719 -21.188 -13.953 1 98.25 144 ILE B N 1
ATOM 7034 C CA . ILE B 1 144 ? -17.375 -20.656 -13.82 1 98.25 144 ILE B CA 1
ATOM 7035 C C . ILE B 1 144 ? -16.938 -20.703 -12.352 1 98.25 144 ILE B C 1
ATOM 7037 O O . ILE B 1 144 ? -17.781 -20.719 -11.453 1 98.25 144 ILE B O 1
ATOM 7041 N N . THR B 1 145 ? -15.719 -20.672 -12.141 1 97.88 145 THR B N 1
ATOM 7042 C CA . THR B 1 145 ? -15.188 -20.812 -10.797 1 97.88 145 THR B CA 1
ATOM 7043 C C . THR B 1 145 ? -15.148 -19.453 -10.094 1 97.88 145 THR B C 1
ATOM 7045 O O . THR B 1 145 ? -15.117 -18.422 -10.75 1 97.88 145 THR B O 1
ATOM 7048 N N . ASP B 1 146 ? -15.305 -19.484 -8.727 1 97.5 146 ASP B N 1
ATOM 7049 C CA . ASP B 1 146 ? -14.875 -18.344 -7.922 1 97.5 146 ASP B CA 1
ATOM 7050 C C . ASP B 1 146 ? -13.359 -18.328 -7.77 1 97.5 146 ASP B C 1
ATOM 7052 O O . ASP B 1 146 ? -12.648 -19.094 -8.422 1 97.5 146 ASP B O 1
ATOM 7056 N N . TRP B 1 147 ? -12.852 -17.391 -6.977 1 97.06 147 TRP B N 1
ATOM 7057 C CA . TRP B 1 147 ? -11.406 -17.188 -6.941 1 97.06 147 TRP B CA 1
ATOM 7058 C C . TRP B 1 147 ? -10.695 -18.438 -6.426 1 97.06 147 TRP B C 1
ATOM 7060 O O . TRP B 1 147 ? -9.734 -18.906 -7.039 1 97.06 147 TRP B O 1
ATOM 7070 N N . VAL B 1 148 ? -11.133 -18.969 -5.293 1 97.44 148 VAL B N 1
ATOM 7071 C CA . VAL B 1 148 ? -10.367 -20.016 -4.633 1 97.44 148 VAL B CA 1
ATOM 7072 C C . VAL B 1 148 ? -10.406 -21.297 -5.469 1 97.44 148 VAL B C 1
ATOM 7074 O O . VAL B 1 148 ? -9.422 -22.031 -5.527 1 97.44 148 VAL B O 1
ATOM 7077 N N . TYR B 1 149 ? -11.531 -21.641 -6.129 1 97.69 149 TYR B N 1
ATOM 7078 C CA . TYR B 1 149 ? -11.609 -22.812 -6.984 1 97.69 149 TYR B CA 1
ATOM 7079 C C . TYR B 1 149 ? -10.734 -22.641 -8.227 1 97.69 149 TYR B C 1
ATOM 7081 O O . TYR B 1 149 ? -10.109 -23.609 -8.688 1 97.69 149 TYR B O 1
ATOM 7089 N N . GLU B 1 150 ? -10.742 -21.5 -8.742 1 96.88 150 GLU B N 1
ATOM 7090 C CA . GLU B 1 150 ? -9.898 -21.25 -9.906 1 96.88 150 GLU B CA 1
ATOM 7091 C C . GLU B 1 150 ? -8.422 -21.406 -9.555 1 96.88 150 GLU B C 1
ATOM 7093 O O . GLU B 1 150 ? -7.656 -22 -10.32 1 96.88 150 GLU B O 1
ATOM 7098 N N . GLU B 1 151 ? -8.086 -20.906 -8.461 1 96.06 151 GLU B N 1
ATOM 7099 C CA . GLU B 1 151 ? -6.676 -20.812 -8.07 1 96.06 151 GLU B CA 1
ATOM 7100 C C . GLU B 1 151 ? -6.156 -22.156 -7.57 1 96.06 151 GLU B C 1
ATOM 7102 O O . GLU B 1 151 ? -5.039 -22.562 -7.902 1 96.06 151 GLU B O 1
ATOM 7107 N N . GLU B 1 152 ? -7.023 -22.859 -6.809 1 96.81 152 GLU B N 1
ATOM 7108 C CA . GLU B 1 152 ? -6.438 -23.938 -6.016 1 96.81 152 GLU B CA 1
ATOM 7109 C C . GLU B 1 152 ? -7.008 -25.297 -6.418 1 96.81 152 GLU B C 1
ATOM 7111 O O . GLU B 1 152 ? -6.383 -26.344 -6.184 1 96.81 152 GLU B O 1
ATOM 7116 N N . ILE B 1 153 ? -8.172 -25.312 -6.984 1 96.69 153 ILE B N 1
ATOM 7117 C CA . ILE B 1 153 ? -8.82 -26.609 -7.129 1 96.69 153 ILE B CA 1
ATOM 7118 C C . ILE B 1 153 ? -8.82 -27.031 -8.602 1 96.69 153 ILE B C 1
ATOM 7120 O O . ILE B 1 153 ? -8.164 -28 -8.977 1 96.69 153 ILE B O 1
ATOM 7124 N N . PHE B 1 154 ? -9.391 -26.141 -9.422 1 95.31 154 PHE B N 1
ATOM 7125 C CA . PHE B 1 154 ? -9.523 -26.531 -10.82 1 95.31 154 PHE B CA 1
ATOM 7126 C C . PHE B 1 154 ? -8.383 -25.953 -11.656 1 95.31 154 PHE B C 1
ATOM 7128 O O . PHE B 1 154 ? -8.148 -26.375 -12.781 1 95.31 154 PHE B O 1
ATOM 7135 N N . SER B 1 155 ? -7.652 -24.953 -11.07 1 93.25 155 SER B N 1
ATOM 7136 C CA . SER B 1 155 ? -6.664 -24.25 -11.875 1 93.25 155 SER B CA 1
ATOM 7137 C C . SER B 1 155 ? -7.223 -23.891 -13.25 1 93.25 155 SER B C 1
ATOM 7139 O O . SER B 1 155 ? -6.562 -24.109 -14.266 1 93.25 155 SER B O 1
ATOM 7141 N N . ALA B 1 156 ? -8.445 -23.547 -13.258 1 91.81 156 ALA B N 1
ATOM 7142 C CA . ALA B 1 156 ? -9.203 -23.188 -14.453 1 91.81 156 ALA B CA 1
ATOM 7143 C C . ALA B 1 156 ? -10.383 -22.281 -14.102 1 91.81 156 ALA B C 1
ATOM 7145 O O . ALA B 1 156 ? -10.836 -22.25 -12.961 1 91.81 156 ALA B O 1
ATOM 7146 N N . TYR B 1 157 ? -10.727 -21.641 -15.102 1 93.31 157 TYR B N 1
ATOM 7147 C CA . TYR B 1 157 ? -11.852 -20.734 -14.906 1 93.31 157 TYR B CA 1
ATOM 7148 C C . TYR B 1 157 ? -13.172 -21.438 -15.164 1 93.31 157 TYR B C 1
ATOM 7150 O O . TYR B 1 157 ? -14.203 -21.078 -14.586 1 93.31 157 TYR B O 1
ATOM 7158 N N . SER B 1 158 ? -13.102 -22.438 -15.961 1 95.81 158 SER B N 1
ATOM 7159 C CA . SER B 1 158 ? -14.32 -23.141 -16.359 1 95.81 158 SER B CA 1
ATOM 7160 C C . SER B 1 158 ? -14.758 -24.141 -15.312 1 95.81 158 SER B C 1
ATOM 7162 O O . SER B 1 158 ? -13.922 -24.828 -14.719 1 95.81 158 SER B O 1
ATOM 7164 N N . ALA B 1 159 ? -16.016 -24.188 -15.062 1 98.12 159 ALA B N 1
ATOM 7165 C CA . ALA B 1 159 ? -16.672 -25.234 -14.289 1 98.12 159 ALA B CA 1
ATOM 7166 C C . ALA B 1 159 ? -17.922 -25.766 -15.008 1 98.12 159 ALA B C 1
ATOM 7168 O O . ALA B 1 159 ? -19 -25.859 -14.422 1 98.12 159 ALA B O 1
ATOM 7169 N N . LEU B 1 160 ? -17.703 -25.969 -16.312 1 97.56 160 LEU B N 1
ATOM 7170 C CA . LEU B 1 160 ? -18.703 -26.453 -17.25 1 97.56 160 LEU B CA 1
ATOM 7171 C C . LEU B 1 160 ? -18.188 -27.672 -18.016 1 97.56 160 LEU B C 1
ATOM 7173 O O . LEU B 1 160 ? -17.047 -27.656 -18.516 1 97.56 160 LEU B O 1
ATOM 7177 N N . TRP B 1 161 ? -19.109 -28.75 -18.109 1 98 161 TRP B N 1
ATOM 7178 C CA . TRP B 1 161 ? -18.656 -29.969 -18.781 1 98 161 TRP B CA 1
ATOM 7179 C C . TRP B 1 161 ? -19.766 -30.547 -19.656 1 98 161 TRP B C 1
ATOM 7181 O O . TRP B 1 161 ? -20.797 -31 -19.156 1 98 161 TRP B O 1
ATOM 7191 N N . TRP B 1 162 ? -19.516 -30.625 -21 1 97.56 162 TRP B N 1
ATOM 7192 C CA . TRP B 1 162 ? -20.422 -31.266 -21.938 1 97.56 162 TRP B CA 1
ATOM 7193 C C . TRP B 1 162 ? -20.297 -32.781 -21.844 1 97.56 162 TRP B C 1
ATOM 7195 O O . TRP B 1 162 ? -19.203 -33.312 -21.703 1 97.56 162 TRP B O 1
ATOM 7205 N N . SER B 1 163 ? -21.469 -33.469 -21.906 1 97.19 163 SER B N 1
ATOM 7206 C CA . SER B 1 163 ? -21.375 -34.906 -22.141 1 97.19 163 SER B CA 1
ATOM 7207 C C . SER B 1 163 ? -20.797 -35.219 -23.516 1 97.19 163 SER B C 1
ATOM 7209 O O . SER B 1 163 ? -20.766 -34.344 -24.375 1 97.19 163 SER B O 1
ATOM 7211 N N . PRO B 1 164 ? -20.312 -36.406 -23.797 1 95.31 164 PRO B N 1
ATOM 7212 C CA . PRO B 1 164 ? -19.547 -36.719 -25.016 1 95.31 164 PRO B CA 1
ATOM 7213 C C . PRO B 1 164 ? -20.312 -36.375 -26.281 1 95.31 164 PRO B C 1
ATOM 7215 O O . PRO B 1 164 ? -19.719 -35.969 -27.281 1 95.31 164 PRO B O 1
ATOM 7218 N N . LYS B 1 165 ? -21.625 -36.5 -26.328 1 94.25 165 LYS B N 1
ATOM 7219 C CA . LYS B 1 165 ? -22.391 -36.219 -27.547 1 94.25 165 LYS B CA 1
ATOM 7220 C C . LYS B 1 165 ? -23.156 -34.875 -27.406 1 94.25 165 LYS B C 1
ATOM 7222 O O . LYS B 1 165 ? -23.984 -34.562 -28.266 1 94.25 165 LYS B O 1
ATOM 7227 N N . GLY B 1 166 ? -23 -34.25 -26.328 1 94.69 166 GLY B N 1
ATOM 7228 C CA . GLY B 1 166 ? -23.625 -32.969 -26.125 1 94.69 166 GLY B CA 1
ATOM 7229 C C . GLY B 1 166 ? -25.078 -33.062 -25.688 1 94.69 166 GLY B C 1
ATOM 7230 O O . GLY B 1 166 ? -25.844 -32.094 -25.812 1 94.69 166 GLY B O 1
ATOM 7231 N N . THR B 1 167 ? -25.453 -34.188 -25.203 1 93.94 167 THR B N 1
ATOM 7232 C CA . THR B 1 167 ? -26.828 -34.406 -24.766 1 93.94 167 THR B CA 1
ATOM 7233 C C . THR B 1 167 ? -27.062 -33.844 -23.391 1 93.94 167 THR B C 1
ATOM 7235 O O . THR B 1 167 ? -28.188 -33.469 -23.031 1 93.94 167 THR B O 1
ATOM 7238 N N . PHE B 1 168 ? -26.062 -33.844 -22.562 1 95.69 168 PHE B N 1
ATOM 7239 C CA . PHE B 1 168 ? -26.125 -33.25 -21.234 1 95.69 168 PHE B CA 1
ATOM 7240 C C . PHE B 1 168 ? -25.047 -32.188 -21.062 1 95.69 168 PHE B C 1
ATOM 7242 O O . PHE B 1 168 ? -24.016 -32.219 -21.719 1 95.69 168 PHE B O 1
ATOM 7249 N N . LEU B 1 169 ? -25.344 -31.188 -20.266 1 96.94 169 LEU B N 1
ATOM 7250 C CA . LEU B 1 169 ? -24.391 -30.188 -19.781 1 96.94 169 LEU B CA 1
ATOM 7251 C C . LEU B 1 169 ? -24.328 -30.188 -18.25 1 96.94 169 LEU B C 1
ATOM 7253 O O . LEU B 1 169 ? -25.359 -30.062 -17.594 1 96.94 169 LEU B O 1
ATOM 7257 N N . ALA B 1 170 ? -23.172 -30.422 -17.75 1 98.12 170 ALA B N 1
ATOM 7258 C CA . ALA B 1 170 ? -22.969 -30.359 -16.297 1 98.12 170 ALA B CA 1
ATOM 7259 C C . ALA B 1 170 ? -22.266 -29.062 -15.906 1 98.12 170 ALA B C 1
ATOM 7261 O O . ALA B 1 170 ? -21.5 -28.5 -16.688 1 98.12 170 ALA B O 1
ATOM 7262 N N . TYR B 1 171 ? -22.578 -28.562 -14.75 1 98.5 171 TYR B N 1
ATOM 7263 C CA . TYR B 1 171 ? -21.891 -27.359 -14.25 1 98.5 171 TYR B CA 1
ATOM 7264 C C . TYR B 1 171 ? -21.875 -27.359 -12.727 1 98.5 171 TYR B C 1
ATOM 7266 O O . TYR B 1 171 ? -22.703 -28 -12.078 1 98.5 171 TYR B O 1
ATOM 7274 N N . ALA B 1 172 ? -20.922 -26.688 -12.188 1 98.56 172 ALA B N 1
ATOM 7275 C CA . ALA B 1 172 ? -20.844 -26.453 -10.75 1 98.56 172 ALA B CA 1
ATOM 7276 C C . ALA B 1 172 ? -21.297 -25.031 -10.398 1 98.56 172 ALA B C 1
ATOM 7278 O O . ALA B 1 172 ? -21.188 -24.125 -11.219 1 98.56 172 ALA B O 1
ATOM 7279 N N . GLN B 1 173 ? -21.906 -24.891 -9.258 1 98.5 173 GLN B N 1
ATOM 7280 C CA . GLN B 1 173 ? -22.297 -23.594 -8.711 1 98.5 173 GLN B CA 1
ATOM 7281 C C . GLN B 1 173 ? -21.578 -23.312 -7.395 1 98.5 173 GLN B C 1
ATOM 7283 O O . GLN B 1 173 ? -21.594 -24.141 -6.484 1 98.5 173 GLN B O 1
ATOM 7288 N N . PHE B 1 174 ? -21.016 -22.188 -7.316 1 98.44 174 PHE B N 1
ATOM 7289 C CA . PHE B 1 174 ? -20.281 -21.781 -6.125 1 98.44 174 PHE B CA 1
ATOM 7290 C C . PHE B 1 174 ? -20.984 -20.625 -5.418 1 98.44 174 PHE B C 1
ATOM 7292 O O . PHE B 1 174 ? -21.406 -19.672 -6.059 1 98.44 174 PHE B O 1
ATOM 7299 N N . ASN B 1 175 ? -21.125 -20.719 -4.148 1 98.44 175 ASN B N 1
ATOM 7300 C CA . ASN B 1 175 ? -21.766 -19.719 -3.314 1 98.44 175 ASN B CA 1
ATOM 7301 C C . ASN B 1 175 ? -20.781 -19.094 -2.33 1 98.44 175 ASN B C 1
ATOM 7303 O O . ASN B 1 175 ? -20.359 -19.734 -1.367 1 98.44 175 ASN B O 1
ATOM 7307 N N . ASP B 1 176 ? -20.5 -17.828 -2.518 1 98.5 176 ASP B N 1
ATOM 7308 C CA . ASP B 1 176 ? -19.516 -17.109 -1.708 1 98.5 176 ASP B CA 1
ATOM 7309 C C . ASP B 1 176 ? -20.203 -16.188 -0.712 1 98.5 176 ASP B C 1
ATOM 7311 O O . ASP B 1 176 ? -19.562 -15.305 -0.128 1 98.5 176 ASP B O 1
ATOM 7315 N N . THR B 1 177 ? -21.422 -16.281 -0.482 1 98 177 THR B N 1
ATOM 7316 C CA . THR B 1 177 ? -22.219 -15.352 0.332 1 98 177 THR B CA 1
ATOM 7317 C C . THR B 1 177 ? -21.562 -15.148 1.697 1 98 177 THR B C 1
ATOM 7319 O O . THR B 1 177 ? -21.516 -14.023 2.207 1 98 177 THR B O 1
ATOM 7322 N N . GLU B 1 178 ? -21.031 -16.234 2.301 1 97.62 178 GLU B N 1
ATOM 7323 C CA . GLU B 1 178 ? -20.516 -16.156 3.666 1 97.62 178 GLU B CA 1
ATOM 7324 C C . GLU B 1 178 ? -19 -16.062 3.684 1 97.62 178 GLU B C 1
ATOM 7326 O O . GLU B 1 178 ? -18.391 -16.062 4.75 1 97.62 178 GLU B O 1
ATOM 7331 N N . VAL B 1 179 ? -18.359 -16.047 2.533 1 98.31 179 VAL B N 1
ATOM 7332 C CA . VAL B 1 179 ? -16.891 -15.984 2.455 1 98.31 179 VAL B CA 1
ATOM 7333 C C . VAL B 1 179 ? -16.422 -14.555 2.725 1 98.31 179 VAL B C 1
ATOM 7335 O O . VAL B 1 179 ? -16.938 -13.609 2.119 1 98.31 179 VAL B O 1
ATOM 7338 N N . PRO B 1 180 ? -15.461 -14.352 3.668 1 97.44 180 PRO B N 1
ATOM 7339 C CA . PRO B 1 180 ? -14.961 -13 3.916 1 97.44 180 PRO B CA 1
ATOM 7340 C C . PRO B 1 180 ? -14.289 -12.391 2.688 1 97.44 180 PRO B C 1
ATOM 7342 O O . PRO B 1 180 ? -13.734 -13.109 1.855 1 97.44 180 PRO B O 1
ATOM 7345 N N . LEU B 1 181 ? -14.359 -11.102 2.602 1 96.75 181 LEU B N 1
ATOM 7346 C CA . LEU B 1 181 ? -13.797 -10.375 1.469 1 96.75 181 LEU B CA 1
ATOM 7347 C C . LEU B 1 181 ? -12.406 -9.836 1.803 1 96.75 181 LEU B C 1
ATOM 7349 O O . LEU B 1 181 ? -12.156 -9.414 2.934 1 96.75 181 LEU B O 1
ATOM 7353 N N . ILE B 1 182 ? -11.484 -9.945 0.912 1 97.12 182 ILE B N 1
ATOM 7354 C CA . ILE B 1 182 ? -10.258 -9.148 0.933 1 97.12 182 ILE B CA 1
ATOM 7355 C C . ILE B 1 182 ? -10.438 -7.902 0.066 1 97.12 182 ILE B C 1
ATOM 7357 O O . ILE B 1 182 ? -11.078 -7.961 -0.987 1 97.12 182 ILE B O 1
ATOM 7361 N N . GLU B 1 183 ? -9.984 -6.77 0.561 1 96.19 183 GLU B N 1
ATOM 7362 C CA . GLU B 1 183 ? -10.078 -5.504 -0.159 1 96.19 183 GLU B CA 1
ATOM 7363 C C . GLU B 1 183 ? -8.703 -4.871 -0.349 1 96.19 183 GLU B C 1
ATOM 7365 O O . GLU B 1 183 ? -7.855 -4.938 0.542 1 96.19 183 GLU B O 1
ATOM 7370 N N . TYR B 1 184 ? -8.391 -4.363 -1.458 1 95.38 184 TYR B N 1
ATOM 7371 C CA . TYR B 1 184 ? -7.164 -3.611 -1.698 1 95.38 184 TYR B CA 1
ATOM 7372 C C . TYR B 1 184 ? -7.383 -2.525 -2.744 1 95.38 184 TYR B C 1
ATOM 7374 O O . TYR B 1 184 ? -8.398 -2.531 -3.449 1 95.38 184 TYR B O 1
ATOM 7382 N N . SER B 1 185 ? -6.5 -1.604 -2.875 1 95.25 185 SER B N 1
ATOM 7383 C CA . SER B 1 185 ? -6.66 -0.432 -3.729 1 95.25 185 SER B CA 1
ATOM 7384 C C . SER B 1 185 ? -6.023 -0.652 -5.094 1 95.25 185 SER B C 1
ATOM 7386 O O . SER B 1 185 ? -4.969 -1.282 -5.199 1 95.25 185 SER B O 1
ATOM 7388 N N . PHE B 1 186 ? -6.648 -0.15 -6.129 1 95.62 186 PHE B N 1
ATOM 7389 C CA . PHE B 1 186 ? -6.109 0.014 -7.473 1 95.62 186 PHE B CA 1
ATOM 7390 C C . PHE B 1 186 ? -5.953 1.49 -7.816 1 95.62 186 PHE B C 1
ATOM 7392 O O . PHE B 1 186 ? -6.938 2.227 -7.875 1 95.62 186 PHE B O 1
ATOM 7399 N N . TYR B 1 187 ? -4.766 1.97 -8.133 1 94.75 187 TYR B N 1
ATOM 7400 C CA . TYR B 1 187 ? -4.438 3.39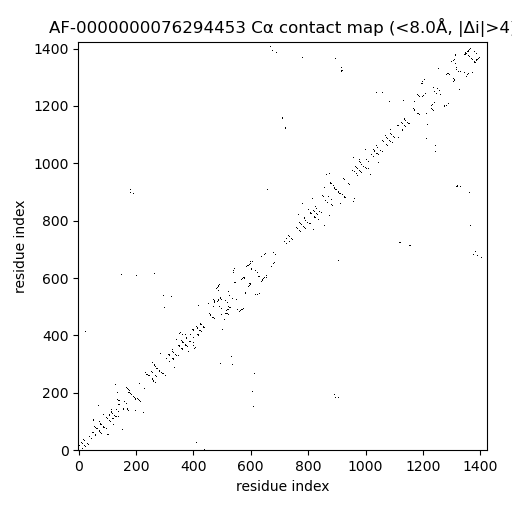1 -8.117 1 94.75 187 TYR B CA 1
ATOM 7401 C C . TYR B 1 187 ? -4.484 3.973 -9.531 1 94.75 187 TYR B C 1
ATOM 7403 O O . TYR B 1 187 ? -4.711 5.172 -9.703 1 94.75 187 TYR B O 1
ATOM 7411 N N . SER B 1 188 ? -4.152 3.309 -10.523 1 76.75 188 SER B N 1
ATOM 7412 C CA . SER B 1 188 ? -3.752 3.9 -11.797 1 76.75 188 SER B CA 1
ATOM 7413 C C . SER B 1 188 ? -4.895 3.865 -12.812 1 76.75 188 SER B C 1
ATOM 7415 O O . SER B 1 188 ? -4.688 4.105 -14 1 76.75 188 SER B O 1
ATOM 7417 N N . ASP B 1 189 ? -6.074 3.832 -12.312 1 76.81 189 ASP B N 1
ATOM 7418 C CA . ASP B 1 189 ? -7.145 4.016 -13.289 1 76.81 189 ASP B CA 1
ATOM 7419 C C . ASP B 1 189 ? -7.301 5.488 -13.664 1 76.81 189 ASP B C 1
ATOM 7421 O O . ASP B 1 189 ? -7.844 6.277 -12.883 1 76.81 189 ASP B O 1
ATOM 7425 N N . GLU B 1 190 ? -6.672 5.91 -14.758 1 67.38 190 GLU B N 1
ATOM 7426 C CA . GLU B 1 190 ? -6.535 7.301 -15.18 1 67.38 190 GLU B CA 1
ATOM 7427 C C . GLU B 1 190 ? -7.895 7.988 -15.266 1 67.38 190 GLU B C 1
ATOM 7429 O O . GLU B 1 190 ? -7.98 9.219 -15.227 1 67.38 190 GLU B O 1
ATOM 7434 N N . SER B 1 191 ? -8.844 7.23 -15.352 1 71.31 191 SER B N 1
ATOM 7435 C CA . SER B 1 191 ? -10.18 7.801 -15.461 1 71.31 191 SER B CA 1
ATOM 7436 C C . SER B 1 191 ? -10.727 8.188 -14.086 1 71.31 191 SER B C 1
ATOM 7438 O O . SER B 1 191 ? -11.719 8.906 -13.992 1 71.31 191 SER B O 1
ATOM 7440 N N . LEU B 1 192 ? -9.922 7.797 -13.102 1 84.25 192 LEU B N 1
ATOM 7441 C CA . LEU B 1 192 ? -10.461 8.023 -11.766 1 84.25 192 LEU B CA 1
ATOM 7442 C C . LEU B 1 192 ? -9.523 8.914 -10.953 1 84.25 192 LEU B C 1
ATOM 7444 O O . LEU B 1 192 ? -8.305 8.703 -10.953 1 84.25 192 LEU B O 1
ATOM 7448 N N . GLN B 1 193 ? -10.094 9.875 -10.359 1 94.31 193 GLN B N 1
ATOM 7449 C CA . GLN B 1 193 ? -9.344 10.734 -9.453 1 94.31 193 GLN B CA 1
ATOM 7450 C C . GLN B 1 193 ? -9.047 10.016 -8.133 1 94.31 193 GLN B C 1
ATOM 7452 O O . GLN B 1 193 ? -8.008 10.242 -7.516 1 94.31 193 GLN B O 1
ATOM 7457 N N . TYR B 1 194 ? -9.992 9.109 -7.742 1 96.69 194 TYR B N 1
ATOM 7458 C CA . TYR B 1 194 ? -9.859 8.336 -6.516 1 96.69 194 TYR B CA 1
ATOM 7459 C C . TYR B 1 194 ? -9.484 6.887 -6.82 1 96.69 194 TYR B C 1
ATOM 7461 O O . TYR B 1 194 ? -9.93 6.328 -7.828 1 96.69 194 TYR B O 1
ATOM 7469 N N . PRO B 1 195 ? -8.609 6.23 -6 1 96.06 195 PRO B N 1
ATOM 7470 C CA . PRO B 1 195 ? -8.344 4.801 -6.199 1 96.06 195 PRO B CA 1
ATOM 7471 C C . PRO B 1 195 ? -9.609 3.955 -6.117 1 96.06 195 PRO B C 1
ATOM 7473 O O . PRO B 1 195 ? -10.562 4.32 -5.422 1 96.06 195 PRO B O 1
ATOM 7476 N N . LYS B 1 196 ? -9.602 2.934 -6.855 1 94.56 196 LYS B N 1
ATOM 7477 C CA . LYS B 1 196 ? -10.695 1.975 -6.789 1 94.56 196 LYS B CA 1
ATOM 7478 C C . LYS B 1 196 ? -10.406 0.879 -5.766 1 94.56 196 LYS B C 1
ATOM 7480 O O . LYS B 1 196 ? -9.273 0.406 -5.66 1 94.56 196 LYS B O 1
ATOM 7485 N N . THR B 1 197 ? -11.398 0.475 -4.973 1 95 197 THR B N 1
ATOM 7486 C CA . THR B 1 197 ? -11.25 -0.646 -4.051 1 95 197 THR B CA 1
ATOM 7487 C C . THR B 1 197 ? -11.703 -1.947 -4.707 1 95 197 THR B C 1
ATOM 7489 O O . THR B 1 197 ? -12.859 -2.066 -5.125 1 95 197 THR B O 1
ATOM 7492 N N . VAL B 1 198 ? -10.797 -2.848 -4.855 1 95.06 198 VAL B N 1
ATOM 7493 C CA . VAL B 1 198 ? -11.102 -4.18 -5.367 1 95.06 198 VAL B CA 1
ATOM 7494 C C . VAL B 1 198 ? -11.523 -5.094 -4.219 1 95.06 198 VAL B C 1
ATOM 7496 O O . VAL B 1 198 ? -10.906 -5.074 -3.15 1 95.06 198 VAL B O 1
ATOM 7499 N N . ARG B 1 199 ? -12.664 -5.859 -4.418 1 95.38 199 ARG B N 1
ATOM 7500 C CA . ARG B 1 199 ? -13.172 -6.793 -3.418 1 95.38 199 ARG B CA 1
ATOM 7501 C C . ARG B 1 199 ? -13.234 -8.211 -3.973 1 95.38 199 ARG B C 1
ATOM 7503 O O . ARG B 1 199 ? -13.797 -8.445 -5.047 1 95.38 199 ARG B O 1
ATOM 7510 N N . ILE B 1 200 ? -12.625 -9.133 -3.256 1 96.31 200 ILE B N 1
ATOM 7511 C CA . ILE B 1 200 ? -12.602 -10.523 -3.688 1 96.31 200 ILE B CA 1
ATOM 7512 C C . ILE B 1 200 ? -12.953 -11.438 -2.514 1 96.31 200 ILE B C 1
ATOM 7514 O O . ILE B 1 200 ? -12.336 -11.352 -1.447 1 96.31 200 ILE B O 1
ATOM 7518 N N . PRO B 1 201 ? -14.055 -12.281 -2.688 1 97.88 201 PRO B N 1
ATOM 7519 C CA . PRO B 1 201 ? -14.172 -13.336 -1.673 1 97.88 201 PRO B CA 1
ATOM 7520 C C . PRO B 1 201 ? -12.93 -14.211 -1.579 1 97.88 201 PRO B C 1
ATOM 7522 O O . PRO B 1 201 ? -12.5 -14.789 -2.58 1 97.88 201 PRO B O 1
ATOM 7525 N N . TYR B 1 202 ? -12.336 -14.227 -0.496 1 98.19 202 TYR B N 1
ATOM 7526 C CA . TYR B 1 202 ? -11.062 -14.906 -0.286 1 98.19 202 TYR B CA 1
ATOM 7527 C C . TYR B 1 202 ? -11.031 -15.594 1.074 1 98.19 202 TYR B C 1
ATOM 7529 O O . TYR B 1 202 ? -10.734 -14.953 2.09 1 98.19 202 TYR B O 1
ATOM 7537 N N . PRO B 1 203 ? -11.375 -16.875 1.126 1 98.5 203 PRO B N 1
ATOM 7538 C CA . PRO B 1 203 ? -11.305 -17.578 2.412 1 98.5 203 PRO B CA 1
ATOM 7539 C C . PRO B 1 203 ? -9.867 -17.797 2.879 1 98.5 203 PRO B C 1
ATOM 7541 O O . PRO B 1 203 ? -9.133 -18.594 2.271 1 98.5 203 PRO B O 1
ATOM 7544 N N . LYS B 1 204 ? -9.523 -17.141 3.949 1 98.19 204 LYS B N 1
ATOM 7545 C CA . LYS B 1 204 ? -8.234 -17.406 4.57 1 98.19 204 LYS B CA 1
ATOM 7546 C C . LYS B 1 204 ? -8.297 -18.641 5.453 1 98.19 204 LYS B C 1
ATOM 7548 O O . LYS B 1 204 ? -9.375 -19.188 5.691 1 98.19 204 LYS B O 1
ATOM 7553 N N . ALA B 1 205 ? -7.125 -19.156 5.887 1 98.31 205 ALA B N 1
ATOM 7554 C CA . ALA B 1 205 ? -7.078 -20.359 6.707 1 98.31 205 ALA B CA 1
ATOM 7555 C C . ALA B 1 205 ? -8.008 -20.25 7.91 1 98.31 205 ALA B C 1
ATOM 7557 O O . ALA B 1 205 ? -7.945 -19.266 8.656 1 98.31 205 ALA B O 1
ATOM 7558 N N . GLY B 1 206 ? -8.836 -21.172 8.062 1 97.69 206 GLY B N 1
ATOM 7559 C CA . GLY B 1 206 ? -9.758 -21.188 9.188 1 97.69 206 GLY B CA 1
ATOM 7560 C C . GLY B 1 206 ? -11.07 -20.484 8.898 1 97.69 206 GLY B C 1
ATOM 7561 O O . GLY B 1 206 ? -12.062 -20.703 9.602 1 97.69 206 GLY B O 1
ATOM 7562 N N . ALA B 1 207 ? -11.195 -19.656 7.855 1 97.69 207 ALA B N 1
ATOM 7563 C CA . ALA B 1 207 ? -12.398 -18.906 7.523 1 97.69 207 ALA B CA 1
ATOM 7564 C C . ALA B 1 207 ? -13.383 -19.766 6.742 1 97.69 207 ALA B C 1
ATOM 7566 O O . ALA B 1 207 ? -13.062 -20.891 6.359 1 97.69 207 ALA B O 1
ATOM 7567 N N . VAL B 1 208 ? -14.594 -19.219 6.508 1 97.62 208 VAL B N 1
ATOM 7568 C CA . VAL B 1 208 ? -15.656 -19.938 5.805 1 97.62 208 VAL B CA 1
ATOM 7569 C C . VAL B 1 208 ? -15.297 -20.078 4.328 1 97.62 208 VAL B C 1
ATOM 7571 O O . VAL B 1 208 ? -14.898 -19.094 3.684 1 97.62 208 VAL B O 1
ATOM 7574 N N . ASN B 1 209 ? -15.352 -21.312 3.789 1 97.88 209 ASN B N 1
ATOM 7575 C CA . ASN B 1 209 ? -15.141 -21.594 2.371 1 97.88 209 ASN B CA 1
ATOM 7576 C C . ASN B 1 209 ? -16.422 -21.422 1.571 1 97.88 209 ASN B C 1
ATOM 7578 O O . ASN B 1 209 ? -17.516 -21.453 2.139 1 97.88 209 ASN B O 1
ATOM 7582 N N . PRO B 1 210 ? -16.297 -21.219 0.265 1 97.56 210 PRO B N 1
ATOM 7583 C CA . PRO B 1 210 ? -17.5 -21.297 -0.553 1 97.56 210 PRO B CA 1
ATOM 7584 C C . PRO B 1 210 ? -18.156 -22.672 -0.533 1 97.56 210 PRO B C 1
ATOM 7586 O O . PRO B 1 210 ? -17.469 -23.672 -0.364 1 97.56 210 PRO B O 1
ATOM 7589 N N . THR B 1 211 ? -19.453 -22.703 -0.708 1 96.81 211 THR B N 1
ATOM 7590 C CA . THR B 1 211 ? -20.125 -23.984 -0.896 1 96.81 211 THR B CA 1
ATOM 7591 C C . THR B 1 211 ? -20.281 -24.297 -2.381 1 96.81 211 THR B C 1
ATOM 7593 O O . THR B 1 211 ? -20.375 -23.391 -3.213 1 96.81 211 THR B O 1
ATOM 7596 N N . VAL B 1 212 ? -20.281 -25.594 -2.676 1 97.31 212 VAL B N 1
ATOM 7597 C CA . VAL B 1 212 ? -20.344 -26 -4.074 1 97.31 212 VAL B CA 1
ATOM 7598 C C . VAL B 1 212 ? -21.5 -26.984 -4.281 1 97.31 212 VAL B C 1
ATOM 7600 O O . VAL B 1 212 ? -21.766 -27.828 -3.428 1 97.31 212 VAL B O 1
ATOM 7603 N N . LYS B 1 213 ? -22.266 -26.734 -5.258 1 97.06 213 LYS B N 1
ATOM 7604 C CA . LYS B 1 213 ? -23.281 -27.641 -5.762 1 97.06 213 LYS B CA 1
ATOM 7605 C C . LYS B 1 213 ? -23 -28.047 -7.207 1 97.06 213 LYS B C 1
ATOM 7607 O O . LYS B 1 213 ? -22.359 -27.312 -7.945 1 97.06 213 LYS B O 1
ATOM 7612 N N . PHE B 1 214 ? -23.422 -29.266 -7.52 1 97.81 214 PHE B N 1
ATOM 7613 C CA . PHE B 1 214 ? -23.188 -29.781 -8.859 1 97.81 214 PHE B CA 1
ATOM 7614 C C . PHE B 1 214 ? -24.5 -30.156 -9.539 1 97.81 214 PHE B C 1
ATOM 7616 O O . PHE B 1 214 ? -25.359 -30.797 -8.93 1 97.81 214 PHE B O 1
ATOM 7623 N N . PHE B 1 215 ? -24.656 -29.688 -10.797 1 97.88 215 PHE B N 1
ATOM 7624 C CA . PHE B 1 215 ? -25.922 -29.875 -11.516 1 97.88 215 PHE B CA 1
ATOM 7625 C C . PHE B 1 215 ? -25.656 -30.484 -12.891 1 97.88 215 PHE B C 1
ATOM 7627 O O . PHE B 1 215 ? -24.594 -30.281 -13.469 1 97.88 215 PHE B O 1
ATOM 7634 N N . VAL B 1 216 ? -26.641 -31.234 -13.391 1 97 216 VAL B N 1
ATOM 7635 C CA . VAL B 1 216 ? -26.656 -31.719 -14.766 1 97 216 VAL B CA 1
ATOM 7636 C C . VAL B 1 216 ? -28 -31.375 -15.422 1 97 216 VAL B C 1
ATOM 7638 O O . VAL B 1 216 ? -29.047 -31.484 -14.789 1 97 216 VAL B O 1
ATOM 7641 N N . VAL B 1 217 ? -27.922 -30.906 -16.672 1 95.12 217 VAL B N 1
ATOM 7642 C CA . VAL B 1 217 ? -29.141 -30.547 -17.406 1 95.12 217 VAL B CA 1
ATOM 7643 C C . VAL B 1 217 ? -29.141 -31.203 -18.766 1 95.12 217 VAL B C 1
ATOM 7645 O O . VAL B 1 217 ? -28.094 -31.328 -19.406 1 95.12 217 VAL B O 1
ATOM 7648 N N . LYS B 1 218 ? -30.281 -31.656 -19.172 1 92.31 218 LYS B N 1
ATOM 7649 C CA . LYS B 1 218 ? -30.438 -32.188 -20.516 1 92.31 218 LYS B CA 1
ATOM 7650 C C . LYS B 1 218 ? -30.562 -31.078 -21.547 1 92.31 218 LYS B C 1
ATOM 7652 O O . LYS B 1 218 ? -31.328 -30.125 -21.359 1 92.31 218 LYS B O 1
ATOM 7657 N N . THR B 1 219 ? -29.906 -31.188 -22.672 1 91.81 219 THR B N 1
ATOM 7658 C CA . THR B 1 219 ? -29.844 -30.062 -23.594 1 91.81 219 THR B CA 1
ATOM 7659 C C . THR B 1 219 ? -30.547 -30.406 -24.906 1 91.81 219 THR B C 1
ATOM 7661 O O . THR B 1 219 ? -30.75 -29.547 -25.766 1 91.81 219 THR B O 1
ATOM 7664 N N . ASP B 1 220 ? -30.859 -31.625 -25.188 1 82.25 220 ASP B N 1
ATOM 7665 C CA . ASP B 1 220 ? -31.453 -32.062 -26.453 1 82.25 220 ASP B CA 1
ATOM 7666 C C . ASP B 1 220 ? -32.844 -31.453 -26.641 1 82.25 220 ASP B C 1
ATOM 7668 O O . ASP B 1 220 ? -33.281 -31.219 -27.766 1 82.25 220 ASP B O 1
ATOM 7672 N N . ASN B 1 221 ? -33.594 -31.375 -25.578 1 76.19 221 ASN B N 1
ATOM 7673 C CA . ASN B 1 221 ? -34.938 -30.906 -25.75 1 76.19 221 ASN B CA 1
ATOM 7674 C C . ASN B 1 221 ? -35.188 -29.578 -25.047 1 76.19 221 ASN B C 1
ATOM 7676 O O . ASN B 1 221 ? -36.219 -29.406 -24.375 1 76.19 221 ASN B O 1
ATOM 7680 N N . LEU B 1 222 ? -34.156 -28.766 -25.234 1 81.06 222 LEU B N 1
ATOM 7681 C CA . LEU B 1 222 ? -34.375 -27.469 -24.594 1 81.06 222 LEU B CA 1
ATOM 7682 C C . LEU B 1 222 ? -35.406 -26.656 -25.359 1 81.06 222 LEU B C 1
ATOM 7684 O O . LEU B 1 222 ? -35.281 -26.484 -26.578 1 81.06 222 LEU B O 1
ATOM 7688 N N . ASP B 1 223 ? -36.531 -26.484 -24.734 1 71.19 223 ASP B N 1
ATOM 7689 C CA . ASP B 1 223 ? -37.625 -25.688 -25.266 1 71.19 223 ASP B CA 1
ATOM 7690 C C . ASP B 1 223 ? -37.562 -24.25 -24.75 1 71.19 223 ASP B C 1
ATOM 7692 O O . ASP B 1 223 ? -37.531 -24.016 -23.547 1 71.19 223 ASP B O 1
ATOM 7696 N N . PRO B 1 224 ? -37.438 -23.344 -25.719 1 67.38 224 PRO B N 1
ATOM 7697 C CA . PRO B 1 224 ? -37.344 -21.953 -25.297 1 67.38 224 PRO B CA 1
ATOM 7698 C C . PRO B 1 224 ? -38.5 -21.531 -24.406 1 67.38 224 PRO B C 1
ATOM 7700 O O . PRO B 1 224 ? -38.406 -20.562 -23.672 1 67.38 224 PRO B O 1
ATOM 7703 N N . ASN B 1 225 ? -39.594 -22.297 -24.547 1 67.75 225 ASN B N 1
ATOM 7704 C CA . ASN B 1 225 ? -40.781 -21.906 -23.812 1 67.75 225 ASN B CA 1
ATOM 7705 C C . ASN B 1 225 ? -40.844 -22.547 -22.422 1 67.75 225 ASN B C 1
ATOM 7707 O O . ASN B 1 225 ? -41.719 -22.25 -21.625 1 67.75 225 ASN B O 1
ATOM 7711 N N . THR B 1 226 ? -39.969 -23.484 -22.156 1 72.81 226 THR B N 1
ATOM 7712 C CA . THR B 1 226 ? -39.938 -24.125 -20.844 1 72.81 226 THR B CA 1
ATOM 7713 C C . THR B 1 226 ? -38.562 -24.031 -20.234 1 72.81 226 THR B C 1
ATOM 7715 O O . THR B 1 226 ? -37.531 -24.141 -20.938 1 72.81 226 THR B O 1
ATOM 7718 N N . ASN B 1 227 ? -38.594 -23.766 -18.938 1 77.06 227 ASN B N 1
ATOM 7719 C CA . ASN B 1 227 ? -37.312 -23.703 -18.234 1 77.06 227 ASN B CA 1
ATOM 7720 C C . ASN B 1 227 ? -36.719 -25.094 -18.078 1 77.06 227 ASN B C 1
ATOM 7722 O O . ASN B 1 227 ? -37.406 -26.062 -17.828 1 77.06 227 ASN B O 1
ATOM 7726 N N . ALA B 1 228 ? -35.438 -25.078 -18.406 1 80.12 228 ALA B N 1
ATOM 7727 C CA . ALA B 1 228 ? -34.719 -26.328 -18.141 1 80.12 228 ALA B CA 1
ATOM 7728 C C . ALA B 1 228 ? -34.688 -26.609 -16.641 1 80.12 228 ALA B C 1
ATOM 7730 O O . ALA B 1 228 ? -34.781 -25.688 -15.82 1 80.12 228 ALA B O 1
ATOM 7731 N N . THR B 1 229 ? -34.719 -27.812 -16.281 1 85.31 229 THR B N 1
ATOM 7732 C CA . THR B 1 229 ? -34.656 -28.188 -14.875 1 85.31 229 THR B CA 1
ATOM 7733 C C . THR B 1 229 ? -33.344 -28.906 -14.562 1 85.31 229 THR B C 1
ATOM 7735 O O . THR B 1 229 ? -33.25 -30.125 -14.742 1 85.31 229 THR B O 1
ATOM 7738 N N . PRO B 1 230 ? -32.406 -28.188 -14.117 1 93.25 230 PRO B N 1
ATOM 7739 C CA . PRO B 1 230 ? -31.156 -28.844 -13.703 1 93.25 230 PRO B CA 1
ATOM 7740 C C . PRO B 1 230 ? -31.359 -29.812 -12.531 1 93.25 230 PRO B C 1
ATOM 7742 O O . PRO B 1 230 ? -32.156 -29.531 -11.633 1 93.25 230 PRO B O 1
ATOM 7745 N N . ILE B 1 231 ? -30.766 -30.906 -12.578 1 95.12 231 ILE B N 1
ATOM 7746 C CA . ILE B 1 231 ? -30.812 -31.891 -11.508 1 95.12 231 ILE B CA 1
ATOM 7747 C C . ILE B 1 231 ? -29.531 -31.844 -10.695 1 95.12 231 ILE B C 1
ATOM 7749 O O . ILE B 1 231 ? -28.422 -31.938 -11.25 1 95.12 231 ILE B O 1
ATOM 7753 N N . GLU B 1 232 ? -29.656 -31.75 -9.43 1 95.31 232 GLU B N 1
ATOM 7754 C CA . GLU B 1 232 ? -28.5 -31.688 -8.547 1 95.31 232 GLU B CA 1
ATOM 7755 C C . GLU B 1 232 ? -27.984 -33.094 -8.227 1 95.31 232 GLU B C 1
ATOM 7757 O O . GLU B 1 232 ? -28.766 -34 -7.961 1 95.31 232 GLU B O 1
ATOM 7762 N N . ILE B 1 233 ? -26.75 -33.281 -8.359 1 95.31 233 ILE B N 1
ATOM 7763 C CA . ILE B 1 233 ? -26.094 -34.5 -7.836 1 95.31 233 ILE B CA 1
ATOM 7764 C C . ILE B 1 233 ? -25.422 -34.156 -6.504 1 95.31 233 ILE B C 1
ATOM 7766 O O . ILE B 1 233 ? -24.469 -33.375 -6.453 1 95.31 233 ILE B O 1
ATOM 7770 N N . VAL B 1 234 ? -25.828 -34.844 -5.438 1 92.44 234 VAL B N 1
ATOM 7771 C CA . VAL B 1 234 ? -25.359 -34.531 -4.09 1 92.44 234 VAL B CA 1
ATOM 7772 C C . VAL B 1 234 ? -24.109 -35.375 -3.791 1 92.44 234 VAL B C 1
ATOM 7774 O O . VAL B 1 234 ? -23.969 -36.5 -4.297 1 92.44 234 VAL B O 1
ATOM 7777 N N . PRO B 1 235 ? -23.203 -34.812 -3.049 1 92 235 PRO B N 1
ATOM 7778 C CA . PRO B 1 235 ? -22.016 -35.562 -2.67 1 92 235 PRO B CA 1
ATOM 7779 C C . PRO B 1 235 ? -22.344 -36.781 -1.83 1 92 235 PRO B C 1
ATOM 7781 O O . PRO B 1 235 ? -23.453 -36.875 -1.278 1 92 235 PRO B O 1
ATOM 7784 N N . PRO B 1 236 ? -21.391 -37.688 -1.729 1 91.12 236 PRO B N 1
ATOM 7785 C CA . PRO B 1 236 ? -21.609 -38.875 -0.897 1 91.12 236 PRO B CA 1
ATOM 7786 C C . PRO B 1 236 ? -21.859 -38.531 0.569 1 91.12 236 PRO B C 1
ATOM 7788 O O . PRO B 1 236 ? -21.375 -37.5 1.057 1 91.12 236 PRO B O 1
ATOM 7791 N N . ALA B 1 237 ? -22.547 -39.406 1.306 1 84.56 237 ALA B N 1
ATOM 7792 C CA . ALA B 1 237 ? -22.969 -39.188 2.689 1 84.56 237 ALA B CA 1
ATOM 7793 C C . ALA B 1 237 ? -21.766 -38.969 3.602 1 84.56 237 ALA B C 1
ATOM 7795 O O . ALA B 1 237 ? -21.844 -38.219 4.574 1 84.56 237 ALA B O 1
ATOM 7796 N N . ALA B 1 238 ? -20.703 -39.594 3.248 1 81.69 238 ALA B N 1
ATOM 7797 C CA . ALA B 1 238 ? -19.5 -39.5 4.07 1 81.69 238 ALA B CA 1
ATOM 7798 C C . ALA B 1 238 ? -19 -38.062 4.176 1 81.69 238 ALA B C 1
ATOM 7800 O O . ALA B 1 238 ? -18.266 -37.719 5.109 1 81.69 238 ALA B O 1
ATOM 7801 N N . LEU B 1 239 ? -19.344 -37.25 3.24 1 85.88 239 LEU B N 1
ATOM 7802 C CA . LEU B 1 239 ? -18.828 -35.875 3.197 1 85.88 239 LEU B CA 1
ATOM 7803 C C . LEU B 1 239 ? -19.906 -34.875 3.549 1 85.88 239 LEU B C 1
ATOM 7805 O O . LEU B 1 239 ? -19.609 -33.719 3.865 1 85.88 239 LEU B O 1
ATOM 7809 N N . SER B 1 240 ? -21.156 -35.156 3.486 1 75.69 240 SER B N 1
ATOM 7810 C CA . SER B 1 240 ? -22.281 -34.219 3.514 1 75.69 240 SER B CA 1
ATOM 7811 C C . SER B 1 240 ? -22.312 -33.438 4.824 1 75.69 240 SER B C 1
ATOM 7813 O O . SER B 1 240 ? -22.812 -32.312 4.871 1 75.69 240 SER B O 1
ATOM 7815 N N . ALA B 1 241 ? -21.781 -33.969 5.855 1 74.75 241 ALA B N 1
ATOM 7816 C CA . ALA B 1 241 ? -21.875 -33.281 7.145 1 74.75 241 ALA B CA 1
ATOM 7817 C C . ALA B 1 241 ? -20.656 -32.375 7.383 1 74.75 241 ALA B C 1
ATOM 7819 O O . ALA B 1 241 ? -20.516 -31.781 8.453 1 74.75 241 ALA B O 1
ATOM 7820 N N . ARG B 1 242 ? -19.812 -32.219 6.391 1 83.56 242 ARG B N 1
ATOM 7821 C CA . ARG B 1 242 ? -18.562 -31.5 6.57 1 83.56 242 ARG B CA 1
ATOM 7822 C C . ARG B 1 242 ? -18.281 -30.578 5.379 1 83.56 242 ARG B C 1
ATOM 7824 O O . ARG B 1 242 ? -19.047 -30.578 4.402 1 83.56 242 ARG B O 1
ATOM 7831 N N . ASP B 1 243 ? -17.297 -29.719 5.535 1 92 243 ASP B N 1
ATOM 7832 C CA . ASP B 1 243 ? -16.812 -28.938 4.406 1 92 243 ASP B CA 1
ATOM 7833 C C . ASP B 1 243 ? -16.094 -29.828 3.389 1 92 243 ASP B C 1
ATOM 7835 O O . ASP B 1 243 ? -15.367 -30.75 3.766 1 92 243 ASP B O 1
ATOM 7839 N N . TYR B 1 244 ? -16.453 -29.719 2.141 1 95.69 244 TYR B N 1
ATOM 7840 C CA . TYR B 1 244 ? -15.836 -30.516 1.087 1 95.69 244 TYR B CA 1
ATOM 7841 C C . TYR B 1 244 ? -15.578 -29.672 -0.158 1 95.69 244 TYR B C 1
ATOM 7843 O O . TYR B 1 244 ? -16.062 -28.547 -0.263 1 95.69 244 TYR B O 1
ATOM 7851 N N . TYR B 1 245 ? -14.758 -30.188 -1.008 1 97.12 245 TYR B N 1
ATOM 7852 C CA . TYR B 1 245 ? -14.477 -29.594 -2.309 1 97.12 245 TYR B CA 1
ATOM 7853 C C . TYR B 1 245 ? -14.82 -30.562 -3.438 1 97.12 245 TYR B C 1
ATOM 7855 O O . TYR B 1 245 ? -14.617 -31.766 -3.312 1 97.12 245 TYR B O 1
ATOM 7863 N N . LEU B 1 246 ? -15.414 -30.062 -4.523 1 97.62 246 LEU B N 1
ATOM 7864 C CA . LEU B 1 246 ? -15.445 -30.766 -5.793 1 97.62 246 LEU B CA 1
ATOM 7865 C C . LEU B 1 246 ? -14.148 -30.562 -6.566 1 97.62 246 LEU B C 1
ATOM 7867 O O . LEU B 1 246 ? -13.828 -29.438 -6.965 1 97.62 246 LEU B O 1
ATOM 7871 N N . CYS B 1 247 ? -13.43 -31.688 -6.828 1 96.81 247 CYS B N 1
ATOM 7872 C CA . CYS B 1 247 ? -12.094 -31.438 -7.348 1 96.81 247 CYS B CA 1
ATOM 7873 C C . CYS B 1 247 ? -11.922 -32.062 -8.734 1 96.81 247 CYS B C 1
ATOM 7875 O O . CYS B 1 247 ? -10.914 -31.812 -9.398 1 96.81 247 CYS B O 1
ATOM 7877 N N . ASP B 1 248 ? -12.875 -32.812 -9.188 1 96.88 248 ASP B N 1
ATOM 7878 C CA . ASP B 1 248 ? -12.773 -33.375 -10.539 1 96.88 248 ASP B CA 1
ATOM 7879 C C . ASP B 1 248 ? -14.141 -33.812 -11.055 1 96.88 248 ASP B C 1
ATOM 7881 O O . ASP B 1 248 ? -14.984 -34.281 -10.289 1 96.88 248 ASP B O 1
ATOM 7885 N N . VAL B 1 249 ? -14.391 -33.594 -12.281 1 97.88 249 VAL B N 1
ATOM 7886 C CA . VAL B 1 249 ? -15.57 -34.031 -13.008 1 97.88 249 VAL B CA 1
ATOM 7887 C C . VAL B 1 249 ? -15.156 -34.688 -14.32 1 97.88 249 VAL B C 1
ATOM 7889 O O . VAL B 1 249 ? -14.523 -34.062 -15.172 1 97.88 249 VAL B O 1
ATOM 7892 N N . THR B 1 250 ? -15.508 -35.969 -14.492 1 97.38 250 THR B N 1
ATOM 7893 C CA . THR B 1 250 ? -15.133 -36.688 -15.695 1 97.38 250 THR B CA 1
ATOM 7894 C C . THR B 1 250 ? -16.328 -37.469 -16.25 1 97.38 250 THR B C 1
ATOM 7896 O O . THR B 1 250 ? -16.906 -38.312 -15.547 1 97.38 250 THR B O 1
ATOM 7899 N N . TRP B 1 251 ? -16.781 -37.219 -17.5 1 97.56 251 TRP B N 1
ATOM 7900 C CA . TRP B 1 251 ? -17.781 -38.031 -18.156 1 97.56 251 TRP B CA 1
ATOM 7901 C C . TRP B 1 251 ? -17.203 -39.406 -18.562 1 97.56 251 TRP B C 1
ATOM 7903 O O . TRP B 1 251 ? -16.156 -39.469 -19.203 1 97.56 251 TRP B O 1
ATOM 7913 N N . VAL B 1 252 ? -17.859 -40.469 -18.141 1 96.94 252 VAL B N 1
ATOM 7914 C CA . VAL B 1 252 ? -17.453 -41.812 -18.516 1 96.94 252 VAL B CA 1
ATOM 7915 C C . VAL B 1 252 ? -18.016 -42.156 -19.891 1 96.94 252 VAL B C 1
ATOM 7917 O O . VAL B 1 252 ? -17.312 -42.719 -20.734 1 96.94 252 VAL B O 1
ATOM 7920 N N . ASN B 1 253 ? -19.203 -41.906 -20.062 1 95.62 253 ASN B N 1
ATOM 7921 C CA . ASN B 1 253 ? -19.953 -41.969 -21.312 1 95.62 253 ASN B CA 1
ATOM 7922 C C . ASN B 1 253 ? -21.156 -41.031 -21.297 1 95.62 253 ASN B C 1
ATOM 7924 O O . ASN B 1 253 ? -21.219 -40.094 -20.484 1 95.62 253 ASN B O 1
ATOM 7928 N N . GLU B 1 254 ? -22.109 -41.25 -22.172 1 93.62 254 GLU B N 1
ATOM 7929 C CA . GLU B 1 254 ? -23.219 -40.312 -22.344 1 93.62 254 GLU B CA 1
ATOM 7930 C C . GLU B 1 254 ? -24.125 -40.281 -21.109 1 93.62 254 GLU B C 1
ATOM 7932 O O . GLU B 1 254 ? -24.797 -39.312 -20.844 1 93.62 254 GLU B O 1
ATOM 7937 N N . GLU B 1 255 ? -24.141 -41.375 -20.391 1 93.75 255 GLU B N 1
ATOM 7938 C CA . GLU B 1 255 ? -25.109 -41.469 -19.297 1 93.75 255 GLU B CA 1
ATOM 7939 C C . GLU B 1 255 ? -24.406 -41.844 -18 1 93.75 255 GLU B C 1
ATOM 7941 O O . GLU B 1 255 ? -25.031 -42.375 -17.078 1 93.75 255 GLU B O 1
ATOM 7946 N N . ARG B 1 256 ? -23.172 -41.688 -17.875 1 96.44 256 ARG B N 1
ATOM 7947 C CA . ARG B 1 256 ? -22.375 -41.969 -16.672 1 96.44 256 ARG B CA 1
ATOM 7948 C C . ARG B 1 256 ? -21.328 -40.875 -16.453 1 96.44 256 ARG B C 1
ATOM 7950 O O . ARG B 1 256 ? -20.609 -40.5 -17.375 1 96.44 256 ARG B O 1
ATOM 7957 N N . ILE B 1 257 ? -21.297 -40.375 -15.227 1 97.25 257 ILE B N 1
ATOM 7958 C CA . ILE B 1 257 ? -20.375 -39.312 -14.891 1 97.25 257 ILE B CA 1
ATOM 7959 C C . ILE B 1 257 ? -19.688 -39.594 -13.555 1 97.25 257 ILE B C 1
ATOM 7961 O O . ILE B 1 257 ? -20.297 -40.188 -12.656 1 97.25 257 ILE B O 1
ATOM 7965 N N . SER B 1 258 ? -18.406 -39.344 -13.5 1 97.69 258 SER B N 1
ATOM 7966 C CA . SER B 1 258 ? -17.656 -39.531 -12.266 1 97.69 258 SER B CA 1
ATOM 7967 C C . SER B 1 258 ? -17.328 -38.188 -11.617 1 97.69 258 SER B C 1
ATOM 7969 O O . SER B 1 258 ? -16.953 -37.219 -12.305 1 97.69 258 SER B O 1
ATOM 7971 N N . LEU B 1 259 ? -17.531 -38.062 -10.328 1 97.31 259 LEU B N 1
ATOM 7972 C CA . LEU B 1 259 ? -17.203 -36.906 -9.523 1 97.31 259 LEU B CA 1
ATOM 7973 C C . LEU B 1 259 ? -16.219 -37.25 -8.422 1 97.31 259 LEU B C 1
ATOM 7975 O O . LEU B 1 259 ? -16.312 -38.344 -7.816 1 97.31 259 LEU B O 1
ATOM 7979 N N . GLN B 1 260 ? -15.195 -36.438 -8.234 1 97.19 260 GLN B N 1
ATOM 7980 C CA . GLN B 1 260 ? -14.305 -36.594 -7.094 1 97.19 260 GLN B CA 1
ATOM 7981 C C . GLN B 1 260 ? -14.445 -35.469 -6.094 1 97.19 260 GLN B C 1
ATOM 7983 O O . GLN B 1 260 ? -14.5 -34.281 -6.48 1 97.19 260 GLN B O 1
ATOM 7988 N N . TRP B 1 261 ? -14.516 -35.875 -4.836 1 96.5 261 TRP B N 1
ATOM 7989 C CA . TRP B 1 261 ? -14.695 -34.906 -3.734 1 96.5 261 TRP B CA 1
ATOM 7990 C C . TRP B 1 261 ? -13.547 -35.031 -2.734 1 96.5 261 TRP B C 1
ATOM 7992 O O . TRP B 1 261 ? -12.992 -36.125 -2.533 1 96.5 261 TRP B O 1
ATOM 8002 N N . LEU B 1 262 ? -13.18 -33.906 -2.145 1 96.19 262 LEU B N 1
ATOM 8003 C CA . LEU B 1 262 ? -12.133 -33.812 -1.13 1 96.19 262 LEU B CA 1
ATOM 8004 C C . LEU B 1 262 ? -12.695 -33.281 0.181 1 96.19 262 LEU B C 1
ATOM 8006 O O . LEU B 1 262 ? -13.508 -32.344 0.176 1 96.19 262 LEU B O 1
ATOM 8010 N N . ARG B 1 263 ? -12.195 -33.875 1.228 1 95.12 263 ARG B N 1
ATOM 8011 C CA . ARG B 1 263 ? -12.438 -33.219 2.506 1 95.12 263 ARG B CA 1
ATOM 8012 C C . ARG B 1 263 ? -11.664 -31.906 2.596 1 95.12 263 ARG B C 1
ATOM 8014 O O . ARG B 1 263 ? -10.703 -31.688 1.857 1 95.12 263 ARG B O 1
ATOM 8021 N N . ARG B 1 264 ? -12.023 -31.078 3.477 1 95.81 264 ARG B N 1
ATOM 8022 C CA . ARG B 1 264 ? -11.453 -29.75 3.59 1 95.81 264 ARG B CA 1
ATOM 8023 C C . ARG B 1 264 ? -9.938 -29.812 3.773 1 95.81 264 ARG B C 1
ATOM 8025 O O . ARG B 1 264 ? -9.195 -29.094 3.109 1 95.81 264 ARG B O 1
ATOM 8032 N N . ILE B 1 265 ? -9.375 -30.75 4.656 1 95.62 265 ILE B N 1
ATOM 8033 C CA . ILE B 1 265 ? -7.945 -30.797 4.934 1 95.62 265 ILE B CA 1
ATOM 8034 C C . ILE B 1 265 ? -7.238 -31.625 3.859 1 95.62 265 ILE B C 1
ATOM 8036 O O . ILE B 1 265 ? -6.008 -31.734 3.855 1 95.62 265 ILE B O 1
ATOM 8040 N N . GLN B 1 266 ? -8.008 -32.344 2.959 1 97.06 266 GLN B N 1
ATOM 8041 C CA . GLN B 1 266 ? -7.586 -32.906 1.688 1 97.06 266 GLN B CA 1
ATOM 8042 C C . GLN B 1 266 ? -6.711 -34.156 1.904 1 97.06 266 GLN B C 1
ATOM 8044 O O . GLN B 1 266 ? -5.785 -34.406 1.133 1 97.06 266 GLN B O 1
ATOM 8049 N N . ASN B 1 267 ? -6.898 -34.844 3.07 1 96.62 267 ASN B N 1
ATOM 8050 C CA . ASN B 1 267 ? -6.215 -36.125 3.301 1 96.62 267 ASN B CA 1
ATOM 8051 C C . ASN B 1 267 ? -7.094 -37.312 2.92 1 96.62 267 ASN B C 1
ATOM 8053 O O . ASN B 1 267 ? -6.676 -38.469 3.055 1 96.62 267 ASN B O 1
ATOM 8057 N N . TYR B 1 268 ? -8.312 -37 2.498 1 95.81 268 TYR B N 1
ATOM 8058 C CA . TYR B 1 268 ? -9.289 -38 2.121 1 95.81 268 TYR B CA 1
ATOM 8059 C C . TYR B 1 268 ? -10.094 -37.562 0.905 1 95.81 268 TYR B C 1
ATOM 8061 O O . TYR B 1 268 ? -10.625 -36.438 0.875 1 95.81 268 TYR B O 1
ATOM 8069 N N . SER B 1 269 ? -10.172 -38.438 -0.116 1 96 269 SER B N 1
ATOM 8070 C CA . SER B 1 269 ? -10.953 -38.188 -1.319 1 96 269 SER B CA 1
ATOM 8071 C C . SER B 1 269 ? -11.898 -39.344 -1.625 1 96 269 SER B C 1
ATOM 8073 O O . SER B 1 269 ? -11.609 -40.5 -1.29 1 96 269 SER B O 1
ATOM 8075 N N . VAL B 1 270 ? -13.047 -39 -2.145 1 95.44 270 VAL B N 1
ATOM 8076 C CA . VAL B 1 270 ? -13.992 -40 -2.588 1 95.44 270 VAL B CA 1
ATOM 8077 C C . VAL B 1 270 ? -14.414 -39.719 -4.027 1 95.44 270 VAL B C 1
ATOM 8079 O O . VAL B 1 270 ? -14.773 -38.594 -4.371 1 95.44 270 VAL B O 1
ATOM 8082 N N . MET B 1 271 ? -14.266 -40.719 -4.816 1 96.19 271 MET B N 1
ATOM 8083 C CA . MET B 1 271 ? -14.773 -40.656 -6.184 1 96.19 271 MET B CA 1
ATOM 8084 C C . MET B 1 271 ? -16.078 -41.438 -6.305 1 96.19 271 MET B C 1
ATOM 8086 O O . MET B 1 271 ? -16.156 -42.625 -5.941 1 96.19 271 MET B O 1
ATOM 8090 N N . ASP B 1 272 ? -17.094 -40.781 -6.746 1 94.75 272 ASP B N 1
ATOM 8091 C CA . ASP B 1 272 ? -18.375 -41.438 -6.965 1 94.75 272 ASP B CA 1
ATOM 8092 C C . ASP B 1 272 ? -18.734 -41.469 -8.445 1 94.75 272 ASP B C 1
ATOM 8094 O O . ASP B 1 272 ? -18.453 -40.5 -9.18 1 94.75 272 ASP B O 1
ATOM 8098 N N . ILE B 1 273 ? -19.297 -42.531 -8.852 1 96.44 273 ILE B N 1
ATOM 8099 C CA . ILE B 1 273 ? -19.734 -42.719 -10.227 1 96.44 273 ILE B CA 1
ATOM 8100 C C . ILE B 1 273 ? -21.25 -42.75 -10.289 1 96.44 273 ILE B C 1
ATOM 8102 O O . ILE B 1 273 ? -21.891 -43.594 -9.641 1 96.44 273 ILE B O 1
ATOM 8106 N N . CYS B 1 274 ? -21.828 -41.875 -11.07 1 96 274 CYS B N 1
ATOM 8107 C CA . CYS B 1 274 ? -23.266 -41.719 -11.148 1 96 274 CYS B CA 1
ATOM 8108 C C . CYS B 1 274 ? -23.797 -42.094 -12.523 1 96 274 CYS B C 1
ATOM 8110 O O . CYS B 1 274 ? -23.234 -41.719 -13.539 1 96 274 CYS B O 1
ATOM 8112 N N . ASP B 1 275 ? -24.922 -42.812 -12.477 1 95.62 275 ASP B N 1
ATOM 8113 C CA . ASP B 1 275 ? -25.562 -43.25 -13.719 1 95.62 275 ASP B CA 1
ATOM 8114 C C . ASP B 1 275 ? -26.922 -42.594 -13.898 1 95.62 275 ASP B C 1
ATOM 8116 O O . ASP B 1 275 ? -27.656 -42.406 -12.938 1 95.62 275 ASP B O 1
ATOM 8120 N N . TYR B 1 276 ? -27.156 -42.25 -15.109 1 95.19 276 TYR B N 1
ATOM 8121 C CA . TYR B 1 276 ? -28.453 -41.656 -15.422 1 95.19 276 TYR B CA 1
ATOM 8122 C C . TYR B 1 276 ? -29.5 -42.75 -15.625 1 95.19 276 TYR B C 1
ATOM 8124 O O . TYR B 1 276 ? -29.297 -43.719 -16.375 1 95.19 276 TYR B O 1
ATOM 8132 N N . ASP B 1 277 ? -30.625 -42.562 -14.93 1 92.75 277 ASP B N 1
ATOM 8133 C CA . ASP B 1 277 ? -31.781 -43.438 -15.117 1 92.75 277 ASP B CA 1
ATOM 8134 C C . ASP B 1 277 ? -32.844 -42.781 -16 1 92.75 277 ASP B C 1
ATOM 8136 O O . ASP B 1 277 ? -33.562 -41.906 -15.539 1 92.75 277 ASP B O 1
ATOM 8140 N N . ASN B 1 278 ? -32.969 -43.281 -17.141 1 88.44 278 ASN B N 1
ATOM 8141 C CA . ASN B 1 278 ? -33.906 -42.688 -18.109 1 88.44 278 ASN B CA 1
ATOM 8142 C C . ASN B 1 278 ? -35.344 -42.812 -17.656 1 88.44 278 ASN B C 1
ATOM 8144 O O . ASN B 1 278 ? -36.188 -42 -18.031 1 88.44 278 ASN B O 1
ATOM 8148 N N . SER B 1 279 ? -35.625 -43.781 -16.906 1 89.88 279 SER B N 1
ATOM 8149 C CA . SER B 1 279 ? -37 -44.031 -16.469 1 89.88 279 SER B CA 1
ATOM 8150 C C . SER B 1 279 ? -37.438 -43.031 -15.406 1 89.88 279 SER B C 1
ATOM 8152 O O . SER B 1 279 ? -38.594 -42.562 -15.406 1 89.88 279 SER B O 1
ATOM 8154 N N . THR B 1 280 ? -36.562 -42.625 -14.602 1 88.75 280 THR B N 1
ATOM 8155 C CA . THR B 1 280 ? -36.906 -41.719 -13.508 1 88.75 280 THR B CA 1
ATOM 8156 C C . THR B 1 280 ? -36.344 -40.312 -13.766 1 88.75 280 THR B C 1
ATOM 8158 O O . THR B 1 280 ? -36.688 -39.344 -13.062 1 88.75 280 THR B O 1
ATOM 8161 N N . ASN B 1 281 ? -35.562 -40.219 -14.766 1 87.25 281 ASN B N 1
ATOM 8162 C CA . ASN B 1 281 ? -34.875 -38.938 -15.094 1 87.25 281 ASN B CA 1
ATOM 8163 C C . ASN B 1 281 ? -34.031 -38.438 -13.93 1 87.25 281 ASN B C 1
ATOM 8165 O O . ASN B 1 281 ? -34.094 -37.25 -13.594 1 87.25 281 ASN B O 1
ATOM 8169 N N . HIS B 1 282 ? -33.406 -39.406 -13.273 1 90.88 282 HIS B N 1
ATOM 8170 C CA . HIS B 1 282 ? -32.562 -39.062 -12.141 1 90.88 282 HIS B CA 1
ATOM 8171 C C . HIS B 1 282 ? -31.188 -39.688 -12.281 1 90.88 282 HIS B C 1
ATOM 8173 O O . HIS B 1 282 ? -31 -40.656 -13.031 1 90.88 282 HIS B O 1
ATOM 8179 N N . TRP B 1 283 ? -30.297 -39.031 -11.68 1 93.31 283 TRP B N 1
ATOM 8180 C CA . TRP B 1 283 ? -28.953 -39.562 -11.562 1 93.31 283 TRP B CA 1
ATOM 8181 C C . TRP B 1 283 ? -28.797 -40.375 -10.281 1 93.31 283 TRP B C 1
ATOM 8183 O O . TRP B 1 283 ? -29.125 -39.906 -9.195 1 93.31 283 TRP B O 1
ATOM 8193 N N . ARG B 1 284 ? -28.375 -41.625 -10.438 1 90.31 284 ARG B N 1
ATOM 8194 C CA . ARG B 1 284 ? -28.266 -42.531 -9.289 1 90.31 284 ARG B CA 1
ATOM 8195 C C . ARG B 1 284 ? -26.812 -42.875 -9.016 1 90.31 284 ARG B C 1
ATOM 8197 O O . ARG B 1 284 ? -26.031 -43.094 -9.953 1 90.31 284 ARG B O 1
ATOM 8204 N N . ASN B 1 285 ? -26.453 -42.812 -7.816 1 85.62 285 ASN B N 1
ATOM 8205 C CA . ASN B 1 285 ? -25.156 -43.344 -7.387 1 85.62 285 ASN B CA 1
ATOM 8206 C C . ASN B 1 285 ? -25.312 -44.438 -6.348 1 85.62 285 ASN B C 1
ATOM 8208 O O . ASN B 1 285 ? -26.266 -44.438 -5.57 1 85.62 285 ASN B O 1
ATOM 8212 N N . THR B 1 286 ? -24.516 -45.5 -6.484 1 80.56 286 THR B N 1
ATOM 8213 C CA . THR B 1 286 ? -24.516 -46.594 -5.52 1 80.56 286 THR B CA 1
ATOM 8214 C C . THR B 1 286 ? -23.234 -46.594 -4.711 1 80.56 286 THR B C 1
ATOM 8216 O O . THR B 1 286 ? -22.172 -46.219 -5.219 1 80.56 286 THR B O 1
ATOM 8219 N N . VAL B 1 287 ? -23.344 -47.031 -3.52 1 82.88 287 VAL B N 1
ATOM 8220 C CA . VAL B 1 287 ? -22.219 -47.094 -2.609 1 82.88 287 VAL B CA 1
ATOM 8221 C C . VAL B 1 287 ? -21.156 -48.031 -3.186 1 82.88 287 VAL B C 1
ATOM 8223 O O . VAL B 1 287 ? -19.953 -47.812 -3.008 1 82.88 287 VAL B O 1
ATOM 8226 N N . ALA B 1 288 ? -21.578 -48.906 -3.908 1 83.56 288 ALA B N 1
ATOM 8227 C CA . ALA B 1 288 ? -20.672 -49.906 -4.48 1 83.56 288 ALA B CA 1
ATOM 8228 C C . ALA B 1 288 ? -19.75 -49.281 -5.516 1 83.56 288 ALA B C 1
ATOM 8230 O O . ALA B 1 288 ? -18.672 -49.812 -5.809 1 83.56 288 ALA B O 1
ATOM 8231 N N . GLN B 1 289 ? -20.062 -48.156 -5.977 1 89.88 289 GLN B N 1
ATOM 8232 C CA . GLN B 1 289 ? -19.281 -47.5 -7.023 1 89.88 289 GLN B CA 1
ATOM 8233 C C . GLN B 1 289 ? -18.484 -46.312 -6.465 1 89.88 289 GLN B C 1
ATOM 8235 O O . GLN B 1 289 ? -18 -45.469 -7.223 1 89.88 289 GLN B O 1
ATOM 8240 N N . GLU B 1 290 ? -18.453 -46.312 -5.211 1 93.19 290 GLU B N 1
ATOM 8241 C CA . GLU B 1 290 ? -17.641 -45.281 -4.566 1 93.19 290 GLU B CA 1
ATOM 8242 C C . GLU B 1 290 ? -16.219 -45.781 -4.309 1 93.19 290 GLU B C 1
ATOM 8244 O O . GLU B 1 290 ? -16.031 -46.906 -3.883 1 93.19 290 GLU B O 1
ATOM 8249 N N . HIS B 1 291 ? -15.266 -44.938 -4.629 1 95.25 291 HIS B N 1
ATOM 8250 C CA . HIS B 1 291 ? -13.859 -45.281 -4.406 1 95.25 291 HIS B CA 1
ATOM 8251 C C . HIS B 1 291 ? -13.18 -44.219 -3.559 1 95.25 291 HIS B C 1
ATOM 8253 O O . HIS B 1 291 ? -13.039 -43.062 -3.99 1 95.25 291 HIS B O 1
ATOM 8259 N N . ALA B 1 292 ? -12.695 -44.625 -2.414 1 93.94 292 ALA B N 1
ATOM 8260 C CA . ALA B 1 292 ? -12.055 -43.688 -1.49 1 93.94 292 ALA B CA 1
ATOM 8261 C C . ALA B 1 292 ? -10.539 -43.781 -1.591 1 93.94 292 ALA B C 1
ATOM 8263 O O . ALA B 1 292 ? -9.992 -44.844 -1.908 1 93.94 292 ALA B O 1
ATOM 8264 N N . GLU B 1 293 ? -9.875 -42.719 -1.491 1 94.94 293 GLU B N 1
ATOM 8265 C CA . GLU B 1 293 ? -8.422 -42.594 -1.373 1 94.94 293 GLU B CA 1
ATOM 8266 C C . GLU B 1 293 ? -8.039 -41.812 -0.123 1 94.94 293 GLU B C 1
ATOM 8268 O O . GLU B 1 293 ? -8.555 -40.719 0.107 1 94.94 293 GLU B O 1
ATOM 8273 N N . MET B 1 294 ? -7.219 -42.375 0.71 1 94.88 294 MET B N 1
ATOM 8274 C CA . MET B 1 294 ? -6.809 -41.719 1.948 1 94.88 294 MET B CA 1
ATOM 8275 C C . MET B 1 294 ? -5.289 -41.688 2.07 1 94.88 294 MET B C 1
ATOM 8277 O O . MET B 1 294 ? -4.617 -42.656 1.762 1 94.88 294 MET B O 1
ATOM 8281 N N . SER B 1 295 ? -4.758 -40.594 2.377 1 96.19 295 SER B N 1
ATOM 8282 C CA . SER B 1 295 ? -3.346 -40.5 2.723 1 96.19 295 SER B CA 1
ATOM 8283 C C . SER B 1 295 ? -3.141 -40.531 4.234 1 96.19 295 SER B C 1
ATOM 8285 O O . SER B 1 295 ? -3.789 -39.812 4.977 1 96.19 295 SER B O 1
ATOM 8287 N N . THR B 1 296 ? -2.217 -41.344 4.68 1 94.25 296 THR B N 1
ATOM 8288 C CA . THR B 1 296 ? -1.957 -41.469 6.109 1 94.25 296 THR B CA 1
ATOM 8289 C C . THR B 1 296 ? -0.73 -40.656 6.508 1 94.25 296 THR B C 1
ATOM 8291 O O . THR B 1 296 ? -0.449 -40.5 7.699 1 94.25 296 THR B O 1
ATOM 8294 N N . THR B 1 297 ? -0.05 -40.156 5.57 1 96.56 297 THR B N 1
ATOM 8295 C CA . THR B 1 297 ? 1.205 -39.469 5.871 1 96.56 297 THR B CA 1
ATOM 8296 C C . THR B 1 297 ? 1.102 -37.969 5.559 1 96.56 297 THR B C 1
ATOM 8298 O O . THR B 1 297 ? 1.979 -37.188 5.934 1 96.56 297 THR B O 1
ATOM 8301 N N . GLY B 1 298 ? 0.059 -37.562 4.883 1 97.25 298 GLY B N 1
ATOM 8302 C CA . GLY B 1 298 ? -0.09 -36.156 4.504 1 97.25 298 GLY B CA 1
ATOM 8303 C C . GLY B 1 298 ? -1.385 -35.875 3.766 1 97.25 298 GLY B C 1
ATOM 8304 O O . GLY B 1 298 ? -2.471 -36 4.34 1 97.25 298 GLY B O 1
ATOM 8305 N N . TRP B 1 299 ? -1.313 -35.594 2.459 1 97.88 299 TRP B N 1
ATOM 8306 C CA . TRP B 1 299 ? -2.447 -35.219 1.629 1 97.88 299 TRP B CA 1
ATOM 8307 C C . TRP B 1 299 ? -2.59 -36.156 0.43 1 97.88 299 TRP B C 1
ATOM 8309 O O . TRP B 1 299 ? -1.666 -36.906 0.106 1 97.88 299 TRP B O 1
ATOM 8319 N N . VAL B 1 300 ? -3.746 -36.062 -0.221 1 96.88 300 VAL B N 1
ATOM 8320 C CA . VAL B 1 300 ? -4.031 -36.938 -1.364 1 96.88 300 VAL B CA 1
ATOM 8321 C C . VAL B 1 300 ? -3.439 -36.312 -2.633 1 96.88 300 VAL B C 1
ATOM 8323 O O . VAL B 1 300 ? -3.607 -35.125 -2.889 1 96.88 300 VAL B O 1
ATOM 8326 N N . GLY B 1 301 ? -2.697 -37.156 -3.398 1 95.31 301 GLY B N 1
ATOM 8327 C CA . GLY B 1 301 ? -2.17 -36.719 -4.68 1 95.31 301 GLY B CA 1
ATOM 8328 C C . GLY B 1 301 ? -1.004 -35.75 -4.551 1 95.31 301 GLY B C 1
ATOM 8329 O O . GLY B 1 301 ? -0.337 -35.719 -3.514 1 95.31 301 GLY B O 1
ATOM 8330 N N . ARG B 1 302 ? -0.65 -35.062 -5.609 1 93.38 302 ARG B N 1
ATOM 8331 C CA . ARG B 1 302 ? 0.386 -34.031 -5.605 1 93.38 302 ARG B CA 1
ATOM 8332 C C . ARG B 1 302 ? -0.207 -32.656 -5.312 1 93.38 302 ARG B C 1
ATOM 8334 O O . ARG B 1 302 ? -0.008 -32.125 -4.23 1 93.38 302 ARG B O 1
ATOM 8341 N N . PHE B 1 303 ? -1.133 -32.188 -6.199 1 90.44 303 PHE B N 1
ATOM 8342 C CA . PHE B 1 303 ? -1.844 -30.938 -6.012 1 90.44 303 PHE B CA 1
ATOM 8343 C C . PHE B 1 303 ? -3.342 -31.172 -5.859 1 90.44 303 PHE B C 1
ATOM 8345 O O . PHE B 1 303 ? -4.051 -30.344 -5.281 1 90.44 303 PHE B O 1
ATOM 8352 N N . ARG B 1 304 ? -3.787 -32.219 -6.426 1 92.94 304 ARG B N 1
ATOM 8353 C CA . ARG B 1 304 ? -5.141 -32.781 -6.332 1 92.94 304 ARG B CA 1
ATOM 8354 C C . ARG B 1 304 ? -5.168 -34.25 -6.695 1 92.94 304 ARG B C 1
ATOM 8356 O O . ARG B 1 304 ? -4.18 -34.781 -7.203 1 92.94 304 ARG B O 1
ATOM 8363 N N . PRO B 1 305 ? -6.309 -34.875 -6.375 1 95.62 305 PRO B N 1
ATOM 8364 C CA . PRO B 1 305 ? -6.402 -36.25 -6.832 1 95.62 305 PRO B CA 1
ATOM 8365 C C . PRO B 1 305 ? -6.324 -36.375 -8.352 1 95.62 305 PRO B C 1
ATOM 8367 O O . PRO B 1 305 ? -6.867 -35.562 -9.07 1 95.62 305 PRO B O 1
ATOM 8370 N N . SER B 1 306 ? -5.652 -37.438 -8.781 1 96.88 306 SER B N 1
ATOM 8371 C CA . SER B 1 306 ? -5.488 -37.656 -10.211 1 96.88 306 SER B CA 1
ATOM 8372 C C . SER B 1 306 ? -6.824 -37.969 -10.883 1 96.88 306 SER B C 1
ATOM 8374 O O . SER B 1 306 ? -7.699 -38.594 -10.281 1 96.88 306 SER B O 1
ATOM 8376 N N . GLU B 1 307 ? -6.949 -37.562 -12.094 1 96.31 307 GLU B N 1
ATOM 8377 C CA . GLU B 1 307 ? -8.148 -37.844 -12.875 1 96.31 307 GLU B CA 1
ATOM 8378 C C . GLU B 1 307 ? -8.227 -39.312 -13.281 1 96.31 307 GLU B C 1
ATOM 8380 O O . GLU B 1 307 ? -7.203 -39.906 -13.609 1 96.31 307 GLU B O 1
ATOM 8385 N N . PRO B 1 308 ? -9.406 -39.875 -13.25 1 98.06 308 PRO B N 1
ATOM 8386 C CA . PRO B 1 308 ? -9.562 -41.25 -13.719 1 98.06 308 PRO B CA 1
ATOM 8387 C C . PRO B 1 308 ? -9.594 -41.344 -15.242 1 98.06 308 PRO B C 1
ATOM 8389 O O . PRO B 1 308 ? -10.102 -40.469 -15.914 1 98.06 308 PRO B O 1
ATOM 8392 N N . HIS B 1 309 ? -9.023 -42.438 -15.773 1 98.19 309 HIS B N 1
ATOM 8393 C CA . HIS B 1 309 ? -9.094 -42.781 -17.188 1 98.19 309 HIS B CA 1
ATOM 8394 C C . HIS B 1 309 ? -9.859 -44.094 -17.391 1 98.19 309 HIS B C 1
ATOM 8396 O O . HIS B 1 309 ? -9.312 -45.188 -17.188 1 98.19 309 HIS B O 1
ATOM 8402 N N . PHE B 1 310 ? -11.109 -43.969 -17.875 1 97.88 310 PHE B N 1
ATOM 8403 C CA . PHE B 1 310 ? -12.016 -45.125 -17.969 1 97.88 310 PHE B CA 1
ATOM 8404 C C . PHE B 1 310 ? -11.758 -45.906 -19.25 1 97.88 310 PHE B C 1
ATOM 8406 O O . PHE B 1 310 ? -11.438 -45.344 -20.281 1 97.88 310 PHE B O 1
ATOM 8413 N N . THR B 1 311 ? -11.906 -47.219 -19.141 1 96.56 311 THR B N 1
ATOM 8414 C CA . THR B 1 311 ? -11.938 -48.062 -20.328 1 96.56 311 THR B CA 1
ATOM 8415 C C . THR B 1 311 ? -13.195 -47.781 -21.156 1 96.56 311 THR B C 1
ATOM 8417 O O . THR B 1 311 ? -14.156 -47.188 -20.656 1 96.56 311 THR B O 1
ATOM 8420 N N . SER B 1 312 ? -13.148 -48.188 -22.438 1 93.69 312 SER B N 1
ATOM 8421 C CA . SER B 1 312 ? -14.234 -47.875 -23.359 1 93.69 312 SER B CA 1
ATOM 8422 C C . SER B 1 312 ? -15.555 -48.469 -22.875 1 93.69 312 SER B C 1
ATOM 8424 O O . SER B 1 312 ? -16.625 -47.906 -23.141 1 93.69 312 SER B O 1
ATOM 8426 N N . ASP B 1 313 ? -15.547 -49.562 -22.125 1 94.12 313 ASP B N 1
ATOM 8427 C CA . ASP B 1 313 ? -16.766 -50.188 -21.656 1 94.12 313 ASP B CA 1
ATOM 8428 C C . ASP B 1 313 ? -17.25 -49.562 -20.359 1 94.12 313 ASP B C 1
ATOM 8430 O O . ASP B 1 313 ? -18.328 -49.906 -19.859 1 94.12 313 ASP B O 1
ATOM 8434 N N . GLY B 1 314 ? -16.453 -48.75 -19.75 1 94.75 314 GLY B N 1
ATOM 8435 C CA . GLY B 1 314 ? -16.844 -48.031 -18.562 1 94.75 314 GLY B CA 1
ATOM 8436 C C . GLY B 1 314 ? -16.828 -48.875 -17.312 1 94.75 314 GLY B C 1
ATOM 8437 O O . GLY B 1 314 ? -17.281 -48.438 -16.25 1 94.75 314 GLY B O 1
ATOM 8438 N N . LYS B 1 315 ? -16.266 -50.031 -17.359 1 95.31 315 LYS B N 1
ATOM 8439 C CA . LYS B 1 315 ? -16.344 -50.969 -16.234 1 95.31 315 LYS B CA 1
ATOM 8440 C C . LYS B 1 315 ? -15.078 -50.906 -15.375 1 95.31 315 LYS B C 1
ATOM 8442 O O . LYS B 1 315 ? -15.07 -51.344 -14.227 1 95.31 315 LYS B O 1
ATOM 8447 N N . ARG B 1 316 ? -14.016 -50.406 -15.953 1 97.06 316 ARG B N 1
ATOM 8448 C CA . ARG B 1 316 ? -12.742 -50.25 -15.273 1 97.06 316 ARG B CA 1
ATOM 8449 C C . ARG B 1 316 ? -12.164 -48.844 -15.523 1 97.06 316 ARG B C 1
ATOM 8451 O O . ARG B 1 316 ? -12.594 -48.156 -16.453 1 97.06 316 ARG B O 1
ATOM 8458 N N . PHE B 1 317 ? -11.258 -48.438 -14.664 1 97.88 317 PHE B N 1
ATOM 8459 C CA . PHE B 1 317 ? -10.555 -47.156 -14.898 1 97.88 317 PHE B CA 1
ATOM 8460 C C . PHE B 1 317 ? -9.156 -47.219 -14.297 1 97.88 317 PHE B C 1
ATOM 8462 O O . PHE B 1 317 ? -8.898 -48 -13.375 1 97.88 317 PHE B O 1
ATOM 8469 N N . TYR B 1 318 ? -8.227 -46.5 -14.898 1 98.44 318 TYR B N 1
ATOM 8470 C CA . TYR B 1 318 ? -6.875 -46.281 -14.398 1 98.44 318 TYR B CA 1
ATOM 8471 C C . TYR B 1 318 ? -6.742 -44.969 -13.672 1 98.44 318 TYR B C 1
ATOM 8473 O O . TYR B 1 318 ? -7.309 -43.969 -14.109 1 98.44 318 TYR B O 1
ATOM 8481 N N . LYS B 1 319 ? -6.039 -45 -12.586 1 97.69 319 LYS B N 1
ATOM 8482 C CA . LYS B 1 319 ? -5.789 -43.812 -11.805 1 97.69 319 LYS B CA 1
ATOM 8483 C C . LYS B 1 319 ? -4.398 -43.844 -11.188 1 97.69 319 LYS B C 1
ATOM 8485 O O . LYS B 1 319 ? -3.861 -44.906 -10.891 1 97.69 319 LYS B O 1
ATOM 8490 N N . ILE B 1 320 ? -3.756 -42.656 -11.039 1 98.19 320 ILE B N 1
ATOM 8491 C CA . ILE B 1 320 ? -2.455 -42.562 -10.391 1 98.19 320 ILE B CA 1
ATOM 8492 C C . ILE B 1 320 ? -2.645 -42.312 -8.891 1 98.19 320 ILE B C 1
ATOM 8494 O O . ILE B 1 320 ? -3.248 -41.312 -8.492 1 98.19 320 ILE B O 1
ATOM 8498 N N . ILE B 1 321 ? -2.178 -43.156 -8.078 1 97.75 321 ILE B N 1
ATOM 8499 C CA . ILE B 1 321 ? -2.236 -43 -6.625 1 97.75 321 ILE B CA 1
ATOM 8500 C C . ILE B 1 321 ? -0.934 -43.5 -6 1 97.75 321 ILE B C 1
ATOM 8502 O O . ILE B 1 321 ? -0.12 -44.125 -6.676 1 97.75 321 ILE B O 1
ATOM 8506 N N . SER B 1 322 ? -0.704 -43.156 -4.77 1 97.06 322 SER B N 1
ATOM 8507 C CA . SER B 1 322 ? 0.473 -43.656 -4.059 1 97.06 322 SER B CA 1
ATOM 8508 C C . SER B 1 322 ? 0.356 -45.156 -3.752 1 97.06 322 SER B C 1
ATOM 8510 O O . SER B 1 322 ? -0.684 -45.625 -3.277 1 97.06 322 SER B O 1
ATOM 8512 N N . ASN B 1 323 ? 1.388 -45.844 -4.047 1 96.25 323 ASN B N 1
ATOM 8513 C CA . ASN B 1 323 ? 1.388 -47.25 -3.684 1 96.25 323 ASN B CA 1
ATOM 8514 C C . ASN B 1 323 ? 1.863 -47.469 -2.248 1 96.25 323 ASN B C 1
ATOM 8516 O O . ASN B 1 323 ? 2.031 -46.5 -1.499 1 96.25 323 ASN B O 1
ATOM 8520 N N . GLN B 1 324 ? 2.035 -48.688 -1.847 1 94.62 324 GLN B N 1
ATOM 8521 C CA . GLN B 1 324 ? 2.365 -49.031 -0.461 1 94.62 324 GLN B CA 1
ATOM 8522 C C . GLN B 1 324 ? 3.736 -48.469 -0.081 1 94.62 324 GLN B C 1
ATOM 8524 O O . GLN B 1 324 ? 3.98 -48.156 1.084 1 94.62 324 GLN B O 1
ATOM 8529 N N . ASP B 1 325 ? 4.613 -48.281 -1.112 1 96.19 325 ASP B N 1
ATOM 8530 C CA . ASP B 1 325 ? 5.957 -47.781 -0.863 1 96.19 325 ASP B CA 1
ATOM 8531 C C . ASP B 1 325 ? 5.988 -46.25 -0.906 1 96.19 325 ASP B C 1
ATOM 8533 O O . ASP B 1 325 ? 7.027 -45.656 -0.651 1 96.19 325 ASP B O 1
ATOM 8537 N N . GLY B 1 326 ? 4.914 -45.688 -1.224 1 96.75 326 GLY B N 1
ATOM 8538 C CA . GLY B 1 326 ? 4.809 -44.219 -1.175 1 96.75 326 GLY B CA 1
ATOM 8539 C C . GLY B 1 326 ? 5.191 -43.562 -2.48 1 96.75 326 GLY B C 1
ATOM 8540 O O . GLY B 1 326 ? 5.613 -42.406 -2.49 1 96.75 326 GLY B O 1
ATOM 8541 N N . TYR B 1 327 ? 5.188 -44.281 -3.541 1 97.69 327 TYR B N 1
ATOM 8542 C CA . TYR B 1 327 ? 5.434 -43.688 -4.855 1 97.69 327 TYR B CA 1
ATOM 8543 C C . TYR B 1 327 ? 4.16 -43.688 -5.691 1 97.69 327 TYR B C 1
ATOM 8545 O O . TYR B 1 327 ? 3.348 -44.594 -5.625 1 97.69 327 TYR B O 1
ATOM 8553 N N . LYS B 1 328 ? 3.949 -42.656 -6.508 1 98.12 328 LYS B N 1
ATOM 8554 C CA . LYS B 1 328 ? 2.777 -42.5 -7.367 1 98.12 328 LYS B CA 1
ATOM 8555 C C . LYS B 1 328 ? 2.857 -43.438 -8.57 1 98.12 328 LYS B C 1
ATOM 8557 O O . LYS B 1 328 ? 3.744 -43.312 -9.414 1 98.12 328 LYS B O 1
ATOM 8562 N N . HIS B 1 329 ? 1.886 -44.281 -8.68 1 98.5 329 HIS B N 1
ATOM 8563 C CA . HIS B 1 329 ? 1.867 -45.281 -9.75 1 98.5 329 HIS B CA 1
ATOM 8564 C C . HIS B 1 329 ? 0.456 -45.469 -10.297 1 98.5 329 HIS B C 1
ATOM 8566 O O . HIS B 1 329 ? -0.518 -45.031 -9.688 1 98.5 329 HIS B O 1
ATOM 8572 N N . ILE B 1 330 ? 0.362 -46.094 -11.484 1 98.62 330 ILE B N 1
ATOM 8573 C CA . ILE B 1 330 ? -0.924 -46.344 -12.125 1 98.62 330 ILE B CA 1
ATOM 8574 C C . ILE B 1 330 ? -1.582 -47.562 -11.5 1 98.62 330 ILE B C 1
ATOM 8576 O O . ILE B 1 330 ? -0.975 -48.625 -11.438 1 98.62 330 ILE B O 1
ATOM 8580 N N . CYS B 1 331 ? -2.771 -47.406 -11.055 1 98.19 331 CYS B N 1
ATOM 8581 C CA . CYS B 1 331 ? -3.572 -48.469 -10.461 1 98.19 331 CYS B CA 1
ATOM 8582 C C . CYS B 1 331 ? -4.84 -48.719 -11.273 1 98.19 331 CYS B C 1
ATOM 8584 O O . CYS B 1 331 ? -5.512 -47.781 -11.68 1 98.19 331 CYS B O 1
ATOM 8586 N N . LEU B 1 332 ? -5.129 -50 -11.547 1 98.19 332 LEU B N 1
ATOM 8587 C CA . LEU B 1 332 ? -6.344 -50.406 -12.25 1 98.19 332 LEU B CA 1
ATOM 8588 C C . LEU B 1 332 ? -7.461 -50.719 -11.266 1 98.19 332 LEU B C 1
ATOM 8590 O O . LEU B 1 332 ? -7.273 -51.531 -10.359 1 98.19 332 LEU B O 1
ATOM 8594 N N . PHE B 1 333 ? -8.617 -50.125 -11.492 1 97.75 333 PHE B N 1
ATOM 8595 C CA . PHE B 1 333 ? -9.789 -50.312 -10.656 1 97.75 333 PHE B CA 1
ATOM 8596 C C . PHE B 1 333 ? -10.93 -50.906 -11.453 1 97.75 333 PHE B C 1
ATOM 8598 O O . PHE B 1 333 ? -11.078 -50.656 -12.648 1 97.75 333 PHE B O 1
ATOM 8605 N N . GLN B 1 334 ? -11.703 -51.75 -10.742 1 96.38 334 GLN B N 1
ATOM 8606 C CA . GLN B 1 334 ? -13.031 -52.125 -11.211 1 96.38 334 GLN B CA 1
ATOM 8607 C C . GLN B 1 334 ? -14.109 -51.281 -10.547 1 96.38 334 GLN B C 1
ATOM 8609 O O . GLN B 1 334 ? -14.047 -51.031 -9.344 1 96.38 334 GLN B O 1
ATOM 8614 N N . ILE B 1 335 ? -15.078 -50.844 -11.273 1 94.69 335 ILE B N 1
ATOM 8615 C CA . ILE B 1 335 ? -16 -49.844 -10.766 1 94.69 335 ILE B CA 1
ATOM 8616 C C . ILE B 1 335 ? -16.797 -50.406 -9.594 1 94.69 335 ILE B C 1
ATOM 8618 O O . ILE B 1 335 ? -17.203 -49.656 -8.695 1 94.69 335 ILE B O 1
ATOM 8622 N N . ASP B 1 336 ? -17.047 -51.688 -9.523 1 91.75 336 ASP B N 1
ATOM 8623 C CA . ASP B 1 336 ? -17.938 -52.312 -8.523 1 91.75 336 ASP B CA 1
ATOM 8624 C C . ASP B 1 336 ? -17.125 -53.062 -7.477 1 91.75 336 ASP B C 1
ATOM 8626 O O . ASP B 1 336 ? -17.688 -53.875 -6.73 1 91.75 336 ASP B O 1
ATOM 8630 N N . LYS B 1 337 ? -15.859 -52.844 -7.465 1 92.19 337 LYS B N 1
ATOM 8631 C CA . LYS B 1 337 ? -14.992 -53.531 -6.496 1 92.19 337 LYS B CA 1
ATOM 8632 C C . LYS B 1 337 ? -14.078 -52.5 -5.797 1 92.19 337 LYS B C 1
ATOM 8634 O O . LYS B 1 337 ? -13.609 -51.562 -6.418 1 92.19 337 LYS B O 1
ATOM 8639 N N . GLN B 1 338 ? -13.859 -52.875 -4.574 1 89.69 338 GLN B N 1
ATOM 8640 C CA . GLN B 1 338 ? -12.914 -52.062 -3.822 1 89.69 338 GLN B CA 1
ATOM 8641 C C . GLN B 1 338 ? -11.477 -52.531 -4.051 1 89.69 338 GLN B C 1
ATOM 8643 O O . GLN B 1 338 ? -11.242 -53.688 -4.344 1 89.69 338 GLN B O 1
ATOM 8648 N N . GLY B 1 339 ? -10.594 -51.688 -3.957 1 90.38 339 GLY B N 1
ATOM 8649 C CA . GLY B 1 339 ? -9.195 -52.031 -4.18 1 90.38 339 GLY B CA 1
ATOM 8650 C C . GLY B 1 339 ? -8.766 -51.844 -5.625 1 90.38 339 GLY B C 1
ATOM 8651 O O . GLY B 1 339 ? -9.578 -51.531 -6.484 1 90.38 339 GLY B O 1
ATOM 8652 N N . CYS B 1 340 ? -7.5 -51.969 -5.859 1 95.69 340 CYS B N 1
ATOM 8653 C CA . CYS B 1 340 ? -6.988 -51.812 -7.215 1 95.69 340 CYS B CA 1
ATOM 8654 C C . CYS B 1 340 ? -5.715 -52.625 -7.43 1 95.69 340 CYS B C 1
ATOM 8656 O O . CYS B 1 340 ? -5.184 -53.188 -6.488 1 95.69 340 CYS B O 1
ATOM 8658 N N . THR B 1 341 ? -5.352 -52.812 -8.641 1 97.12 341 THR B N 1
ATOM 8659 C CA . THR B 1 341 ? -4.129 -53.5 -9.023 1 97.12 341 THR B CA 1
ATOM 8660 C C . THR B 1 341 ? -3.141 -52.562 -9.672 1 97.12 341 THR B C 1
ATOM 8662 O O . THR B 1 341 ? -3.426 -51.969 -10.719 1 97.12 341 THR B O 1
ATOM 8665 N N . PHE B 1 342 ? -1.98 -52.438 -9.047 1 98.12 342 PHE B N 1
ATOM 8666 C CA . PHE B 1 342 ? -0.953 -51.594 -9.609 1 98.12 342 PHE B CA 1
ATOM 8667 C C . PHE B 1 342 ? -0.323 -52.219 -10.844 1 98.12 342 PHE B C 1
ATOM 8669 O O . PHE B 1 342 ? 0.161 -53.344 -10.781 1 98.12 342 PHE B O 1
ATOM 8676 N N . ILE B 1 343 ? -0.28 -51.5 -11.961 1 98 343 ILE B N 1
ATOM 8677 C CA . ILE B 1 343 ? 0.288 -52.062 -13.18 1 98 343 ILE B CA 1
ATOM 8678 C C . ILE B 1 343 ? 1.69 -51.5 -13.398 1 98 343 ILE B C 1
ATOM 8680 O O . ILE B 1 343 ? 2.398 -51.938 -14.32 1 98 343 ILE B O 1
ATOM 8684 N N . THR B 1 344 ? 2.072 -50.469 -12.68 1 97.88 344 THR B N 1
ATOM 8685 C CA . THR B 1 344 ? 3.443 -49.969 -12.594 1 97.88 344 THR B CA 1
ATOM 8686 C C . THR B 1 344 ? 3.949 -50.031 -11.148 1 97.88 344 THR B C 1
ATOM 8688 O O . THR B 1 344 ? 3.154 -50.062 -10.211 1 97.88 344 THR B O 1
ATOM 8691 N N . LYS B 1 345 ? 5.227 -50.062 -10.969 1 96.25 345 LYS B N 1
ATOM 8692 C CA . LYS B 1 345 ? 5.832 -50.125 -9.641 1 96.25 345 LYS B CA 1
ATOM 8693 C C . LYS B 1 345 ? 7.316 -49.781 -9.695 1 96.25 345 LYS B C 1
ATOM 8695 O O . LYS B 1 345 ? 7.949 -49.906 -10.742 1 96.25 345 LYS B O 1
ATOM 8700 N N . GLY B 1 346 ? 7.863 -49.312 -8.57 1 96.5 346 GLY B N 1
ATOM 8701 C CA . GLY B 1 346 ? 9.266 -48.969 -8.453 1 96.5 346 GLY B CA 1
ATOM 8702 C C . GLY B 1 346 ? 9.508 -47.688 -7.656 1 96.5 346 GLY B C 1
ATOM 8703 O O . GLY B 1 346 ? 8.555 -47.062 -7.195 1 96.5 346 GLY B O 1
ATOM 8704 N N . ALA B 1 347 ? 10.828 -47.375 -7.473 1 96.56 347 ALA B N 1
ATOM 8705 C CA . ALA B 1 347 ? 11.203 -46.156 -6.754 1 96.56 347 ALA B CA 1
ATOM 8706 C C . ALA B 1 347 ? 11.273 -44.969 -7.699 1 96.56 347 ALA B C 1
ATOM 8708 O O . ALA B 1 347 ? 12.305 -44.312 -7.789 1 96.56 347 ALA B O 1
ATOM 8709 N N . TRP B 1 348 ? 10.273 -44.844 -8.414 1 97.31 348 TRP B N 1
ATOM 8710 C CA . TRP B 1 348 ? 10.031 -43.75 -9.336 1 97.31 348 TRP B CA 1
ATOM 8711 C C . TRP B 1 348 ? 8.539 -43.406 -9.414 1 97.31 348 TRP B C 1
ATOM 8713 O O . TRP B 1 348 ? 7.715 -44.094 -8.805 1 97.31 348 TRP B O 1
ATOM 8723 N N . GLU B 1 349 ? 8.18 -42.312 -10.117 1 98 349 GLU B N 1
ATOM 8724 C CA . GLU B 1 349 ? 6.789 -41.875 -10.094 1 98 349 GLU B CA 1
ATOM 8725 C C . GLU B 1 349 ? 6.258 -41.688 -11.508 1 98 349 GLU B C 1
ATOM 8727 O O . GLU B 1 349 ? 6.98 -41.188 -12.383 1 98 349 GLU B O 1
ATOM 8732 N N . VAL B 1 350 ? 4.957 -42.031 -11.68 1 98.38 350 VAL B N 1
ATOM 8733 C CA . VAL B 1 350 ? 4.219 -41.625 -12.875 1 98.38 350 VAL B CA 1
ATOM 8734 C C . VAL B 1 350 ? 3.801 -40.156 -12.758 1 98.38 350 VAL B C 1
ATOM 8736 O O . VAL B 1 350 ? 3.262 -39.75 -11.734 1 98.38 350 VAL B O 1
ATOM 8739 N N . ILE B 1 351 ? 4.164 -39.438 -13.82 1 97.69 351 ILE B N 1
ATOM 8740 C CA . ILE B 1 351 ? 3.826 -38 -13.836 1 97.69 351 ILE B CA 1
ATOM 8741 C C . ILE B 1 351 ? 2.393 -37.844 -14.328 1 97.69 351 ILE B C 1
ATOM 8743 O O . ILE B 1 351 ? 1.634 -37.031 -13.766 1 97.69 351 ILE B O 1
ATOM 8747 N N . GLY B 1 352 ? 2.006 -38.5 -15.352 1 97.88 352 GLY B N 1
ATOM 8748 C CA . GLY B 1 352 ? 0.66 -38.375 -15.891 1 97.88 352 GLY B CA 1
ATOM 8749 C C . GLY B 1 352 ? 0.346 -39.438 -16.922 1 97.88 352 GLY B C 1
ATOM 8750 O O . GLY B 1 352 ? 1.247 -39.969 -17.594 1 97.88 352 GLY B O 1
ATOM 8751 N N . ILE B 1 353 ? -0.968 -39.844 -16.953 1 98.44 353 ILE B N 1
ATOM 8752 C CA . ILE B 1 353 ? -1.473 -40.688 -18.031 1 98.44 353 ILE B CA 1
ATOM 8753 C C . ILE B 1 353 ? -1.839 -39.781 -19.234 1 98.44 353 ILE B C 1
ATOM 8755 O O . ILE B 1 353 ? -2.615 -38.844 -19.094 1 98.44 353 ILE B O 1
ATOM 8759 N N . GLU B 1 354 ? -1.274 -40.125 -20.391 1 98.06 354 GLU B N 1
ATOM 8760 C CA . GLU B 1 354 ? -1.375 -39.219 -21.516 1 98.06 354 GLU B CA 1
ATOM 8761 C C . GLU B 1 354 ? -2.404 -39.719 -22.531 1 98.06 354 GLU B C 1
ATOM 8763 O O . GLU B 1 354 ? -2.971 -38.906 -23.281 1 98.06 354 GLU B O 1
ATOM 8768 N N . ALA B 1 355 ? -2.596 -41 -22.625 1 97.94 355 ALA B N 1
ATOM 8769 C CA . ALA B 1 355 ? -3.584 -41.594 -23.531 1 97.94 355 ALA B CA 1
ATOM 8770 C C . ALA B 1 355 ? -3.908 -43.031 -23.125 1 97.94 355 ALA B C 1
ATOM 8772 O O . ALA B 1 355 ? -3.051 -43.719 -22.594 1 97.94 355 ALA B O 1
ATOM 8773 N N . LEU B 1 356 ? -5.145 -43.438 -23.297 1 97.81 356 LEU B N 1
ATOM 8774 C CA . LEU B 1 356 ? -5.621 -44.781 -23.094 1 97.81 356 LEU B CA 1
ATOM 8775 C C . LEU B 1 356 ? -6.359 -45.312 -24.312 1 97.81 356 LEU B C 1
ATOM 8777 O O . LEU B 1 356 ? -7.41 -44.781 -24.688 1 97.81 356 LEU B O 1
ATOM 8781 N N . THR B 1 357 ? -5.789 -46.281 -25.016 1 96 357 THR B N 1
ATOM 8782 C CA . THR B 1 357 ? -6.43 -46.938 -26.156 1 96 357 THR B CA 1
ATOM 8783 C C . THR B 1 357 ? -6.871 -48.344 -25.781 1 96 357 THR B C 1
ATOM 8785 O O . THR B 1 357 ? -6.777 -48.75 -24.625 1 96 357 THR B O 1
ATOM 8788 N N . SER B 1 358 ? -7.395 -49.031 -26.812 1 94.38 358 SER B N 1
ATOM 8789 C CA . SER B 1 358 ? -7.816 -50.406 -26.547 1 94.38 358 SER B CA 1
ATOM 8790 C C . SER B 1 358 ? -6.621 -51.344 -26.312 1 94.38 358 SER B C 1
ATOM 8792 O O . SER B 1 358 ? -6.738 -52.344 -25.625 1 94.38 358 SER B O 1
ATOM 8794 N N . ASP B 1 359 ? -5.477 -50.875 -26.766 1 95.31 359 ASP B N 1
ATOM 8795 C CA . ASP B 1 359 ? -4.34 -51.812 -26.734 1 95.31 359 ASP B CA 1
ATOM 8796 C C . ASP B 1 359 ? -3.25 -51.281 -25.797 1 95.31 359 ASP B C 1
ATOM 8798 O O . ASP B 1 359 ? -2.455 -52.062 -25.266 1 95.31 359 ASP B O 1
ATOM 8802 N N . TYR B 1 360 ? -3.268 -50 -25.688 1 97.44 360 TYR B N 1
ATOM 8803 C CA . TYR B 1 360 ? -2.109 -49.438 -25 1 97.44 360 TYR B CA 1
ATOM 8804 C C . TYR B 1 360 ? -2.523 -48.344 -24.031 1 97.44 360 TYR B C 1
ATOM 8806 O O . TYR B 1 360 ? -3.557 -47.688 -24.219 1 97.44 360 TYR B O 1
ATOM 8814 N N . LEU B 1 361 ? -1.731 -48.156 -22.984 1 98.31 361 LEU B N 1
ATOM 8815 C CA . LEU B 1 361 ? -1.752 -47 -22.094 1 98.31 361 LEU B CA 1
ATOM 8816 C C . LEU B 1 361 ? -0.438 -46.219 -22.172 1 98.31 361 LEU B C 1
ATOM 8818 O O . LEU B 1 361 ? 0.636 -46.812 -21.984 1 98.31 361 LEU B O 1
ATOM 8822 N N . TYR B 1 362 ? -0.486 -44.938 -22.531 1 98.62 362 TYR B N 1
ATOM 8823 C CA . TYR B 1 362 ? 0.684 -44.062 -22.609 1 98.62 362 TYR B CA 1
ATOM 8824 C C . TYR B 1 362 ? 0.809 -43.188 -21.375 1 98.62 362 TYR B C 1
ATOM 8826 O O . TYR B 1 362 ? -0.181 -42.625 -20.906 1 98.62 362 TYR B O 1
ATOM 8834 N N . TYR B 1 363 ? 1.979 -43.125 -20.828 1 98.62 363 TYR B N 1
ATOM 8835 C CA . TYR B 1 363 ? 2.176 -42.312 -19.641 1 98.62 363 TYR B CA 1
ATOM 8836 C C . TYR B 1 363 ? 3.574 -41.719 -19.625 1 98.62 363 TYR B C 1
ATOM 8838 O O . TYR B 1 363 ? 4.473 -42.188 -20.312 1 98.62 363 TYR B O 1
ATOM 8846 N N . ILE B 1 364 ? 3.729 -40.594 -18.984 1 98.62 364 ILE B N 1
ATOM 8847 C CA . ILE B 1 364 ? 5.016 -39.969 -18.719 1 98.62 364 ILE B CA 1
ATOM 8848 C C . ILE B 1 364 ? 5.473 -40.312 -17.297 1 98.62 364 ILE B C 1
ATOM 8850 O O . ILE B 1 364 ? 4.672 -40.281 -16.359 1 98.62 364 ILE B O 1
ATOM 8854 N N . SER B 1 365 ? 6.695 -40.625 -17.109 1 98.5 365 SER B N 1
ATOM 8855 C CA . SER B 1 365 ? 7.246 -40.906 -15.789 1 98.5 365 SER B CA 1
ATOM 8856 C C . SER B 1 365 ? 8.703 -40.438 -15.695 1 98.5 365 SER B C 1
ATOM 8858 O O . SER B 1 365 ? 9.281 -40 -16.688 1 98.5 365 SER B O 1
ATOM 8860 N N . ASN B 1 366 ? 9.25 -40.531 -14.484 1 98.06 366 ASN B N 1
ATOM 8861 C CA . ASN B 1 366 ? 10.648 -40.188 -14.25 1 98.06 366 ASN B CA 1
ATOM 8862 C C . ASN B 1 366 ? 11.477 -41.438 -13.938 1 98.06 366 ASN B C 1
ATOM 8864 O O . ASN B 1 366 ? 12.484 -41.375 -13.234 1 98.06 366 ASN B O 1
ATOM 8868 N N . GLU B 1 367 ? 11.078 -42.562 -14.422 1 96.88 367 GLU B N 1
ATOM 8869 C CA . GLU B 1 367 ? 11.703 -43.844 -14.086 1 96.88 367 GLU B CA 1
ATOM 8870 C C . GLU B 1 367 ? 13.078 -43.969 -14.727 1 96.88 367 GLU B C 1
ATOM 8872 O O . GLU B 1 367 ? 13.977 -44.594 -14.164 1 96.88 367 GLU B O 1
ATOM 8877 N N . TYR B 1 368 ? 13.242 -43.375 -15.953 1 96.12 368 TYR B N 1
ATOM 8878 C CA . TYR B 1 368 ? 14.484 -43.594 -16.703 1 96.12 368 TYR B CA 1
ATOM 8879 C C . TYR B 1 368 ? 15.672 -43.031 -15.938 1 96.12 368 TYR B C 1
ATOM 8881 O O . TYR B 1 368 ? 15.703 -41.844 -15.602 1 96.12 368 TYR B O 1
ATOM 8889 N N . LYS B 1 369 ? 16.656 -43.844 -15.555 1 92.69 369 LYS B N 1
ATOM 8890 C CA . LYS B 1 369 ? 17.922 -43.531 -14.883 1 92.69 369 LYS B CA 1
ATOM 8891 C C . LYS B 1 369 ? 17.672 -43 -13.477 1 92.69 369 LYS B C 1
ATOM 8893 O O . LYS B 1 369 ? 18.562 -42.406 -12.867 1 92.69 369 LYS B O 1
ATOM 8898 N N . GLY B 1 370 ? 16.484 -43.125 -13.008 1 90.56 370 GLY B N 1
ATOM 8899 C CA . GLY B 1 370 ? 16.188 -42.719 -11.641 1 90.56 370 GLY B CA 1
ATOM 8900 C C . GLY B 1 370 ? 16.359 -41.25 -11.391 1 90.56 370 GLY B C 1
ATOM 8901 O O . GLY B 1 370 ? 16.812 -40.844 -10.328 1 90.56 370 GLY B O 1
ATOM 8902 N N . MET B 1 371 ? 16.141 -40.438 -12.328 1 93.5 371 MET B N 1
ATOM 8903 C CA . MET B 1 371 ? 16.297 -38.969 -12.227 1 93.5 371 MET B CA 1
ATOM 8904 C C . MET B 1 371 ? 14.945 -38.312 -11.992 1 93.5 371 MET B C 1
ATOM 8906 O O . MET B 1 371 ? 14.18 -38.094 -12.938 1 93.5 371 MET B O 1
ATOM 8910 N N . PRO B 1 372 ? 14.68 -37.812 -10.773 1 96.81 372 PRO B N 1
ATOM 8911 C CA . PRO B 1 372 ? 13.391 -37.188 -10.484 1 96.81 372 PRO B CA 1
ATOM 8912 C C . PRO B 1 372 ? 13.062 -36.031 -11.438 1 96.81 372 PRO B C 1
ATOM 8914 O O . PRO B 1 372 ? 11.883 -35.781 -11.719 1 96.81 372 PRO B O 1
ATOM 8917 N N . GLY B 1 373 ? 14.062 -35.375 -11.984 1 97.69 373 GLY B N 1
ATOM 8918 C CA . GLY B 1 373 ? 13.859 -34.219 -12.844 1 97.69 373 GLY B CA 1
ATOM 8919 C C . GLY B 1 373 ? 13.773 -34.594 -14.312 1 97.69 373 GLY B C 1
ATOM 8920 O O . GLY B 1 373 ? 13.773 -33.719 -15.18 1 97.69 373 GLY B O 1
ATOM 8921 N N . GLY B 1 374 ? 13.695 -35.844 -14.633 1 97.38 374 GLY B N 1
ATOM 8922 C CA . GLY B 1 374 ? 13.523 -36.312 -15.992 1 97.38 374 GLY B CA 1
ATOM 8923 C C . GLY B 1 374 ? 12.078 -36.625 -16.328 1 97.38 374 GLY B C 1
ATOM 8924 O O . GLY B 1 374 ? 11.258 -36.844 -15.43 1 97.38 374 GLY B O 1
ATOM 8925 N N . ARG B 1 375 ? 11.68 -36.594 -17.594 1 98.56 375 ARG B N 1
ATOM 8926 C CA . ARG B 1 375 ? 10.367 -36.969 -18.109 1 98.56 375 ARG B CA 1
ATOM 8927 C C . ARG B 1 375 ? 10.5 -37.75 -19.422 1 98.56 375 ARG B C 1
ATOM 8929 O O . ARG B 1 375 ? 11.078 -37.25 -20.391 1 98.56 375 ARG B O 1
ATOM 8936 N N . ASN B 1 376 ? 10.008 -38.906 -19.422 1 98.38 376 ASN B N 1
ATOM 8937 C CA . ASN B 1 376 ? 10.031 -39.719 -20.641 1 98.38 376 ASN B CA 1
ATOM 8938 C C . ASN B 1 376 ? 8.68 -40.375 -20.906 1 98.38 376 ASN B C 1
ATOM 8940 O O . ASN B 1 376 ? 7.922 -40.656 -19.969 1 98.38 376 ASN B O 1
ATOM 8944 N N . LEU B 1 377 ? 8.398 -40.531 -22.141 1 98.62 377 LEU B N 1
ATOM 8945 C CA . LEU B 1 377 ? 7.141 -41.156 -22.562 1 98.62 377 LEU B CA 1
ATOM 8946 C C . LEU B 1 377 ? 7.262 -42.656 -22.625 1 98.62 377 LEU B C 1
ATOM 8948 O O . LEU B 1 377 ? 8.188 -43.188 -23.25 1 98.62 377 LEU B O 1
ATOM 8952 N N . TYR B 1 378 ? 6.344 -43.375 -21.984 1 98.5 378 TYR B N 1
ATOM 8953 C CA . TYR B 1 378 ? 6.285 -44.844 -21.969 1 98.5 378 TYR B CA 1
ATOM 8954 C C . TYR B 1 378 ? 4.953 -45.344 -22.516 1 98.5 378 TYR B C 1
ATOM 8956 O O . TYR B 1 378 ? 3.977 -44.594 -22.578 1 98.5 378 TYR B O 1
ATOM 8964 N N . LYS B 1 379 ? 4.914 -46.531 -22.969 1 97.56 379 LYS B N 1
ATOM 8965 C CA . LYS B 1 379 ? 3.695 -47.219 -23.391 1 97.56 379 LYS B CA 1
ATOM 8966 C C . LYS B 1 379 ? 3.639 -48.656 -22.812 1 97.56 379 LYS B C 1
ATOM 8968 O O . LYS B 1 379 ? 4.645 -49.344 -22.797 1 97.56 379 LYS B O 1
ATOM 8973 N N . ILE B 1 380 ? 2.482 -49 -22.25 1 98 380 ILE B N 1
ATOM 8974 C CA . ILE B 1 380 ? 2.24 -50.344 -21.688 1 98 380 ILE B CA 1
ATOM 8975 C C . ILE B 1 380 ? 1.187 -51.062 -22.516 1 98 380 ILE B C 1
ATOM 8977 O O . ILE B 1 380 ? 0.147 -50.5 -22.844 1 98 380 ILE B O 1
ATOM 8981 N N . GLN B 1 381 ? 1.501 -52.344 -22.797 1 97.31 381 GLN B N 1
ATOM 8982 C CA . GLN B 1 381 ? 0.51 -53.156 -23.484 1 97.31 381 GLN B CA 1
ATOM 8983 C C . GLN B 1 381 ? -0.553 -53.656 -22.5 1 97.31 381 GLN B C 1
ATOM 8985 O O . GLN B 1 381 ? -0.231 -54.281 -21.484 1 97.31 381 GLN B O 1
ATOM 8990 N N . LEU B 1 382 ? -1.815 -53.469 -22.797 1 96.81 382 LEU B N 1
ATOM 8991 C CA . LEU B 1 382 ? -2.889 -53.75 -21.844 1 96.81 382 LEU B CA 1
ATOM 8992 C C . LEU B 1 382 ? -3.158 -55.25 -21.719 1 96.81 382 LEU B C 1
ATOM 8994 O O . LEU B 1 382 ? -3.705 -55.688 -20.719 1 96.81 382 LEU B O 1
ATOM 8998 N N . SER B 1 383 ? -2.789 -56.062 -22.703 1 96.19 383 SER B N 1
ATOM 8999 C CA . SER B 1 383 ? -2.963 -57.5 -22.641 1 96.19 383 SER B CA 1
ATOM 9000 C C . SER B 1 383 ? -1.894 -58.156 -21.75 1 96.19 383 SER B C 1
ATOM 9002 O O . SER B 1 383 ? -2.057 -59.281 -21.297 1 96.19 383 SER B O 1
ATOM 9004 N N . ASP B 1 384 ? -0.79 -57.438 -21.641 1 97.12 384 ASP B N 1
ATOM 9005 C CA . ASP B 1 384 ? 0.333 -57.875 -20.812 1 97.12 384 ASP B CA 1
ATOM 9006 C C . ASP B 1 384 ? 1.062 -56.688 -20.219 1 97.12 384 ASP B C 1
ATOM 9008 O O . ASP B 1 384 ? 1.956 -56.094 -20.844 1 97.12 384 ASP B O 1
ATOM 9012 N N . TYR B 1 385 ? 0.802 -56.438 -18.953 1 96.44 385 TYR B N 1
ATOM 9013 C CA . TYR B 1 385 ? 1.28 -55.219 -18.312 1 96.44 385 TYR B CA 1
ATOM 9014 C C . TYR B 1 385 ? 2.789 -55.25 -18.109 1 96.44 385 TYR B C 1
ATOM 9016 O O . TYR B 1 385 ? 3.406 -54.25 -17.75 1 96.44 385 TYR B O 1
ATOM 9024 N N . THR B 1 386 ? 3.406 -56.375 -18.297 1 95.88 386 THR B N 1
ATOM 9025 C CA . THR B 1 386 ? 4.852 -56.5 -18.156 1 95.88 386 THR B CA 1
ATOM 9026 C C . THR B 1 386 ? 5.57 -55.938 -19.375 1 95.88 386 THR B C 1
ATOM 9028 O O . THR B 1 386 ? 6.777 -55.688 -19.344 1 95.88 386 THR B O 1
ATOM 9031 N N . LYS B 1 387 ? 4.816 -55.781 -20.453 1 97.44 387 LYS B N 1
ATOM 9032 C CA . LYS B 1 387 ? 5.391 -55.25 -21.688 1 97.44 387 LYS B CA 1
ATOM 9033 C C . LYS B 1 387 ? 5.344 -53.719 -21.703 1 97.44 387 LYS B C 1
ATOM 9035 O O . LYS B 1 387 ? 4.441 -53.156 -22.297 1 97.44 387 LYS B O 1
ATOM 9040 N N . VAL B 1 388 ? 6.316 -53.188 -21.156 1 97.88 388 VAL B N 1
ATOM 9041 C CA . VAL B 1 388 ? 6.457 -51.75 -21.094 1 97.88 388 VAL B CA 1
ATOM 9042 C C . VAL B 1 388 ? 7.586 -51.312 -22.016 1 97.88 388 VAL B C 1
ATOM 9044 O O . VAL B 1 388 ? 8.664 -51.906 -22.016 1 97.88 388 VAL B O 1
ATOM 9047 N N . THR B 1 389 ? 7.375 -50.312 -22.859 1 97.38 389 THR B N 1
ATOM 9048 C CA . THR B 1 389 ? 8.375 -49.75 -23.766 1 97.38 389 THR B CA 1
ATOM 9049 C C . THR B 1 389 ? 8.57 -48.281 -23.531 1 97.38 389 THR B C 1
ATOM 9051 O O . THR B 1 389 ? 7.605 -47.5 -23.438 1 97.38 389 THR B O 1
ATOM 9054 N N . CYS B 1 390 ? 9.805 -47.938 -23.359 1 97.75 390 CYS B N 1
ATOM 9055 C CA . CYS B 1 390 ? 10.117 -46.5 -23.312 1 97.75 390 CYS B CA 1
ATOM 9056 C C . CYS B 1 390 ? 10.281 -45.938 -24.719 1 97.75 390 CYS B C 1
ATOM 9058 O O . CYS B 1 390 ? 11.164 -46.344 -25.453 1 97.75 390 CYS B O 1
ATOM 9060 N N . LEU B 1 391 ? 9.484 -45 -25.078 1 97.69 391 LEU B N 1
ATOM 9061 C CA . LEU B 1 391 ? 9.445 -44.469 -26.453 1 97.69 391 LEU B CA 1
ATOM 9062 C C . LEU B 1 391 ? 10.469 -43.375 -26.641 1 97.69 391 LEU B C 1
ATOM 9064 O O . LEU B 1 391 ? 10.93 -43.125 -27.75 1 97.69 391 LEU B O 1
ATOM 9068 N N . SER B 1 392 ? 10.844 -42.656 -25.547 1 97.5 392 SER B N 1
ATOM 9069 C CA . SER B 1 392 ? 11.633 -41.438 -25.734 1 97.5 392 SER B CA 1
ATOM 9070 C C . SER B 1 392 ? 12.984 -41.562 -25.031 1 97.5 392 SER B C 1
ATOM 9072 O O . SER B 1 392 ? 13.852 -40.688 -25.219 1 97.5 392 SER B O 1
ATOM 9074 N N . CYS B 1 393 ? 13.312 -42.594 -24.266 1 96.62 393 CYS B N 1
ATOM 9075 C CA . CYS B 1 393 ? 14.484 -42.688 -23.391 1 96.62 393 CYS B CA 1
ATOM 9076 C C . CYS B 1 393 ? 15.766 -42.562 -24.219 1 96.62 393 CYS B C 1
ATOM 9078 O O . CYS B 1 393 ? 16.719 -41.938 -23.781 1 96.62 393 CYS B O 1
ATOM 9080 N N . GLU B 1 394 ? 15.75 -43.125 -25.453 1 93.88 394 GLU B N 1
ATOM 9081 C CA . GLU B 1 394 ? 17 -43.219 -26.219 1 93.88 394 GLU B CA 1
ATOM 9082 C C . GLU B 1 394 ? 16.906 -42.406 -27.516 1 93.88 394 GLU B C 1
ATOM 9084 O O . GLU B 1 394 ? 17.781 -42.531 -28.375 1 93.88 394 GLU B O 1
ATOM 9089 N N . LEU B 1 395 ? 15.859 -41.656 -27.734 1 94.06 395 LEU B N 1
ATOM 9090 C CA . LEU B 1 395 ? 15.688 -40.906 -28.969 1 94.06 395 LEU B CA 1
ATOM 9091 C C . LEU B 1 395 ? 16.812 -39.906 -29.156 1 94.06 395 LEU B C 1
ATOM 9093 O O . LEU B 1 395 ? 17.438 -39.844 -30.219 1 94.06 395 LEU B O 1
ATOM 9097 N N . ASN B 1 396 ? 17.094 -39 -28.266 1 91.5 396 ASN B N 1
ATOM 9098 C CA . ASN B 1 396 ? 18.141 -37.969 -28.234 1 91.5 396 ASN B CA 1
ATOM 9099 C C . ASN B 1 396 ? 18.641 -37.75 -26.812 1 91.5 396 ASN B C 1
ATOM 9101 O O . ASN B 1 396 ? 18.484 -36.656 -26.281 1 91.5 396 ASN B O 1
ATOM 9105 N N . PRO B 1 397 ? 19.328 -38.719 -26.297 1 90.38 397 PRO B N 1
ATOM 9106 C CA . PRO B 1 397 ? 19.594 -38.719 -24.859 1 90.38 397 PRO B CA 1
ATOM 9107 C C . PRO B 1 397 ? 20.391 -37.5 -24.406 1 90.38 397 PRO B C 1
ATOM 9109 O O . PRO B 1 397 ? 20.25 -37.031 -23.281 1 90.38 397 PRO B O 1
ATOM 9112 N N . GLU B 1 398 ? 21.312 -36.938 -25.266 1 91.25 398 GLU B N 1
ATOM 9113 C CA . GLU B 1 398 ? 22.109 -35.781 -24.875 1 91.25 398 GLU B CA 1
ATOM 9114 C C . GLU B 1 398 ? 21.297 -34.5 -24.969 1 91.25 398 GLU B C 1
ATOM 9116 O O . GLU B 1 398 ? 21.438 -33.594 -24.141 1 91.25 398 GLU B O 1
ATOM 9121 N N . ARG B 1 399 ? 20.406 -34.406 -25.859 1 94.38 399 ARG B N 1
ATOM 9122 C CA . ARG B 1 399 ? 19.641 -33.219 -26.141 1 94.38 399 ARG B CA 1
ATOM 9123 C C . ARG B 1 399 ? 18.359 -33.156 -25.312 1 94.38 399 ARG B C 1
ATOM 9125 O O . ARG B 1 399 ? 17.906 -32.094 -24.906 1 94.38 399 ARG B O 1
ATOM 9132 N N . CYS B 1 400 ? 17.75 -34.406 -25.141 1 96.75 400 CYS B N 1
ATOM 9133 C CA . CYS B 1 400 ? 16.391 -34.375 -24.625 1 96.75 400 CYS B CA 1
ATOM 9134 C C . CYS B 1 400 ? 16.219 -35.375 -23.484 1 96.75 400 CYS B C 1
ATOM 9136 O O . CYS B 1 400 ? 16.375 -36.594 -23.688 1 96.75 400 CYS B O 1
ATOM 9138 N N . GLN B 1 401 ? 15.93 -34.906 -22.312 1 97.5 401 GLN B N 1
ATOM 9139 C CA . GLN B 1 401 ? 15.695 -35.719 -21.125 1 97.5 401 GLN B CA 1
ATOM 9140 C C . GLN B 1 401 ? 14.398 -35.312 -20.422 1 97.5 401 GLN B C 1
ATOM 9142 O O . GLN B 1 401 ? 14.07 -35.812 -19.359 1 97.5 401 GLN B O 1
ATOM 9147 N N . TYR B 1 402 ? 13.695 -34.375 -20.969 1 98.19 402 TYR B N 1
ATOM 9148 C CA . TYR B 1 402 ? 12.43 -33.906 -20.438 1 98.19 402 TYR B CA 1
ATOM 9149 C C . TYR B 1 402 ? 11.383 -33.781 -21.547 1 98.19 402 TYR B C 1
ATOM 9151 O O . TYR B 1 402 ? 11.375 -32.812 -22.297 1 98.19 402 TYR B O 1
ATOM 9159 N N . TYR B 1 403 ? 10.414 -34.688 -21.578 1 98.31 403 TYR B N 1
ATOM 9160 C CA . TYR B 1 403 ? 9.461 -34.781 -22.672 1 98.31 403 TYR B CA 1
ATOM 9161 C C . TYR B 1 403 ? 8.039 -34.5 -22.203 1 98.31 403 TYR B C 1
ATOM 9163 O O . TYR B 1 403 ? 7.723 -34.75 -21.031 1 98.31 403 TYR B O 1
ATOM 9171 N N . SER B 1 404 ? 7.246 -33.969 -22.984 1 97.94 404 SER B N 1
ATOM 9172 C CA . SER B 1 404 ? 5.789 -33.938 -22.906 1 97.94 404 SER B CA 1
ATOM 9173 C C . SER B 1 404 ? 5.156 -34.375 -24.234 1 97.94 404 SER B C 1
ATOM 9175 O O . SER B 1 404 ? 5.848 -34.469 -25.25 1 97.94 404 SER B O 1
ATOM 9177 N N . VAL B 1 405 ? 3.844 -34.656 -24.188 1 98.12 405 VAL B N 1
ATOM 9178 C CA . VAL B 1 405 ? 3.256 -35.219 -25.406 1 98.12 405 VAL B CA 1
ATOM 9179 C C . VAL B 1 405 ? 1.831 -34.688 -25.578 1 98.12 405 VAL B C 1
ATOM 9181 O O . VAL B 1 405 ? 1.169 -34.344 -24.594 1 98.12 405 VAL B O 1
ATOM 9184 N N . SER B 1 406 ? 1.441 -34.5 -26.797 1 97.31 406 SER B N 1
ATOM 9185 C CA . SER B 1 406 ? 0.069 -34.188 -27.188 1 97.31 406 SER B CA 1
ATOM 9186 C C . SER B 1 406 ? -0.446 -35.188 -28.219 1 97.31 406 SER B C 1
ATOM 9188 O O . SER B 1 406 ? 0.021 -35.219 -29.359 1 97.31 406 SER B O 1
ATOM 9190 N N . PHE B 1 407 ? -1.438 -36.031 -27.844 1 97.62 407 PHE B N 1
ATOM 9191 C CA . PHE B 1 407 ? -1.975 -37.062 -28.719 1 97.62 407 PHE B CA 1
ATOM 9192 C C . PHE B 1 407 ? -3.145 -36.531 -29.547 1 97.62 407 PHE B C 1
ATOM 9194 O O . PHE B 1 407 ? -3.869 -35.625 -29.094 1 97.62 407 PHE B O 1
ATOM 9201 N N . SER B 1 408 ? -3.256 -37.125 -30.734 1 96.62 408 SER B N 1
ATOM 9202 C CA . SER B 1 408 ? -4.457 -36.875 -31.531 1 96.62 408 SER B CA 1
ATOM 9203 C C . SER B 1 408 ? -5.684 -37.5 -30.875 1 96.62 408 SER B C 1
ATOM 9205 O O . SER B 1 408 ? -5.57 -38.188 -29.859 1 96.62 408 SER B O 1
ATOM 9207 N N . LYS B 1 409 ? -6.836 -37.312 -31.375 1 91.12 409 LYS B N 1
ATOM 9208 C CA . LYS B 1 409 ? -8.109 -37.656 -30.766 1 91.12 409 LYS B CA 1
ATOM 9209 C C . LYS B 1 409 ? -8.164 -39.125 -30.391 1 91.12 409 LYS B C 1
ATOM 9211 O O . LYS B 1 409 ? -8.617 -39.469 -29.297 1 91.12 409 LYS B O 1
ATOM 9216 N N . GLU B 1 410 ? -7.719 -40 -31.25 1 92.62 410 GLU B N 1
ATOM 9217 C CA . GLU B 1 410 ? -7.73 -41.438 -31 1 92.62 410 GLU B CA 1
ATOM 9218 C C . GLU B 1 410 ? -6.316 -41.969 -30.812 1 92.62 410 GLU B C 1
ATOM 9220 O O . GLU B 1 410 ? -6.086 -43.156 -30.922 1 92.62 410 GLU B O 1
ATOM 9225 N N . ALA B 1 411 ? -5.391 -41.125 -30.641 1 96.88 411 ALA B N 1
ATOM 9226 C CA . ALA B 1 411 ? -3.998 -41.438 -30.344 1 96.88 411 ALA B CA 1
ATOM 9227 C C . ALA B 1 411 ? -3.328 -42.156 -31.5 1 96.88 411 ALA B C 1
ATOM 9229 O O . ALA B 1 411 ? -2.506 -43.062 -31.297 1 96.88 411 ALA B O 1
ATOM 9230 N N . LYS B 1 412 ? -3.713 -41.781 -32.719 1 96.81 412 LYS B N 1
ATOM 9231 C CA . LYS B 1 412 ? -3.043 -42.344 -33.875 1 96.81 412 LYS B CA 1
ATOM 9232 C C . LYS B 1 412 ? -1.711 -41.656 -34.125 1 96.81 412 LYS B C 1
ATOM 9234 O O . LYS B 1 412 ? -0.784 -42.25 -34.688 1 96.81 412 LYS B O 1
ATOM 9239 N N . TYR B 1 413 ? -1.731 -40.375 -33.875 1 97.69 413 TYR B N 1
ATOM 9240 C CA . TYR B 1 413 ? -0.523 -39.562 -33.969 1 97.69 413 TYR B CA 1
ATOM 9241 C C . TYR B 1 413 ? -0.285 -38.812 -32.656 1 97.69 413 TYR B C 1
ATOM 9243 O O . TYR B 1 413 ? -1.197 -38.656 -31.859 1 97.69 413 TYR B O 1
ATOM 9251 N N . TYR B 1 414 ? 0.899 -38.406 -32.438 1 97.94 414 TYR B N 1
ATOM 9252 C CA . TYR B 1 414 ? 1.158 -37.562 -31.297 1 97.94 414 TYR B CA 1
ATOM 9253 C C . TYR B 1 414 ? 2.346 -36.625 -31.562 1 97.94 414 TYR B C 1
ATOM 9255 O O . TYR B 1 414 ? 3.252 -36.969 -32.312 1 97.94 414 TYR B O 1
ATOM 9263 N N . GLN B 1 415 ? 2.309 -35.406 -31.047 1 97.88 415 GLN B N 1
ATOM 9264 C CA . GLN B 1 415 ? 3.447 -34.5 -31 1 97.88 415 GLN B CA 1
ATOM 9265 C C . GLN B 1 415 ? 4.285 -34.75 -29.75 1 97.88 415 GLN B C 1
ATOM 9267 O O . GLN B 1 415 ? 3.752 -34.812 -28.641 1 97.88 415 GLN B O 1
ATOM 9272 N N . LEU B 1 416 ? 5.504 -35 -29.922 1 98.19 416 LEU B N 1
ATOM 9273 C CA . LEU B 1 416 ? 6.465 -35.156 -28.844 1 98.19 416 LEU B CA 1
ATOM 9274 C C . LEU B 1 416 ? 7.301 -33.875 -28.672 1 98.19 416 LEU B C 1
ATOM 9276 O O . LEU B 1 416 ? 7.922 -33.406 -29.625 1 98.19 416 LEU B O 1
ATOM 9280 N N . ARG B 1 417 ? 7.285 -33.375 -27.516 1 97.88 417 ARG B N 1
ATOM 9281 C CA . ARG B 1 417 ? 8.031 -32.156 -27.219 1 97.88 417 ARG B CA 1
ATOM 9282 C C . ARG B 1 417 ? 9.203 -32.438 -26.281 1 97.88 417 ARG B C 1
ATOM 9284 O O . ARG B 1 417 ? 9.023 -32.969 -25.188 1 97.88 417 ARG B O 1
ATOM 9291 N N . CYS B 1 418 ? 10.352 -32.156 -26.734 1 97.75 418 CYS B N 1
ATOM 9292 C CA . CYS B 1 418 ? 11.555 -32.156 -25.922 1 97.75 418 CYS B CA 1
ATOM 9293 C C . CYS B 1 418 ? 11.844 -30.766 -25.359 1 97.75 418 CYS B C 1
ATOM 9295 O O . CYS B 1 418 ? 12.07 -29.828 -26.109 1 97.75 418 CYS B O 1
ATOM 9297 N N . SER B 1 419 ? 11.859 -30.641 -24.062 1 97.62 419 SER B N 1
ATOM 9298 C CA . SER B 1 419 ? 12.039 -29.328 -23.453 1 97.62 419 SER B CA 1
ATOM 9299 C C . SER B 1 419 ? 13.469 -29.156 -22.938 1 97.62 419 SER B C 1
ATOM 9301 O O . SER B 1 419 ? 13.828 -28.094 -22.438 1 97.62 419 SER B O 1
ATOM 9303 N N . GLY B 1 420 ? 14.375 -30.203 -23.031 1 96.5 420 GLY B N 1
ATOM 9304 C CA . GLY B 1 420 ? 15.758 -30.031 -22.609 1 96.5 420 GLY B CA 1
ATOM 9305 C C . GLY B 1 420 ? 16.438 -31.344 -22.281 1 96.5 420 GLY B C 1
ATOM 9306 O O . GLY B 1 420 ? 15.82 -32.406 -22.344 1 96.5 420 GLY B O 1
ATOM 9307 N N . PRO B 1 421 ? 17.703 -31.25 -21.953 1 95.75 421 PRO B N 1
ATOM 9308 C CA . PRO B 1 421 ? 18.484 -30.094 -21.547 1 95.75 421 PRO B CA 1
ATOM 9309 C C . PRO B 1 421 ? 18.969 -29.25 -22.734 1 95.75 421 PRO B C 1
ATOM 9311 O O . PRO B 1 421 ? 19.391 -28.109 -22.547 1 95.75 421 PRO B O 1
ATOM 9314 N N . GLY B 1 422 ? 19.031 -29.781 -23.906 1 95.19 422 GLY B N 1
ATOM 9315 C CA . GLY B 1 422 ? 19.344 -29 -25.094 1 95.19 422 GLY B CA 1
ATOM 9316 C C . GLY B 1 422 ? 18.188 -28.109 -25.531 1 95.19 422 GLY B C 1
ATOM 9317 O O . GLY B 1 422 ? 17.188 -27.969 -24.812 1 95.19 422 GLY B O 1
ATOM 9318 N N . LEU B 1 423 ? 18.344 -27.453 -26.703 1 95.81 423 LEU B N 1
ATOM 9319 C CA . LEU B 1 423 ? 17.312 -26.562 -27.203 1 95.81 423 LEU B CA 1
ATOM 9320 C C . LEU B 1 423 ? 16 -27.328 -27.422 1 95.81 423 LEU B C 1
ATOM 9322 O O . LEU B 1 423 ? 16.016 -28.484 -27.859 1 95.81 423 LEU B O 1
ATOM 9326 N N . PRO B 1 424 ? 14.844 -26.75 -27.156 1 97.19 424 PRO B N 1
ATOM 9327 C CA . PRO B 1 424 ? 13.555 -27.422 -27.344 1 97.19 424 PRO B CA 1
ATOM 9328 C C . PRO B 1 424 ? 13.359 -27.938 -28.766 1 97.19 424 PRO B C 1
ATOM 9330 O O . PRO B 1 424 ? 13.812 -27.312 -29.719 1 97.19 424 PRO B O 1
ATOM 9333 N N . LEU B 1 425 ? 12.727 -29.047 -28.875 1 97.69 425 LEU B N 1
ATOM 9334 C CA . LEU B 1 425 ? 12.484 -29.734 -30.141 1 97.69 425 LEU B CA 1
ATOM 9335 C C . LEU B 1 425 ? 11.062 -30.281 -30.188 1 97.69 425 LEU B C 1
ATOM 9337 O O . LEU B 1 425 ? 10.586 -30.891 -29.219 1 97.69 425 LEU B O 1
ATOM 9341 N N . TYR B 1 426 ? 10.336 -30 -31.25 1 97.94 426 TYR B N 1
ATOM 9342 C CA . TYR B 1 426 ? 8.984 -30.484 -31.484 1 97.94 426 TYR B CA 1
ATOM 9343 C C . TYR B 1 426 ? 8.953 -31.438 -32.688 1 97.94 426 TYR B C 1
ATOM 9345 O O . TYR B 1 426 ? 9.359 -31.062 -33.781 1 97.94 426 TYR B O 1
ATOM 9353 N N . THR B 1 427 ? 8.492 -32.656 -32.438 1 97.5 427 THR B N 1
ATOM 9354 C CA . THR B 1 427 ? 8.422 -33.656 -33.531 1 97.5 427 THR B CA 1
ATOM 9355 C C . THR B 1 427 ? 7.039 -34.281 -33.562 1 97.5 427 THR B C 1
ATOM 9357 O O . THR B 1 427 ? 6.34 -34.344 -32.531 1 97.5 427 THR B O 1
ATOM 9360 N N . LEU B 1 428 ? 6.633 -34.719 -34.75 1 97.94 428 LEU B N 1
ATOM 9361 C CA . LEU B 1 428 ? 5.391 -35.469 -34.938 1 97.94 428 LEU B CA 1
ATOM 9362 C C . LEU B 1 428 ? 5.668 -36.969 -35.125 1 97.94 428 LEU B C 1
ATOM 9364 O O . LEU B 1 428 ? 6.578 -37.344 -35.875 1 97.94 428 LEU B O 1
ATOM 9368 N N . HIS B 1 429 ? 4.945 -37.844 -34.469 1 97.81 429 HIS B N 1
ATOM 9369 C CA . HIS B 1 429 ? 5.141 -39.281 -34.469 1 97.81 429 HIS B CA 1
ATOM 9370 C C . HIS B 1 429 ? 3.848 -40 -34.844 1 97.81 429 HIS B C 1
ATOM 9372 O O . HIS B 1 429 ? 2.756 -39.469 -34.594 1 97.81 429 HIS B O 1
ATOM 9378 N N . SER B 1 430 ? 4.012 -41.188 -35.406 1 96.88 430 SER B N 1
ATOM 9379 C CA . SER B 1 430 ? 2.9 -42.125 -35.594 1 96.88 430 SER B CA 1
ATOM 9380 C C . SER B 1 430 ? 2.85 -43.156 -34.469 1 96.88 430 SER B C 1
ATOM 9382 O O . SER B 1 430 ? 3.883 -43.688 -34.062 1 96.88 430 SER B O 1
ATOM 9384 N N . SER B 1 431 ? 1.648 -43.469 -33.969 1 96.06 431 SER B N 1
ATOM 9385 C CA . SER B 1 431 ? 1.512 -44.406 -32.875 1 96.06 431 SER B CA 1
ATOM 9386 C C . SER B 1 431 ? 1.612 -45.844 -33.375 1 96.06 431 SER B C 1
ATOM 9388 O O . SER B 1 431 ? 1.8 -46.781 -32.562 1 96.06 431 SER B O 1
ATOM 9390 N N . SER B 1 432 ? 1.528 -46.031 -34.625 1 94 432 SER B N 1
ATOM 9391 C CA . SER B 1 432 ? 1.571 -47.375 -35.188 1 94 432 SER B CA 1
ATOM 9392 C C . SER B 1 432 ? 2.943 -48 -35 1 94 432 SER B C 1
ATOM 9394 O O . SER B 1 432 ? 3.043 -49.188 -34.719 1 94 432 SER B O 1
ATOM 9396 N N . ASP B 1 433 ? 3.988 -47.219 -35.156 1 94.25 433 ASP B N 1
ATOM 9397 C CA . ASP B 1 433 ? 5.34 -47.75 -35 1 94.25 433 ASP B CA 1
ATOM 9398 C C . ASP B 1 433 ? 6.191 -46.812 -34.125 1 94.25 433 ASP B C 1
ATOM 9400 O O . ASP B 1 433 ? 7.375 -47.094 -33.906 1 94.25 433 ASP B O 1
ATOM 9404 N N . ASP B 1 434 ? 5.57 -45.75 -33.688 1 94.69 434 ASP B N 1
ATOM 9405 C CA . ASP B 1 434 ? 6.172 -44.75 -32.812 1 94.69 434 ASP B CA 1
ATOM 9406 C C . ASP B 1 434 ? 7.406 -44.125 -33.438 1 94.69 434 ASP B C 1
ATOM 9408 O O . ASP B 1 434 ? 8.328 -43.719 -32.719 1 94.69 434 ASP B O 1
ATOM 9412 N N . LYS B 1 435 ? 7.422 -44.125 -34.75 1 94.69 435 LYS B N 1
ATOM 9413 C CA . LYS B 1 435 ? 8.531 -43.469 -35.469 1 94.69 435 LYS B CA 1
ATOM 9414 C C . LYS B 1 435 ? 8.234 -42 -35.719 1 94.69 435 LYS B C 1
ATOM 9416 O O . LYS B 1 435 ? 7.07 -41.594 -35.812 1 94.69 435 LYS B O 1
ATOM 9421 N N . GLU B 1 436 ? 9.281 -41.281 -35.844 1 96.06 436 GLU B N 1
ATOM 9422 C CA . GLU B 1 436 ? 9.18 -39.875 -36.156 1 96.06 436 GLU B CA 1
ATOM 9423 C C . GLU B 1 436 ? 8.766 -39.656 -37.625 1 96.06 436 GLU B C 1
ATOM 9425 O O . GLU B 1 436 ? 9.344 -40.25 -38.531 1 96.06 436 GLU B O 1
ATOM 9430 N N . LEU B 1 437 ? 7.766 -38.875 -37.812 1 96.5 437 LEU B N 1
ATOM 9431 C CA . LEU B 1 437 ? 7.309 -38.562 -39.156 1 96.5 437 LEU B CA 1
ATOM 9432 C C . LEU B 1 437 ? 7.973 -37.281 -39.688 1 96.5 437 LEU B C 1
ATOM 9434 O O . LEU B 1 437 ? 8.375 -37.219 -40.844 1 96.5 437 LEU B O 1
ATOM 9438 N N . ARG B 1 438 ? 8.117 -36.219 -38.844 1 95.75 438 ARG B N 1
ATOM 9439 C CA . ARG B 1 438 ? 8.742 -34.969 -39.25 1 95.75 438 ARG B CA 1
ATOM 9440 C C . ARG B 1 438 ? 9.109 -34.125 -38.031 1 95.75 438 ARG B C 1
ATOM 9442 O O . ARG B 1 438 ? 8.547 -34.312 -36.938 1 95.75 438 ARG B O 1
ATOM 9449 N N . VAL B 1 439 ? 10.047 -33.25 -38.219 1 96.38 439 VAL B N 1
ATOM 9450 C CA . VAL B 1 439 ? 10.414 -32.219 -37.25 1 96.38 439 VAL B CA 1
ATOM 9451 C C . VAL B 1 439 ? 9.547 -30.969 -37.469 1 96.38 439 VAL B C 1
ATOM 9453 O O . VAL B 1 439 ? 9.492 -30.422 -38.562 1 96.38 439 VAL B O 1
ATOM 9456 N N . LEU B 1 440 ? 8.805 -30.594 -36.438 1 96.69 440 LEU B N 1
ATOM 9457 C CA . LEU B 1 440 ? 7.922 -29.438 -36.5 1 96.69 440 LEU B CA 1
ATOM 9458 C C . LEU B 1 440 ? 8.672 -28.156 -36.188 1 96.69 440 LEU B C 1
ATOM 9460 O O . LEU B 1 440 ? 8.461 -27.125 -36.812 1 96.69 440 LEU B O 1
ATOM 9464 N N . GLU B 1 441 ? 9.453 -28.078 -35.188 1 96.75 441 GLU B N 1
ATOM 9465 C CA . GLU B 1 441 ? 10.281 -26.953 -34.75 1 96.75 441 GLU B CA 1
ATOM 9466 C C . GLU B 1 441 ? 11.523 -27.438 -34 1 96.75 441 GLU B C 1
ATOM 9468 O O . GLU B 1 441 ? 11.414 -28.172 -33.031 1 96.75 441 GLU B O 1
ATOM 9473 N N . ASP B 1 442 ? 12.703 -27.047 -34.438 1 96.31 442 ASP B N 1
ATOM 9474 C CA . ASP B 1 442 ? 13.93 -27.547 -33.812 1 96.31 442 ASP B CA 1
ATOM 9475 C C . ASP B 1 442 ? 14.719 -26.406 -33.188 1 96.31 442 ASP B C 1
ATOM 9477 O O . ASP B 1 442 ? 15.812 -26.625 -32.656 1 96.31 442 ASP B O 1
ATOM 9481 N N . ASN B 1 443 ? 14.234 -25.125 -33.25 1 97.25 443 ASN B N 1
ATOM 9482 C CA . ASN B 1 443 ? 14.836 -23.938 -32.656 1 97.25 443 ASN B CA 1
ATOM 9483 C C . ASN B 1 443 ? 16.234 -23.688 -33.188 1 97.25 443 ASN B C 1
ATOM 9485 O O . ASN B 1 443 ? 17.125 -23.266 -32.438 1 97.25 443 ASN B O 1
ATOM 9489 N N . SER B 1 444 ? 16.469 -23.984 -34.438 1 95.56 444 SER B N 1
ATOM 9490 C CA . SER B 1 444 ? 17.75 -23.719 -35.094 1 95.56 444 SER B CA 1
ATOM 9491 C C . SER B 1 444 ? 18.047 -22.234 -35.156 1 95.56 444 SER B C 1
ATOM 9493 O O . SER B 1 444 ? 19.203 -21.812 -35.062 1 95.56 444 SER B O 1
ATOM 9495 N N . ALA B 1 445 ? 17.016 -21.453 -35.344 1 95 445 ALA B N 1
ATOM 9496 C CA . ALA B 1 445 ? 17.188 -20.016 -35.375 1 95 445 ALA B CA 1
ATOM 9497 C C . ALA B 1 445 ? 17.734 -19.516 -34.031 1 95 445 ALA B C 1
ATOM 9499 O O . ALA B 1 445 ? 18.609 -18.641 -34 1 95 445 ALA B O 1
ATOM 9500 N N . LEU B 1 446 ? 17.141 -20 -33 1 94.62 446 LEU B N 1
ATOM 9501 C CA . LEU B 1 446 ? 17.656 -19.656 -31.656 1 94.62 446 LEU B CA 1
ATOM 9502 C C . LEU B 1 446 ? 19.094 -20.109 -31.5 1 94.62 446 LEU B C 1
ATOM 9504 O O . LEU B 1 446 ? 19.906 -19.391 -30.906 1 94.62 446 LEU B O 1
ATOM 9508 N N . ASP B 1 447 ? 19.438 -21.25 -31.938 1 94.5 447 ASP B N 1
ATOM 9509 C CA . ASP B 1 447 ? 20.797 -21.781 -31.875 1 94.5 447 ASP B CA 1
ATOM 9510 C C . ASP B 1 447 ? 21.781 -20.812 -32.531 1 94.5 447 ASP B C 1
ATOM 9512 O O . ASP B 1 447 ? 22.859 -20.578 -31.969 1 94.5 447 ASP B O 1
ATOM 9516 N N . LYS B 1 448 ? 21.438 -20.297 -33.656 1 95 448 LYS B N 1
ATOM 9517 C CA . LYS B 1 448 ? 22.281 -19.359 -34.375 1 95 448 LYS B CA 1
ATOM 9518 C C . LYS B 1 448 ? 22.469 -18.062 -33.594 1 95 448 LYS B C 1
ATOM 9520 O O . LYS B 1 448 ? 23.562 -17.5 -33.562 1 95 448 LYS B O 1
ATOM 9525 N N . MET B 1 449 ? 21.391 -17.656 -33.031 1 93.69 449 MET B N 1
ATOM 9526 C CA . MET B 1 449 ? 21.438 -16.422 -32.219 1 93.69 449 MET B CA 1
ATOM 9527 C C . MET B 1 449 ? 22.344 -16.594 -31.016 1 93.69 449 MET B C 1
ATOM 9529 O O . MET B 1 449 ? 23.016 -15.641 -30.594 1 93.69 449 MET B O 1
ATOM 9533 N N . LEU B 1 450 ? 22.359 -17.766 -30.469 1 93 450 LEU B N 1
ATOM 9534 C CA . LEU B 1 450 ? 23.094 -18.016 -29.234 1 93 450 LEU B CA 1
ATOM 9535 C C . LEU B 1 450 ? 24.562 -18.312 -29.516 1 93 450 LEU B C 1
ATOM 9537 O O . LEU B 1 450 ? 25.375 -18.359 -28.594 1 93 450 LEU B O 1
ATOM 9541 N N . GLN B 1 451 ? 24.906 -18.453 -30.766 1 90.19 451 GLN B N 1
ATOM 9542 C CA . GLN B 1 451 ? 26.281 -18.781 -31.125 1 90.19 451 GLN B CA 1
ATOM 9543 C C . GLN B 1 451 ? 27.234 -17.672 -30.688 1 90.19 451 GLN B C 1
ATOM 9545 O O . GLN B 1 451 ? 28.391 -17.938 -30.359 1 90.19 451 GLN B O 1
ATOM 9550 N N . ASP B 1 452 ? 26.797 -16.516 -30.594 1 88.06 452 ASP B N 1
ATOM 9551 C CA . ASP B 1 452 ? 27.656 -15.391 -30.234 1 88.06 452 ASP B CA 1
ATOM 9552 C C . ASP B 1 452 ? 27.547 -15.055 -28.75 1 88.06 452 ASP B C 1
ATOM 9554 O O . ASP B 1 452 ? 28.047 -14.023 -28.312 1 88.06 452 ASP B O 1
ATOM 9558 N N . VAL B 1 453 ? 26.828 -15.875 -28.062 1 88.12 453 VAL B N 1
ATOM 9559 C CA . VAL B 1 453 ? 26.641 -15.625 -26.641 1 88.12 453 VAL B CA 1
ATOM 9560 C C . VAL B 1 453 ? 27.391 -16.672 -25.828 1 88.12 453 VAL B C 1
ATOM 9562 O O . VAL B 1 453 ? 27.375 -17.859 -26.172 1 88.12 453 VAL B O 1
ATOM 9565 N N . GLN B 1 454 ? 28.156 -16.219 -24.891 1 92.19 454 GLN B N 1
ATOM 9566 C CA . GLN B 1 454 ? 28.781 -17.156 -23.969 1 92.19 454 GLN B CA 1
ATOM 9567 C C . GLN B 1 454 ? 27.75 -17.719 -22.984 1 92.19 454 GLN B C 1
ATOM 9569 O O . GLN B 1 454 ? 27.547 -17.188 -21.906 1 92.19 454 GLN B O 1
ATOM 9574 N N . MET B 1 455 ? 27.172 -18.859 -23.375 1 94.62 455 MET B N 1
ATOM 9575 C CA . MET B 1 455 ? 26.109 -19.453 -22.578 1 94.62 455 MET B CA 1
ATOM 9576 C C . MET B 1 455 ? 26.672 -20.156 -21.359 1 94.62 455 MET B C 1
ATOM 9578 O O . MET B 1 455 ? 27.75 -20.766 -21.422 1 94.62 455 MET B O 1
ATOM 9582 N N . PRO B 1 456 ? 25.953 -20.094 -20.219 1 96.81 456 PRO B N 1
ATOM 9583 C CA . PRO B 1 456 ? 26.328 -20.906 -19.078 1 96.81 456 PRO B CA 1
ATOM 9584 C C . PRO B 1 456 ? 26.062 -22.391 -19.281 1 96.81 456 PRO B C 1
ATOM 9586 O O . PRO B 1 456 ? 25.438 -22.781 -20.281 1 96.81 456 PRO B O 1
ATOM 9589 N N . SER B 1 457 ? 26.672 -23.172 -18.422 1 95.94 457 SER B N 1
ATOM 9590 C CA . SER B 1 457 ? 26.391 -24.609 -18.438 1 95.94 457 SER B CA 1
ATOM 9591 C C . SER B 1 457 ? 25.531 -25.016 -17.25 1 95.94 457 SER B C 1
ATOM 9593 O O . SER B 1 457 ? 25.547 -24.344 -16.219 1 95.94 457 SER B O 1
ATOM 9595 N N . LYS B 1 458 ? 24.75 -26.016 -17.484 1 96.44 458 LYS B N 1
ATOM 9596 C CA . LYS B 1 458 ? 23.875 -26.531 -16.438 1 96.44 458 LYS B CA 1
ATOM 9597 C C . LYS B 1 458 ? 24.375 -27.875 -15.93 1 96.44 458 LYS B C 1
ATOM 9599 O O . LYS B 1 458 ? 24.719 -28.766 -16.719 1 96.44 458 LYS B O 1
ATOM 9604 N N . LYS B 1 459 ? 24.484 -28 -14.633 1 96.12 459 LYS B N 1
ATOM 9605 C CA . LYS B 1 459 ? 24.828 -29.25 -13.977 1 96.12 459 LYS B CA 1
ATOM 9606 C C . LYS B 1 459 ? 23.688 -29.75 -13.109 1 96.12 459 LYS B C 1
ATOM 9608 O O . LYS B 1 459 ? 23.125 -29 -12.305 1 96.12 459 LYS B O 1
ATOM 9613 N N . LEU B 1 460 ? 23.188 -30.984 -13.383 1 96.62 460 LEU B N 1
ATOM 9614 C CA . LEU B 1 460 ? 22.234 -31.688 -12.531 1 96.62 460 LEU B CA 1
ATOM 9615 C C . LEU B 1 460 ? 22.938 -32.781 -11.727 1 96.62 460 LEU B C 1
ATOM 9617 O O . LEU B 1 460 ? 23.562 -33.688 -12.305 1 96.62 460 LEU B O 1
ATOM 9621 N N . ASP B 1 461 ? 22.859 -32.656 -10.453 1 96.75 461 ASP B N 1
ATOM 9622 C CA . ASP B 1 461 ? 23.562 -33.594 -9.578 1 96.75 461 ASP B CA 1
ATOM 9623 C C . ASP B 1 461 ? 22.844 -33.719 -8.234 1 96.75 461 ASP B C 1
ATOM 9625 O O . ASP B 1 461 ? 21.719 -33.281 -8.078 1 96.75 461 ASP B O 1
ATOM 9629 N N . PHE B 1 462 ? 23.406 -34.5 -7.312 1 97.12 462 PHE B N 1
ATOM 9630 C CA . PHE B 1 462 ? 22.734 -34.75 -6.039 1 97.12 462 PHE B CA 1
ATOM 9631 C C . PHE B 1 462 ? 23.734 -34.656 -4.887 1 97.12 462 PHE B C 1
ATOM 9633 O O . PHE B 1 462 ? 24.953 -34.656 -5.102 1 97.12 462 PHE B O 1
ATOM 9640 N N . ILE B 1 463 ? 23.281 -34.375 -3.742 1 96.5 463 ILE B N 1
ATOM 9641 C CA . ILE B 1 463 ? 24.016 -34.5 -2.49 1 96.5 463 ILE B CA 1
ATOM 9642 C C . ILE B 1 463 ? 23.234 -35.406 -1.521 1 96.5 463 ILE B C 1
ATOM 9644 O O . ILE B 1 463 ? 22.031 -35.625 -1.695 1 96.5 463 ILE B O 1
ATOM 9648 N N . ILE B 1 464 ? 23.953 -35.969 -0.579 1 95.62 464 ILE B N 1
ATOM 9649 C CA . ILE B 1 464 ? 23.359 -36.812 0.438 1 95.62 464 ILE B CA 1
ATOM 9650 C C . ILE B 1 464 ? 23.281 -36.062 1.767 1 95.62 464 ILE B C 1
ATOM 9652 O O . ILE B 1 464 ? 24.312 -35.656 2.301 1 95.62 464 ILE B O 1
ATOM 9656 N N . LEU B 1 465 ? 22.078 -35.781 2.191 1 93 465 LEU B N 1
ATOM 9657 C CA . LEU B 1 465 ? 21.844 -35.188 3.506 1 93 465 LEU B CA 1
ATOM 9658 C C . LEU B 1 465 ? 21.047 -36.156 4.395 1 93 465 LEU B C 1
ATOM 9660 O O . LEU B 1 465 ? 19.969 -36.625 4 1 93 465 LEU B O 1
ATOM 9664 N N . ASN B 1 466 ? 21.484 -36.469 5.613 1 88.31 466 ASN B N 1
ATOM 9665 C CA . ASN B 1 466 ? 20.797 -37.375 6.551 1 88.31 466 ASN B CA 1
ATOM 9666 C C . ASN B 1 466 ? 20.391 -38.656 5.879 1 88.31 466 ASN B C 1
ATOM 9668 O O . ASN B 1 466 ? 19.219 -39.062 5.969 1 88.31 466 ASN B O 1
ATOM 9672 N N . GLU B 1 467 ? 21.188 -39.188 5.023 1 90.31 467 GLU B N 1
ATOM 9673 C CA . GLU B 1 467 ? 21.047 -40.5 4.383 1 90.31 467 GLU B CA 1
ATOM 9674 C C . GLU B 1 467 ? 19.984 -40.469 3.281 1 90.31 467 GLU B C 1
ATOM 9676 O O . GLU B 1 467 ? 19.453 -41.5 2.904 1 90.31 467 GLU B O 1
ATOM 9681 N N . THR B 1 468 ? 19.688 -39.344 2.881 1 93.88 468 THR B N 1
ATOM 9682 C CA . THR B 1 468 ? 18.719 -39.188 1.801 1 93.88 468 THR B CA 1
ATOM 9683 C C . THR B 1 468 ? 19.344 -38.438 0.62 1 93.88 468 THR B C 1
ATOM 9685 O O . THR B 1 468 ? 20.062 -37.438 0.807 1 93.88 468 THR B O 1
ATOM 9688 N N . LYS B 1 469 ? 19.141 -38.969 -0.535 1 94.88 469 LYS B N 1
ATOM 9689 C CA . LYS B 1 469 ? 19.641 -38.375 -1.769 1 94.88 469 LYS B CA 1
ATOM 9690 C C . LYS B 1 469 ? 18.75 -37.219 -2.217 1 94.88 469 LYS B C 1
ATOM 9692 O O . LYS B 1 469 ? 17.547 -37.406 -2.416 1 94.88 469 LYS B O 1
ATOM 9697 N N . PHE B 1 470 ? 19.297 -36.031 -2.301 1 97.62 470 PHE B N 1
ATOM 9698 C CA . PHE B 1 470 ? 18.562 -34.875 -2.783 1 97.62 470 PHE B CA 1
ATOM 9699 C C . PHE B 1 470 ? 19.234 -34.281 -4.023 1 97.62 470 PHE B C 1
ATOM 9701 O O . PHE B 1 470 ? 20.469 -34.25 -4.117 1 97.62 470 PHE B O 1
ATOM 9708 N N . TRP B 1 471 ? 18.469 -33.844 -4.953 1 97.88 471 TRP B N 1
ATOM 9709 C CA . TRP B 1 471 ? 18.984 -33.375 -6.234 1 97.88 471 TRP B CA 1
ATOM 9710 C C . TRP B 1 471 ? 19.094 -31.859 -6.246 1 97.88 471 TRP B C 1
ATOM 9712 O O . TRP B 1 471 ? 18.312 -31.156 -5.59 1 97.88 471 TRP B O 1
ATOM 9722 N N . TYR B 1 472 ? 20.109 -31.344 -6.922 1 98.38 472 TYR B N 1
ATOM 9723 C CA . TYR B 1 472 ? 20.281 -29.906 -7.148 1 98.38 472 TYR B CA 1
ATOM 9724 C C . TYR B 1 472 ? 20.688 -29.641 -8.594 1 98.38 472 TYR B C 1
ATOM 9726 O O . TYR B 1 472 ? 21.016 -30.562 -9.344 1 98.38 472 TYR B O 1
ATOM 9734 N N . GLN B 1 473 ? 20.469 -28.438 -9 1 98.44 473 GLN B N 1
ATOM 9735 C CA . GLN B 1 473 ? 21.016 -27.969 -10.266 1 98.44 473 GLN B CA 1
ATOM 9736 C C . GLN B 1 473 ? 21.875 -26.719 -10.062 1 98.44 473 GLN B C 1
ATOM 9738 O O . GLN B 1 473 ? 21.656 -25.953 -9.125 1 98.44 473 GLN B O 1
ATOM 9743 N N . MET B 1 474 ? 22.891 -26.547 -10.883 1 98.5 474 MET B N 1
ATOM 9744 C CA . MET B 1 474 ? 23.734 -25.359 -10.891 1 98.5 474 MET B CA 1
ATOM 9745 C C . MET B 1 474 ? 23.875 -24.797 -12.305 1 98.5 474 MET B C 1
ATOM 9747 O O . MET B 1 474 ? 24.062 -25.562 -13.258 1 98.5 474 MET B O 1
ATOM 9751 N N . ILE B 1 475 ? 23.656 -23.609 -12.398 1 98.62 475 ILE B N 1
ATOM 9752 C CA . ILE B 1 475 ? 24.016 -22.859 -13.602 1 98.62 475 ILE B CA 1
ATOM 9753 C C . ILE B 1 475 ? 25.375 -22.219 -13.422 1 98.62 475 ILE B C 1
ATOM 9755 O O . ILE B 1 475 ? 25.547 -21.312 -12.602 1 98.62 475 ILE B O 1
ATOM 9759 N N . LEU B 1 476 ? 26.359 -22.672 -14.211 1 98.5 476 LEU B N 1
ATOM 9760 C CA . LEU B 1 476 ? 27.766 -22.297 -14.031 1 98.5 476 LEU B CA 1
ATOM 9761 C C . LEU B 1 476 ? 28.188 -21.281 -15.078 1 98.5 476 LEU B C 1
ATOM 9763 O O . LEU B 1 476 ? 27.781 -21.359 -16.234 1 98.5 476 LEU B O 1
ATOM 9767 N N . PRO B 1 477 ? 28.984 -20.328 -14.656 1 98.19 477 PRO B N 1
ATOM 9768 C CA . PRO B 1 477 ? 29.453 -19.328 -15.617 1 98.19 477 PRO B CA 1
ATOM 9769 C C . PRO B 1 477 ? 30.188 -19.938 -16.812 1 98.19 477 PRO B C 1
ATOM 9771 O O . PRO B 1 477 ? 30.703 -21.062 -16.703 1 98.19 477 PRO B O 1
ATOM 9774 N N . PRO B 1 478 ? 30.125 -19.188 -17.953 1 96.88 478 PRO B N 1
ATOM 9775 C CA . PRO B 1 478 ? 30.922 -19.656 -19.078 1 96.88 478 PRO B CA 1
ATOM 9776 C C . PRO B 1 478 ? 32.406 -19.781 -18.75 1 96.88 478 PRO B C 1
ATOM 9778 O O . PRO B 1 478 ? 32.938 -18.984 -17.953 1 96.88 478 PRO B O 1
ATOM 9781 N N . HIS B 1 479 ? 33.125 -20.734 -19.312 1 95.81 479 HIS B N 1
ATOM 9782 C CA . HIS B 1 479 ? 34.531 -21 -19.031 1 95.81 479 HIS B CA 1
ATOM 9783 C C . HIS B 1 479 ? 34.75 -21.266 -17.547 1 95.81 479 HIS B C 1
ATOM 9785 O O . HIS B 1 479 ? 35.719 -20.781 -16.969 1 95.81 479 HIS B O 1
ATOM 9791 N N . PHE B 1 480 ? 33.812 -21.938 -17.031 1 97.31 480 PHE B N 1
ATOM 9792 C CA . PHE B 1 480 ? 33.844 -22.281 -15.617 1 97.31 480 PHE B CA 1
ATOM 9793 C C . PHE B 1 480 ? 35.188 -22.922 -15.25 1 97.31 480 PHE B C 1
ATOM 9795 O O . PHE B 1 480 ? 35.656 -23.828 -15.953 1 97.31 480 PHE B O 1
ATOM 9802 N N . ASP B 1 481 ? 35.75 -22.391 -14.156 1 96.81 481 ASP B N 1
ATOM 9803 C CA . ASP B 1 481 ? 37.031 -22.828 -13.633 1 96.81 481 ASP B CA 1
ATOM 9804 C C . ASP B 1 481 ? 36.906 -23.234 -12.164 1 96.81 481 ASP B C 1
ATOM 9806 O O . ASP B 1 481 ? 36.656 -22.391 -11.305 1 96.81 481 ASP B O 1
ATOM 9810 N N . THR B 1 482 ? 37.156 -24.5 -11.867 1 96.19 482 THR B N 1
ATOM 9811 C CA . THR B 1 482 ? 36.969 -25.031 -10.516 1 96.19 482 THR B CA 1
ATOM 9812 C C . THR B 1 482 ? 38.031 -24.469 -9.578 1 96.19 482 THR B C 1
ATOM 9814 O O . THR B 1 482 ? 37.906 -24.562 -8.352 1 96.19 482 THR B O 1
ATOM 9817 N N . SER B 1 483 ? 39.031 -23.844 -10.117 1 96.25 483 SER B N 1
ATOM 9818 C CA . SER B 1 483 ? 40.125 -23.297 -9.297 1 96.25 483 SER B CA 1
ATOM 9819 C C . SER B 1 483 ? 39.781 -21.875 -8.852 1 96.25 483 SER B C 1
ATOM 9821 O O . SER B 1 483 ? 40.469 -21.328 -7.969 1 96.25 483 SER B O 1
ATOM 9823 N N . LYS B 1 484 ? 38.75 -21.375 -9.406 1 96.69 484 LYS B N 1
ATOM 9824 C CA . LYS B 1 484 ? 38.312 -20.016 -9.039 1 96.69 484 LYS B CA 1
ATOM 9825 C C . LYS B 1 484 ? 37.188 -20.062 -8.039 1 96.69 484 LYS B C 1
ATOM 9827 O O . LYS B 1 484 ? 36.562 -21.109 -7.82 1 96.69 484 LYS B O 1
ATOM 9832 N N . LYS B 1 485 ? 37 -18.891 -7.402 1 97.38 485 LYS B N 1
ATOM 9833 C CA . LYS B 1 485 ? 35.875 -18.75 -6.477 1 97.38 485 LYS B CA 1
ATOM 9834 C C . LYS B 1 485 ? 34.812 -17.844 -7.055 1 97.38 485 LYS B C 1
ATOM 9836 O O . LYS B 1 485 ? 35.094 -16.766 -7.574 1 97.38 485 LYS B O 1
ATOM 9841 N N . TYR B 1 486 ? 33.656 -18.328 -6.988 1 98.38 486 TYR B N 1
ATOM 9842 C CA . TYR B 1 486 ? 32.5 -17.594 -7.52 1 98.38 486 TYR B CA 1
ATOM 9843 C C . TYR B 1 486 ? 31.469 -17.344 -6.426 1 98.38 486 TYR B C 1
ATOM 9845 O O . TYR B 1 486 ? 31.312 -18.156 -5.508 1 98.38 486 TYR B O 1
ATOM 9853 N N . PRO B 1 487 ? 30.75 -16.109 -6.477 1 98.62 487 PRO B N 1
ATOM 9854 C CA . PRO B 1 487 ? 29.562 -15.984 -5.617 1 98.62 487 PRO B CA 1
ATOM 9855 C C . PRO B 1 487 ? 28.484 -17.016 -5.938 1 98.62 487 PRO B C 1
ATOM 9857 O O . PRO B 1 487 ? 28.422 -17.516 -7.059 1 98.62 487 PRO B O 1
ATOM 9860 N N . LEU B 1 488 ? 27.672 -17.328 -4.953 1 98.81 488 LEU B N 1
ATOM 9861 C CA . LEU B 1 488 ? 26.609 -18.312 -5.105 1 98.81 488 LEU B CA 1
ATOM 9862 C C . LEU B 1 488 ? 25.25 -17.703 -4.762 1 98.81 488 LEU B C 1
ATOM 9864 O O . LEU B 1 488 ? 25.078 -17.094 -3.699 1 98.81 488 LEU B O 1
ATOM 9868 N N . LEU B 1 489 ? 24.359 -17.766 -5.664 1 98.88 489 LEU B N 1
ATOM 9869 C CA . LEU B 1 489 ? 22.969 -17.391 -5.418 1 98.88 489 LEU B CA 1
ATOM 9870 C C . LEU B 1 489 ? 22.062 -18.625 -5.434 1 98.88 489 LEU B C 1
ATOM 9872 O O . LEU B 1 489 ? 22 -19.344 -6.441 1 98.88 489 LEU B O 1
ATOM 9876 N N . ILE B 1 490 ? 21.422 -18.891 -4.348 1 98.88 490 ILE B N 1
ATOM 9877 C CA . ILE B 1 490 ? 20.438 -19.969 -4.293 1 98.88 490 ILE B CA 1
ATOM 9878 C C . ILE B 1 490 ? 19.078 -19.469 -4.785 1 98.88 490 ILE B C 1
ATOM 9880 O O . ILE B 1 490 ? 18.547 -18.5 -4.258 1 98.88 490 ILE B O 1
ATOM 9884 N N . ASP B 1 491 ? 18.609 -20.094 -5.84 1 98.75 491 ASP B N 1
ATOM 9885 C CA . ASP B 1 491 ? 17.25 -19.875 -6.348 1 98.75 491 ASP B CA 1
ATOM 9886 C C . ASP B 1 491 ? 16.281 -20.906 -5.77 1 98.75 491 ASP B C 1
ATOM 9888 O O . ASP B 1 491 ? 16.281 -22.062 -6.188 1 98.75 491 ASP B O 1
ATOM 9892 N N . VAL B 1 492 ? 15.336 -20.406 -4.867 1 98.75 492 VAL B N 1
ATOM 9893 C CA . VAL B 1 492 ? 14.586 -21.375 -4.086 1 98.75 492 VAL B CA 1
ATOM 9894 C C . VAL B 1 492 ? 13.086 -21.188 -4.332 1 98.75 492 VAL B C 1
ATOM 9896 O O . VAL B 1 492 ? 12.617 -20.062 -4.52 1 98.75 492 VAL B O 1
ATOM 9899 N N . TYR B 1 493 ? 12.375 -22.266 -4.426 1 98.06 493 TYR B N 1
ATOM 9900 C CA . TYR B 1 493 ? 10.93 -22.312 -4.203 1 98.06 493 TYR B CA 1
ATOM 9901 C C . TYR B 1 493 ? 10.602 -23.141 -2.971 1 98.06 493 TYR B C 1
ATOM 9903 O O . TYR B 1 493 ? 10.406 -22.594 -1.88 1 98.06 493 TYR B O 1
ATOM 9911 N N . ALA B 1 494 ? 10.758 -24.422 -3.012 1 97.56 494 ALA B N 1
ATOM 9912 C CA . ALA B 1 494 ? 10.805 -25.344 -1.881 1 97.56 494 ALA B CA 1
ATOM 9913 C C . ALA B 1 494 ? 9.398 -25.609 -1.331 1 97.56 494 ALA B C 1
ATOM 9915 O O . ALA B 1 494 ? 9.25 -26.281 -0.312 1 97.56 494 ALA B O 1
ATOM 9916 N N . GLY B 1 495 ? 8.266 -25.094 -1.926 1 97.44 495 GLY B N 1
ATOM 9917 C CA . GLY B 1 495 ? 6.922 -25.422 -1.489 1 97.44 495 GLY B CA 1
ATOM 9918 C C . GLY B 1 495 ? 6.562 -26.875 -1.717 1 97.44 495 GLY B C 1
ATOM 9919 O O . GLY B 1 495 ? 7.25 -27.578 -2.453 1 97.44 495 GLY B O 1
ATOM 9920 N N . PRO B 1 496 ? 5.484 -27.281 -1.086 1 97.5 496 PRO B N 1
ATOM 9921 C CA . PRO B 1 496 ? 5.098 -28.688 -1.219 1 97.5 496 PRO B CA 1
ATOM 9922 C C . PRO B 1 496 ? 4.941 -29.125 -2.674 1 97.5 496 PRO B C 1
ATOM 9924 O O . PRO B 1 496 ? 4.273 -28.438 -3.457 1 97.5 496 PRO B O 1
ATOM 9927 N N . CYS B 1 497 ? 5.629 -30.219 -3.047 1 96.81 497 CYS B N 1
ATOM 9928 C CA . CYS B 1 497 ? 5.527 -30.906 -4.324 1 96.81 497 CYS B CA 1
ATOM 9929 C C . CYS B 1 497 ? 6.27 -30.141 -5.418 1 96.81 497 CYS B C 1
ATOM 9931 O O . CYS B 1 497 ? 6.266 -30.562 -6.582 1 96.81 497 CYS B O 1
ATOM 9933 N N . SER B 1 498 ? 6.945 -29.078 -5.098 1 97.19 498 SER B N 1
ATOM 9934 C CA . SER B 1 498 ? 7.648 -28.297 -6.102 1 97.19 498 SER B CA 1
ATOM 9935 C C . SER B 1 498 ? 8.938 -28.984 -6.539 1 97.19 498 SER B C 1
ATOM 9937 O O . SER B 1 498 ? 9.414 -29.906 -5.871 1 97.19 498 SER B O 1
ATOM 9939 N N . GLN B 1 499 ? 9.469 -28.625 -7.652 1 97.81 499 GLN B N 1
ATOM 9940 C CA . GLN B 1 499 ? 10.727 -29.125 -8.195 1 97.81 499 GLN B CA 1
ATOM 9941 C C . GLN B 1 499 ? 11.438 -28.047 -9.016 1 97.81 499 GLN B C 1
ATOM 9943 O O . GLN B 1 499 ? 10.82 -27.406 -9.867 1 97.81 499 GLN B O 1
ATOM 9948 N N . LYS B 1 500 ? 12.641 -27.797 -8.688 1 98 500 LYS B N 1
ATOM 9949 C CA . LYS B 1 500 ? 13.461 -26.875 -9.461 1 98 500 LYS B CA 1
ATOM 9950 C C . LYS B 1 500 ? 14.57 -27.609 -10.219 1 98 500 LYS B C 1
ATOM 9952 O O . LYS B 1 500 ? 14.906 -27.234 -11.344 1 98 500 LYS B O 1
ATOM 9957 N N . ALA B 1 501 ? 15.109 -28.641 -9.617 1 98.25 501 ALA B N 1
ATOM 9958 C CA . ALA B 1 501 ? 16.172 -29.422 -10.25 1 98.25 501 ALA B CA 1
ATOM 9959 C C . ALA B 1 501 ? 15.602 -30.359 -11.312 1 98.25 501 ALA B C 1
ATOM 9961 O O . ALA B 1 501 ? 15.164 -31.469 -11.008 1 98.25 501 ALA B O 1
ATOM 9962 N N . ASP B 1 502 ? 15.641 -29.953 -12.555 1 98.19 502 ASP B N 1
ATOM 9963 C CA . ASP B 1 502 ? 15.094 -30.734 -13.656 1 98.19 502 ASP B CA 1
ATOM 9964 C C . ASP B 1 502 ? 15.906 -30.516 -14.938 1 98.19 502 ASP B C 1
ATOM 9966 O O . ASP B 1 502 ? 16.844 -29.719 -14.953 1 98.19 502 ASP B O 1
ATOM 9970 N N . ALA B 1 503 ? 15.617 -31.219 -15.945 1 97.56 503 ALA B N 1
ATOM 9971 C CA . ALA B 1 503 ? 16.438 -31.234 -17.156 1 97.56 503 ALA B CA 1
ATOM 9972 C C . ALA B 1 503 ? 15.977 -30.188 -18.156 1 97.56 503 ALA B C 1
ATOM 9974 O O . ALA B 1 503 ? 16.484 -30.109 -19.281 1 97.56 503 ALA B O 1
ATOM 9975 N N . VAL B 1 504 ? 15.055 -29.266 -17.828 1 97.62 504 VAL B N 1
ATOM 9976 C CA . VAL B 1 504 ? 14.461 -28.328 -18.766 1 97.62 504 VAL B CA 1
ATOM 9977 C C . VAL B 1 504 ? 15.492 -27.25 -19.141 1 97.62 504 VAL B C 1
ATOM 9979 O O . VAL B 1 504 ? 16.234 -26.781 -18.281 1 97.62 504 VAL B O 1
ATOM 9982 N N . PHE B 1 505 ? 15.555 -26.891 -20.438 1 96.69 505 PHE B N 1
ATOM 9983 C CA . PHE B 1 505 ? 16.328 -25.75 -20.906 1 96.69 505 PHE B CA 1
ATOM 9984 C C . PHE B 1 505 ? 15.625 -24.438 -20.578 1 96.69 505 PHE B C 1
ATOM 9986 O O . PHE B 1 505 ? 14.438 -24.266 -20.891 1 96.69 505 PHE B O 1
ATOM 9993 N N . ARG B 1 506 ? 16.297 -23.578 -19.938 1 96.06 506 ARG B N 1
ATOM 9994 C CA . ARG B 1 506 ? 15.703 -22.297 -19.578 1 96.06 506 ARG B CA 1
ATOM 9995 C C . ARG B 1 506 ? 16.641 -21.141 -19.906 1 96.06 506 ARG B C 1
ATOM 9997 O O . ARG B 1 506 ? 17.859 -21.266 -19.734 1 96.06 506 ARG B O 1
ATOM 10004 N N . LEU B 1 507 ? 16.141 -19.984 -20.453 1 94.94 507 LEU B N 1
ATOM 10005 C CA . LEU B 1 507 ? 16.781 -18.688 -20.516 1 94.94 507 LEU B CA 1
ATOM 10006 C C . LEU B 1 507 ? 16.094 -17.688 -19.562 1 94.94 507 LEU B C 1
ATOM 10008 O O . LEU B 1 507 ? 15.023 -17.172 -19.875 1 94.94 507 LEU B O 1
ATOM 10012 N N . ASN B 1 508 ? 16.703 -17.453 -18.469 1 95.69 508 ASN B N 1
ATOM 10013 C CA . ASN B 1 508 ? 16.094 -16.625 -17.438 1 95.69 508 ASN B CA 1
ATOM 10014 C C . ASN B 1 508 ? 17.125 -15.797 -16.688 1 95.69 508 ASN B C 1
ATOM 10016 O O . ASN B 1 508 ? 18.234 -15.594 -17.188 1 95.69 508 ASN B O 1
ATOM 10020 N N . TRP B 1 509 ? 16.75 -15.211 -15.586 1 97.5 509 TRP B N 1
ATOM 10021 C CA . TRP B 1 509 ? 17.609 -14.328 -14.805 1 97.5 509 TRP B CA 1
ATOM 10022 C C . TRP B 1 509 ? 18.906 -15.039 -14.398 1 97.5 509 TRP B C 1
ATOM 10024 O O . TRP B 1 509 ? 19.969 -14.43 -14.359 1 97.5 509 TRP B O 1
ATOM 10034 N N . ALA B 1 510 ? 18.828 -16.359 -14.047 1 97.88 510 ALA B N 1
ATOM 10035 C CA . ALA B 1 510 ? 20 -17.156 -13.711 1 97.88 510 ALA B CA 1
ATOM 10036 C C . ALA B 1 510 ? 21 -17.156 -14.852 1 97.88 510 ALA B C 1
ATOM 10038 O O . ALA B 1 510 ? 22.219 -17.125 -14.617 1 97.88 510 ALA B O 1
ATOM 10039 N N . THR B 1 511 ? 20.484 -17.25 -16.078 1 97 511 THR B N 1
ATOM 10040 C CA . THR B 1 511 ? 21.344 -17.219 -17.266 1 97 511 THR B CA 1
ATOM 10041 C C . THR B 1 511 ? 22.141 -15.93 -17.312 1 97 511 THR B C 1
ATOM 10043 O O . THR B 1 511 ? 23.359 -15.953 -17.547 1 97 511 THR B O 1
ATOM 10046 N N . TYR B 1 512 ? 21.484 -14.852 -17.109 1 96.75 512 TYR B N 1
ATOM 10047 C CA . TYR B 1 512 ? 22.141 -13.547 -17.125 1 96.75 512 TYR B CA 1
ATOM 10048 C C . TYR B 1 512 ? 23.203 -13.461 -16.031 1 96.75 512 TYR B C 1
ATOM 10050 O O . TYR B 1 512 ? 24.344 -13.055 -16.297 1 96.75 512 TYR B O 1
ATOM 10058 N N . LEU B 1 513 ? 22.828 -13.82 -14.789 1 98 513 LEU B N 1
ATOM 10059 C CA . LEU B 1 513 ? 23.75 -13.703 -13.664 1 98 513 LEU B CA 1
ATOM 10060 C C . LEU B 1 513 ? 24.984 -14.562 -13.875 1 98 513 LEU B C 1
ATOM 10062 O O . LEU B 1 513 ? 26.109 -14.125 -13.586 1 98 513 LEU B O 1
ATOM 10066 N N . ALA B 1 514 ? 24.75 -15.797 -14.383 1 98 514 ALA B N 1
ATOM 10067 C CA . ALA B 1 514 ? 25.891 -16.688 -14.602 1 98 514 ALA B CA 1
ATOM 10068 C C . ALA B 1 514 ? 26.75 -16.219 -15.773 1 98 514 ALA B C 1
ATOM 10070 O O . ALA B 1 514 ? 27.969 -16.219 -15.695 1 98 514 ALA B O 1
ATOM 10071 N N . SER B 1 515 ? 26.125 -15.812 -16.844 1 96.44 515 SER B N 1
ATOM 10072 C CA . SER B 1 515 ? 26.828 -15.484 -18.062 1 96.44 515 SER B CA 1
ATOM 10073 C C . SER B 1 515 ? 27.516 -14.125 -17.953 1 96.44 515 SER B C 1
ATOM 10075 O O . SER B 1 515 ? 28.625 -13.938 -18.453 1 96.44 515 SER B O 1
ATOM 10077 N N . THR B 1 516 ? 26.875 -13.172 -17.312 1 95.38 516 THR B N 1
ATOM 10078 C CA . THR B 1 516 ? 27.344 -11.789 -17.359 1 95.38 516 THR B CA 1
ATOM 10079 C C . THR B 1 516 ? 28.031 -11.414 -16.047 1 95.38 516 THR B C 1
ATOM 10081 O O . THR B 1 516 ? 29.031 -10.695 -16.047 1 95.38 516 THR B O 1
ATOM 10084 N N . GLU B 1 517 ? 27.578 -11.922 -14.922 1 96.88 517 GLU B N 1
ATOM 10085 C CA . GLU B 1 517 ? 28.078 -11.461 -13.625 1 96.88 517 GLU B CA 1
ATOM 10086 C C . GLU B 1 517 ? 28.953 -12.516 -12.961 1 96.88 517 GLU B C 1
ATOM 10088 O O . GLU B 1 517 ? 29.484 -12.297 -11.875 1 96.88 517 GLU B O 1
ATOM 10093 N N . ASN B 1 518 ? 29.109 -13.695 -13.578 1 97.56 518 ASN B N 1
ATOM 10094 C CA . ASN B 1 518 ? 29.938 -14.781 -13.07 1 97.56 518 ASN B CA 1
ATOM 10095 C C . ASN B 1 518 ? 29.484 -15.242 -11.688 1 97.56 518 ASN B C 1
ATOM 10097 O O . ASN B 1 518 ? 30.312 -15.422 -10.789 1 97.56 518 ASN B O 1
ATOM 10101 N N . VAL B 1 519 ? 28.156 -15.297 -11.539 1 98.56 519 VAL B N 1
ATOM 10102 C CA . VAL B 1 519 ? 27.547 -15.812 -10.32 1 98.56 519 VAL B CA 1
ATOM 10103 C C . VAL B 1 519 ? 27.016 -17.219 -10.57 1 98.56 519 VAL B C 1
ATOM 10105 O O . VAL B 1 519 ? 26.297 -17.453 -11.547 1 98.56 519 VAL B O 1
ATOM 10108 N N . ILE B 1 520 ? 27.375 -18.172 -9.75 1 98.75 520 ILE B N 1
ATOM 10109 C CA . ILE B 1 520 ? 26.75 -19.484 -9.805 1 98.75 520 ILE B CA 1
ATOM 10110 C C . ILE B 1 520 ? 25.328 -19.422 -9.25 1 98.75 520 ILE B C 1
ATOM 10112 O O . ILE B 1 520 ? 25.094 -18.859 -8.18 1 98.75 520 ILE B O 1
ATOM 10116 N N . VAL B 1 521 ? 24.406 -19.906 -10.008 1 98.88 521 VAL B N 1
ATOM 10117 C CA . VAL B 1 521 ? 23.031 -19.984 -9.516 1 98.88 521 VAL B CA 1
ATOM 10118 C C . VAL B 1 521 ? 22.641 -21.438 -9.281 1 98.88 521 VAL B C 1
ATOM 10120 O O . VAL B 1 521 ? 22.688 -22.25 -10.211 1 98.88 521 VAL B O 1
ATOM 10123 N N . ALA B 1 522 ? 22.266 -21.766 -8.07 1 98.81 522 ALA B N 1
ATOM 10124 C CA . ALA B 1 522 ? 21.938 -23.141 -7.73 1 98.81 522 ALA B CA 1
ATOM 10125 C C . ALA B 1 522 ? 20.5 -23.25 -7.207 1 98.81 522 ALA B C 1
ATOM 10127 O O . ALA B 1 522 ? 19.969 -22.297 -6.648 1 98.81 522 ALA B O 1
ATOM 10128 N N . SER B 1 523 ? 19.891 -24.359 -7.461 1 98.75 523 SER B N 1
ATOM 10129 C CA . SER B 1 523 ? 18.625 -24.766 -6.883 1 98.75 523 SER B CA 1
ATOM 10130 C C . SER B 1 523 ? 18.719 -26.141 -6.258 1 98.75 523 SER B C 1
ATOM 10132 O O . SER B 1 523 ? 19.438 -27.016 -6.754 1 98.75 523 SER B O 1
ATOM 10134 N N . PHE B 1 524 ? 18 -26.312 -5.168 1 98.56 524 PHE B N 1
ATOM 10135 C CA . PHE B 1 524 ? 18.094 -27.547 -4.383 1 98.56 524 PHE B CA 1
ATOM 10136 C C . PHE B 1 524 ? 16.703 -28.031 -3.99 1 98.56 524 PHE B C 1
ATOM 10138 O O . PHE B 1 524 ? 15.914 -27.281 -3.424 1 98.56 524 PHE B O 1
ATOM 10145 N N . ASP B 1 525 ? 16.375 -29.328 -4.281 1 98.44 525 ASP B N 1
ATOM 10146 C CA . ASP B 1 525 ? 15.102 -29.938 -3.926 1 98.44 525 ASP B CA 1
ATOM 10147 C C . ASP B 1 525 ? 15.234 -30.797 -2.67 1 98.44 525 ASP B C 1
ATOM 10149 O O . ASP B 1 525 ? 15.578 -31.984 -2.754 1 98.44 525 ASP B O 1
ATOM 10153 N N . GLY B 1 526 ? 14.898 -30.156 -1.552 1 98.06 526 GLY B N 1
ATOM 10154 C CA . GLY B 1 526 ? 14.945 -30.859 -0.273 1 98.06 526 GLY B CA 1
ATOM 10155 C C . GLY B 1 526 ? 13.609 -31.453 0.127 1 98.06 526 GLY B C 1
ATOM 10156 O O . GLY B 1 526 ? 12.812 -31.844 -0.732 1 98.06 526 GLY B O 1
ATOM 10157 N N . ARG B 1 527 ? 13.5 -31.828 1.456 1 97.25 527 ARG B N 1
ATOM 10158 C CA . ARG B 1 527 ? 12.234 -32.344 1.975 1 97.25 527 ARG B CA 1
ATOM 10159 C C . ARG B 1 527 ? 11.086 -31.391 1.642 1 97.25 527 ARG B C 1
ATOM 10161 O O . ARG B 1 527 ? 11.242 -30.172 1.701 1 97.25 527 ARG B O 1
ATOM 10168 N N . GLY B 1 528 ? 9.875 -31.906 1.226 1 97.88 528 GLY B N 1
ATOM 10169 C CA . GLY B 1 528 ? 8.711 -31.156 0.75 1 97.88 528 GLY B CA 1
ATOM 10170 C C . GLY B 1 528 ? 8.594 -31.141 -0.763 1 97.88 528 GLY B C 1
ATOM 10171 O O . GLY B 1 528 ? 7.52 -30.891 -1.305 1 97.88 528 GLY B O 1
ATOM 10172 N N . SER B 1 529 ? 9.711 -31.328 -1.452 1 97.31 529 SER B N 1
ATOM 10173 C CA . SER B 1 529 ? 9.695 -31.312 -2.91 1 97.31 529 SER B CA 1
ATOM 10174 C C . SER B 1 529 ? 8.984 -32.531 -3.479 1 97.31 529 SER B C 1
ATOM 10176 O O . SER B 1 529 ? 8.727 -33.5 -2.754 1 97.31 529 SER B O 1
ATOM 10178 N N . GLY B 1 530 ? 8.695 -32.469 -4.773 1 96.94 530 GLY B N 1
ATOM 10179 C CA . GLY B 1 530 ? 7.914 -33.531 -5.398 1 96.94 530 GLY B CA 1
ATOM 10180 C C . GLY B 1 530 ? 8.75 -34.438 -6.258 1 96.94 530 GLY B C 1
ATOM 10181 O O . GLY B 1 530 ? 9.953 -34.219 -6.43 1 96.94 530 GLY B O 1
ATOM 10182 N N . TYR B 1 531 ? 8.188 -35.625 -6.574 1 97.62 531 TYR B N 1
ATOM 10183 C CA . TYR B 1 531 ? 8.625 -36.562 -7.594 1 97.62 531 TYR B CA 1
ATOM 10184 C C . TYR B 1 531 ? 9.758 -37.438 -7.074 1 97.62 531 TYR B C 1
ATOM 10186 O O . TYR B 1 531 ? 10.586 -37.938 -7.852 1 97.62 531 TYR B O 1
ATOM 10194 N N . GLN B 1 532 ? 9.867 -37.5 -5.754 1 95.75 532 GLN B N 1
ATOM 10195 C CA . GLN B 1 532 ? 10.836 -38.375 -5.113 1 95.75 532 GLN B CA 1
ATOM 10196 C C . GLN B 1 532 ? 10.188 -39.219 -4.016 1 95.75 532 GLN B C 1
ATOM 10198 O O . GLN B 1 532 ? 10.836 -39.594 -3.043 1 95.75 532 GLN B O 1
ATOM 10203 N N . GLY B 1 533 ? 8.82 -39.375 -4.133 1 96.5 533 GLY B N 1
ATOM 10204 C CA . GLY B 1 533 ? 8.094 -40.188 -3.176 1 96.5 533 GLY B CA 1
ATOM 10205 C C . GLY B 1 533 ? 7.449 -39.375 -2.062 1 96.5 533 GLY B C 1
ATOM 10206 O O . GLY B 1 533 ? 7.875 -38.281 -1.769 1 96.5 533 GLY B O 1
ATOM 10207 N N . ASP B 1 534 ? 6.488 -40 -1.378 1 97.56 534 ASP B N 1
ATOM 10208 C CA . ASP B 1 534 ? 5.699 -39.375 -0.334 1 97.56 534 ASP B CA 1
ATOM 10209 C C . ASP B 1 534 ? 6.543 -39.094 0.911 1 97.56 534 ASP B C 1
ATOM 10211 O O . ASP B 1 534 ? 6.297 -38.156 1.641 1 97.56 534 ASP B O 1
ATOM 10215 N N . LYS B 1 535 ? 7.527 -40 1.136 1 96.56 535 LYS B N 1
ATOM 10216 C CA . LYS B 1 535 ? 8.375 -39.812 2.312 1 96.56 535 LYS B CA 1
ATOM 10217 C C . LYS B 1 535 ? 9.031 -38.438 2.312 1 96.56 535 LYS B C 1
ATOM 10219 O O . LYS B 1 535 ? 9.078 -37.781 3.346 1 96.56 535 LYS B O 1
ATOM 10224 N N . ILE B 1 536 ? 9.531 -38.031 1.183 1 97.12 536 ILE B N 1
ATOM 10225 C CA . ILE B 1 536 ? 10.172 -36.719 1.046 1 97.12 536 ILE B CA 1
ATOM 10226 C C . ILE B 1 536 ? 9.109 -35.625 0.969 1 97.12 536 ILE B C 1
ATOM 10228 O O . ILE B 1 536 ? 9.18 -34.625 1.698 1 97.12 536 ILE B O 1
ATOM 10232 N N . MET B 1 537 ? 8.078 -35.812 0.183 1 97.88 537 MET B N 1
ATOM 10233 C CA . MET B 1 537 ? 7.07 -34.812 -0.1 1 97.88 537 MET B CA 1
ATOM 10234 C C . MET B 1 537 ? 6.27 -34.469 1.152 1 97.88 537 MET B C 1
ATOM 10236 O O . MET B 1 537 ? 6.031 -33.312 1.447 1 97.88 537 MET B O 1
ATOM 10240 N N . HIS B 1 538 ? 5.863 -35.469 1.994 1 98.06 538 HIS B N 1
ATOM 10241 C CA . HIS B 1 538 ? 4.973 -35.25 3.131 1 98.06 538 HIS B CA 1
ATOM 10242 C C . HIS B 1 538 ? 5.758 -34.938 4.395 1 98.06 538 HIS B C 1
ATOM 10244 O O . HIS B 1 538 ? 5.172 -34.781 5.469 1 98.06 538 HIS B O 1
ATOM 10250 N N . ALA B 1 539 ? 7.098 -34.781 4.238 1 97.5 539 ALA B N 1
ATOM 10251 C CA . ALA B 1 539 ? 7.93 -34.5 5.406 1 97.5 539 ALA B CA 1
ATOM 10252 C C . ALA B 1 539 ? 7.539 -33.188 6.047 1 97.5 539 ALA B C 1
ATOM 10254 O O . ALA B 1 539 ? 7.727 -32.969 7.25 1 97.5 539 ALA B O 1
ATOM 10255 N N . VAL B 1 540 ? 6.934 -32.312 5.285 1 98.06 540 VAL B N 1
ATOM 10256 C CA . VAL B 1 540 ? 6.637 -30.984 5.766 1 98.06 540 VAL B CA 1
ATOM 10257 C C . VAL B 1 540 ? 5.176 -30.891 6.203 1 98.06 540 VAL B C 1
ATOM 10259 O O . VAL B 1 540 ? 4.676 -29.812 6.516 1 98.06 540 VAL B O 1
ATOM 10262 N N . ASN B 1 541 ? 4.43 -32.062 6.223 1 98.25 541 ASN B N 1
ATOM 10263 C CA . ASN B 1 541 ? 3.031 -32.062 6.633 1 98.25 541 ASN B CA 1
ATOM 10264 C C . ASN B 1 541 ? 2.85 -31.484 8.023 1 98.25 541 ASN B C 1
ATOM 10266 O O . ASN B 1 541 ? 3.521 -31.891 8.969 1 98.25 541 ASN B O 1
ATOM 10270 N N . ARG B 1 542 ? 2.002 -30.438 8.125 1 98.12 542 ARG B N 1
ATOM 10271 C CA . ARG B 1 542 ? 1.592 -29.766 9.352 1 98.12 542 ARG B CA 1
ATOM 10272 C C . ARG B 1 542 ? 2.744 -28.969 9.953 1 98.12 542 ARG B C 1
ATOM 10274 O O . ARG B 1 542 ? 2.699 -28.594 11.133 1 98.12 542 ARG B O 1
ATOM 10281 N N . ARG B 1 543 ? 3.814 -28.719 9.172 1 98.06 543 ARG B N 1
ATOM 10282 C CA . ARG B 1 543 ? 4.949 -28.016 9.742 1 98.06 543 ARG B CA 1
ATOM 10283 C C . ARG B 1 543 ? 5.715 -27.25 8.656 1 98.06 543 ARG B C 1
ATOM 10285 O O . ARG B 1 543 ? 6.934 -27.375 8.539 1 98.06 543 ARG B O 1
ATOM 10292 N N . LEU B 1 544 ? 4.965 -26.547 7.84 1 98.31 544 LEU B N 1
ATOM 10293 C CA . LEU B 1 544 ? 5.621 -25.688 6.863 1 98.31 544 LEU B CA 1
ATOM 10294 C C . LEU B 1 544 ? 6.551 -24.688 7.555 1 98.31 544 LEU B C 1
ATOM 10296 O O . LEU B 1 544 ? 6.25 -24.219 8.656 1 98.31 544 LEU B O 1
ATOM 10300 N N . GLY B 1 545 ? 7.711 -24.391 6.898 1 97.81 545 GLY B N 1
ATOM 10301 C CA . GLY B 1 545 ? 8.664 -23.438 7.438 1 97.81 545 GLY B CA 1
ATOM 10302 C C . GLY B 1 545 ? 9.734 -24.078 8.305 1 97.81 545 GLY B C 1
ATOM 10303 O O . GLY B 1 545 ? 10.5 -23.391 8.977 1 97.81 545 GLY B O 1
ATOM 10304 N N . THR B 1 546 ? 9.828 -25.406 8.312 1 97.31 546 THR B N 1
ATOM 10305 C CA . THR B 1 546 ? 10.797 -26.078 9.172 1 97.31 546 THR B CA 1
ATOM 10306 C C . THR B 1 546 ? 11.844 -26.812 8.336 1 97.31 546 THR B C 1
ATOM 10308 O O . THR B 1 546 ? 12.852 -26.219 7.938 1 97.31 546 THR B O 1
ATOM 10311 N N . PHE B 1 547 ? 11.43 -28 7.793 1 97.44 547 PHE B N 1
ATOM 10312 C CA . PHE B 1 547 ? 12.422 -28.875 7.168 1 97.44 547 PHE B CA 1
ATOM 10313 C C . PHE B 1 547 ? 12.898 -28.297 5.844 1 97.44 547 PHE B C 1
ATOM 10315 O O . PHE B 1 547 ? 14.078 -28.406 5.5 1 97.44 547 PHE B O 1
ATOM 10322 N N . GLU B 1 548 ? 11.977 -27.781 5.066 1 97.69 548 GLU B N 1
ATOM 10323 C CA . GLU B 1 548 ? 12.383 -27.234 3.775 1 97.69 548 GLU B CA 1
ATOM 10324 C C . GLU B 1 548 ? 13.305 -26.031 3.947 1 97.69 548 GLU B C 1
ATOM 10326 O O . GLU B 1 548 ? 14.148 -25.766 3.092 1 97.69 548 GLU B O 1
ATOM 10331 N N . VAL B 1 549 ? 13.172 -25.312 5.055 1 98.19 549 VAL B N 1
ATOM 10332 C CA . VAL B 1 549 ? 14.055 -24.203 5.371 1 98.19 549 VAL B CA 1
ATOM 10333 C C . VAL B 1 549 ? 15.414 -24.719 5.812 1 98.19 549 VAL B C 1
ATOM 10335 O O . VAL B 1 549 ? 16.453 -24.281 5.309 1 98.19 549 VAL B O 1
ATOM 10338 N N . GLU B 1 550 ? 15.43 -25.703 6.73 1 97.81 550 GLU B N 1
ATOM 10339 C CA . GLU B 1 550 ? 16.656 -26.312 7.23 1 97.81 550 GLU B CA 1
ATOM 10340 C C . GLU B 1 550 ? 17.469 -26.922 6.09 1 97.81 550 GLU B C 1
ATOM 10342 O O . GLU B 1 550 ? 18.703 -26.797 6.07 1 97.81 550 GLU B O 1
ATOM 10347 N N . ASP B 1 551 ? 16.766 -27.547 5.199 1 98.12 551 ASP B N 1
ATOM 10348 C CA . ASP B 1 551 ? 17.453 -28.219 4.098 1 98.12 551 ASP B CA 1
ATOM 10349 C C . ASP B 1 551 ? 18.141 -27.219 3.184 1 98.12 551 ASP B C 1
ATOM 10351 O O . ASP B 1 551 ? 19.219 -27.516 2.637 1 98.12 551 ASP B O 1
ATOM 10355 N N . GLN B 1 552 ? 17.547 -26.031 2.939 1 98.56 552 GLN B N 1
ATOM 10356 C CA . GLN B 1 552 ? 18.188 -25.016 2.119 1 98.56 552 GLN B CA 1
ATOM 10357 C C . GLN B 1 552 ? 19.469 -24.516 2.771 1 98.56 552 GLN B C 1
ATOM 10359 O O . GLN B 1 552 ? 20.484 -24.297 2.09 1 98.56 552 GLN B O 1
ATOM 10364 N N . ILE B 1 553 ? 19.438 -24.281 4.078 1 98.56 553 ILE B N 1
ATOM 10365 C CA . ILE B 1 553 ? 20.609 -23.812 4.82 1 98.56 553 ILE B CA 1
ATOM 10366 C C . ILE B 1 553 ? 21.719 -24.859 4.738 1 98.56 553 ILE B C 1
ATOM 10368 O O . ILE B 1 553 ? 22.859 -24.531 4.445 1 98.56 553 ILE B O 1
ATOM 10372 N N . GLU B 1 554 ? 21.344 -26.125 4.941 1 98.12 554 GLU B N 1
ATOM 10373 C CA . GLU B 1 554 ? 22.328 -27.203 4.914 1 98.12 554 GLU B CA 1
ATOM 10374 C C . GLU B 1 554 ? 22.891 -27.391 3.514 1 98.12 554 GLU B C 1
ATOM 10376 O O . GLU B 1 554 ? 24.094 -27.656 3.357 1 98.12 554 GLU B O 1
ATOM 10381 N N . ALA B 1 555 ? 22.031 -27.312 2.512 1 98.38 555 ALA B N 1
ATOM 10382 C CA . ALA B 1 555 ? 22.516 -27.406 1.138 1 98.38 555 ALA B CA 1
ATOM 10383 C C . ALA B 1 555 ? 23.516 -26.297 0.845 1 98.38 555 ALA B C 1
ATOM 10385 O O . ALA B 1 555 ? 24.562 -26.531 0.229 1 98.38 555 ALA B O 1
ATOM 10386 N N . ALA B 1 556 ? 23.203 -25.094 1.27 1 98.44 556 ALA B N 1
ATOM 10387 C CA . ALA B 1 556 ? 24.125 -23.969 1.07 1 98.44 556 ALA B CA 1
ATOM 10388 C C . ALA B 1 556 ? 25.453 -24.219 1.769 1 98.44 556 ALA B C 1
ATOM 10390 O O . ALA B 1 556 ? 26.516 -23.875 1.234 1 98.44 556 ALA B O 1
ATOM 10391 N N . ARG B 1 557 ? 25.438 -24.828 2.965 1 98.06 557 ARG B N 1
ATOM 10392 C CA . ARG B 1 557 ? 26.656 -25.172 3.676 1 98.06 557 ARG B CA 1
ATOM 10393 C C . ARG B 1 557 ? 27.484 -26.172 2.879 1 98.06 557 ARG B C 1
ATOM 10395 O O . ARG B 1 557 ? 28.703 -26.062 2.801 1 98.06 557 ARG B O 1
ATOM 10402 N N . GLN B 1 558 ? 26.828 -27.141 2.328 1 97.5 558 GLN B N 1
ATOM 10403 C CA . GLN B 1 558 ? 27.516 -28.141 1.517 1 97.5 558 GLN B CA 1
ATOM 10404 C C . GLN B 1 558 ? 28.125 -27.5 0.266 1 97.5 558 GLN B C 1
ATOM 10406 O O . GLN B 1 558 ? 29.25 -27.812 -0.108 1 97.5 558 GLN B O 1
ATOM 10411 N N . PHE B 1 559 ? 27.328 -26.625 -0.384 1 98.25 559 PHE B N 1
ATOM 10412 C CA . PHE B 1 559 ? 27.828 -25.953 -1.572 1 98.25 559 PHE B CA 1
ATOM 10413 C C . PHE B 1 559 ? 29.047 -25.094 -1.233 1 98.25 559 PHE B C 1
ATOM 10415 O O . PHE B 1 559 ? 29.969 -24.984 -2.031 1 98.25 559 PHE B O 1
ATOM 10422 N N . SER B 1 560 ? 29.016 -24.469 -0.076 1 97.31 560 SER B N 1
ATOM 10423 C CA . SER B 1 560 ? 30.109 -23.594 0.349 1 97.31 560 SER B CA 1
ATOM 10424 C C . SER B 1 560 ? 31.406 -24.359 0.489 1 97.31 560 SER B C 1
ATOM 10426 O O . SER B 1 560 ? 32.5 -23.766 0.453 1 97.31 560 SER B O 1
ATOM 10428 N N . LYS B 1 561 ? 31.328 -25.672 0.633 1 96.31 561 LYS B N 1
ATOM 10429 C CA . LYS B 1 561 ? 32.5 -26.516 0.796 1 96.31 561 LYS B CA 1
ATOM 10430 C C . LYS B 1 561 ? 33.094 -26.906 -0.558 1 96.31 561 LYS B C 1
ATOM 10432 O O . LYS B 1 561 ? 34.188 -27.438 -0.63 1 96.31 561 LYS B O 1
ATOM 10437 N N . MET B 1 562 ? 32.281 -26.547 -1.536 1 96.5 562 MET B N 1
ATOM 10438 C CA . MET B 1 562 ? 32.812 -26.797 -2.869 1 96.5 562 MET B CA 1
ATOM 10439 C C . MET B 1 562 ? 33.938 -25.797 -3.205 1 96.5 562 MET B C 1
ATOM 10441 O O . MET B 1 562 ? 33.781 -24.594 -2.977 1 96.5 562 MET B O 1
ATOM 10445 N N . GLY B 1 563 ? 35.094 -26.172 -3.629 1 95.75 563 GLY B N 1
ATOM 10446 C CA . GLY B 1 563 ? 36.281 -25.375 -3.836 1 95.75 563 GLY B CA 1
ATOM 10447 C C . GLY B 1 563 ? 36.062 -24.156 -4.707 1 95.75 563 GLY B C 1
ATOM 10448 O O . GLY B 1 563 ? 36.781 -23.172 -4.609 1 95.75 563 GLY B O 1
ATOM 10449 N N . PHE B 1 564 ? 35 -24.078 -5.488 1 97.88 564 PHE B N 1
ATOM 10450 C CA . PHE B 1 564 ? 34.812 -23 -6.445 1 97.88 564 PHE B CA 1
ATOM 10451 C C . PHE B 1 564 ? 33.75 -22.016 -5.941 1 97.88 564 PHE B C 1
ATOM 10453 O O . PHE B 1 564 ? 33.375 -21.078 -6.641 1 97.88 564 PHE B O 1
ATOM 10460 N N . VAL B 1 565 ? 33.219 -22.156 -4.711 1 98.38 565 VAL B N 1
ATOM 10461 C CA . VAL B 1 565 ? 32.219 -21.266 -4.152 1 98.38 565 VAL B CA 1
ATOM 10462 C C . VAL B 1 565 ? 32.844 -20.344 -3.125 1 98.38 565 VAL B C 1
ATOM 10464 O O . VAL B 1 565 ? 33.625 -20.797 -2.268 1 98.38 565 VAL B O 1
ATOM 10467 N N . ASP B 1 566 ? 32.656 -19.062 -3.238 1 98.19 566 ASP B N 1
ATOM 10468 C CA . ASP B 1 566 ? 33.062 -18.094 -2.234 1 98.19 566 ASP B CA 1
ATOM 10469 C C . ASP B 1 566 ? 32.125 -18.094 -1.04 1 98.19 566 ASP B C 1
ATOM 10471 O O . ASP B 1 566 ? 31.016 -17.578 -1.13 1 98.19 566 ASP B O 1
ATOM 10475 N N . ASP B 1 567 ? 32.562 -18.547 0.052 1 96.75 567 ASP B N 1
ATOM 10476 C CA . ASP B 1 567 ? 31.688 -18.766 1.215 1 96.75 567 ASP B CA 1
ATOM 10477 C C . ASP B 1 567 ? 31.281 -17.422 1.845 1 96.75 567 ASP B C 1
ATOM 10479 O O . ASP B 1 567 ? 30.375 -17.391 2.676 1 96.75 567 ASP B O 1
ATOM 10483 N N . LYS B 1 568 ? 31.891 -16.297 1.434 1 96.69 568 LYS B N 1
ATOM 10484 C CA . LYS B 1 568 ? 31.531 -14.992 1.967 1 96.69 568 LYS B CA 1
ATOM 10485 C C . LYS B 1 568 ? 30.5 -14.297 1.08 1 96.69 568 LYS B C 1
ATOM 10487 O O . LYS B 1 568 ? 29.906 -13.289 1.473 1 96.69 568 LYS B O 1
ATOM 10492 N N . ARG B 1 569 ? 30.297 -14.812 -0.078 1 98.12 569 ARG B N 1
ATOM 10493 C CA . ARG B 1 569 ? 29.359 -14.227 -1.038 1 98.12 569 ARG B CA 1
ATOM 10494 C C . ARG B 1 569 ? 28.281 -15.227 -1.426 1 98.12 569 ARG B C 1
ATOM 10496 O O . ARG B 1 569 ? 28.172 -15.617 -2.59 1 98.12 569 ARG B O 1
ATOM 10503 N N . ILE B 1 570 ? 27.391 -15.562 -0.496 1 98.75 570 ILE B N 1
ATOM 10504 C CA . ILE B 1 570 ? 26.266 -16.469 -0.696 1 98.75 570 ILE B CA 1
ATOM 10505 C C . ILE B 1 570 ? 24.953 -15.734 -0.424 1 98.75 570 ILE B C 1
ATOM 10507 O O . ILE B 1 570 ? 24.812 -15.062 0.598 1 98.75 570 ILE B O 1
ATOM 10511 N N . ALA B 1 571 ? 24.078 -15.805 -1.335 1 98.88 571 ALA B N 1
ATOM 10512 C CA . ALA B 1 571 ? 22.766 -15.172 -1.226 1 98.88 571 ALA B CA 1
ATOM 10513 C C . ALA B 1 571 ? 21.656 -16.156 -1.581 1 98.88 571 ALA B C 1
ATOM 10515 O O . ALA B 1 571 ? 21.922 -17.266 -2.033 1 98.88 571 ALA B O 1
ATOM 10516 N N . ILE B 1 572 ? 20.453 -15.805 -1.301 1 98.88 572 ILE B N 1
ATOM 10517 C CA . ILE B 1 572 ? 19.281 -16.625 -1.595 1 98.88 572 ILE B CA 1
ATOM 10518 C C . ILE B 1 572 ? 18.141 -15.734 -2.055 1 98.88 572 ILE B C 1
ATOM 10520 O O . ILE B 1 572 ? 18 -14.602 -1.589 1 98.88 572 ILE B O 1
ATOM 10524 N N . TRP B 1 573 ? 17.359 -16.219 -3.025 1 98.88 573 TRP B N 1
ATOM 10525 C CA . TRP B 1 573 ? 16.188 -15.461 -3.439 1 98.88 573 TRP B CA 1
ATOM 10526 C C . TRP B 1 573 ? 15.047 -16.406 -3.824 1 98.88 573 TRP B C 1
ATOM 10528 O O . TRP B 1 573 ? 15.281 -17.562 -4.148 1 98.88 573 TRP B O 1
ATOM 10538 N N . GLY B 1 574 ? 13.875 -15.922 -3.754 1 98.75 574 GLY B N 1
ATOM 10539 C CA . GLY B 1 574 ? 12.719 -16.688 -4.199 1 98.75 574 GLY B CA 1
ATOM 10540 C C . GLY B 1 574 ? 11.469 -15.852 -4.352 1 98.75 574 GLY B C 1
ATOM 10541 O O . GLY B 1 574 ? 11.406 -14.719 -3.865 1 98.75 574 GLY B O 1
ATOM 10542 N N . TRP B 1 575 ? 10.5 -16.359 -5.082 1 98.62 575 TRP B N 1
ATOM 10543 C CA . TRP B 1 575 ? 9.219 -15.742 -5.391 1 98.62 575 TRP B CA 1
ATOM 10544 C C . TRP B 1 575 ? 8.078 -16.516 -4.73 1 98.62 575 TRP B C 1
ATOM 10546 O O . TRP B 1 575 ? 8.109 -17.734 -4.648 1 98.62 575 TRP B O 1
ATOM 10556 N N . SER B 1 576 ? 7.031 -15.805 -4.141 1 98.44 576 SER B N 1
ATOM 10557 C CA . SER B 1 576 ? 5.887 -16.453 -3.52 1 98.44 576 SER B CA 1
ATOM 10558 C C . SER B 1 576 ? 6.324 -17.359 -2.365 1 98.44 576 SER B C 1
ATOM 10560 O O . SER B 1 576 ? 7.02 -16.906 -1.452 1 98.44 576 SER B O 1
ATOM 10562 N N . TYR B 1 577 ? 6.09 -18.703 -2.422 1 98.69 577 TYR B N 1
ATOM 10563 C CA . TYR B 1 577 ? 6.594 -19.609 -1.404 1 98.69 577 TYR B CA 1
ATOM 10564 C C . TYR B 1 577 ? 8.109 -19.516 -1.294 1 98.69 577 TYR B C 1
ATOM 10566 O O . TYR B 1 577 ? 8.672 -19.625 -0.2 1 98.69 577 TYR B O 1
ATOM 10574 N N . GLY B 1 578 ? 8.797 -19.312 -2.436 1 98.81 578 GLY B N 1
ATOM 10575 C CA . GLY B 1 578 ? 10.242 -19.109 -2.402 1 98.81 578 GLY B CA 1
ATOM 10576 C C . GLY B 1 578 ? 10.648 -17.875 -1.61 1 98.81 578 GLY B C 1
ATOM 10577 O O . GLY B 1 578 ? 11.695 -17.875 -0.963 1 98.81 578 GLY B O 1
ATOM 10578 N N . GLY B 1 579 ? 9.789 -16.828 -1.708 1 98.88 579 GLY B N 1
ATOM 10579 C CA . GLY B 1 579 ? 10.016 -15.656 -0.877 1 98.88 579 GLY B CA 1
ATOM 10580 C C . GLY B 1 579 ? 9.867 -15.945 0.606 1 98.88 579 GLY B C 1
ATOM 10581 O O . GLY B 1 579 ? 10.625 -15.414 1.423 1 98.88 579 GLY B O 1
ATOM 10582 N N . TYR B 1 580 ? 8.883 -16.766 0.963 1 98.81 580 TYR B N 1
ATOM 10583 C CA . TYR B 1 580 ? 8.695 -17.203 2.34 1 98.81 580 TYR B CA 1
ATOM 10584 C C . TYR B 1 580 ? 9.93 -17.938 2.85 1 98.81 580 TYR B C 1
ATOM 10586 O O . TYR B 1 580 ? 10.461 -17.609 3.908 1 98.81 580 TYR B O 1
ATOM 10594 N N . VAL B 1 581 ? 10.414 -18.875 2.029 1 98.88 581 VAL B N 1
ATOM 10595 C CA . VAL B 1 581 ? 11.562 -19.672 2.439 1 98.88 581 VAL B CA 1
ATOM 10596 C C . VAL B 1 581 ? 12.805 -18.797 2.541 1 98.88 581 VAL B C 1
ATOM 10598 O O . VAL B 1 581 ? 13.594 -18.922 3.479 1 98.88 581 VAL B O 1
ATOM 10601 N N . THR B 1 582 ? 12.977 -17.906 1.567 1 98.88 582 THR B N 1
ATOM 10602 C CA . THR B 1 582 ? 14.086 -16.969 1.622 1 98.88 582 THR B CA 1
ATOM 10603 C C . THR B 1 582 ? 14.062 -16.188 2.934 1 98.88 582 THR B C 1
ATOM 10605 O O . THR B 1 582 ? 15.086 -16.078 3.615 1 98.88 582 THR B O 1
ATOM 10608 N N . SER B 1 583 ? 12.883 -15.688 3.309 1 98.88 583 SER B N 1
ATOM 10609 C CA . SER B 1 583 ? 12.742 -14.891 4.523 1 98.88 583 SER B CA 1
ATOM 10610 C C . SER B 1 583 ? 13 -15.734 5.77 1 98.88 583 SER B C 1
ATOM 10612 O O . SER B 1 583 ? 13.688 -15.297 6.695 1 98.88 583 SER B O 1
ATOM 10614 N N . MET B 1 584 ? 12.484 -16.953 5.754 1 98.81 584 MET B N 1
ATOM 10615 C CA . MET B 1 584 ? 12.68 -17.828 6.895 1 98.81 584 MET B CA 1
ATOM 10616 C C . MET B 1 584 ? 14.141 -18.234 7.031 1 98.81 584 MET B C 1
ATOM 10618 O O . MET B 1 584 ? 14.656 -18.344 8.148 1 98.81 584 MET B O 1
ATOM 10622 N N . VAL B 1 585 ? 14.797 -18.469 5.902 1 98.69 585 VAL B N 1
ATOM 10623 C CA . VAL B 1 585 ? 16.203 -18.859 5.895 1 98.69 585 VAL B CA 1
ATOM 10624 C C . VAL B 1 585 ? 17.047 -17.719 6.461 1 98.69 585 VAL B C 1
ATOM 10626 O O . VAL B 1 585 ? 17.906 -17.938 7.324 1 98.69 585 VAL B O 1
ATOM 10629 N N . LEU B 1 586 ? 16.812 -16.516 6.004 1 98.69 586 LEU B N 1
ATOM 10630 C CA . LEU B 1 586 ? 17.547 -15.359 6.5 1 98.69 586 LEU B CA 1
ATOM 10631 C C . LEU B 1 586 ? 17.234 -15.102 7.969 1 98.69 586 LEU B C 1
ATOM 10633 O O . LEU B 1 586 ? 18.125 -14.742 8.742 1 98.69 586 LEU B O 1
ATOM 10637 N N . GLY B 1 587 ? 15.977 -15.336 8.344 1 98.19 587 GLY B N 1
ATOM 10638 C CA . GLY B 1 587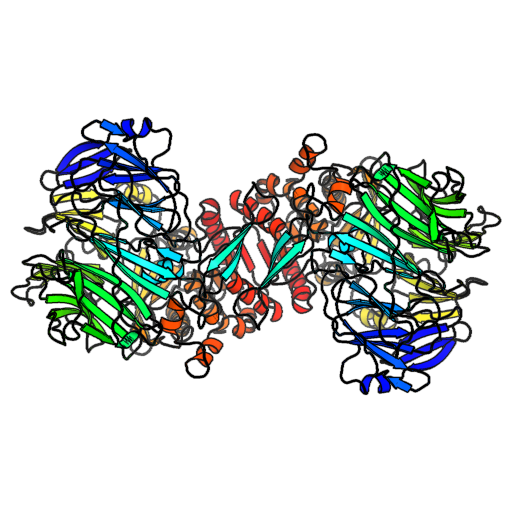 ? 15.539 -15.117 9.711 1 98.19 587 GLY B CA 1
ATOM 10639 C C . GLY B 1 587 ? 16.031 -16.188 10.672 1 98.19 587 GLY B C 1
ATOM 10640 O O . GLY B 1 587 ? 15.906 -16.047 11.891 1 98.19 587 GLY B O 1
ATOM 10641 N N . ALA B 1 588 ? 16.562 -17.219 10.148 1 97.5 588 ALA B N 1
ATOM 10642 C CA . ALA B 1 588 ? 17.031 -18.312 11 1 97.5 588 ALA B CA 1
ATOM 10643 C C . ALA B 1 588 ? 18.312 -17.922 11.727 1 97.5 588 ALA B C 1
ATOM 10645 O O . ALA B 1 588 ? 18.656 -18.516 12.75 1 97.5 588 ALA B O 1
ATOM 10646 N N . GLY B 1 589 ? 19.078 -16.969 11.172 1 96.69 589 GLY B N 1
ATOM 10647 C CA . GLY B 1 589 ? 20.312 -16.531 11.805 1 96.69 589 GLY B CA 1
ATOM 10648 C C . GLY B 1 589 ? 21.422 -17.547 11.719 1 96.69 589 GLY B C 1
ATOM 10649 O O . GLY B 1 589 ? 22.172 -17.75 12.68 1 96.69 589 GLY B O 1
ATOM 10650 N N . SER B 1 590 ? 21.484 -18.234 10.562 1 96.62 590 SER B N 1
ATOM 10651 C CA . SER B 1 590 ? 22.453 -19.312 10.398 1 96.62 590 SER B CA 1
ATOM 10652 C C . SER B 1 590 ? 23.859 -18.766 10.164 1 96.62 590 SER B C 1
ATOM 10654 O O . SER B 1 590 ? 24.844 -19.484 10.336 1 96.62 590 SER B O 1
ATOM 10656 N N . GLY B 1 591 ? 23.969 -17.516 9.633 1 96.75 591 GLY B N 1
ATOM 10657 C CA . GLY B 1 591 ? 25.25 -16.922 9.297 1 96.75 591 GLY B CA 1
ATOM 10658 C C . GLY B 1 591 ? 25.797 -17.391 7.965 1 96.75 591 GLY B C 1
ATOM 10659 O O . GLY B 1 591 ? 26.875 -16.969 7.547 1 96.75 591 GLY B O 1
ATOM 10660 N N . VAL B 1 592 ? 25.031 -18.219 7.246 1 97.81 592 VAL B N 1
ATOM 10661 C CA . VAL B 1 592 ? 25.484 -18.797 5.992 1 97.81 592 VAL B CA 1
ATOM 10662 C C . VAL B 1 592 ? 25.297 -17.797 4.855 1 97.81 592 VAL B C 1
ATOM 10664 O O . VAL B 1 592 ? 26.078 -17.766 3.904 1 97.81 592 VAL B O 1
ATOM 10667 N N . PHE B 1 593 ? 24.328 -16.984 4.953 1 98.62 593 PHE B N 1
ATOM 10668 C CA . PHE B 1 593 ? 23.938 -16.109 3.854 1 98.62 593 PHE B CA 1
ATOM 10669 C C . PHE B 1 593 ? 24.297 -14.656 4.18 1 98.62 593 PHE B C 1
ATOM 10671 O O . PHE B 1 593 ? 24.125 -14.219 5.316 1 98.62 593 PHE B O 1
ATOM 10678 N N . LYS B 1 594 ? 24.719 -13.969 3.164 1 98.31 594 LYS B N 1
ATOM 10679 C CA . LYS B 1 594 ? 25.047 -12.555 3.303 1 98.31 594 LYS B CA 1
ATOM 10680 C C . LYS B 1 594 ? 23.812 -11.68 3.064 1 98.31 594 LYS B C 1
ATOM 10682 O O . LYS B 1 594 ? 23.625 -10.664 3.732 1 98.31 594 LYS B O 1
ATOM 10687 N N . CYS B 1 595 ? 23.047 -12.055 2.051 1 98.5 595 CYS B N 1
ATOM 10688 C CA . CYS B 1 595 ? 21.891 -11.266 1.672 1 98.5 595 CYS B CA 1
ATOM 10689 C C . CYS B 1 595 ? 20.828 -12.141 1.009 1 98.5 595 CYS B C 1
ATOM 10691 O O . CYS B 1 595 ? 21.078 -13.32 0.732 1 98.5 595 CYS B O 1
ATOM 10693 N N . GLY B 1 596 ? 19.625 -11.594 0.824 1 98.81 596 GLY B N 1
ATOM 10694 C CA . GLY B 1 596 ? 18.562 -12.32 0.158 1 98.81 596 GLY B CA 1
ATOM 10695 C C . GLY B 1 596 ? 17.453 -11.422 -0.364 1 98.81 596 GLY B C 1
ATOM 10696 O O . GLY B 1 596 ? 17.359 -10.258 0.032 1 98.81 596 GLY B O 1
ATOM 10697 N N . ILE B 1 597 ? 16.672 -11.93 -1.315 1 98.94 597 ILE B N 1
ATOM 10698 C CA . ILE B 1 597 ? 15.578 -11.227 -1.956 1 98.94 597 ILE B CA 1
ATOM 10699 C C . ILE B 1 597 ? 14.297 -12.047 -1.826 1 98.94 597 ILE B C 1
ATOM 10701 O O . ILE B 1 597 ? 14.266 -13.227 -2.193 1 98.94 597 ILE B O 1
ATOM 10705 N N . ALA B 1 598 ? 13.289 -11.508 -1.3 1 98.94 598 ALA B N 1
ATOM 10706 C CA . ALA B 1 598 ? 11.969 -12.133 -1.243 1 98.94 598 ALA B CA 1
ATOM 10707 C C . ALA B 1 598 ? 10.953 -11.359 -2.084 1 98.94 598 ALA B C 1
ATOM 10709 O O . ALA B 1 598 ? 10.695 -10.188 -1.825 1 98.94 598 ALA B O 1
ATOM 10710 N N . VAL B 1 599 ? 10.391 -12 -3.094 1 98.88 599 VAL B N 1
ATOM 10711 C CA . VAL B 1 599 ? 9.375 -11.391 -3.939 1 98.88 599 VAL B CA 1
ATOM 10712 C C . VAL B 1 599 ? 8.008 -11.984 -3.613 1 98.88 599 VAL B C 1
ATOM 10714 O O . VAL B 1 599 ? 7.82 -13.195 -3.678 1 98.88 599 VAL B O 1
ATOM 10717 N N . ALA B 1 600 ? 7.047 -11.164 -3.211 1 98.69 600 ALA B N 1
ATOM 10718 C CA . ALA B 1 600 ? 5.664 -11.516 -2.908 1 98.69 600 ALA B CA 1
ATOM 10719 C C . ALA B 1 600 ? 5.598 -12.695 -1.938 1 98.69 600 ALA B C 1
ATOM 10721 O O . ALA B 1 600 ? 4.906 -13.68 -2.195 1 98.69 600 ALA B O 1
ATOM 10722 N N . PRO B 1 601 ? 6.309 -12.602 -0.822 1 98.81 601 PRO B N 1
ATOM 10723 C CA . PRO B 1 601 ? 6.383 -13.734 0.101 1 98.81 601 PRO B CA 1
ATOM 10724 C C . PRO B 1 601 ? 5.109 -13.906 0.927 1 98.81 601 PRO B C 1
ATOM 10726 O O . PRO B 1 601 ? 4.469 -12.914 1.294 1 98.81 601 PRO B O 1
ATOM 10729 N N . VAL B 1 602 ? 4.797 -15.109 1.219 1 98.44 602 VAL B N 1
ATOM 10730 C CA . VAL B 1 602 ? 3.945 -15.391 2.369 1 98.44 602 VAL B CA 1
ATOM 10731 C C . VAL B 1 602 ? 4.707 -15.102 3.66 1 98.44 602 VAL B C 1
ATOM 10733 O O . VAL B 1 602 ? 5.93 -15.266 3.719 1 98.44 602 VAL B O 1
ATOM 10736 N N . SER B 1 603 ? 4.07 -14.609 4.645 1 97.5 603 SER B N 1
ATOM 10737 C CA . SER B 1 603 ? 4.746 -14.312 5.902 1 97.5 603 SER B CA 1
ATOM 10738 C C . SER B 1 603 ? 4.059 -15.008 7.074 1 97.5 603 SER B C 1
ATOM 10740 O O . SER B 1 603 ? 4.688 -15.273 8.102 1 97.5 603 SER B O 1
ATOM 10742 N N . ARG B 1 604 ? 2.756 -15.219 6.93 1 96.94 604 ARG B N 1
ATOM 10743 C CA . ARG B 1 604 ? 1.894 -15.891 7.895 1 96.94 604 ARG B CA 1
ATOM 10744 C C . ARG B 1 604 ? 0.832 -16.734 7.188 1 96.94 604 ARG B C 1
ATOM 10746 O O . ARG B 1 604 ? 0.067 -16.203 6.371 1 96.94 604 ARG B O 1
ATOM 10753 N N . TRP B 1 605 ? 0.794 -17.953 7.574 1 98.25 605 TRP B N 1
ATOM 10754 C CA . TRP B 1 605 ? -0.054 -18.891 6.832 1 98.25 605 TRP B CA 1
ATOM 10755 C C . TRP B 1 605 ? -1.528 -18.625 7.129 1 98.25 605 TRP B C 1
ATOM 10757 O O . TRP B 1 605 ? -2.393 -18.906 6.293 1 98.25 605 TRP B O 1
ATOM 10767 N N . GLU B 1 606 ? -1.861 -18 8.219 1 97.25 606 GLU B N 1
ATOM 10768 C CA . GLU B 1 606 ? -3.242 -17.641 8.531 1 97.25 606 GLU B CA 1
ATOM 10769 C C . GLU B 1 606 ? -3.77 -16.594 7.566 1 97.25 606 GLU B C 1
ATOM 10771 O O . GLU B 1 606 ? -4.98 -16.375 7.477 1 97.25 606 GLU B O 1
ATOM 10776 N N . TYR B 1 607 ? -2.844 -15.898 6.891 1 97.06 607 TYR B N 1
ATOM 10777 C CA . TYR B 1 607 ? -3.254 -14.844 5.969 1 97.06 607 TYR B CA 1
ATOM 10778 C C . TYR B 1 607 ? -3.453 -15.391 4.562 1 97.06 607 TYR B C 1
ATOM 10780 O O . TYR B 1 607 ? -3.926 -14.68 3.674 1 97.06 607 TYR B O 1
ATOM 10788 N N . TYR B 1 608 ? -3.074 -16.609 4.266 1 98.12 608 TYR B N 1
ATOM 10789 C CA . TYR B 1 608 ? -3.186 -17.203 2.936 1 98.12 608 TYR B CA 1
ATOM 10790 C C . TYR B 1 608 ? -4.477 -18 2.801 1 98.12 608 TYR B C 1
ATOM 10792 O O . TYR B 1 608 ? -5.207 -18.172 3.777 1 98.12 608 TYR B O 1
ATOM 10800 N N . ASP B 1 609 ? -4.82 -18.406 1.629 1 98.25 609 ASP B N 1
ATOM 10801 C CA . ASP B 1 609 ? -6.137 -18.984 1.388 1 98.25 609 ASP B CA 1
ATOM 10802 C C . ASP B 1 609 ? -6.281 -20.328 2.109 1 98.25 609 ASP B C 1
ATOM 10804 O O . ASP B 1 609 ? -5.289 -21.016 2.344 1 98.25 609 ASP B O 1
ATOM 10808 N N . SER B 1 610 ? -7.449 -20.719 2.414 1 98.25 610 SER B N 1
ATOM 10809 C CA . SER B 1 610 ? -7.793 -21.891 3.209 1 98.25 610 SER B CA 1
ATOM 10810 C C . SER B 1 610 ? -7.438 -23.172 2.473 1 98.25 610 SER B C 1
ATOM 10812 O O . SER B 1 610 ? -6.863 -24.094 3.061 1 98.25 610 SER B O 1
ATOM 10814 N N . VAL B 1 611 ? -7.699 -23.266 1.145 1 98.06 611 VAL B N 1
ATOM 10815 C CA . VAL B 1 611 ? -7.559 -24.516 0.392 1 98.06 611 VAL B CA 1
ATOM 10816 C C . VAL B 1 611 ? -6.098 -24.953 0.385 1 98.06 611 VAL B C 1
ATOM 10818 O O . VAL B 1 611 ? -5.785 -26.094 0.7 1 98.06 611 VAL B O 1
ATOM 10821 N N . TYR B 1 612 ? -5.234 -24.078 0.099 1 98.25 612 TYR B N 1
ATOM 10822 C CA . TYR B 1 612 ? -3.811 -24.391 0.059 1 98.25 612 TYR B CA 1
ATOM 10823 C C . TYR B 1 612 ? -3.268 -24.641 1.461 1 98.25 612 TYR B C 1
ATOM 10825 O O . TYR B 1 612 ? -2.619 -25.656 1.707 1 98.25 612 TYR B O 1
ATOM 10833 N N . THR B 1 613 ? -3.5 -23.734 2.363 1 98.62 613 THR B N 1
ATOM 10834 C CA . THR B 1 613 ? -2.865 -23.75 3.676 1 98.62 613 THR B CA 1
ATOM 10835 C C . THR B 1 613 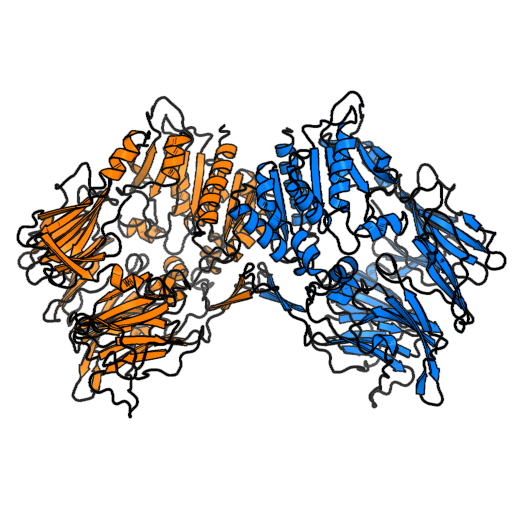? -3.309 -24.969 4.477 1 98.62 613 THR B C 1
ATOM 10837 O O . THR B 1 613 ? -2.479 -25.672 5.059 1 98.62 613 THR B O 1
ATOM 10840 N N . GLU B 1 614 ? -4.598 -25.234 4.492 1 98.44 614 GLU B N 1
ATOM 10841 C CA . GLU B 1 614 ? -5.129 -26.281 5.352 1 98.44 614 GLU B CA 1
ATOM 10842 C C . GLU B 1 614 ? -4.766 -27.672 4.816 1 98.44 614 GLU B C 1
ATOM 10844 O O . GLU B 1 614 ? -4.723 -28.641 5.574 1 98.44 614 GLU B O 1
ATOM 10849 N N . ARG B 1 615 ? -4.492 -27.719 3.525 1 98.12 615 ARG B N 1
ATOM 10850 C CA . ARG B 1 615 ? -3.994 -28.953 2.938 1 98.12 615 ARG B CA 1
ATOM 10851 C C . ARG B 1 615 ? -2.689 -29.391 3.6 1 98.12 615 ARG B C 1
ATOM 10853 O O . ARG B 1 615 ? -2.482 -30.578 3.85 1 98.12 615 ARG B O 1
ATOM 10860 N N . TYR B 1 616 ? -1.868 -28.438 3.943 1 98.56 616 TYR B N 1
ATOM 10861 C CA . TYR B 1 616 ? -0.519 -28.766 4.391 1 98.56 616 TYR B CA 1
ATOM 10862 C C . TYR B 1 616 ? -0.364 -28.516 5.887 1 98.56 616 TYR B C 1
ATOM 10864 O O . TYR B 1 616 ? 0.493 -29.109 6.539 1 98.56 616 TYR B O 1
ATOM 10872 N N . MET B 1 617 ? -1.241 -27.688 6.445 1 98.5 617 MET B N 1
ATOM 10873 C CA . MET B 1 617 ? -1.027 -27.234 7.82 1 98.5 617 MET B CA 1
ATOM 10874 C C . MET B 1 617 ? -2.182 -27.672 8.719 1 98.5 617 MET B C 1
ATOM 10876 O O . MET B 1 617 ? -2.102 -27.562 9.945 1 98.5 617 MET B O 1
ATOM 10880 N N . GLY B 1 618 ? -3.207 -28.266 8.156 1 98 618 GLY B N 1
ATOM 10881 C CA . GLY B 1 618 ? -4.402 -28.469 8.961 1 98 618 GLY B CA 1
ATOM 10882 C C . GLY B 1 618 ? -5.098 -27.188 9.344 1 98 618 GLY B C 1
ATOM 10883 O O . GLY B 1 618 ? -4.93 -26.156 8.68 1 98 618 GLY B O 1
ATOM 10884 N N . LEU B 1 619 ? -5.98 -27.219 10.367 1 98.12 619 LEU B N 1
ATOM 10885 C CA . LEU B 1 619 ? -6.77 -26.062 10.766 1 98.12 619 LEU B CA 1
ATOM 10886 C C . LEU B 1 619 ? -6.027 -25.234 11.805 1 98.12 619 LEU B C 1
ATOM 10888 O O . LEU B 1 619 ? -5.336 -25.781 12.664 1 98.12 619 LEU B O 1
ATOM 10892 N N . PRO B 1 620 ? -6.152 -23.875 11.688 1 97.88 620 PRO B N 1
ATOM 10893 C CA . PRO B 1 620 ? -5.488 -23 12.656 1 97.88 620 PRO B CA 1
ATOM 10894 C C . PRO B 1 620 ? -6.273 -22.859 13.961 1 97.88 620 PRO B C 1
ATOM 10896 O O . PRO B 1 620 ? -6.586 -21.734 14.383 1 97.88 620 PRO B O 1
ATOM 10899 N N . THR B 1 621 ? -6.602 -23.922 14.594 1 97.38 621 THR B N 1
ATOM 10900 C CA . THR B 1 621 ? -7.305 -23.953 15.867 1 97.38 621 THR B CA 1
ATOM 10901 C C . THR B 1 621 ? -6.461 -24.641 16.938 1 97.38 621 THR B C 1
ATOM 10903 O O . THR B 1 621 ? -5.57 -25.422 16.625 1 97.38 621 THR B O 1
ATOM 10906 N N . PRO B 1 622 ? -6.715 -24.344 18.188 1 96.81 622 PRO B N 1
ATOM 10907 C CA . PRO B 1 622 ? -5.953 -24.984 19.266 1 96.81 622 PRO B CA 1
ATOM 10908 C C . PRO B 1 622 ? -6.086 -26.5 19.266 1 96.81 622 PRO B C 1
ATOM 10910 O O . PRO B 1 622 ? -5.145 -27.203 19.641 1 96.81 622 PRO B O 1
ATOM 10913 N N . GLU B 1 623 ? -7.23 -26.984 18.812 1 97 623 GLU B N 1
ATOM 10914 C CA . GLU B 1 623 ? -7.5 -28.422 18.828 1 97 623 GLU B CA 1
ATOM 10915 C C . GLU B 1 623 ? -6.785 -29.125 17.672 1 97 623 GLU B C 1
ATOM 10917 O O . GLU B 1 623 ? -6.684 -30.359 17.656 1 97 623 GLU B O 1
ATOM 10922 N N . ASP B 1 624 ? -6.266 -28.312 16.781 1 97.31 624 ASP B N 1
ATOM 10923 C CA . ASP B 1 624 ? -5.613 -28.922 15.633 1 97.31 624 ASP B CA 1
ATOM 10924 C C . ASP B 1 624 ? -4.16 -28.469 15.516 1 97.31 624 ASP B C 1
ATOM 10926 O O . ASP B 1 624 ? -3.297 -28.938 16.266 1 97.31 624 ASP B O 1
ATOM 10930 N N . ASN B 1 625 ? -3.814 -27.438 14.758 1 98.25 625 ASN B N 1
ATOM 10931 C CA . ASN B 1 625 ? -2.412 -27.188 14.453 1 98.25 625 ASN B CA 1
ATOM 10932 C C . ASN B 1 625 ? -2.043 -25.719 14.688 1 98.25 625 ASN B C 1
ATOM 10934 O O . ASN B 1 625 ? -1.176 -25.172 14 1 98.25 625 ASN B O 1
ATOM 10938 N N . LEU B 1 626 ? -2.668 -25.062 15.625 1 97.69 626 LEU B N 1
ATOM 10939 C CA . LEU B 1 626 ? -2.467 -23.625 15.875 1 97.69 626 LEU B CA 1
ATOM 10940 C C . LEU B 1 626 ? -1.012 -23.344 16.219 1 97.69 626 LEU B C 1
ATOM 10942 O O . LEU B 1 626 ? -0.463 -22.312 15.805 1 97.69 626 LEU B O 1
ATOM 10946 N N . ASP B 1 627 ? -0.344 -24.156 16.953 1 97.25 627 ASP B N 1
ATOM 10947 C CA . ASP B 1 627 ? 1.025 -23.938 17.391 1 97.25 627 ASP B CA 1
ATOM 10948 C C . ASP B 1 627 ? 1.984 -23.828 16.219 1 97.25 627 ASP B C 1
ATOM 10950 O O . ASP B 1 627 ? 2.869 -22.969 16.188 1 97.25 627 ASP B O 1
ATOM 10954 N N . HIS B 1 628 ? 1.826 -24.719 15.281 1 97.38 628 HIS B N 1
ATOM 10955 C CA . HIS B 1 628 ? 2.727 -24.688 14.133 1 97.38 628 HIS B CA 1
ATOM 10956 C C . HIS B 1 628 ? 2.42 -23.484 13.227 1 97.38 628 HIS B C 1
ATOM 10958 O O . HIS B 1 628 ? 3.312 -22.969 12.562 1 97.38 628 HIS B O 1
ATOM 10964 N N . TYR B 1 629 ? 1.121 -23.109 13.211 1 97.5 629 TYR B N 1
ATOM 10965 C CA . TYR B 1 629 ? 0.805 -21.859 12.523 1 97.5 629 TYR B CA 1
ATOM 10966 C C . TYR B 1 629 ? 1.573 -20.688 13.133 1 97.5 629 TYR B C 1
ATOM 10968 O O . TYR B 1 629 ? 2.148 -19.875 12.414 1 97.5 629 TYR B O 1
ATOM 10976 N N . ARG B 1 630 ? 1.687 -20.625 14.43 1 95.44 630 ARG B N 1
ATOM 10977 C CA . ARG B 1 630 ? 2.32 -19.531 15.156 1 95.44 630 ARG B CA 1
ATOM 10978 C C . ARG B 1 630 ? 3.838 -19.578 15 1 95.44 630 ARG B C 1
ATOM 10980 O O . ARG B 1 630 ? 4.5 -18.531 15.008 1 95.44 630 ARG B O 1
ATOM 10987 N N . ASN B 1 631 ? 4.348 -20.75 14.805 1 94.94 631 ASN B N 1
ATOM 10988 C CA . ASN B 1 631 ? 5.797 -20.906 14.781 1 94.94 631 ASN B CA 1
ATOM 10989 C C . ASN B 1 631 ? 6.34 -20.891 13.359 1 94.94 631 ASN B C 1
ATOM 10991 O O . ASN B 1 631 ? 7.52 -21.188 13.133 1 94.94 631 ASN B O 1
ATOM 10995 N N . SER B 1 632 ? 5.531 -20.578 12.414 1 97 632 SER B N 1
ATOM 10996 C CA . SER B 1 632 ? 5.965 -20.594 11.023 1 97 632 SER B CA 1
ATOM 10997 C C . SER B 1 632 ? 5.887 -19.203 10.398 1 97 632 SER B C 1
ATOM 10999 O O . SER B 1 632 ? 5.781 -19.062 9.18 1 97 632 SER B O 1
ATOM 11001 N N . THR B 1 633 ? 5.938 -18.156 11.211 1 97.19 633 THR B N 1
ATOM 11002 C CA . THR B 1 633 ? 5.773 -16.797 10.711 1 97.19 633 THR B CA 1
ATOM 11003 C C . THR B 1 633 ? 7.133 -16.125 10.508 1 97.19 633 THR B C 1
ATOM 11005 O O . THR B 1 633 ? 8.07 -16.375 11.281 1 97.19 633 THR B O 1
ATOM 11008 N N . VAL B 1 634 ? 7.277 -15.266 9.508 1 98.12 634 VAL B N 1
ATOM 11009 C CA . VAL B 1 634 ? 8.492 -14.516 9.219 1 98.12 634 VAL B CA 1
ATOM 11010 C C . VAL B 1 634 ? 8.711 -13.453 10.297 1 98.12 634 VAL B C 1
ATOM 11012 O O . VAL B 1 634 ? 9.844 -13.234 10.734 1 98.12 634 VAL B O 1
ATOM 11015 N N . MET B 1 635 ? 7.645 -12.82 10.82 1 96.81 635 MET B N 1
ATOM 11016 C CA . MET B 1 635 ? 7.691 -11.68 11.727 1 96.81 635 MET B CA 1
ATOM 11017 C C . MET B 1 635 ? 8.383 -12.047 13.031 1 96.81 635 MET B C 1
ATOM 11019 O O . MET B 1 635 ? 9.086 -11.227 13.625 1 96.81 635 MET B O 1
ATOM 11023 N N . SER B 1 636 ? 8.227 -13.281 13.43 1 96.31 636 SER B N 1
ATOM 11024 C CA . SER B 1 636 ? 8.797 -13.719 14.703 1 96.31 636 SER B CA 1
ATOM 11025 C C . SER B 1 636 ? 10.312 -13.812 14.625 1 96.31 636 SER B C 1
ATOM 11027 O O . SER B 1 636 ? 10.984 -13.945 15.656 1 96.31 636 SER B O 1
ATOM 11029 N N . ARG B 1 637 ? 10.898 -13.656 13.461 1 97.44 637 ARG B N 1
ATOM 11030 C CA . ARG B 1 637 ? 12.336 -13.797 13.25 1 97.44 637 ARG B CA 1
ATOM 11031 C C . ARG B 1 637 ? 12.969 -12.453 12.891 1 97.44 637 ARG B C 1
ATOM 11033 O O . ARG B 1 637 ? 14.141 -12.391 12.508 1 97.44 637 ARG B O 1
ATOM 11040 N N . ALA B 1 638 ? 12.289 -11.414 13.031 1 98 638 ALA B N 1
ATOM 11041 C CA . ALA B 1 638 ? 12.664 -10.094 12.539 1 98 638 ALA B CA 1
ATOM 11042 C C . ALA B 1 638 ? 14.023 -9.672 13.086 1 98 638 ALA B C 1
ATOM 11044 O O . ALA B 1 638 ? 14.844 -9.094 12.359 1 98 638 ALA B O 1
ATOM 11045 N N . GLU B 1 639 ? 14.375 -9.961 14.32 1 97.94 639 GLU B N 1
ATOM 11046 C CA . GLU B 1 639 ? 15.609 -9.523 14.977 1 97.94 639 GLU B CA 1
ATOM 11047 C C . GLU B 1 639 ? 16.844 -10.086 14.266 1 97.94 639 GLU B C 1
ATOM 11049 O O . GLU B 1 639 ? 17.891 -9.438 14.227 1 97.94 639 GLU B O 1
ATOM 11054 N N . ASN B 1 640 ? 16.672 -11.234 13.695 1 97.94 640 ASN B N 1
ATOM 11055 C CA . ASN B 1 640 ? 17.812 -11.922 13.078 1 97.94 640 ASN B CA 1
ATOM 11056 C C . ASN B 1 640 ? 18.203 -11.289 11.75 1 97.94 640 ASN B C 1
ATOM 11058 O O . ASN B 1 640 ? 19.297 -11.523 11.242 1 97.94 640 ASN B O 1
ATOM 11062 N N . PHE B 1 641 ? 17.359 -10.484 11.234 1 98.56 641 PHE B N 1
ATOM 11063 C CA . PHE B 1 641 ? 17.656 -9.844 9.953 1 98.56 641 PHE B CA 1
ATOM 11064 C C . PHE B 1 641 ? 18.719 -8.766 10.125 1 98.56 641 PHE B C 1
ATOM 11066 O O . PHE B 1 641 ? 19.25 -8.25 9.133 1 98.56 641 PHE B O 1
ATOM 11073 N N . LYS B 1 642 ? 19.062 -8.414 11.297 1 97.5 642 LYS B N 1
ATOM 11074 C CA . LYS B 1 642 ? 20.109 -7.43 11.555 1 97.5 642 LYS B CA 1
ATOM 11075 C C . LYS B 1 642 ? 21.453 -7.891 11 1 97.5 642 LYS B C 1
ATOM 11077 O O . LYS B 1 642 ? 22.344 -7.074 10.727 1 97.5 642 LYS B O 1
ATOM 11082 N N . GLN B 1 643 ? 21.594 -9.195 10.742 1 96.38 643 GLN B N 1
ATOM 11083 C CA . GLN B 1 643 ? 22.875 -9.773 10.359 1 96.38 643 GLN B CA 1
ATOM 11084 C C . GLN B 1 643 ? 22.969 -9.953 8.852 1 96.38 643 GLN B C 1
ATOM 11086 O O . GLN B 1 643 ? 24.016 -10.383 8.336 1 96.38 643 GLN B O 1
ATOM 11091 N N . VAL B 1 644 ? 21.906 -9.641 8.164 1 98.06 644 VAL B N 1
ATOM 11092 C CA . VAL B 1 644 ? 21.875 -9.891 6.727 1 98.06 644 VAL B CA 1
ATOM 11093 C C . VAL B 1 644 ? 21.281 -8.688 6.004 1 98.06 644 VAL B C 1
ATOM 11095 O O . VAL B 1 644 ? 20.625 -7.84 6.621 1 98.06 644 VAL B O 1
ATOM 11098 N N . GLU B 1 645 ? 21.578 -8.547 4.73 1 98.25 645 GLU B N 1
ATOM 11099 C CA . GLU B 1 645 ? 20.891 -7.59 3.873 1 98.25 645 GLU B CA 1
ATOM 11100 C C . GLU B 1 645 ? 19.641 -8.219 3.24 1 98.25 645 GLU B C 1
ATOM 11102 O O . GLU B 1 645 ? 19.672 -9.367 2.807 1 98.25 645 GLU B O 1
ATOM 11107 N N . TYR B 1 646 ? 18.594 -7.492 3.256 1 98.81 646 TYR B N 1
ATOM 11108 C CA . TYR B 1 646 ? 17.297 -8.047 2.855 1 98.81 646 TYR B CA 1
ATOM 11109 C C . TYR B 1 646 ? 16.578 -7.102 1.907 1 98.81 646 TYR B C 1
ATOM 11111 O O . TYR B 1 646 ? 16.453 -5.902 2.18 1 98.81 646 TYR B O 1
ATOM 11119 N N . LEU B 1 647 ? 16.109 -7.566 0.736 1 98.88 647 LEU B N 1
ATOM 11120 C CA . LEU B 1 647 ? 15.273 -6.836 -0.204 1 98.88 647 LEU B CA 1
ATOM 11121 C C . LEU B 1 647 ? 13.875 -7.449 -0.277 1 98.88 647 LEU B C 1
ATOM 11123 O O . LEU B 1 647 ? 13.727 -8.609 -0.665 1 98.88 647 LEU B O 1
ATOM 11127 N N . LEU B 1 648 ? 12.875 -6.734 0.142 1 98.94 648 LEU B N 1
ATOM 11128 C CA . LEU B 1 648 ? 11.469 -7.145 0.147 1 98.94 648 LEU B CA 1
ATOM 11129 C C . LEU B 1 648 ? 10.711 -6.48 -0.994 1 98.94 648 LEU B C 1
ATOM 11131 O O . LEU B 1 648 ? 10.609 -5.254 -1.052 1 98.94 648 LEU B O 1
ATOM 11135 N N . ILE B 1 649 ? 10.18 -7.266 -1.952 1 98.88 649 ILE B N 1
ATOM 11136 C CA . ILE B 1 649 ? 9.484 -6.738 -3.123 1 98.88 649 ILE B CA 1
ATOM 11137 C C . ILE B 1 649 ? 8.047 -7.25 -3.146 1 98.88 649 ILE B C 1
ATOM 11139 O O . ILE B 1 649 ? 7.793 -8.422 -2.846 1 98.88 649 ILE B O 1
ATOM 11143 N N . HIS B 1 650 ? 7.09 -6.449 -3.514 1 98.81 650 HIS B N 1
ATOM 11144 C CA . HIS B 1 650 ? 5.707 -6.906 -3.582 1 98.81 650 HIS B CA 1
ATOM 11145 C C . HIS B 1 650 ? 4.895 -6.062 -4.559 1 98.81 650 HIS B C 1
ATOM 11147 O O . HIS B 1 650 ? 5.16 -4.867 -4.723 1 98.81 650 HIS B O 1
ATOM 11153 N N . GLY B 1 651 ? 3.914 -6.617 -5.273 1 98.56 651 GLY B N 1
ATOM 11154 C CA . GLY B 1 651 ? 2.922 -5.879 -6.039 1 98.56 651 GLY B CA 1
ATOM 11155 C C . GLY B 1 651 ? 1.743 -5.418 -5.203 1 98.56 651 GLY B C 1
ATOM 11156 O O . GLY B 1 651 ? 1.232 -6.176 -4.375 1 98.56 651 GLY B O 1
ATOM 11157 N N . THR B 1 652 ? 1.222 -4.246 -5.426 1 98 652 THR B N 1
ATOM 11158 C CA . THR B 1 652 ? 0.191 -3.688 -4.559 1 98 652 THR B CA 1
ATOM 11159 C C . THR B 1 652 ? -1.165 -4.324 -4.852 1 98 652 THR B C 1
ATOM 11161 O O . THR B 1 652 ? -2.086 -4.238 -4.039 1 98 652 THR B O 1
ATOM 11164 N N . ALA B 1 653 ? -1.346 -4.91 -6.023 1 97.12 653 ALA B N 1
ATOM 11165 C CA . ALA B 1 653 ? -2.621 -5.516 -6.398 1 97.12 653 ALA B CA 1
ATOM 11166 C C . ALA B 1 653 ? -2.502 -7.035 -6.488 1 97.12 653 ALA B C 1
ATOM 11168 O O . ALA B 1 653 ? -3.156 -7.668 -7.32 1 97.12 653 ALA B O 1
ATOM 11169 N N . ASP B 1 654 ? -1.586 -7.602 -5.738 1 97.81 654 ASP B N 1
ATOM 11170 C CA . ASP B 1 654 ? -1.443 -9.055 -5.656 1 97.81 654 ASP B CA 1
ATOM 11171 C C . ASP B 1 654 ? -2.725 -9.703 -5.137 1 97.81 654 ASP B C 1
ATOM 11173 O O . ASP B 1 654 ? -3.107 -9.5 -3.98 1 97.81 654 ASP B O 1
ATOM 11177 N N . ASP B 1 655 ? -3.381 -10.477 -5.941 1 96.38 655 ASP B N 1
ATOM 11178 C CA . ASP B 1 655 ? -4.664 -11.07 -5.574 1 96.38 655 ASP B CA 1
ATOM 11179 C C . ASP B 1 655 ? -4.477 -12.484 -5.035 1 96.38 655 ASP B C 1
ATOM 11181 O O . ASP B 1 655 ? -5.457 -13.18 -4.75 1 96.38 655 ASP B O 1
ATOM 11185 N N . ASN B 1 656 ? -3.227 -12.938 -4.996 1 97.75 656 ASN B N 1
ATOM 11186 C CA . ASN B 1 656 ? -2.896 -14.266 -4.496 1 97.75 656 ASN B CA 1
ATOM 11187 C C . ASN B 1 656 ? -2.25 -14.195 -3.113 1 97.75 656 ASN B C 1
ATOM 11189 O O . ASN B 1 656 ? -2.871 -14.57 -2.115 1 97.75 656 ASN B O 1
ATOM 11193 N N . VAL B 1 657 ? -1.068 -13.727 -3.061 1 98.31 657 VAL B N 1
ATOM 11194 C CA . VAL B 1 657 ? -0.421 -13.367 -1.804 1 98.31 657 VAL B CA 1
ATOM 11195 C C . VAL B 1 657 ? -0.573 -11.867 -1.557 1 98.31 657 VAL B C 1
ATOM 11197 O O . VAL B 1 657 ? 0.204 -11.062 -2.078 1 98.31 657 VAL B O 1
ATOM 11200 N N . HIS B 1 658 ? -1.488 -11.547 -0.731 1 97.94 658 HIS B N 1
ATOM 11201 C CA . HIS B 1 658 ? -1.904 -10.148 -0.616 1 97.94 658 HIS B CA 1
ATOM 11202 C C . HIS B 1 658 ? -0.809 -9.297 0.017 1 97.94 658 HIS B C 1
ATOM 11204 O O . HIS B 1 658 ? -0.014 -9.797 0.818 1 97.94 658 HIS B O 1
ATOM 11210 N N . PHE B 1 659 ? -0.807 -8.055 -0.276 1 98.12 659 PHE B N 1
ATOM 11211 C CA . PHE B 1 659 ? 0.183 -7.086 0.182 1 98.12 659 PHE B CA 1
ATOM 11212 C C . PHE B 1 659 ? 0.295 -7.102 1.701 1 98.12 659 PHE B C 1
ATOM 11214 O O . PHE B 1 659 ? 1.33 -6.727 2.258 1 98.12 659 PHE B O 1
ATOM 11221 N N . GLN B 1 660 ? -0.746 -7.512 2.436 1 97.44 660 GLN B N 1
ATOM 11222 C CA . GLN B 1 660 ? -0.766 -7.645 3.889 1 97.44 660 GLN B CA 1
ATOM 11223 C C . GLN B 1 660 ? 0.45 -8.422 4.387 1 97.44 660 GLN B C 1
ATOM 11225 O O . GLN B 1 660 ? 1.005 -8.102 5.441 1 97.44 660 GLN B O 1
ATOM 11230 N N . GLN B 1 661 ? 0.835 -9.438 3.617 1 97.62 661 GLN B N 1
ATOM 11231 C CA . GLN B 1 661 ? 1.961 -10.281 3.994 1 97.62 661 GLN B CA 1
ATOM 11232 C C . GLN B 1 661 ? 3.252 -9.477 4.09 1 97.62 661 GLN B C 1
ATOM 11234 O O . GLN B 1 661 ? 3.92 -9.477 5.125 1 97.62 661 GLN B O 1
ATOM 11239 N N . SER B 1 662 ? 3.572 -8.703 3.107 1 98.25 662 SER B N 1
ATOM 11240 C CA . SER B 1 662 ? 4.785 -7.891 3.092 1 98.25 662 SER B CA 1
ATOM 11241 C C . SER B 1 662 ? 4.656 -6.691 4.027 1 98.25 662 SER B C 1
ATOM 11243 O O . SER B 1 662 ? 5.641 -6.266 4.637 1 98.25 662 SER B O 1
ATOM 11245 N N . ALA B 1 663 ? 3.42 -6.164 4.145 1 97.81 663 ALA B N 1
ATOM 11246 C CA . ALA B 1 663 ? 3.199 -5.074 5.09 1 97.81 663 ALA B CA 1
ATOM 11247 C C . ALA B 1 663 ? 3.561 -5.5 6.512 1 97.81 663 ALA B C 1
ATOM 11249 O O . ALA B 1 663 ? 4.188 -4.742 7.254 1 97.81 663 ALA B O 1
ATOM 11250 N N . GLN B 1 664 ? 3.229 -6.695 6.871 1 96.88 664 GLN B N 1
ATOM 11251 C CA . GLN B 1 664 ? 3.52 -7.199 8.211 1 96.88 664 GLN B CA 1
ATOM 11252 C C . GLN B 1 664 ? 5.012 -7.469 8.383 1 96.88 664 GLN B C 1
ATOM 11254 O O . GLN B 1 664 ? 5.566 -7.242 9.461 1 96.88 664 GLN B O 1
ATOM 11259 N N . ILE B 1 665 ? 5.652 -7.98 7.336 1 97.94 665 ILE B N 1
ATOM 11260 C CA . ILE B 1 665 ? 7.094 -8.18 7.398 1 97.94 665 ILE B CA 1
ATOM 11261 C C . ILE B 1 665 ? 7.789 -6.836 7.633 1 97.94 665 ILE B C 1
ATOM 11263 O O . ILE B 1 665 ? 8.625 -6.711 8.531 1 97.94 665 ILE B O 1
ATOM 11267 N N . SER B 1 666 ? 7.441 -5.852 6.844 1 97.88 666 SER B N 1
ATOM 11268 C CA . SER B 1 666 ? 8.039 -4.527 6.949 1 97.88 666 SER B CA 1
ATOM 11269 C C . SER B 1 666 ? 7.859 -3.947 8.352 1 97.88 666 SER B C 1
ATOM 11271 O O . SER B 1 666 ? 8.805 -3.42 8.938 1 97.88 666 SER B O 1
ATOM 11273 N N . LYS B 1 667 ? 6.652 -4.012 8.883 1 97.25 667 LYS B N 1
ATOM 11274 C CA . LYS B 1 667 ? 6.371 -3.488 10.219 1 97.25 667 LYS B CA 1
ATOM 11275 C C . LYS B 1 667 ? 7.246 -4.164 11.273 1 97.25 667 LYS B C 1
ATOM 11277 O O . LYS B 1 667 ? 7.812 -3.496 12.133 1 97.25 667 LYS B O 1
ATOM 11282 N N . ALA B 1 668 ? 7.328 -5.488 11.18 1 97.31 668 ALA B N 1
ATOM 11283 C CA . ALA B 1 668 ? 8.125 -6.242 12.148 1 97.31 668 ALA B CA 1
ATOM 11284 C C . ALA B 1 668 ? 9.594 -5.852 12.07 1 97.31 668 ALA B C 1
ATOM 11286 O O . ALA B 1 668 ? 10.266 -5.719 13.102 1 97.31 668 ALA B O 1
ATOM 11287 N N . LEU B 1 669 ? 10.148 -5.734 10.852 1 98.56 669 LEU B N 1
ATOM 11288 C CA . LEU B 1 669 ? 11.547 -5.355 10.672 1 98.56 669 LEU B CA 1
ATOM 11289 C C . LEU B 1 669 ? 11.805 -3.951 11.203 1 98.56 669 LEU B C 1
ATOM 11291 O O . LEU B 1 669 ? 12.805 -3.711 11.883 1 98.56 669 LEU B O 1
ATOM 11295 N N . VAL B 1 670 ? 10.883 -2.988 10.938 1 98.31 670 VAL B N 1
ATOM 11296 C CA . VAL B 1 670 ? 10.992 -1.614 11.414 1 98.31 670 VAL B CA 1
ATOM 11297 C C . VAL B 1 670 ? 10.969 -1.596 12.938 1 98.31 670 VAL B C 1
ATOM 11299 O O . VAL B 1 670 ? 11.781 -0.925 13.578 1 98.31 670 VAL B O 1
ATOM 11302 N N . ASP B 1 671 ? 10.086 -2.357 13.531 1 97.12 671 ASP B N 1
ATOM 11303 C CA . ASP B 1 671 ? 9.961 -2.432 14.984 1 97.12 671 ASP B CA 1
ATOM 11304 C C . ASP B 1 671 ? 11.234 -2.994 15.609 1 97.12 671 ASP B C 1
ATOM 11306 O O . ASP B 1 671 ? 11.594 -2.619 16.734 1 97.12 671 ASP B O 1
ATOM 11310 N N . ALA B 1 672 ? 11.875 -3.877 14.891 1 97.81 672 ALA B N 1
ATOM 11311 C CA . ALA B 1 672 ? 13.094 -4.5 15.383 1 97.81 672 ALA B CA 1
ATOM 11312 C C . ALA B 1 672 ? 14.312 -3.617 15.109 1 97.81 672 ALA B C 1
ATOM 11314 O O . ALA B 1 672 ? 15.422 -3.939 15.531 1 97.81 672 ALA B O 1
ATOM 11315 N N . GLY B 1 673 ? 14.164 -2.527 14.398 1 97.75 673 GLY B N 1
ATOM 11316 C CA . GLY B 1 673 ? 15.258 -1.629 14.078 1 97.75 673 GLY B CA 1
ATOM 11317 C C . GLY B 1 673 ? 16.156 -2.15 12.969 1 97.75 673 GLY B C 1
ATOM 11318 O O . GLY B 1 673 ? 17.328 -1.778 12.883 1 97.75 673 GLY B O 1
ATOM 11319 N N . VAL B 1 674 ? 15.617 -3.064 12.133 1 98.38 674 VAL B N 1
ATOM 11320 C CA . VAL B 1 674 ? 16.375 -3.654 11.031 1 98.38 674 VAL B CA 1
ATOM 11321 C C . VAL B 1 674 ? 16.312 -2.74 9.805 1 98.38 674 VAL B C 1
ATOM 11323 O O . VAL B 1 674 ? 15.219 -2.402 9.336 1 98.38 674 VAL B O 1
ATOM 11326 N N . ASP B 1 675 ? 17.438 -2.314 9.336 1 97.38 675 ASP B N 1
ATOM 11327 C CA . ASP B 1 675 ? 17.453 -1.597 8.062 1 97.38 675 ASP B CA 1
ATOM 11328 C C . ASP B 1 675 ? 17.422 -2.564 6.883 1 97.38 675 ASP B C 1
ATOM 11330 O O . ASP B 1 675 ? 18.125 -3.57 6.871 1 97.38 675 ASP B O 1
ATOM 11334 N N . PHE B 1 676 ? 16.531 -2.426 6.004 1 98.5 676 PHE B N 1
ATOM 11335 C CA . PHE B 1 676 ? 16.328 -3.275 4.84 1 98.5 676 PHE B CA 1
ATOM 11336 C C . PHE B 1 676 ? 15.891 -2.447 3.635 1 98.5 676 PHE B C 1
ATOM 11338 O O . PHE B 1 676 ? 15.625 -1.251 3.76 1 98.5 676 PHE B O 1
ATOM 11345 N N . GLN B 1 677 ? 15.953 -3.039 2.455 1 98.25 677 GLN B N 1
ATOM 11346 C CA . GLN B 1 677 ? 15.453 -2.406 1.239 1 98.25 677 GLN B CA 1
ATOM 11347 C C . GLN B 1 677 ? 14.086 -2.967 0.85 1 98.25 677 GLN B C 1
ATOM 11349 O O . GLN B 1 677 ? 13.789 -4.133 1.115 1 98.25 677 GLN B O 1
ATOM 11354 N N . ALA B 1 678 ? 13.297 -2.152 0.312 1 98.56 678 ALA B N 1
ATOM 11355 C CA . ALA B 1 678 ? 11.969 -2.557 -0.136 1 98.56 678 ALA B CA 1
ATOM 11356 C C . ALA B 1 678 ? 11.641 -1.959 -1.503 1 98.56 678 ALA B C 1
ATOM 11358 O O . ALA B 1 678 ? 12.281 -0.994 -1.932 1 98.56 678 ALA B O 1
ATOM 11359 N N . MET B 1 679 ? 10.766 -2.553 -2.234 1 98.75 679 MET B N 1
ATOM 11360 C CA . MET B 1 679 ? 10.242 -2.057 -3.504 1 98.75 679 MET B CA 1
ATOM 11361 C C . MET B 1 679 ? 8.797 -2.508 -3.711 1 98.75 679 MET B C 1
ATOM 11363 O O . MET B 1 679 ? 8.453 -3.656 -3.424 1 98.75 679 MET B O 1
ATOM 11367 N N . TRP B 1 680 ? 7.898 -1.606 -4.023 1 98.62 680 TRP B N 1
ATOM 11368 C CA . TRP B 1 680 ? 6.551 -2.01 -4.426 1 98.62 680 TRP B CA 1
ATOM 11369 C C . TRP B 1 680 ? 6.316 -1.722 -5.902 1 98.62 680 TRP B C 1
ATOM 11371 O O . TRP B 1 680 ? 6.898 -0.79 -6.461 1 98.62 680 TRP B O 1
ATOM 11381 N N . TYR B 1 681 ? 5.578 -2.494 -6.559 1 98.56 681 TYR B N 1
ATOM 11382 C CA . TYR B 1 681 ? 5.133 -2.305 -7.934 1 98.56 681 TYR B CA 1
ATOM 11383 C C . TYR B 1 681 ? 3.635 -2.018 -7.984 1 98.56 681 TYR B C 1
ATOM 11385 O O . TYR B 1 681 ? 2.818 -2.887 -7.672 1 98.56 681 TYR B O 1
ATOM 11393 N N . THR B 1 682 ? 3.27 -0.844 -8.43 1 97.81 682 THR B N 1
ATOM 11394 C CA . THR B 1 682 ? 1.91 -0.317 -8.359 1 97.81 682 THR B CA 1
ATOM 11395 C C . THR B 1 682 ? 0.979 -1.103 -9.281 1 97.81 682 THR B C 1
ATOM 11397 O O . THR B 1 682 ? 1.258 -1.26 -10.469 1 97.81 682 THR B O 1
ATOM 11400 N N . ASP B 1 683 ? -0.102 -1.608 -8.75 1 96.81 683 ASP B N 1
ATOM 11401 C CA . ASP B 1 683 ? -1.229 -2.234 -9.43 1 96.81 683 ASP B CA 1
ATOM 11402 C C . ASP B 1 683 ? -0.813 -3.555 -10.078 1 96.81 683 ASP B C 1
ATOM 11404 O O . ASP B 1 683 ? -1.51 -4.07 -10.953 1 96.81 683 ASP B O 1
ATOM 11408 N N . GLU B 1 684 ? 0.382 -4.07 -9.688 1 97.62 684 GLU B N 1
ATOM 11409 C CA . GLU B 1 684 ? 0.827 -5.363 -10.195 1 97.62 684 GLU B CA 1
ATOM 11410 C C . GLU B 1 684 ? 0.285 -6.508 -9.336 1 97.62 684 GLU B C 1
ATOM 11412 O O . GLU B 1 684 ? 0.223 -6.398 -8.117 1 97.62 684 GLU B O 1
ATOM 11417 N N . ASP B 1 685 ? -0.109 -7.516 -9.992 1 96.56 685 ASP B N 1
ATOM 11418 C CA . ASP B 1 685 ? -0.571 -8.711 -9.297 1 96.56 685 ASP B CA 1
ATOM 11419 C C . ASP B 1 685 ? 0.602 -9.609 -8.906 1 96.56 685 ASP B C 1
ATOM 11421 O O . ASP B 1 685 ? 1.744 -9.148 -8.836 1 96.56 685 ASP B O 1
ATOM 11425 N N . HIS B 1 686 ? 0.358 -10.844 -8.633 1 97 686 HIS B N 1
ATOM 11426 C CA . HIS B 1 686 ? 1.311 -11.766 -8.031 1 97 686 HIS B CA 1
ATOM 11427 C C . HIS B 1 686 ? 2.521 -11.977 -8.93 1 97 686 HIS B C 1
ATOM 11429 O O . HIS B 1 686 ? 3.631 -12.203 -8.445 1 97 686 HIS B O 1
ATOM 11435 N N . GLY B 1 687 ? 2.387 -11.906 -10.211 1 96.69 687 GLY B N 1
ATOM 11436 C CA . GLY B 1 687 ? 3.447 -12.219 -11.156 1 96.69 687 GLY B CA 1
ATOM 11437 C C . GLY B 1 687 ? 4.273 -11.008 -11.547 1 96.69 687 GLY B C 1
ATOM 11438 O O . GLY B 1 687 ? 5.336 -11.148 -12.156 1 96.69 687 GLY B O 1
ATOM 11439 N N . ILE B 1 688 ? 3.758 -9.773 -11.219 1 97.06 688 ILE B N 1
ATOM 11440 C CA . ILE B 1 688 ? 4.414 -8.539 -11.633 1 97.06 688 ILE B CA 1
ATOM 11441 C C . ILE B 1 688 ? 4.848 -8.648 -13.094 1 97.06 688 ILE B C 1
ATOM 11443 O O . ILE B 1 688 ? 6.027 -8.469 -13.406 1 97.06 688 ILE B O 1
ATOM 11447 N N . ALA B 1 689 ? 3.867 -8.836 -13.938 1 93.12 689 ALA B N 1
ATOM 11448 C CA . ALA B 1 689 ? 4.176 -9.391 -15.25 1 93.12 689 ALA B CA 1
ATOM 11449 C C . ALA B 1 689 ? 4.066 -8.328 -16.344 1 93.12 689 ALA B C 1
ATOM 11451 O O . ALA B 1 689 ? 4.406 -8.578 -17.5 1 93.12 689 ALA B O 1
ATOM 11452 N N . SER B 1 690 ? 3.574 -7.113 -15.953 1 91.81 690 SER B N 1
ATOM 11453 C CA . SER B 1 690 ? 3.594 -6.113 -17.016 1 91.81 690 SER B CA 1
ATOM 11454 C C . SER B 1 690 ? 5 -5.934 -17.578 1 91.81 690 SER B C 1
ATOM 11456 O O . SER B 1 690 ? 5.984 -6.047 -16.844 1 91.81 690 SER B O 1
ATOM 11458 N N . SER B 1 691 ? 5.074 -5.723 -18.859 1 88.25 691 SER B N 1
ATOM 11459 C CA . SER B 1 691 ? 6.355 -5.719 -19.547 1 88.25 691 SER B CA 1
ATOM 11460 C C . SER B 1 691 ? 7.363 -4.809 -18.859 1 88.25 691 SER B C 1
ATOM 11462 O O . SER B 1 691 ? 8.469 -5.238 -18.516 1 88.25 691 SER B O 1
ATOM 11464 N N . THR B 1 692 ? 7 -3.637 -18.516 1 94.56 692 THR B N 1
ATOM 11465 C CA . THR B 1 692 ? 7.93 -2.678 -17.938 1 94.56 692 THR B CA 1
ATOM 11466 C C . THR B 1 692 ? 8.289 -3.072 -16.5 1 94.56 692 THR B C 1
ATOM 11468 O O . THR B 1 692 ? 9.461 -3.025 -16.125 1 94.56 692 THR B O 1
ATOM 11471 N N . ALA B 1 693 ? 7.254 -3.457 -15.781 1 96.25 693 ALA B N 1
ATOM 11472 C CA . ALA B 1 693 ? 7.508 -3.84 -14.391 1 96.25 693 ALA B CA 1
ATOM 11473 C C . ALA B 1 693 ? 8.359 -5.102 -14.32 1 96.25 693 ALA B C 1
ATOM 11475 O O . ALA B 1 693 ? 9.25 -5.207 -13.469 1 96.25 693 ALA B O 1
ATOM 11476 N N . HIS B 1 694 ? 8.078 -6.031 -15.211 1 95.94 694 HIS B N 1
ATOM 11477 C CA . HIS B 1 694 ? 8.805 -7.297 -15.203 1 95.94 694 HIS B CA 1
ATOM 11478 C C . HIS B 1 694 ? 10.273 -7.094 -15.539 1 95.94 694 HIS B C 1
ATOM 11480 O O . HIS B 1 694 ? 11.148 -7.738 -14.953 1 95.94 694 HIS B O 1
ATOM 11486 N N . GLN B 1 695 ? 10.57 -6.312 -16.469 1 96.62 695 GLN B N 1
ATOM 11487 C CA . GLN B 1 695 ? 11.961 -5.996 -16.797 1 96.62 695 GLN B CA 1
ATOM 11488 C C . GLN B 1 695 ? 12.633 -5.238 -15.656 1 96.62 695 GLN B C 1
ATOM 11490 O O . GLN B 1 695 ? 13.773 -5.531 -15.297 1 96.62 695 GLN B O 1
ATOM 11495 N N . HIS B 1 696 ? 11.938 -4.289 -15.117 1 98.31 696 HIS B N 1
ATOM 11496 C CA . HIS B 1 696 ? 12.477 -3.439 -14.062 1 98.31 696 HIS B CA 1
ATOM 11497 C C . HIS B 1 696 ? 12.867 -4.258 -12.844 1 98.31 696 HIS B C 1
ATOM 11499 O O . HIS B 1 696 ? 13.914 -4.012 -12.234 1 98.31 696 HIS B O 1
ATOM 11505 N N . ILE B 1 697 ? 12.016 -5.18 -12.438 1 98.38 697 ILE B N 1
ATOM 11506 C CA . ILE B 1 697 ? 12.234 -5.926 -11.203 1 98.38 697 ILE B CA 1
ATOM 11507 C C . ILE B 1 697 ? 13.555 -6.684 -11.297 1 98.38 697 ILE B C 1
ATOM 11509 O O . ILE B 1 697 ? 14.305 -6.754 -10.32 1 98.38 697 ILE B O 1
ATOM 11513 N N . TYR B 1 698 ? 13.938 -7.227 -12.406 1 98 698 TYR B N 1
ATOM 11514 C CA . TYR B 1 698 ? 15.172 -7.988 -12.531 1 98 698 TYR B CA 1
ATOM 11515 C C . TYR B 1 698 ? 16.375 -7.062 -12.578 1 98 698 TYR B C 1
ATOM 11517 O O . TYR B 1 698 ? 17.453 -7.414 -12.094 1 98 698 TYR B O 1
ATOM 11525 N N . THR B 1 699 ? 16.156 -5.938 -13.156 1 97.75 699 THR B N 1
ATOM 11526 C CA . THR B 1 699 ? 17.219 -4.941 -13.078 1 97.75 699 THR B CA 1
ATOM 11527 C C . THR B 1 699 ? 17.484 -4.531 -11.633 1 97.75 699 THR B C 1
ATOM 11529 O O . THR B 1 699 ? 18.625 -4.465 -11.195 1 97.75 699 THR B O 1
ATOM 11532 N N . HIS B 1 700 ? 16.391 -4.254 -10.953 1 98.38 700 HIS B N 1
ATOM 11533 C CA . HIS B 1 700 ? 16.453 -3.83 -9.555 1 98.38 700 HIS B CA 1
ATOM 11534 C C . HIS B 1 700 ? 17.094 -4.906 -8.688 1 98.38 700 HIS B C 1
ATOM 11536 O O . HIS B 1 700 ? 17.969 -4.609 -7.867 1 98.38 700 HIS B O 1
ATOM 11542 N N . MET B 1 701 ? 16.688 -6.121 -8.867 1 98.69 701 MET B N 1
ATOM 11543 C CA . MET B 1 701 ? 17.25 -7.238 -8.109 1 98.69 701 MET B CA 1
ATOM 11544 C C . MET B 1 701 ? 18.719 -7.434 -8.445 1 98.69 701 MET B C 1
ATOM 11546 O O . MET B 1 701 ? 19.516 -7.785 -7.57 1 98.69 701 MET B O 1
ATOM 11550 N N . SER B 1 702 ? 19.125 -7.277 -9.711 1 98.38 702 SER B N 1
ATOM 11551 C CA . SER B 1 702 ? 20.516 -7.398 -10.109 1 98.38 702 SER B CA 1
ATOM 11552 C C . SER B 1 702 ? 21.391 -6.375 -9.391 1 98.38 702 SER B C 1
ATOM 11554 O O . SER B 1 702 ? 22.484 -6.699 -8.914 1 98.38 702 SER B O 1
ATOM 11556 N N . HIS B 1 703 ? 20.906 -5.156 -9.273 1 97.31 703 HIS B N 1
ATOM 11557 C CA . HIS B 1 703 ? 21.656 -4.113 -8.578 1 97.31 703 HIS B CA 1
ATOM 11558 C C . HIS B 1 703 ? 21.844 -4.461 -7.105 1 97.31 703 HIS B C 1
ATOM 11560 O O . HIS B 1 703 ? 22.906 -4.23 -6.543 1 97.31 703 HIS B O 1
ATOM 11566 N N . PHE B 1 704 ? 20.859 -4.949 -6.496 1 98.25 704 PHE B N 1
ATOM 11567 C CA . PHE B 1 704 ? 20.938 -5.352 -5.094 1 98.25 704 PHE B CA 1
ATOM 11568 C C . PHE B 1 704 ? 22 -6.434 -4.898 1 98.25 704 PHE B C 1
ATOM 11570 O O . PHE B 1 704 ? 22.812 -6.348 -3.982 1 98.25 704 PHE B O 1
ATOM 11577 N N . ILE B 1 705 ? 21.938 -7.48 -5.758 1 98.25 705 ILE B N 1
ATOM 11578 C CA . ILE B 1 705 ? 22.875 -8.602 -5.645 1 98.25 705 ILE B CA 1
ATOM 11579 C C . ILE B 1 705 ? 24.297 -8.117 -5.887 1 98.25 705 ILE B C 1
ATOM 11581 O O . ILE B 1 705 ? 25.234 -8.57 -5.223 1 98.25 705 ILE B O 1
ATOM 11585 N N . LYS B 1 706 ? 24.484 -7.262 -6.844 1 97.5 706 LYS B N 1
ATOM 11586 C CA . LYS B 1 706 ? 25.797 -6.719 -7.129 1 97.5 706 LYS B CA 1
ATOM 11587 C C . LYS B 1 706 ? 26.344 -5.945 -5.93 1 97.5 706 LYS B C 1
ATOM 11589 O O . LYS B 1 706 ? 27.531 -6.055 -5.602 1 97.5 706 LYS B O 1
ATOM 11594 N N . GLN B 1 707 ? 25.469 -5.18 -5.34 1 95.31 707 GLN B N 1
ATOM 11595 C CA . GLN B 1 707 ? 25.875 -4.453 -4.137 1 95.31 707 GLN B CA 1
ATOM 11596 C C . GLN B 1 707 ? 26.219 -5.414 -3.002 1 95.31 707 GLN B C 1
ATOM 11598 O O . GLN B 1 707 ? 27.234 -5.23 -2.316 1 95.31 707 GLN B O 1
ATOM 11603 N N . CYS B 1 708 ? 25.359 -6.387 -2.844 1 96.62 708 CYS B N 1
ATOM 11604 C CA . CYS B 1 708 ? 25.547 -7.375 -1.787 1 96.62 708 CYS B CA 1
ATOM 11605 C C . CYS B 1 708 ? 26.875 -8.094 -1.936 1 96.62 708 CYS B C 1
ATOM 11607 O O . CYS B 1 708 ? 27.594 -8.297 -0.952 1 96.62 708 CYS B O 1
ATOM 11609 N N . PHE B 1 709 ? 27.25 -8.461 -3.193 1 97.44 709 PHE B N 1
ATOM 11610 C CA . PHE B 1 709 ? 28.453 -9.242 -3.475 1 97.44 709 PHE B CA 1
ATOM 11611 C C . PHE B 1 709 ? 29.641 -8.328 -3.74 1 97.44 709 PHE B C 1
ATOM 11613 O O . PHE B 1 709 ? 30.75 -8.797 -3.971 1 97.44 709 PHE B O 1
ATOM 11620 N N . SER B 1 710 ? 29.438 -6.984 -3.719 1 94.12 710 SER B N 1
ATOM 11621 C CA . SER B 1 710 ? 30.484 -6.008 -4.031 1 94.12 710 SER B CA 1
ATOM 11622 C C . SER B 1 710 ? 31.047 -6.234 -5.43 1 94.12 710 SER B C 1
ATOM 11624 O O . SER B 1 710 ? 32.281 -6.297 -5.602 1 94.12 710 SER B O 1
ATOM 11626 N N . LEU B 1 711 ? 30.125 -6.453 -6.316 1 91.12 711 LEU B N 1
ATOM 11627 C CA . LEU B 1 711 ? 30.5 -6.582 -7.723 1 91.12 711 LEU B CA 1
ATOM 11628 C C . LEU B 1 711 ? 30.5 -5.223 -8.406 1 91.12 711 LEU B C 1
ATOM 11630 O O . LEU B 1 711 ? 29.859 -4.281 -7.938 1 91.12 711 LEU B O 1
ATOM 11634 N N . PRO B 1 712 ? 31.312 -5.09 -9.453 1 82.81 712 PRO B N 1
ATOM 11635 C CA . PRO B 1 712 ? 31.312 -3.818 -10.18 1 82.81 712 PRO B CA 1
ATOM 11636 C C . PRO B 1 712 ? 29.984 -3.545 -10.883 1 82.81 712 PRO B C 1
ATOM 11638 O O . PRO B 1 712 ? 29.281 -4.484 -11.266 1 82.81 712 PRO B O 1
#

pLDDT: mean 95.27, std 4.71, range [67.19, 98.94]

Radius of gyration: 38.57 Å; Cα contacts (8 Å, |Δi|>4): 3529; chains: 2; bounding box: 81×115×95 Å

Sequence (1424 aa):
MKFYSLRWISDQEYLYKQENNILLFNAEYGNSSIFLENSTFEEFEHSINDYSVSPDGQFILLEYNYVKKWRHSYTASYDIYDLAKRRLVTEEKIPNNTQWITWSPEGHKLAYVWNNDVYVKNEPNSSSQRITWTGKENVISSGITDWVYEEEIFSAYSALWWSPKGTFLAYAQFNDTEVPLIEYSFYSDESLQYPKTVRIPYPKAGAVNPTVKFFVVKTDNLDPNTNATPIEIVPPAALSARDYYLCDVTWVNEERISLQWLRRIQNYSVMDICDYDNSTNHWRNTVAQEHAEMSTTGWVGRFRPSEPHFTSDGKRFYKIISNQDGYKHICLFQIDKQGCTFITKGAWEVIGIEALTSDYLYYISNEYKGMPGGRNLYKIQLSDYTKVTCLSCELNPERCQYYSVSFSKEAKYYQLRCSGPGLPLYTLHSSSDDKELRVLEDNSALDKMLQDVQMPSKKLDFIILNETKFWYQMILPPHFDTSKKYPLLIDVYAGPCSQKADAVFRLNWATYLASTENVIVASFDGRGSGYQGDKIMHAVNRRLGTFEVEDQIEAARQFSKMGFVDDKRIAIWGWSYGGYVTSMVLGAGSGVFKCGIAVAPVSRWEYYDSVYTERYMGLPTPEDNLDHYRNSTVMSRAENFKQVEYLLIHGTADDNVHFQQSAQISKALVDAGVDFQAMWYTDEDHGIASSTAHQHIYTHMSHFIKQCFSLPMKFYSLRWISDQEYLYKQENNILLFNAEYGNSSIFLENSTFEEFEHSINDYSVSPDGQFILLEYNYVKKWRHSYTASYDIYDLAKRRLVTEEKIPNNTQWITWSPEGHKLAYVWNNDVYVKNEPNSSSQRITWTGKENVISSGITDWVYEEEIFSAYSALWWSPKGTFLAYAQFNDTEVPLIEYSFYSDESLQYPKTVRIPYPKAGAVNPTVKFFVVKTDNLDPNTNATPIEIVPPAALSARDYYLCDVTWVNEERISLQWLRRIQNYSVMDICDYDNSTNHWRNTVAQEHAEMSTTGWVGRFRPSEPHFTSDGKRFYKIISNQDGYKHICLFQIDKQGCTFITKGAWEVIGIEALTSDYLYYISNEYKGMPGGRNLYKIQLSDYTKVTCLSCELNPERCQYYSVSFSKEAKYYQLRCSGPGLPLYTLHSSSDDKELRVLEDNSALDKMLQDVQMPSKKLDFIILNETKFWYQMILPPHFDTSKKYPLLIDVYAGPCSQKADAVFRLNWATYLASTENVIVASFDGRGSGYQGDKIMHAVNRRLGTFEVEDQIEAARQFSKMGFVDDKRIAIWGWSYGGYVTSMVLGAGSGVFKCGIAVAPVSRWEYYDSVYTERYMGLPTPEDNLDHYRNSTVMSRAENFKQVEYLLIHGTADDNVHFQQSAQISKALVDAGVDFQAMWYTDEDHGIASSTAHQHIYTHMSHFIKQCFSLP

InterPro domains:
  IPR001375 Peptidase S9, prolyl oligopeptidase, catalytic domain [PF00326] (507-709)
  IPR002469 Dipeptidylpeptidase IV, N-terminal domain [PF00930] (54-424)
  IPR002471 Peptidase S9, serine active site [PS00708] (551-581)
  IPR029058 Alpha/Beta hydrolase fold [G3DSA:3.40.50.1820] (455-711)
  IPR029058 Alpha/Beta hydrolase fold [SSF53474] (458-709)
  IPR050278 Serine protease S9B/DPPIV [PTHR11731] (2-709)

Nearest PDB structures (foldseek):
  4a5s-assembly1_B  TM=9.968E-01  e=0.000E+00  Homo sapiens
  3qbj-assembly1_B  TM=9.970E-01  e=0.000E+00  Homo sapiens
  8ze6-assembly1_B  TM=9.974E-01  e=0.000E+00  Manis javanica
  2aj8-assembly1_A  TM=9.972E-01  e=0.000E+00  Sus scrofa
  1u8e-assembly1_B  TM=9.954E-01  e=0.000E+00  Homo sapiens